Protein 6RYF (pdb70)

Radius of gyration: 27.87 Å; Cα contacts (8 Å, |Δi|>4): 1774; chains: 2; bounding box: 61×64×90 Å

Sequence (865 aa):
PFPWNKIRLPEYVIPVHYDLLIHANLTTLTFWGTTKVEITASQPTSTIILHSHHLQISRATLRKRLSEEPLQVLEHPRQEQIALLAPEPLLVGLPYTVVIHYAGNLSETFHGFYKSTYRTKEGELRILASTQFEPTAARMAFPCFDEPAFKASFSIKIRREPRHLAISNMPLVKSVTVAEGLIEDHFDVTVKMSTYLVAFIISDFESVSSKITKSGVKVSVYAVPDKINQADYALDAAVTLLEFYEDYFSIPYPLPKQDLAAIPDFQSGAMENWGLTTYRESALLFDAEKSSASSKLGITMTVAHELAHQWFGNLVTMEWWNDLWLNEGFAKFMEFVSVSSVTHPELKVGDYFFGKCFDAMEVDALNSSHPVSSTPVENPAQIREMFDDVSYDKGACCILNMLREYLSADAFKSGIVQYLQKHSYKNTKNEDLWDSMASSIVDVKTMMNTWTLQKGFPLITITVRGRNVHMKQEHYMKGDTGYLWHVPLTFITSKSDMVHRRFLLKTKTDVLILPEEVEWIKFNVGMMNGYYIVHYEDDGWDSSLTGLLKGTHTAVSSNDRASLINNAFQLVSIGKLSIEKALDLSLYLKHETEIMPVFFQGLNELIPMYKLMEKRDMNEVETQFKAFLIRLLRDLIDKQTWTDEGSVSSERMLRSQLLLLACVHNYQPCCVQRRAEGYFRKWKEESNGNLSLPVDVTLAVFAVGAQSTEGWDFLYSKYQFSLSSTEKSSQIEFALCRTQNKEKLQWLLDESFKGDKIKTQEFPQILTLIGRNPVGYPLAWQFLRKNWNKLVQKFELGSSSIAHMVMGTTNQFSTRTRLEEVKGFFSSLKENGSQLRCVQQTTIETIEENIGWMDKNFDKIRVWLQSEKLRRIQRAAFFVVTTII

Structure (mmCIF, N/CA/C/O backbone):
data_6RYF
#
_entry.id   6RYF
#
_cell.length_a   57.693
_cell.length_b   117.157
_cell.length_c   146.598
_cell.angle_alpha   90.00
_cell.angle_beta   90.00
_cell.angle_gamma   90.00
#
_symmetry.space_group_name_H-M   'P 2 21 21'
#
loop_
_entity.id
_entity.type
_entity.pdbx_description
1 polymer 'Endoplasmic reticulum aminopeptidase 1'
2 polymer PSE-ARG-ILE-GLN-ARG-ALA-PHE-VAL-THR-ILE
3 branched 2-acetamido-2-deoxy-beta-D-glucopyranose-(1-4)-2-acetamido-2-deoxy-beta-D-glucopyranose
4 non-polymer 'ZINC ION'
5 non-polymer 2-[3-(2-HYDROXY-1,1-DIHYDROXYMETHYL-ETHYLAMINO)-PROPYLAMINO]-2-HYDROXYMETHYL-PROPANE-1,3-DIOL
6 non-polymer 1,2-ETHANEDIOL
7 non-polymer 'SODIUM ION'
8 non-polymer 'PROPANOIC ACID'
9 non-polymer 2-acetamido-2-deoxy-beta-D-glucopyranose
10 water water
#
loop_
_atom_site.group_PDB
_atom_site.id
_atom_site.type_symbol
_atom_site.label_atom_id
_atom_site.label_alt_id
_atom_site.label_comp_id
_atom_site.label_asym_id
_atom_site.label_entity_id
_atom_site.label_seq_id
_atom_site.pdbx_PDB_ins_code
_atom_site.Cartn_x
_atom_site.Cartn_y
_atom_site.Cartn_z
_atom_site.occupancy
_atom_site.B_iso_or_equiv
_atom_site.auth_seq_id
_atom_site.auth_comp_id
_atom_site.auth_asym_id
_atom_site.auth_atom_id
_atom_site.pdbx_PDB_model_num
ATOM 1 N N . PRO A 1 1 ? -641.687 355.630 435.272 1.00 92.37 46 PRO A N 1
ATOM 2 C CA . PRO A 1 1 ? -640.729 354.613 435.720 1.00 90.30 46 PRO A CA 1
ATOM 3 C C . PRO A 1 1 ? -639.274 355.053 435.513 1.00 79.82 46 PRO A C 1
ATOM 4 O O . PRO A 1 1 ? -638.707 354.805 434.451 1.00 78.64 46 PRO A O 1
ATOM 8 N N . PHE A 1 2 ? -638.677 355.686 436.528 1.00 70.62 47 PHE A N 1
ATOM 9 C CA . PHE A 1 2 ? -637.380 356.346 436.352 1.00 61.83 47 PHE A CA 1
ATOM 10 C C . PHE A 1 2 ? -636.252 355.318 436.293 1.00 59.82 47 PHE A C 1
ATOM 11 O O . PHE A 1 2 ? -636.181 354.433 437.154 1.00 62.87 47 PHE A O 1
ATOM 19 N N . PRO A 1 3 ? -635.352 355.414 435.318 1.00 56.70 48 PRO A N 1
ATOM 20 C CA . PRO A 1 3 ? -634.345 354.361 435.091 1.00 59.50 48 PRO A CA 1
ATOM 21 C C . PRO A 1 3 ? -633.082 354.454 435.937 1.00 58.59 48 PRO A C 1
ATOM 22 O O . PRO A 1 3 ? -632.159 353.663 435.711 1.00 59.07 48 PRO A O 1
ATOM 26 N N . TRP A 1 4 ? -633.019 355.370 436.900 1.00 51.67 49 TRP A N 1
ATOM 27 C CA . TRP A 1 4 ? -631.871 355.514 437.786 1.00 51.86 49 TRP A CA 1
ATOM 28 C C . TRP A 1 4 ? -632.395 355.713 439.200 1.00 53.43 49 TRP A C 1
ATOM 29 O O . TRP A 1 4 ? -633.218 356.602 439.437 1.00 60.54 49 TRP A O 1
ATOM 40 N N . ASN A 1 5 ? -631.924 354.891 440.136 1.00 49.09 50 ASN A N 1
ATOM 41 C CA . ASN A 1 5 ? -632.436 354.906 441.501 1.00 46.95 50 ASN A CA 1
ATOM 42 C C . ASN A 1 5 ? -631.373 355.293 442.526 1.00 48.35 50 ASN A C 1
ATOM 43 O O . ASN A 1 5 ? -631.514 354.951 443.705 1.00 55.48 50 ASN A O 1
ATOM 48 N N . LYS A 1 6 ? -630.317 356.004 442.115 1.00 49.01 51 LYS A N 1
ATOM 49 C CA . LYS A 1 6 ? -629.269 356.457 443.020 1.00 40.32 51 LYS A CA 1
ATOM 50 C C . LYS A 1 6 ? -629.200 357.977 443.035 1.00 40.71 51 LYS A C 1
ATOM 51 O O . LYS A 1 6 ? -629.459 358.641 442.026 1.00 53.27 51 LYS A O 1
ATOM 57 N N . ILE A 1 7 ? -628.836 358.523 444.194 1.00 40.89 52 ILE A N 1
ATOM 58 C CA . ILE A 1 7 ? -628.659 359.965 444.311 1.00 40.61 52 ILE A CA 1
ATOM 59 C C . ILE A 1 7 ? -627.420 360.412 443.545 1.00 40.93 52 ILE A C 1
ATOM 60 O O . ILE A 1 7 ? -627.445 361.434 442.844 1.00 39.17 52 ILE A O 1
ATOM 65 N N . ARG A 1 8 ? -626.328 359.658 443.662 1.00 38.48 53 ARG A N 1
ATOM 66 C CA . ARG A 1 8 ? -625.129 359.930 442.885 1.00 38.12 53 ARG A CA 1
ATOM 67 C C . ARG A 1 8 ? -625.363 359.604 441.420 1.00 42.18 53 ARG A C 1
ATOM 68 O O . ARG A 1 8 ? -625.975 358.587 441.082 1.00 47.48 53 ARG A O 1
ATOM 76 N N . LEU A 1 9 ? -624.856 360.472 440.548 1.00 40.88 54 LEU A N 1
ATOM 77 C CA . LEU A 1 9 ? -625.000 360.285 439.120 1.00 37.24 54 LEU A CA 1
ATOM 78 C C . LEU A 1 9 ? -624.254 359.036 438.658 1.00 46.48 54 LEU A C 1
ATOM 79 O O . LEU A 1 9 ? -623.283 358.607 439.285 1.00 43.13 54 LEU A O 1
ATOM 84 N N . PRO A 1 10 ? -624.686 358.447 437.547 1.00 48.78 55 PRO A N 1
ATOM 85 C CA . PRO A 1 10 ? -623.843 357.464 436.866 1.00 47.49 55 PRO A CA 1
ATOM 86 C C . PRO A 1 10 ? -622.448 358.031 436.640 1.00 45.25 55 PRO A C 1
ATOM 87 O O . PRO A 1 10 ? -622.256 359.238 436.499 1.00 45.18 55 PRO A O 1
ATOM 91 N N . GLU A 1 11 ? -621.463 357.146 436.613 1.00 48.78 56 GLU A N 1
ATOM 92 C CA . GLU A 1 11 ? -620.089 357.586 436.441 1.00 48.72 56 GLU A CA 1
ATOM 93 C C . GLU A 1 11 ? -619.621 357.529 434.995 1.00 54.81 56 GLU A C 1
ATOM 94 O O . GLU A 1 11 ? -618.544 358.057 434.695 1.00 55.41 56 GLU A O 1
ATOM 100 N N . TYR A 1 12 ? -620.406 356.937 434.091 1.00 54.74 57 TYR A N 1
ATOM 101 C CA . TYR A 1 12 ? -619.929 356.607 432.755 1.00 56.86 57 TYR A CA 1
ATOM 102 C C . TYR A 1 12 ? -620.340 357.610 431.682 1.00 58.57 57 TYR A C 1
ATOM 103 O O . TYR A 1 12 ? -619.908 357.471 430.535 1.00 58.36 57 TYR A O 1
ATOM 112 N N . VAL A 1 13 ? -621.133 358.627 432.008 1.00 58.33 58 VAL A N 1
ATOM 113 C CA . VAL A 1 13 ? -621.388 359.733 431.089 1.00 58.75 58 VAL A CA 1
ATOM 114 C C . VAL A 1 13 ? -620.747 360.974 431.684 1.00 51.04 58 VAL A C 1
ATOM 115 O O . VAL A 1 13 ? -621.069 361.370 432.813 1.00 48.44 58 VAL A O 1
ATOM 119 N N . ILE A 1 14 ? -619.839 361.590 430.923 1.00 46.93 59 ILE A N 1
ATOM 120 C CA . ILE A 1 14 ? -618.931 362.601 431.440 1.00 51.53 59 ILE A CA 1
ATOM 121 C C . ILE A 1 14 ? -619.040 363.876 430.610 1.00 51.59 59 ILE A C 1
ATOM 122 O O . ILE A 1 14 ? -618.859 363.833 429.389 1.00 51.94 59 ILE A O 1
ATOM 127 N N . PRO A 1 15 ? -619.318 365.028 431.212 1.00 50.93 60 PRO A N 1
ATOM 128 C CA . PRO A 1 15 ? -619.300 366.278 430.451 1.00 46.97 60 PRO A CA 1
ATOM 129 C C . PRO A 1 15 ? -617.884 366.784 430.225 1.00 44.75 60 PRO A C 1
ATOM 130 O O . PRO A 1 15 ? -616.976 366.549 431.026 1.00 48.19 60 PRO A O 1
ATOM 134 N N . VAL A 1 16 ? -617.706 367.509 429.117 1.00 47.96 61 VAL A N 1
ATOM 135 C CA . VAL A 1 16 ? -616.436 368.138 428.790 1.00 41.50 61 VAL A CA 1
ATOM 136 C C . VAL A 1 16 ? -616.552 369.657 428.704 1.00 48.01 61 VAL A C 1
ATOM 137 O O . VAL A 1 16 ? -615.634 370.379 429.111 1.00 44.59 61 VAL A O 1
ATOM 141 N N . HIS A 1 17 ? -617.664 370.167 428.187 1.00 45.67 62 HIS A N 1
ATOM 142 C CA . HIS A 1 17 ? -617.804 371.602 427.984 1.00 45.38 62 HIS A CA 1
ATOM 143 C C . HIS A 1 17 ? -619.280 371.964 428.005 1.00 42.30 62 HIS A C 1
ATOM 144 O O . HIS A 1 17 ? -620.115 371.236 427.465 1.00 45.85 62 HIS A O 1
ATOM 151 N N . TYR A 1 18 ? -619.594 373.091 428.630 1.00 43.15 63 TYR A N 1
ATOM 152 C CA . TYR A 1 18 ? -620.946 373.617 428.644 1.00 43.07 63 TYR A CA 1
ATOM 153 C C . TYR A 1 18 ? -620.989 374.938 427.901 1.00 42.85 63 TYR A C 1
ATOM 154 O O . TYR A 1 18 ? -620.121 375.795 428.088 1.00 40.94 63 TYR A O 1
ATOM 163 N N . ASP A 1 19 ? -622.012 375.108 427.076 1.00 38.88 64 ASP A N 1
ATOM 164 C CA . ASP A 1 19 ? -622.374 376.425 426.571 1.00 39.40 64 ASP A CA 1
ATOM 165 C C . ASP A 1 19 ? -623.698 376.822 427.206 1.00 41.84 64 ASP A C 1
ATOM 166 O O . ASP A 1 19 ? -624.714 376.146 427.006 1.00 42.17 64 ASP A O 1
ATOM 171 N N . LEU A 1 20 ? -623.679 377.902 427.980 1.00 40.03 65 LEU A N 1
ATOM 172 C CA . LEU A 1 20 ? -624.838 378.328 428.748 1.00 38.17 65 LEU A CA 1
ATOM 173 C C . LEU A 1 20 ? -625.334 379.655 428.202 1.00 40.61 65 LEU A C 1
ATOM 174 O O . LEU A 1 20 ? -624.593 380.644 428.199 1.00 42.52 65 LEU A O 1
ATOM 179 N N . LEU A 1 21 ? -626.578 379.665 427.743 1.00 36.17 66 LEU A N 1
ATOM 180 C CA . LEU A 1 21 ? -627.293 380.880 427.389 1.00 41.07 66 LEU A CA 1
ATOM 181 C C . LEU A 1 21 ? -628.384 381.101 428.428 1.00 41.43 66 LEU A C 1
ATOM 182 O O . LEU A 1 21 ? -629.218 380.217 428.655 1.00 38.01 66 LEU A O 1
ATOM 187 N N . ILE A 1 22 ? -628.369 382.270 429.064 1.00 37.26 67 ILE A N 1
ATOM 188 C CA . ILE A 1 22 ? -629.343 382.629 430.086 1.00 34.95 67 ILE A CA 1
ATOM 189 C C . ILE A 1 22 ? -629.938 383.966 429.689 1.00 38.04 67 ILE A C 1
ATOM 190 O O . ILE A 1 22 ? -629.199 384.920 429.427 1.00 34.61 67 ILE A O 1
ATOM 195 N N . HIS A 1 23 ? -631.264 384.024 429.626 1.00 32.51 68 HIS A N 1
ATOM 196 C CA . HIS A 1 23 ? -632.019 385.254 429.384 1.00 34.54 68 HIS A CA 1
ATOM 197 C C . HIS A 1 23 ? -632.927 385.441 430.592 1.00 35.19 68 HIS A C 1
ATOM 198 O O . HIS A 1 23 ? -633.936 384.743 430.730 1.00 36.01 68 HIS A O 1
ATOM 205 N N . ALA A 1 24 ? -632.570 386.371 431.473 1.00 33.07 69 ALA A N 1
ATOM 206 C CA . ALA A 1 24 ? -633.359 386.631 432.665 1.00 32.35 69 ALA A CA 1
ATOM 207 C C . ALA A 1 24 ? -634.174 387.898 432.470 1.00 35.00 69 ALA A C 1
ATOM 208 O O . ALA A 1 24 ? -633.755 388.833 431.784 1.00 32.15 69 ALA A O 1
ATOM 210 N N . ASN A 1 25 ? -635.365 387.915 433.060 1.00 32.20 70 ASN A N 1
ATOM 211 C CA . ASN A 1 25 ? -636.215 389.103 433.031 1.00 32.14 70 ASN A CA 1
ATOM 212 C C . ASN A 1 25 ? -636.420 389.586 434.460 1.00 33.25 70 ASN A C 1
ATOM 213 O O . ASN A 1 25 ? -637.084 388.920 435.261 1.00 37.25 70 ASN A O 1
ATOM 218 N N . LEU A 1 26 ? -635.857 390.749 434.774 1.00 31.92 71 LEU A N 1
ATOM 219 C CA . LEU A 1 26 ? -635.897 391.230 436.143 1.00 32.85 71 LEU A CA 1
ATOM 220 C C . LEU A 1 26 ? -637.188 391.973 436.460 1.00 36.47 71 LEU A C 1
ATOM 221 O O . LEU A 1 26 ? -637.321 392.503 437.566 1.00 37.82 71 LEU A O 1
ATOM 226 N N . THR A 1 27 ? -638.133 392.020 435.522 1.00 36.16 72 THR A N 1
ATOM 227 C CA . THR A 1 27 ? -639.476 392.530 435.762 1.00 34.66 72 THR A CA 1
ATOM 228 C C . THR A 1 27 ? -640.470 391.409 436.038 1.00 40.75 72 THR A C 1
ATOM 229 O O . THR A 1 27 ? -641.185 391.446 437.043 1.00 43.39 72 THR A O 1
ATOM 233 N N . THR A 1 28 ? -640.529 390.406 435.162 1.00 36.18 73 THR A N 1
ATOM 234 C CA . THR A 1 28 ? -641.377 389.248 435.405 1.00 36.59 73 THR A CA 1
ATOM 235 C C . THR A 1 28 ? -640.749 388.247 436.364 1.00 33.96 73 THR A C 1
ATOM 236 O O . THR A 1 28 ? -641.455 387.352 436.844 1.00 36.92 73 THR A O 1
ATOM 240 N N . LEU A 1 29 ? -639.446 388.369 436.648 1.00 34.86 74 LEU A N 1
ATOM 241 C CA . LEU A 1 29 ? -638.741 387.483 437.581 1.00 36.07 74 LEU A CA 1
ATOM 242 C C . LEU A 1 29 ? -638.675 386.044 437.061 1.00 38.19 74 LEU A C 1
ATOM 243 O O . LEU A 1 29 ? -638.798 385.083 437.825 1.00 35.08 74 LEU A O 1
ATOM 248 N N . THR A 1 30 ? -638.461 385.899 435.758 1.00 38.52 75 THR A N 1
ATOM 249 C CA . THR A 1 30 ? -638.372 384.603 435.100 1.00 43.72 75 THR A CA 1
ATOM 250 C C . THR A 1 30 ? -637.075 384.545 434.305 1.00 42.15 75 THR A C 1
ATOM 251 O O . THR A 1 30 ? -636.445 385.572 434.038 1.00 35.48 75 THR A O 1
ATOM 255 N N . PHE A 1 31 ? -636.670 383.340 433.917 1.00 34.74 76 PHE A N 1
ATOM 256 C CA . PHE A 1 31 ? -635.532 383.241 433.017 1.00 35.01 76 PHE A CA 1
ATOM 257 C C . PHE A 1 31 ? -635.699 382.041 432.100 1.00 41.80 76 PHE A C 1
ATOM 258 O O . PHE A 1 31 ? -636.395 381.079 432.430 1.00 38.52 76 PHE A O 1
ATOM 266 N N . TRP A 1 32 ? -635.093 382.147 430.917 1.00 38.74 77 TRP A N 1
ATOM 267 C CA . TRP A 1 32 ? -635.026 381.087 429.925 1.00 41.58 77 TRP A CA 1
ATOM 268 C C . TRP A 1 32 ? -633.567 380.713 429.725 1.00 42.12 77 TRP A C 1
ATOM 269 O O . TRP A 1 32 ? -632.674 381.545 429.904 1.00 39.79 77 TRP A O 1
ATOM 280 N N . GLY A 1 33 ? -633.326 379.463 429.360 1.00 42.70 78 GLY A N 1
ATOM 281 C CA . GLY A 1 33 ? -631.976 379.004 429.115 1.00 38.53 78 GLY A CA 1
ATOM 282 C C . GLY A 1 33 ? -631.920 377.992 427.991 1.00 39.80 78 GLY A C 1
ATOM 283 O O . GLY A 1 33 ? -632.887 377.281 427.705 1.00 38.64 78 GLY A O 1
ATOM 284 N N . THR A 1 34 ? -630.764 377.959 427.330 1.00 39.27 79 THR A N 1
ATOM 285 C CA . THR A 1 34 ? -630.387 376.841 426.473 1.00 44.39 79 THR A CA 1
ATOM 286 C C . THR A 1 34 ? -629.042 376.329 426.962 1.00 46.38 79 THR A C 1
ATOM 287 O O . THR A 1 34 ? -628.074 377.095 427.039 1.00 40.14 79 THR A O 1
ATOM 291 N N . THR A 1 35 ? -628.985 375.048 427.311 1.00 38.90 80 THR A N 1
ATOM 292 C CA . THR A 1 35 ? -627.760 374.412 427.777 1.00 43.43 80 THR A CA 1
ATOM 293 C C . THR A 1 35 ? -627.334 373.376 426.750 1.00 48.64 80 THR A C 1
ATOM 294 O O . THR A 1 35 ? -628.109 372.474 426.417 1.00 47.68 80 THR A O 1
ATOM 298 N N . LYS A 1 36 ? -626.113 373.512 426.248 1.00 42.16 81 LYS A N 1
ATOM 299 C CA . LYS A 1 36 ? -625.494 372.509 425.394 1.00 41.60 81 LYS A CA 1
ATOM 300 C C . LYS A 1 36 ? -624.256 372.010 426.114 1.00 40.47 81 LYS A C 1
ATOM 301 O O . LYS A 1 36 ? -623.433 372.808 426.571 1.00 45.02 81 LYS A O 1
ATOM 307 N N . VAL A 1 37 ? -624.134 370.697 426.247 1.00 50.23 82 VAL A N 1
ATOM 308 C CA . VAL A 1 37 ? -623.050 370.122 427.019 1.00 45.33 82 VAL A CA 1
ATOM 309 C C . VAL A 1 37 ? -622.399 369.053 426.161 1.00 49.74 82 VAL A C 1
ATOM 310 O O . VAL A 1 37 ? -623.057 368.085 425.758 1.00 49.98 82 VAL A O 1
ATOM 314 N N . GLU A 1 38 ? -621.132 369.270 425.817 1.00 51.15 83 GLU A N 1
ATOM 315 C CA . GLU A 1 38 ? -620.362 368.266 425.097 1.00 51.84 83 GLU A CA 1
ATOM 316 C C . GLU A 1 38 ? -620.005 367.143 426.059 1.00 53.52 83 GLU A C 1
ATOM 317 O O . GLU A 1 38 ? -619.460 367.389 427.140 1.00 53.27 83 GLU A O 1
ATOM 323 N N . ILE A 1 39 ? -620.337 365.910 425.676 1.00 56.99 84 ILE A N 1
ATOM 324 C CA . ILE A 1 39 ? -620.151 364.742 426.522 1.00 55.38 84 ILE A CA 1
ATOM 325 C C . ILE A 1 39 ? -619.476 363.642 425.719 1.00 57.42 84 ILE A C 1
ATOM 326 O O . ILE A 1 39 ? -619.580 363.583 424.489 1.00 60.87 84 ILE A O 1
ATOM 331 N N . THR A 1 40 ? -618.765 362.770 426.429 1.00 56.23 85 THR A N 1
ATOM 332 C CA . THR A 1 40 ? -618.277 361.514 425.874 1.00 61.61 85 THR A CA 1
ATOM 333 C C . THR A 1 40 ? -618.544 360.426 426.899 1.00 59.61 85 THR A C 1
ATOM 334 O O . THR A 1 40 ? -618.440 360.667 428.104 1.00 60.97 85 THR A O 1
ATOM 338 N N . ALA A 1 41 ? -618.893 359.235 426.427 1.00 61.84 86 ALA A N 1
ATOM 339 C CA . ALA A 1 41 ? -619.309 358.152 427.311 1.00 58.88 86 ALA A CA 1
ATOM 340 C C . ALA A 1 41 ? -618.195 357.117 427.454 1.00 62.10 86 ALA A C 1
ATOM 341 O O . ALA A 1 41 ? -617.611 356.675 426.459 1.00 61.53 86 ALA A O 1
ATOM 343 N N . SER A 1 42 ? -617.903 356.751 428.704 1.00 66.62 87 SER A N 1
ATOM 344 C CA . SER A 1 42 ? -616.892 355.737 428.997 1.00 67.99 87 SER A CA 1
ATOM 345 C C . SER A 1 42 ? -617.330 354.360 428.536 1.00 73.09 87 SER A C 1
ATOM 346 O O . SER A 1 42 ? -616.486 353.501 428.236 1.00 76.64 87 SER A O 1
ATOM 349 N N . GLN A 1 43 ? -618.635 354.118 428.488 1.00 67.61 88 GLN A N 1
ATOM 350 C CA . GLN A 1 43 ? -619.187 352.820 428.144 1.00 76.90 88 GLN A CA 1
ATOM 351 C C . GLN A 1 43 ? -620.543 353.036 427.493 1.00 78.72 88 GLN A C 1
ATOM 352 O O . GLN A 1 43 ? -621.201 354.045 427.766 1.00 69.02 88 GLN A O 1
ATOM 358 N N . PRO A 1 44 ? -620.985 352.119 426.629 1.00 80.24 89 PRO A N 1
ATOM 359 C CA . PRO A 1 44 ? -622.231 352.363 425.895 1.00 79.00 89 PRO A CA 1
ATOM 360 C C . PRO A 1 44 ? -623.421 352.429 426.838 1.00 76.78 89 PRO A C 1
ATOM 361 O O . PRO A 1 44 ? -623.504 351.698 427.826 1.00 71.69 89 PRO A O 1
ATOM 365 N N . THR A 1 45 ? -624.330 353.350 426.533 1.00 78.33 90 THR A N 1
ATOM 366 C CA . THR A 1 45 ? -625.563 353.555 427.277 1.00 71.69 90 THR A CA 1
ATOM 367 C C . THR A 1 45 ? -626.528 354.275 426.353 1.00 66.54 90 THR A C 1
ATOM 368 O O . THR A 1 45 ? -626.118 354.943 425.400 1.00 67.15 90 THR A O 1
ATOM 372 N N . SER A 1 46 ? -627.819 354.131 426.640 1.00 65.30 91 SER A N 1
ATOM 373 C CA . SER A 1 46 ? -628.842 354.845 425.894 1.00 66.77 91 SER A CA 1
ATOM 374 C C . SER A 1 46 ? -629.516 355.932 426.716 1.00 63.84 91 SER A C 1
ATOM 375 O O . SER A 1 46 ? -630.308 356.704 426.166 1.00 63.81 91 SER A O 1
ATOM 378 N N . THR A 1 47 ? -629.207 356.016 428.005 1.00 63.08 92 THR A N 1
ATOM 379 C CA . THR A 1 47 ? -629.816 356.954 428.927 1.00 68.85 92 THR A CA 1
ATOM 380 C C . THR A 1 47 ? -628.751 357.913 429.437 1.00 61.67 92 THR A C 1
ATOM 381 O O . THR A 1 47 ? -627.618 357.504 429.709 1.00 60.94 92 THR A O 1
ATOM 385 N N . ILE A 1 48 ? -629.102 359.191 429.556 1.00 56.57 93 ILE A N 1
ATOM 386 C CA . ILE A 1 48 ? -628.236 360.176 430.194 1.00 53.53 93 ILE A CA 1
ATOM 387 C C . ILE A 1 48 ? -628.977 360.759 431.387 1.00 52.80 93 ILE A C 1
ATOM 388 O O . ILE A 1 48 ? -630.059 361.341 431.234 1.00 53.06 93 ILE A O 1
ATOM 393 N N . ILE A 1 49 ? -628.392 360.605 432.569 1.00 50.72 94 ILE A N 1
ATOM 394 C CA . ILE A 1 49 ? -628.930 361.150 433.807 1.00 50.75 94 ILE A CA 1
ATOM 395 C C . ILE A 1 49 ? -628.150 362.412 434.145 1.00 53.34 94 ILE A C 1
ATOM 396 O O . ILE A 1 49 ? -626.913 362.418 434.092 1.00 50.63 94 ILE A O 1
ATOM 401 N N . LEU A 1 50 ? -628.858 363.487 434.481 1.00 51.42 95 LEU A N 1
ATOM 402 C CA . LEU A 1 50 ? -628.188 364.656 435.039 1.00 43.72 95 LEU A CA 1
ATOM 403 C C . LEU A 1 50 ? -629.135 365.364 436.002 1.00 42.09 95 LEU A C 1
ATOM 404 O O . LEU A 1 50 ? -630.267 364.930 436.221 1.00 43.40 95 LEU A O 1
ATOM 409 N N . HIS A 1 51 ? -628.656 366.462 436.588 1.00 37.13 96 HIS A N 1
ATOM 410 C CA . HIS A 1 51 ? -629.393 367.167 437.625 1.00 39.05 96 HIS A CA 1
ATOM 411 C C . HIS A 1 51 ? -630.219 368.298 437.024 1.00 42.97 96 HIS A C 1
ATOM 412 O O . HIS A 1 51 ? -629.786 368.970 436.085 1.00 42.91 96 HIS A O 1
ATOM 419 N N . SER A 1 52 ? -631.420 368.489 437.566 1.00 40.28 97 SER A N 1
ATOM 420 C CA . SER A 1 52 ? -632.249 369.645 437.250 1.00 33.14 97 SER A CA 1
ATOM 421 C C . SER A 1 52 ? -633.256 369.756 438.381 1.00 38.47 97 SER A C 1
ATOM 422 O O . SER A 1 52 ? -633.801 368.741 438.829 1.00 39.00 97 SER A O 1
ATOM 425 N N . HIS A 1 53 ? -633.461 370.967 438.885 1.00 34.31 98 HIS A N 1
ATOM 426 C CA . HIS A 1 53 ? -634.294 371.190 440.057 1.00 35.24 98 HIS A CA 1
ATOM 427 C C . HIS A 1 53 ? -635.108 372.450 439.816 1.00 37.34 98 HIS A C 1
ATOM 428 O O . HIS A 1 53 ? -634.537 373.532 439.641 1.00 33.55 98 HIS A O 1
ATOM 435 N N . HIS A 1 54 ? -636.434 372.302 439.779 1.00 34.49 99 HIS A N 1
ATOM 436 C CA . HIS A 1 54 ? -637.361 373.423 439.573 1.00 38.04 99 HIS A CA 1
ATOM 437 C C . HIS A 1 54 ? -637.119 374.124 438.238 1.00 40.85 99 HIS A C 1
ATOM 438 O O . HIS A 1 54 ? -637.267 375.342 438.118 1.00 44.56 99 HIS A O 1
ATOM 445 N N . LEU A 1 55 ? -636.742 373.351 437.225 1.00 37.56 100 LEU A N 1
ATOM 446 C CA . LEU A 1 55 ? -636.582 373.853 435.870 1.00 34.04 100 LEU A CA 1
ATOM 447 C C . LEU A 1 55 ? -637.576 373.145 434.966 1.00 36.04 100 LEU A C 1
ATOM 448 O O . LEU A 1 55 ? -637.620 371.910 434.933 1.00 42.28 100 LEU A O 1
ATOM 453 N N . GLN A 1 56 ? -638.358 373.916 434.224 1.00 35.17 101 GLN A N 1
ATOM 454 C CA . GLN A 1 56 ? -639.323 373.349 433.288 1.00 44.07 101 GLN A CA 1
ATOM 455 C C . GLN A 1 56 ? -638.619 373.067 431.961 1.00 46.84 101 GLN A C 1
ATOM 456 O O . GLN A 1 56 ? -638.219 373.994 431.250 1.00 50.33 101 GLN A O 1
ATOM 459 N N . ILE A 1 57 ? -638.481 371.785 431.621 1.00 43.46 102 ILE A N 1
ATOM 460 C CA . ILE A 1 57 ? -637.735 371.362 430.440 1.00 40.98 102 ILE A CA 1
ATOM 461 C C . ILE A 1 57 ? -638.697 371.344 429.263 1.00 49.62 102 ILE A C 1
ATOM 462 O O . ILE A 1 57 ? -639.600 370.504 429.207 1.00 53.92 102 ILE A O 1
ATOM 467 N N . SER A 1 58 ? -638.497 372.261 428.313 1.00 49.31 103 SER A N 1
ATOM 468 C CA . SER A 1 58 ? -639.395 372.294 427.161 1.00 54.19 103 SER A CA 1
ATOM 469 C C . SER A 1 58 ? -638.963 371.310 426.079 1.00 54.73 103 SER A C 1
ATOM 470 O O . SER A 1 58 ? -639.809 370.687 425.436 1.00 56.66 103 SER A O 1
ATOM 473 N N . ARG A 1 59 ? -637.662 371.136 425.866 1.00 56.07 104 ARG A N 1
ATOM 474 C CA . ARG A 1 59 ? -637.220 370.220 424.821 1.00 62.09 104 ARG A CA 1
ATOM 475 C C . ARG A 1 59 ? -635.762 369.844 425.029 1.00 56.86 104 ARG A C 1
ATOM 476 O O . ARG A 1 59 ? -634.964 370.626 425.552 1.00 56.60 104 ARG A O 1
ATOM 484 N N . ALA A 1 60 ? -635.424 368.637 424.589 1.00 51.44 105 ALA A N 1
ATOM 485 C CA . ALA A 1 60 ? -634.082 368.098 424.722 1.00 50.41 105 ALA A CA 1
ATOM 486 C C . ALA A 1 60 ? -633.758 367.281 423.482 1.00 59.60 105 ALA A C 1
ATOM 487 O O . ALA A 1 60 ? -634.566 366.451 423.051 1.00 58.01 105 ALA A O 1
ATOM 489 N N . THR A 1 61 ? -632.580 367.519 422.912 1.00 58.65 106 THR A N 1
ATOM 490 C CA . THR A 1 61 ? -632.167 366.849 421.691 1.00 64.99 106 THR A CA 1
ATOM 491 C C . THR A 1 61 ? -630.720 366.409 421.840 1.00 62.86 106 THR A C 1
ATOM 492 O O . THR A 1 61 ? -629.977 366.921 422.679 1.00 61.81 106 THR A O 1
ATOM 496 N N . LEU A 1 62 ? -630.323 365.451 421.010 1.00 57.55 107 LEU A N 1
ATOM 497 C CA . LEU A 1 62 ? -628.977 364.901 421.030 1.00 57.86 107 LEU A CA 1
ATOM 498 C C . LEU A 1 62 ? -628.341 365.073 419.657 1.00 66.30 107 LEU A C 1
ATOM 499 O O . LEU A 1 62 ? -628.923 364.674 418.641 1.00 66.24 107 LEU A O 1
ATOM 504 N N . ARG A 1 63 ? -627.155 365.670 419.625 1.00 61.27 108 ARG A N 1
ATOM 505 C CA . ARG A 1 63 ? -626.466 365.991 418.386 1.00 61.54 108 ARG A CA 1
ATOM 506 C C . ARG A 1 63 ? -625.170 365.194 418.312 1.00 71.96 108 ARG A C 1
ATOM 507 O O . ARG A 1 63 ? -624.360 365.220 419.245 1.00 71.95 108 ARG A O 1
ATOM 515 N N . LYS A 1 64 ? -624.983 364.478 417.208 1.00 70.81 109 LYS A N 1
ATOM 516 C CA . LYS A 1 64 ? -623.789 363.661 417.015 1.00 75.55 109 LYS A CA 1
ATOM 517 C C . LYS A 1 64 ? -622.788 364.373 416.108 1.00 79.50 109 LYS A C 1
ATOM 518 O O . LYS A 1 64 ? -622.903 364.337 414.880 1.00 79.20 109 LYS A O 1
ATOM 520 N N . ARG A 1 69 ? -620.226 367.064 411.039 1.00 116.14 114 ARG A N 1
ATOM 521 C CA . ARG A 1 69 ? -620.858 367.768 409.922 1.00 106.79 114 ARG A CA 1
ATOM 522 C C . ARG A 1 69 ? -622.303 367.282 409.762 1.00 107.10 114 ARG A C 1
ATOM 523 O O . ARG A 1 69 ? -622.906 367.445 408.687 1.00 105.87 114 ARG A O 1
ATOM 525 N N . LEU A 1 70 ? -622.844 366.734 410.843 1.00 104.23 115 LEU A N 1
ATOM 526 C CA . LEU A 1 70 ? -623.968 365.814 410.709 1.00 101.35 115 LEU A CA 1
ATOM 527 C C . LEU A 1 70 ? -624.867 365.850 411.960 1.00 93.47 115 LEU A C 1
ATOM 528 O O . LEU A 1 70 ? -624.417 366.170 413.057 1.00 99.94 115 LEU A O 1
ATOM 533 N N . SER A 1 71 ? -626.157 365.574 411.702 1.00 90.09 116 SER A N 1
ATOM 534 C CA . SER A 1 71 ? -627.073 364.816 412.576 1.00 82.30 116 SER A CA 1
ATOM 535 C C . SER A 1 71 ? -627.465 365.377 413.949 1.00 84.00 116 SER A C 1
ATOM 536 O O . SER A 1 71 ? -626.615 365.821 414.739 1.00 83.12 116 SER A O 1
ATOM 539 N N . GLU A 1 72 ? -628.762 365.261 414.256 1.00 84.91 117 GLU A N 1
ATOM 540 C CA . GLU A 1 72 ? -629.404 365.729 415.481 1.00 82.26 117 GLU A CA 1
ATOM 541 C C . GLU A 1 72 ? -630.736 365.000 415.646 1.00 85.86 117 GLU A C 1
ATOM 542 O O . GLU A 1 72 ? -631.467 364.835 414.668 1.00 93.93 117 GLU A O 1
ATOM 548 N N . GLU A 1 73 ? -631.058 364.574 416.868 1.00 79.82 118 GLU A N 1
ATOM 549 C CA . GLU A 1 73 ? -632.268 363.788 417.076 1.00 83.78 118 GLU A CA 1
ATOM 550 C C . GLU A 1 73 ? -632.851 364.089 418.451 1.00 80.17 118 GLU A C 1
ATOM 551 O O . GLU A 1 73 ? -632.133 364.537 419.354 1.00 71.72 118 GLU A O 1
ATOM 557 N N . PRO A 1 74 ? -634.146 363.846 418.642 1.00 81.96 119 PRO A N 1
ATOM 558 C CA . PRO A 1 74 ? -634.804 364.224 419.896 1.00 70.84 119 PRO A CA 1
ATOM 559 C C . PRO A 1 74 ? -634.591 363.195 420.995 1.00 71.94 119 PRO A C 1
ATOM 560 O O . PRO A 1 74 ? -634.328 362.015 420.749 1.00 73.32 119 PRO A O 1
ATOM 564 N N . LEU A 1 75 ? -634.724 363.672 422.231 1.00 64.11 120 LEU A N 1
ATOM 565 C CA . LEU A 1 75 ? -634.564 362.848 423.421 1.00 60.57 120 LEU A CA 1
ATOM 566 C C . LEU A 1 75 ? -635.820 362.951 424.274 1.00 65.89 120 LEU A C 1
ATOM 567 O O . LEU A 1 75 ? -636.336 364.054 424.497 1.00 65.30 120 LEU A O 1
ATOM 572 N N . GLN A 1 76 ? -636.309 361.805 424.741 1.00 60.01 121 GLN A N 1
ATOM 573 C CA . GLN A 1 76 ? -637.422 361.789 425.679 1.00 62.64 121 GLN A CA 1
ATOM 574 C C . GLN A 1 76 ? -636.933 362.194 427.063 1.00 60.27 121 GLN A C 1
ATOM 575 O O . GLN A 1 76 ? -635.817 361.852 427.466 1.00 64.49 121 GLN A O 1
ATOM 581 N N . VAL A 1 77 ? -637.780 362.914 427.792 1.00 55.74 122 VAL A N 1
ATOM 582 C CA . VAL A 1 77 ? -637.412 363.535 429.059 1.00 54.57 122 VAL A CA 1
ATOM 583 C C . VAL A 1 77 ? -638.281 362.946 430.161 1.00 52.04 122 VAL A C 1
ATOM 584 O O . VAL A 1 77 ? -639.512 363.022 430.092 1.00 62.90 122 VAL A O 1
ATOM 588 N N . LEU A 1 78 ? -637.646 362.366 431.174 1.00 51.01 123 LEU A N 1
ATOM 589 C CA . LEU A 1 78 ? -638.337 362.029 432.406 1.00 54.22 123 LEU A CA 1
ATOM 590 C C . LEU A 1 78 ? -637.646 362.701 433.581 1.00 47.58 123 LEU A C 1
ATOM 591 O O . LEU A 1 78 ? -636.449 363.011 433.534 1.00 52.14 123 LEU A O 1
ATOM 596 N N . GLU A 1 79 ? -638.413 362.920 434.640 1.00 59.61 124 GLU A N 1
ATOM 597 C CA . GLU A 1 79 ? -637.934 363.631 435.809 1.00 52.82 124 GLU A CA 1
ATOM 598 C C . GLU A 1 79 ? -638.188 362.809 437.065 1.00 54.30 124 GLU A C 1
ATOM 599 O O . GLU A 1 79 ? -639.158 362.050 437.156 1.00 55.13 124 GLU A O 1
ATOM 605 N N . HIS A 1 80 ? -637.284 362.954 438.031 1.00 49.46 125 HIS A N 1
ATOM 606 C CA . HIS A 1 80 ? -637.462 362.406 439.371 1.00 43.86 125 HIS A CA 1
ATOM 607 C C . HIS A 1 80 ? -637.180 363.541 440.345 1.00 45.74 125 HIS A C 1
ATOM 608 O O . HIS A 1 80 ? -636.035 363.737 440.764 1.00 43.24 125 HIS A O 1
ATOM 615 N N . PRO A 1 81 ? -638.200 364.316 440.725 1.00 46.61 126 PRO A N 1
ATOM 616 C CA . PRO A 1 81 ? -637.924 365.545 441.497 1.00 42.27 126 PRO A CA 1
ATOM 617 C C . PRO A 1 81 ? -637.218 365.302 442.825 1.00 39.97 126 PRO A C 1
ATOM 618 O O . PRO A 1 81 ? -636.379 366.120 443.217 1.00 39.40 126 PRO A O 1
ATOM 622 N N . ARG A 1 82 ? -637.498 364.196 443.521 1.00 48.41 127 ARG A N 1
ATOM 623 C CA . ARG A 1 82 ? -636.836 363.987 444.807 1.00 48.79 127 ARG A CA 1
ATOM 624 C C . ARG A 1 82 ? -635.350 363.699 444.626 1.00 43.88 127 ARG A C 1
ATOM 625 O O . ARG A 1 82 ? -634.519 364.186 445.400 1.00 45.65 127 ARG A O 1
ATOM 633 N N . GLN A 1 83 ? -634.986 362.930 443.600 1.00 44.96 128 GLN A N 1
ATOM 634 C CA . GLN A 1 83 ? -633.570 362.759 443.289 1.00 40.60 128 GLN A CA 1
ATOM 635 C C . GLN A 1 83 ? -632.976 363.986 442.607 1.00 37.67 128 GLN A C 1
ATOM 636 O O . GLN A 1 83 ? -631.754 364.035 442.411 1.00 39.55 128 GLN A O 1
ATOM 642 N N . GLU A 1 84 ? -633.802 364.984 442.285 1.00 37.96 129 GLU A N 1
ATOM 643 C CA . GLU A 1 84 ? -633.358 366.205 441.618 1.00 38.86 129 GLU A CA 1
ATOM 644 C C . GLU A 1 84 ? -632.676 365.889 440.293 1.00 41.20 129 GLU A C 1
ATOM 645 O O . GLU A 1 84 ? -631.738 366.566 439.873 1.00 39.28 129 GLU A O 1
ATOM 651 N N . GLN A 1 85 ? -633.164 364.856 439.611 1.00 43.69 130 GLN A N 1
ATOM 652 C CA . GLN A 1 85 ? -632.576 364.391 438.369 1.00 39.60 130 GLN A CA 1
ATOM 653 C C . GLN A 1 85 ? -633.604 364.406 437.251 1.00 42.68 130 GLN A C 1
ATOM 654 O O . GLN A 1 85 ? -634.817 364.381 437.479 1.00 44.46 130 GLN A O 1
ATOM 660 N N . ILE A 1 86 ? -633.096 364.427 436.027 1.00 42.16 131 ILE A N 1
ATOM 661 C CA . ILE A 1 86 ? -633.906 364.135 434.856 1.00 44.69 131 ILE A CA 1
ATOM 662 C C . ILE A 1 86 ? -633.185 363.070 434.048 1.00 52.57 131 ILE A C 1
ATOM 663 O O . ILE A 1 86 ? -631.958 362.934 434.114 1.00 52.14 131 ILE A O 1
ATOM 668 N N . ALA A 1 87 ? -633.957 362.313 433.281 1.00 45.61 132 ALA A N 1
ATOM 669 C CA . ALA A 1 87 ? -633.423 361.268 432.423 1.00 53.77 132 ALA A CA 1
ATOM 670 C C . ALA A 1 87 ? -633.751 361.601 430.978 1.00 53.15 132 ALA A C 1
ATOM 671 O O . ALA A 1 87 ? -634.901 361.918 430.649 1.00 58.50 132 ALA A O 1
ATOM 673 N N . LEU A 1 88 ? -632.736 361.556 430.128 1.00 50.02 133 LEU A N 1
ATOM 674 C CA . LEU A 1 88 ? -632.894 361.772 428.701 1.00 53.95 133 LEU A CA 1
ATOM 675 C C . LEU A 1 88 ? -632.708 360.428 428.015 1.00 56.45 133 LEU A C 1
ATOM 676 O O . LEU A 1 88 ? -631.624 359.842 428.091 1.00 62.78 133 LEU A O 1
ATOM 681 N N . LEU A 1 89 ? -633.763 359.935 427.372 1.00 61.24 134 LEU A N 1
ATOM 682 C CA . LEU A 1 89 ? -633.750 358.629 426.722 1.00 60.25 134 LEU A CA 1
ATOM 683 C C . LEU A 1 89 ? -633.470 358.819 425.239 1.00 63.36 134 LEU A C 1
ATOM 684 O O . LEU A 1 89 ? -634.224 359.510 424.542 1.00 62.61 134 LEU A O 1
ATOM 689 N N . ALA A 1 90 ? -632.376 358.209 424.762 1.00 63.34 135 ALA A N 1
ATOM 690 C CA . ALA A 1 90 ? -631.987 358.309 423.366 1.00 68.89 135 ALA A CA 1
ATOM 691 C C . ALA A 1 90 ? -632.584 357.159 422.560 1.00 73.39 135 ALA A C 1
ATOM 692 O O . ALA A 1 90 ? -632.819 356.070 423.098 1.00 72.16 135 ALA A O 1
ATOM 694 N N . PRO A 1 91 ? -632.836 357.372 421.265 1.00 80.13 136 PRO A N 1
ATOM 695 C CA . PRO A 1 91 ? -633.430 356.289 420.469 1.00 85.90 136 PRO A CA 1
ATOM 696 C C . PRO A 1 91 ? -632.448 355.167 420.193 1.00 96.13 136 PRO A C 1
ATOM 697 O O . PRO A 1 91 ? -632.834 353.991 420.206 1.00 100.53 136 PRO A O 1
ATOM 701 N N . GLU A 1 92 ? -631.184 355.498 419.944 1.00 96.60 137 GLU A N 1
ATOM 702 C CA . GLU A 1 92 ? -630.128 354.520 419.769 1.00 95.20 137 GLU A CA 1
ATOM 703 C C . GLU A 1 92 ? -629.177 354.554 420.954 1.00 89.88 137 GLU A C 1
ATOM 704 O O . GLU A 1 92 ? -628.850 355.636 421.456 1.00 86.59 137 GLU A O 1
ATOM 710 N N . PRO A 1 93 ? -628.724 353.397 421.430 1.00 86.77 138 PRO A N 1
ATOM 711 C CA . PRO A 1 93 ? -627.680 353.389 422.457 1.00 79.95 138 PRO A CA 1
ATOM 712 C C . PRO A 1 93 ? -626.517 354.278 422.038 1.00 79.76 138 PRO A C 1
ATOM 713 O O . PRO A 1 93 ? -626.097 354.282 420.879 1.00 75.15 138 PRO A O 1
ATOM 717 N N . LEU A 1 94 ? -626.019 355.068 422.984 1.00 81.84 139 LEU A N 1
ATOM 718 C CA . LEU A 1 94 ? -624.875 355.912 422.684 1.00 78.49 139 LEU A CA 1
ATOM 719 C C . LEU A 1 94 ? -623.638 355.047 422.442 1.00 84.49 139 LEU A C 1
ATOM 720 O O . LEU A 1 94 ? -623.532 353.918 422.921 1.00 88.41 139 LEU A O 1
ATOM 725 N N . LEU A 1 95 ? -622.701 355.597 421.679 1.00 81.76 140 LEU A N 1
ATOM 726 C CA . LEU A 1 95 ? -621.513 354.886 421.232 1.00 80.52 140 LEU A CA 1
ATOM 727 C C . LEU A 1 95 ? -620.306 355.356 422.042 1.00 73.94 140 LEU A C 1
ATOM 728 O O . LEU A 1 95 ? -620.098 356.563 422.196 1.00 68.07 140 LEU A O 1
ATOM 733 N N . VAL A 1 96 ? -619.498 354.408 422.540 1.00 74.58 141 VAL A N 1
ATOM 734 C CA . VAL A 1 96 ? -618.432 354.724 423.480 1.00 71.44 141 VAL A CA 1
ATOM 735 C C . VAL A 1 96 ? -617.360 355.569 422.820 1.00 71.66 141 VAL A C 1
ATOM 736 O O . VAL A 1 96 ? -616.891 355.270 421.724 1.00 71.86 141 VAL A O 1
ATOM 740 N N . GLY A 1 97 ? -616.915 356.620 423.514 1.00 77.14 142 GLY A N 1
ATOM 741 C CA . GLY A 1 97 ? -615.813 357.427 423.063 1.00 77.95 142 GLY A CA 1
ATOM 742 C C . GLY A 1 97 ? -616.137 358.440 421.990 1.00 78.47 142 GLY A C 1
ATOM 743 O O . GLY A 1 97 ? -615.262 359.233 421.630 1.00 74.95 142 GLY A O 1
ATOM 744 N N . LEU A 1 98 ? -617.358 358.446 421.467 1.00 76.98 143 LEU A N 1
ATOM 745 C CA . LEU A 1 98 ? -617.644 359.443 420.443 1.00 73.80 143 LEU A CA 1
ATOM 746 C C . LEU A 1 98 ? -618.205 360.711 421.087 1.00 67.39 143 LEU A C 1
ATOM 747 O O . LEU A 1 98 ? -619.050 360.631 421.982 1.00 72.82 143 LEU A O 1
ATOM 749 N N . PRO A 1 99 ? -617.756 361.891 420.657 1.00 71.76 144 PRO A N 1
ATOM 750 C CA . PRO A 1 99 ? -618.275 363.133 421.246 1.00 64.76 144 PRO A CA 1
ATOM 751 C C . PRO A 1 99 ? -619.706 363.394 420.802 1.00 62.04 144 PRO A C 1
ATOM 752 O O . PRO A 1 99 ? -620.013 363.378 419.608 1.00 65.50 144 PRO A O 1
ATOM 756 N N . TYR A 1 100 ? -620.580 363.632 421.777 1.00 62.35 145 TYR A N 1
ATOM 757 C CA . TYR A 1 100 ? -621.954 364.047 421.545 1.00 57.37 145 TYR A CA 1
ATOM 758 C C . TYR A 1 100 ? -622.162 365.433 422.138 1.00 59.09 145 TYR A C 1
ATOM 759 O O . TYR A 1 100 ? -621.326 365.939 422.890 1.00 52.50 145 TYR A O 1
ATOM 768 N N . THR A 1 101 ? -623.296 366.043 421.792 1.00 56.61 146 THR A N 1
ATOM 769 C CA . THR A 1 101 ? -623.713 367.307 422.391 1.00 51.52 146 THR A CA 1
ATOM 770 C C . THR A 1 101 ? -625.188 367.218 422.745 1.00 53.16 146 THR A C 1
ATOM 771 O O . THR A 1 101 ? -626.022 366.954 421.875 1.00 58.75 146 THR A O 1
ATOM 775 N N . VAL A 1 102 ? -625.496 367.425 424.026 1.00 50.79 147 VAL A N 1
ATOM 776 C CA . VAL A 1 102 ? -626.865 367.434 424.534 1.00 50.09 147 VAL A CA 1
ATOM 777 C C . VAL A 1 102 ? -627.340 368.879 424.578 1.00 48.05 147 VAL A C 1
ATOM 778 O O . VAL A 1 102 ? -626.680 369.729 425.191 1.00 50.91 147 VAL A O 1
ATOM 782 N N . VAL A 1 103 ? -628.474 369.160 423.941 1.00 49.42 148 VAL A N 1
ATOM 783 C CA . VAL A 1 103 ? -629.042 370.511 423.911 1.00 50.38 148 VAL A CA 1
ATOM 784 C C . VAL A 1 103 ? -630.367 370.506 424.655 1.00 48.57 148 VAL A C 1
ATOM 785 O O . VAL A 1 103 ? -631.301 369.793 424.269 1.00 55.36 148 VAL A O 1
ATOM 789 N N . ILE A 1 104 ? -630.465 371.335 425.689 1.00 43.00 149 ILE A N 1
ATOM 790 C CA . ILE A 1 104 ? -631.647 371.401 426.536 1.00 45.21 149 ILE A CA 1
ATOM 791 C C . ILE A 1 104 ? -632.150 372.834 426.575 1.00 48.42 149 ILE A C 1
ATOM 792 O O . ILE A 1 104 ? -631.385 373.751 426.891 1.00 45.57 149 ILE A O 1
ATOM 797 N N . HIS A 1 105 ? -633.432 373.023 426.268 1.00 50.72 150 HIS A N 1
ATOM 798 C CA . HIS A 1 105 ? -634.109 374.303 426.429 1.00 47.07 150 HIS A CA 1
ATOM 799 C C . HIS A 1 105 ? -635.063 374.223 427.611 1.00 45.26 150 HIS A C 1
ATOM 800 O O . HIS A 1 105 ? -635.777 373.231 427.775 1.00 47.57 150 HIS A O 1
ATOM 807 N N . TYR A 1 106 ? -635.103 375.282 428.415 1.00 40.54 151 TYR A N 1
ATOM 808 C CA . TYR A 1 106 ? -635.819 375.200 429.680 1.00 41.37 151 TYR A CA 1
ATOM 809 C C . TYR A 1 106 ? -636.190 376.601 430.144 1.00 40.17 151 TYR A C 1
ATOM 810 O O . TYR A 1 106 ? -635.762 377.604 429.569 1.00 38.84 151 TYR A O 1
ATOM 819 N N . ALA A 1 107 ? -636.995 376.651 431.202 1.00 42.59 152 ALA A N 1
ATOM 820 C CA . ALA A 1 107 ? -637.462 377.901 431.785 1.00 39.08 152 ALA A CA 1
ATOM 821 C C . ALA A 1 107 ? -637.540 377.755 433.294 1.00 39.72 152 ALA A C 1
ATOM 822 O O . ALA A 1 107 ? -637.735 376.655 433.821 1.00 42.64 152 ALA A O 1
ATOM 824 N N . GLY A 1 108 ? -637.383 378.882 433.989 1.00 35.57 153 GLY A N 1
ATOM 825 C CA . GLY A 1 108 ? -637.450 378.875 435.436 1.00 33.51 153 GLY A CA 1
ATOM 826 C C . GLY A 1 108 ? -637.936 380.215 435.945 1.00 36.17 153 GLY A C 1
ATOM 827 O O . GLY A 1 108 ? -638.057 381.183 435.194 1.00 38.40 153 GLY A O 1
ATOM 828 N N . ASN A 1 109 ? -638.229 380.246 437.241 1.00 38.38 154 ASN A N 1
ATOM 829 C CA . ASN A 1 109 ? -638.543 381.465 437.971 1.00 38.50 154 ASN A CA 1
ATOM 830 C C . ASN A 1 109 ? -637.328 381.850 438.801 1.00 37.35 154 ASN A C 1
ATOM 831 O O . ASN A 1 109 ? -636.706 380.987 439.420 1.00 35.54 154 ASN A O 1
ATOM 836 N N . LEU A 1 110 ? -636.972 383.134 438.807 1.00 31.90 155 LEU A N 1
ATOM 837 C CA . LEU A 1 110 ? -635.913 383.553 439.714 1.00 30.81 155 LEU A CA 1
ATOM 838 C C . LEU A 1 110 ? -636.225 383.063 441.119 1.00 30.85 155 LEU A C 1
ATOM 839 O O . LEU A 1 110 ? -637.360 383.163 441.583 1.00 35.99 155 LEU A O 1
ATOM 844 N N . SER A 1 111 ? -635.217 382.534 441.805 1.00 25.59 156 SER A N 1
ATOM 845 C CA . SER A 1 111 ? -635.480 382.002 443.132 1.00 25.63 156 SER A CA 1
ATOM 846 C C . SER A 1 111 ? -635.768 383.143 444.098 1.00 31.15 156 SER A C 1
ATOM 847 O O . SER A 1 111 ? -635.216 384.239 443.984 1.00 30.60 156 SER A O 1
ATOM 850 N N . GLU A 1 112 ? -636.660 382.885 445.053 1.00 29.43 157 GLU A N 1
ATOM 851 C CA . GLU A 1 112 ? -636.922 383.840 446.127 1.00 31.59 157 GLU A CA 1
ATOM 852 C C . GLU A 1 112 ? -636.187 383.475 447.416 1.00 35.67 157 GLU A C 1
ATOM 853 O O . GLU A 1 112 ? -636.444 384.083 448.459 1.00 34.00 157 GLU A O 1
ATOM 859 N N . THR A 1 113 ? -635.295 382.495 447.370 1.00 29.65 158 THR A N 1
ATOM 860 C CA . THR A 1 113 ? -634.408 382.176 448.480 1.00 26.12 158 THR A CA 1
ATOM 861 C C . THR A 1 113 ? -633.083 382.900 448.256 1.00 26.39 158 THR A C 1
ATOM 862 O O . THR A 1 113 ? -633.010 383.862 447.482 1.00 30.04 158 THR A O 1
ATOM 866 N N . PHE A 1 114 ? -632.026 382.440 448.923 1.00 27.98 159 PHE A N 1
ATOM 867 C CA . PHE A 1 114 ? -630.680 382.977 448.740 1.00 29.81 159 PHE A CA 1
ATOM 868 C C . PHE A 1 114 ? -629.784 382.031 447.944 1.00 29.08 159 PHE A C 1
ATOM 869 O O . PHE A 1 114 ? -628.558 382.155 448.010 1.00 28.29 159 PHE A O 1
ATOM 877 N N . HIS A 1 115 ? -630.359 381.071 447.217 1.00 28.15 160 HIS A N 1
ATOM 878 C CA . HIS A 1 115 ? -629.541 380.135 446.460 1.00 28.73 160 HIS A CA 1
ATOM 879 C C . HIS A 1 115 ? -630.129 379.948 445.076 1.00 27.23 160 HIS A C 1
ATOM 880 O O . HIS A 1 115 ? -631.263 380.353 444.791 1.00 26.62 160 HIS A O 1
ATOM 887 N N . GLY A 1 116 ? -629.344 379.303 444.213 1.00 26.98 161 GLY A N 1
ATOM 888 C CA . GLY A 1 116 ? -629.751 379.217 442.830 1.00 24.44 161 GLY A CA 1
ATOM 889 C C . GLY A 1 116 ? -629.505 380.562 442.160 1.00 25.76 161 GLY A C 1
ATOM 890 O O . GLY A 1 116 ? -628.588 381.304 442.516 1.00 26.78 161 GLY A O 1
ATOM 891 N N . PHE A 1 117 ? -630.343 380.872 441.171 1.00 25.17 162 PHE A N 1
ATOM 892 C CA . PHE A 1 117 ? -630.320 382.140 440.438 1.00 26.32 162 PHE A CA 1
ATOM 893 C C . PHE A 1 117 ? -631.423 382.979 441.074 1.00 26.72 162 PHE A C 1
ATOM 894 O O . PHE A 1 117 ? -632.611 382.758 440.809 1.00 27.17 162 PHE A O 1
ATOM 902 N N . TYR A 1 118 ? -631.046 383.918 441.946 1.00 24.69 163 TYR A N 1
ATOM 903 C CA . TYR A 1 118 ? -632.024 384.483 442.875 1.00 25.04 163 TYR A CA 1
ATOM 904 C C . TYR A 1 118 ? -632.134 385.998 442.778 1.00 32.02 163 TYR A C 1
ATOM 905 O O . TYR A 1 118 ? -631.233 386.686 442.305 1.00 25.01 163 TYR A O 1
ATOM 914 N N . LYS A 1 119 ? -633.285 386.499 443.223 1.00 28.47 164 LYS A N 1
ATOM 915 C CA . LYS A 1 119 ? -633.579 387.924 443.196 1.00 28.86 164 LYS A CA 1
ATOM 916 C C . LYS A 1 119 ? -633.005 388.617 444.418 1.00 24.24 164 LYS A C 1
ATOM 917 O O . LYS A 1 119 ? -633.153 388.145 445.545 1.00 28.46 164 LYS A O 1
ATOM 923 N N . SER A 1 120 ? -632.374 389.774 444.200 1.00 25.84 165 SER A N 1
ATOM 924 C CA . SER A 1 120 ? -631.909 390.598 445.301 1.00 23.58 165 SER A CA 1
ATOM 925 C C . SER A 1 120 ? -632.432 392.009 445.049 1.00 29.94 165 SER A C 1
ATOM 926 O O . SER A 1 120 ? -632.676 392.396 443.900 1.00 33.10 165 SER A O 1
ATOM 929 N N . THR A 1 121 ? -632.674 392.766 446.117 1.00 30.09 166 THR A N 1
ATOM 930 C CA . THR A 1 121 ? -633.200 394.115 445.942 1.00 30.43 166 THR A CA 1
ATOM 931 C C . THR A 1 121 ? -632.533 395.073 446.915 1.00 27.81 166 THR A C 1
ATOM 932 O O . THR A 1 121 ? -631.935 394.675 447.914 1.00 31.21 166 THR A O 1
ATOM 936 N N . TYR A 1 122 ? -632.676 396.362 446.615 1.00 32.31 167 TYR A N 1
ATOM 937 C CA . TYR A 1 122 ? -632.194 397.403 447.508 1.00 34.65 167 TYR A CA 1
ATOM 938 C C . TYR A 1 122 ? -632.922 398.681 447.136 1.00 35.70 167 TYR A C 1
ATOM 939 O O . TYR A 1 122 ? -633.561 398.773 446.083 1.00 32.15 167 TYR A O 1
ATOM 948 N N . ARG A 1 123 ? -632.837 399.658 448.029 1.00 37.61 168 ARG A N 1
ATOM 949 C CA . ARG A 1 123 ? -633.462 400.957 447.831 1.00 40.35 168 ARG A CA 1
ATOM 950 C C . ARG A 1 123 ? -632.389 402.014 447.637 1.00 43.09 168 ARG A C 1
ATOM 951 O O . ARG A 1 123 ? -631.423 402.073 448.402 1.00 45.34 168 ARG A O 1
ATOM 959 N N . THR A 1 124 ? -632.545 402.819 446.594 1.00 41.64 169 THR A N 1
ATOM 960 C CA . THR A 1 124 ? -631.655 403.953 446.407 1.00 54.77 169 THR A CA 1
ATOM 961 C C . THR A 1 124 ? -631.854 404.959 447.531 1.00 55.59 169 THR A C 1
ATOM 962 O O . THR A 1 124 ? -632.925 405.029 448.150 1.00 51.39 169 THR A O 1
ATOM 966 N N . LYS A 1 125 ? -630.826 405.770 447.794 1.00 65.95 170 LYS A N 1
ATOM 967 C CA . LYS A 1 125 ? -630.967 406.741 448.874 1.00 74.27 170 LYS A CA 1
ATOM 968 C C . LYS A 1 125 ? -632.083 407.760 448.625 1.00 66.88 170 LYS A C 1
ATOM 969 O O . LYS A 1 125 ? -632.281 408.631 449.486 1.00 73.97 170 LYS A O 1
ATOM 975 N N . GLU A 1 126 ? -632.826 407.670 447.517 1.00 61.57 171 GLU A N 1
ATOM 976 C CA . GLU A 1 126 ? -634.030 408.467 447.333 1.00 63.22 171 GLU A CA 1
ATOM 977 C C . GLU A 1 126 ? -635.311 407.711 447.657 1.00 64.88 171 GLU A C 1
ATOM 978 O O . GLU A 1 126 ? -636.363 408.346 447.800 1.00 68.20 171 GLU A 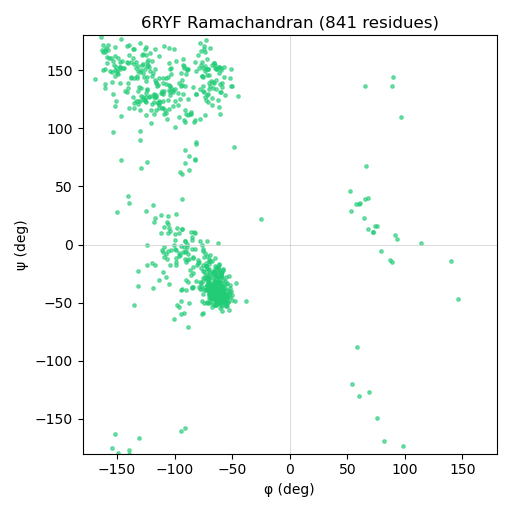O 1
ATOM 984 N N . GLY A 1 127 ? -635.254 406.386 447.764 1.00 51.33 172 GLY A N 1
ATOM 985 C CA . GLY A 1 127 ? -636.428 405.587 448.053 1.00 49.27 172 GLY A CA 1
ATOM 986 C C . GLY A 1 127 ? -636.863 404.673 446.930 1.00 51.30 172 GLY A C 1
ATOM 987 O O . GLY A 1 127 ? -637.867 403.970 447.080 1.00 49.30 172 GLY A O 1
ATOM 988 N N . GLU A 1 128 ? -636.141 404.653 445.816 1.00 53.44 173 GLU A N 1
ATOM 989 C CA . GLU A 1 128 ? -636.513 403.818 444.685 1.00 48.08 173 GLU A CA 1
ATOM 990 C C . GLU A 1 128 ? -636.043 402.381 444.908 1.00 45.21 173 GLU A C 1
ATOM 991 O O . GLU A 1 128 ? -634.873 402.146 445.229 1.00 38.74 173 GLU A O 1
ATOM 997 N N . LEU A 1 129 ? -636.960 401.426 444.733 1.00 41.35 174 LEU A N 1
ATOM 998 C CA . LEU A 1 129 ? -636.616 400.008 444.791 1.00 41.12 174 LEU A CA 1
ATOM 999 C C . LEU A 1 129 ? -635.955 399.573 443.488 1.00 40.87 174 LEU A C 1
ATOM 1000 O O . LEU A 1 129 ? -636.444 399.889 442.400 1.00 45.04 174 LEU A O 1
ATOM 1005 N N . ARG A 1 130 ? -634.850 398.834 443.594 1.00 36.86 175 ARG A N 1
ATOM 1006 C CA . ARG A 1 130 ? -634.121 398.339 442.435 1.00 29.91 175 ARG A CA 1
ATOM 1007 C C . ARG A 1 130 ? -633.940 396.840 442.568 1.00 33.24 175 ARG A C 1
ATOM 1008 O O . ARG A 1 130 ? -633.752 396.326 443.675 1.00 31.13 175 ARG A O 1
ATOM 1016 N N . ILE A 1 131 ? -633.995 396.131 441.444 1.00 33.91 176 ILE A N 1
ATOM 1017 C CA . ILE A 1 131 ? -633.943 394.674 441.426 1.00 30.93 176 ILE A CA 1
ATOM 1018 C C . ILE A 1 131 ? -632.682 394.233 440.699 1.00 29.62 176 ILE A C 1
ATOM 1019 O O . ILE A 1 131 ? -632.306 394.821 439.680 1.00 33.77 176 ILE A O 1
ATOM 1024 N N . LEU A 1 132 ? -632.017 393.207 441.233 1.00 28.94 177 LEU A N 1
ATOM 1025 C CA . LEU A 1 132 ? -630.894 392.583 440.546 1.00 29.70 177 LEU A CA 1
ATOM 1026 C C . LEU A 1 132 ? -631.059 391.074 440.648 1.00 30.43 177 LEU A C 1
ATOM 1027 O O . LEU A 1 132 ? -631.899 390.575 441.397 1.00 29.79 177 LEU A O 1
ATOM 1032 N N . ALA A 1 133 ? -630.257 390.336 439.880 1.00 25.62 178 ALA A N 1
ATOM 1033 C CA . ALA A 1 133 ? -630.277 388.878 439.913 1.00 25.04 178 ALA A CA 1
ATOM 1034 C C . ALA A 1 133 ? -628.850 388.393 440.087 1.00 33.34 178 ALA A C 1
ATOM 1035 O O . ALA A 1 133 ? -627.944 388.880 439.408 1.00 28.49 178 ALA A O 1
ATOM 1037 N N . SER A 1 134 ? -628.655 387.426 440.978 1.00 26.88 179 SER A N 1
ATOM 1038 C CA . SER A 1 134 ? -627.333 386.931 441.316 1.00 21.01 179 SER A CA 1
ATOM 1039 C C . SER A 1 134 ? -627.417 385.419 441.514 1.00 20.18 179 SER A C 1
ATOM 1040 O O . SER A 1 134 ? -628.505 384.845 441.574 1.00 24.82 179 SER A O 1
ATOM 1043 N N . THR A 1 135 ? -626.259 384.782 441.648 1.00 23.13 180 THR A N 1
ATOM 1044 C CA . THR A 1 135 ? -626.208 383.336 441.825 1.00 22.71 180 THR A CA 1
ATOM 1045 C C . THR A 1 135 ? -625.516 382.955 443.125 1.00 21.53 180 THR A C 1
ATOM 1046 O O . THR A 1 135 ? -624.601 383.644 443.604 1.00 25.20 180 THR A O 1
ATOM 1050 N N . GLN A 1 136 ? -625.948 381.824 443.676 1.00 24.69 181 GLN A N 1
ATOM 1051 C CA . GLN A 1 136 ? -625.195 381.137 444.720 1.00 22.45 181 GLN A CA 1
ATOM 1052 C C . GLN A 1 136 ? -625.455 379.659 444.500 1.00 24.44 181 GLN A C 1
ATOM 1053 O O . GLN A 1 136 ? -626.574 379.195 444.736 1.00 23.65 181 GLN A O 1
ATOM 1059 N N . PHE A 1 137 ? -624.439 378.933 444.066 1.00 24.06 182 PHE A N 1
ATOM 1060 C CA . PHE A 1 137 ? -624.625 377.536 443.680 1.00 22.55 182 PHE A CA 1
ATOM 1061 C C . PHE A 1 137 ? -624.037 376.529 444.652 1.00 25.25 182 PHE A C 1
ATOM 1062 O O . PHE A 1 137 ? -624.527 375.392 444.707 1.00 25.50 182 PHE A O 1
ATOM 1070 N N . GLU A 1 138 ? -623.000 376.867 445.398 1.00 23.51 183 GLU A N 1
ATOM 1071 C CA . GLU A 1 138 ? -622.414 375.852 446.275 1.00 26.90 183 GLU A CA 1
ATOM 1072 C C . GLU A 1 138 ? -623.370 375.540 447.424 1.00 26.94 183 GLU A C 1
ATOM 1073 O O . GLU A 1 138 ? -623.872 376.463 448.073 1.00 24.79 183 GLU A O 1
ATOM 1079 N N . PRO A 1 139 ? -623.609 374.256 447.745 1.00 26.80 184 PRO A N 1
ATOM 1080 C CA . PRO A 1 139 ? -623.034 373.085 447.063 1.00 26.71 184 PRO A CA 1
ATOM 1081 C C . PRO A 1 139 ? -623.825 372.527 445.882 1.00 28.08 184 PRO A C 1
ATOM 1082 O O . PRO A 1 139 ? -623.209 372.126 444.892 1.00 28.27 184 PRO A O 1
ATOM 1086 N N . THR A 1 140 ? -625.161 372.476 445.956 1.00 25.10 185 THR A N 1
ATOM 1087 C CA . THR A 1 140 ? -625.898 371.705 444.956 1.00 23.51 185 THR A CA 1
ATOM 1088 C C . THR A 1 140 ? -626.958 372.526 444.230 1.00 29.05 185 THR A C 1
ATOM 1089 O O . THR A 1 140 ? -627.937 371.962 443.752 1.00 29.60 185 THR A O 1
ATOM 1093 N N . ALA A 1 141 ? -626.766 373.843 444.082 1.00 27.48 186 ALA A N 1
ATOM 1094 C CA . ALA A 1 141 ? -627.813 374.673 443.492 1.00 26.11 186 ALA A CA 1
ATOM 1095 C C . ALA A 1 141 ? -627.575 375.077 442.035 1.00 31.94 186 ALA A C 1
ATOM 1096 O O . ALA A 1 141 ? -628.463 375.704 441.448 1.00 32.48 186 ALA A O 1
ATOM 1098 N N . ALA A 1 142 ? -626.424 374.748 441.430 1.00 28.18 187 ALA A N 1
ATOM 1099 C CA . ALA A 1 142 ? -626.256 375.037 440.006 1.00 36.21 187 ALA A CA 1
ATOM 1100 C C . ALA A 1 142 ? -627.377 374.408 439.185 1.00 37.53 187 ALA A C 1
ATOM 1101 O O . ALA A 1 142 ? -627.820 374.972 438.175 1.00 32.01 187 ALA A O 1
ATOM 1103 N N . ARG A 1 143 ? -627.863 373.245 439.620 1.00 33.20 188 ARG A N 1
ATOM 1104 C CA . ARG A 1 143 ? -628.930 372.527 438.929 1.00 34.98 188 ARG A CA 1
ATOM 1105 C C . ARG A 1 143 ? -630.250 373.282 438.937 1.00 34.94 188 ARG A C 1
ATOM 1106 O O . ARG A 1 143 ? -631.192 372.868 438.243 1.00 32.31 188 ARG A O 1
ATOM 1114 N N . MET A 1 144 ? -630.359 374.341 439.729 1.00 31.85 189 MET A N 1
ATOM 1115 C CA . MET A 1 144 ? -631.533 375.200 439.728 1.00 36.54 189 MET A CA 1
ATOM 1116 C C . MET A 1 144 ? -631.431 376.313 438.703 1.00 35.62 189 MET A C 1
ATOM 1117 O O . MET A 1 144 ? -632.403 377.050 438.509 1.00 33.13 189 MET A O 1
ATOM 1122 N N . ALA A 1 145 ? -630.266 376.477 438.078 1.00 37.38 190 ALA A N 1
ATOM 1123 C CA . ALA A 1 145 ? -630.053 377.510 437.076 1.00 29.96 190 ALA A CA 1
ATOM 1124 C C . ALA A 1 145 ? -629.819 376.947 435.686 1.00 32.41 190 ALA A C 1
ATOM 1125 O O . ALA A 1 145 ? -630.200 377.587 434.707 1.00 33.99 190 ALA A O 1
ATOM 1127 N N . PHE A 1 146 ? -629.233 375.753 435.577 1.00 31.04 191 PHE A N 1
ATOM 1128 C CA . PHE A 1 146 ? -629.097 375.067 434.310 1.00 29.13 191 PHE A CA 1
ATOM 1129 C C . PHE A 1 146 ? -628.997 373.577 434.598 1.00 30.36 191 PHE A C 1
ATOM 1130 O O . PHE A 1 146 ? -628.516 373.186 435.666 1.00 30.84 191 PHE A O 1
ATOM 1138 N N . PRO A 1 147 ? -629.484 372.731 433.707 1.00 38.20 192 PRO A N 1
ATOM 1139 C CA . PRO A 1 147 ? -629.274 371.290 433.904 1.00 37.19 192 PRO A CA 1
ATOM 1140 C C . PRO A 1 147 ? -627.805 370.942 433.714 1.00 38.33 192 PRO A C 1
ATOM 1141 O O . PRO A 1 147 ? -627.158 371.428 432.778 1.00 42.27 192 PRO A O 1
ATOM 1145 N N . CYS A 1 148 ? -627.289 370.106 434.621 1.00 39.55 193 CYS A N 1
ATOM 1146 C CA . CYS A 1 148 ? -625.848 369.882 434.709 1.00 42.52 193 CYS A CA 1
ATOM 1147 C C . CYS A 1 148 ? -625.585 368.535 435.379 1.00 41.08 193 CYS A C 1
ATOM 1148 O O . CYS A 1 148 ? -626.443 367.971 436.078 1.00 37.79 193 CYS A O 1
ATOM 1151 N N . PHE A 1 149 ? -624.369 368.047 435.152 1.00 36.62 194 PHE A N 1
ATOM 1152 C CA . PHE A 1 149 ? -623.832 366.964 435.986 1.00 41.19 194 PHE A CA 1
ATOM 1153 C C . PHE A 1 149 ? -623.299 367.634 437.245 1.00 35.20 194 PHE A C 1
ATOM 1154 O O . PHE A 1 149 ? -622.131 368.007 437.329 1.00 38.09 194 PHE A O 1
ATOM 1162 N N . ASP A 1 150 ? -624.183 367.799 438.230 1.00 31.71 195 ASP A N 1
ATOM 1163 C CA . ASP A 1 150 ? -623.954 368.734 439.336 1.00 35.28 195 ASP A CA 1
ATOM 1164 C C . ASP A 1 150 ? -623.303 368.036 440.531 1.00 38.06 195 ASP A C 1
ATOM 1165 O O . ASP A 1 150 ? -623.838 368.002 441.635 1.00 32.73 195 ASP A O 1
ATOM 1170 N N . GLU A 1 151 ? -622.118 367.489 440.284 1.00 37.84 196 GLU A N 1
ATOM 1171 C CA . GLU A 1 151 ? -621.234 366.956 441.308 1.00 37.94 196 GLU A CA 1
ATOM 1172 C C . GLU A 1 151 ? -619.832 367.490 441.046 1.00 35.58 196 GLU A C 1
ATOM 1173 O O . GLU A 1 151 ? -619.443 367.654 439.884 1.00 34.63 196 GLU A O 1
ATOM 1179 N N . PRO A 1 152 ? -619.061 367.801 442.095 1.00 35.09 197 PRO A N 1
ATOM 1180 C CA . PRO A 1 152 ? -617.840 368.599 441.894 1.00 36.60 197 PRO A CA 1
ATOM 1181 C C . PRO A 1 152 ? -616.726 367.873 441.148 1.00 35.15 197 PRO A C 1
ATOM 1182 O O . PRO A 1 152 ? -615.804 368.546 440.667 1.00 34.14 197 PRO A O 1
ATOM 1186 N N . ALA A 1 153 ? -616.797 366.547 440.983 1.00 35.52 198 ALA A N 1
ATOM 1187 C CA . ALA A 1 153 ? -615.786 365.834 440.207 1.00 38.27 198 ALA A CA 1
ATOM 1188 C C . ALA A 1 153 ? -616.053 365.849 438.702 1.00 44.38 198 ALA A C 1
ATOM 1189 O O . ALA A 1 153 ? -615.171 365.447 437.933 1.00 45.43 198 ALA A O 1
ATOM 1191 N N . PHE A 1 154 ? -617.240 366.270 438.265 1.00 35.41 199 PHE A N 1
ATOM 1192 C CA . PHE A 1 154 ? -617.563 366.368 436.837 1.00 40.83 199 PHE A CA 1
ATOM 1193 C C . PHE A 1 154 ? -617.134 367.728 436.282 1.00 47.29 199 PHE A C 1
ATOM 1194 O O . PHE A 1 154 ? -617.957 368.540 435.852 1.00 44.15 199 PHE A O 1
ATOM 1202 N N . LYS A 1 155 ? -615.826 367.975 436.290 1.00 40.25 200 LYS A N 1
ATOM 1203 C CA . LYS A 1 155 ? -615.328 369.288 435.891 1.00 40.96 200 LYS A CA 1
ATOM 1204 C C . LYS A 1 155 ? -615.458 369.483 434.386 1.00 45.02 200 LYS A C 1
ATOM 1205 O O . LYS A 1 155 ? -615.422 368.529 433.603 1.00 47.72 200 LYS A O 1
ATOM 1211 N N . ALA A 1 156 ? -615.619 370.741 433.985 1.00 36.90 201 ALA A N 1
ATOM 1212 C CA . ALA A 1 156 ? -615.767 371.091 432.577 1.00 39.75 201 ALA A CA 1
ATOM 1213 C C . ALA A 1 156 ? -615.434 372.566 432.408 1.00 37.80 201 ALA A C 1
ATOM 1214 O O . ALA A 1 156 ? -615.283 373.303 433.384 1.00 37.17 201 ALA A O 1
ATOM 1216 N N . SER A 1 157 ? -615.312 372.986 431.155 1.00 40.37 202 SER A N 1
ATOM 1217 C CA . SER A 1 157 ? -615.212 374.401 430.834 1.00 41.10 202 SER A CA 1
ATOM 1218 C C . SER A 1 157 ? -616.602 374.948 430.548 1.00 36.89 202 SER A C 1
ATOM 1219 O O . SER A 1 157 ? -617.503 374.209 430.139 1.00 41.33 202 SER A O 1
ATOM 1222 N N . PHE A 1 158 ? -616.771 376.254 430.760 1.00 38.64 203 PHE A N 1
ATOM 1223 C CA . PHE A 1 158 ? -618.078 376.896 430.656 1.00 40.20 203 PHE A CA 1
ATOM 1224 C C . PHE A 1 158 ? -617.969 378.152 429.807 1.00 41.50 203 PHE A C 1
ATOM 1225 O O . PHE A 1 158 ? -617.185 379.053 430.126 1.00 38.56 203 PHE A O 1
ATOM 1233 N N . SER A 1 159 ? -618.773 378.220 428.749 1.00 39.91 204 SER A N 1
ATOM 1234 C CA . SER A 1 159 ? -618.934 379.421 427.933 1.00 40.71 204 SER A CA 1
ATOM 1235 C C . SER A 1 159 ? -620.306 380.007 428.239 1.00 36.76 204 SER A C 1
ATOM 1236 O O . SER A 1 159 ? -621.332 379.400 427.915 1.00 39.78 204 SER A O 1
ATOM 1239 N N . ILE A 1 160 ? -620.329 381.181 428.857 1.00 35.56 205 ILE A N 1
ATOM 1240 C CA . ILE A 1 160 ? -621.556 381.760 429.385 1.00 35.19 205 ILE A CA 1
ATOM 1241 C C . ILE A 1 160 ? -621.943 382.952 428.521 1.00 38.60 205 ILE A C 1
ATOM 1242 O O . ILE A 1 160 ? -621.091 383.781 428.179 1.00 33.58 205 ILE A O 1
ATOM 1247 N N . LYS A 1 161 ? -623.218 383.004 428.131 1.00 33.74 206 LYS A N 1
ATOM 1248 C CA . LYS A 1 161 ? -623.815 384.138 427.430 1.00 30.85 206 LYS A CA 1
ATOM 1249 C C . LYS A 1 161 ? -625.021 384.609 428.228 1.00 36.81 206 LYS A C 1
ATOM 1250 O O . LYS A 1 161 ? -625.841 383.788 428.646 1.00 32.84 206 LYS A O 1
ATOM 1256 N N . ILE A 1 162 ? -625.136 385.925 428.440 1.00 41.60 207 ILE A N 1
ATOM 1257 C CA . ILE A 1 162 ? -626.229 386.510 429.212 1.00 34.96 207 ILE A CA 1
ATOM 1258 C C . ILE A 1 162 ? -626.966 387.504 428.323 1.00 37.97 207 ILE A C 1
ATOM 1259 O O . ILE A 1 162 ? -626.342 388.381 427.717 1.00 36.79 207 ILE A O 1
ATOM 1264 N N . ARG A 1 163 ? -628.283 387.362 428.230 1.00 32.81 208 ARG A N 1
ATOM 1265 C CA . ARG A 1 163 ? -629.111 388.326 427.513 1.00 33.69 208 ARG A CA 1
ATOM 1266 C C . ARG A 1 163 ? -629.747 389.262 428.531 1.00 32.88 208 ARG A C 1
ATOM 1267 O O . ARG A 1 163 ? -630.246 388.810 429.565 1.00 34.98 208 ARG A O 1
ATOM 1275 N N . ARG A 1 164 ? -629.704 390.562 428.259 1.00 31.63 209 ARG A N 1
ATOM 1276 C CA . ARG A 1 164 ? -630.158 391.514 429.261 1.00 30.97 209 ARG A CA 1
ATOM 1277 C C . ARG A 1 164 ? -630.524 392.823 428.583 1.00 36.03 209 ARG A C 1
ATOM 1278 O O . ARG A 1 164 ? -630.203 393.056 427.417 1.00 33.30 209 ARG A O 1
ATOM 1286 N N . GLU A 1 165 ? -631.203 393.677 429.342 1.00 39.77 210 GLU A N 1
ATOM 1287 C CA . GLU A 1 165 ? -631.571 395.009 428.889 1.00 35.06 210 GLU A CA 1
ATOM 1288 C C . GLU A 1 165 ? -630.361 395.946 428.900 1.00 37.68 210 GLU A C 1
ATOM 1289 O O . GLU A 1 165 ? -629.439 395.767 429.701 1.00 35.20 210 GLU A O 1
ATOM 1295 N N . PRO A 1 166 ? -630.355 396.957 428.021 1.00 34.92 211 PRO A N 1
ATOM 1296 C CA . PRO A 1 166 ? -629.207 397.882 427.966 1.00 32.20 211 PRO A CA 1
ATOM 1297 C C . PRO A 1 166 ? -628.906 398.555 429.294 1.00 38.74 211 PRO A C 1
ATOM 1298 O O . PRO A 1 166 ? -627.742 398.862 429.574 1.00 42.64 211 PRO A O 1
ATOM 1302 N N . ARG A 1 167 ? -629.925 398.799 430.119 1.00 37.15 212 ARG A N 1
ATOM 1303 C CA . ARG A 1 167 ? -629.732 399.475 431.396 1.00 42.95 212 ARG A CA 1
ATOM 1304 C C . ARG A 1 167 ? -628.990 398.627 432.417 1.00 43.29 212 ARG A C 1
ATOM 1305 O O . ARG A 1 167 ? -628.561 399.166 433.443 1.00 35.99 212 ARG A O 1
ATOM 1313 N N . HIS A 1 168 ? -628.849 397.325 432.185 1.00 35.59 213 HIS A N 1
ATOM 1314 C CA . HIS A 1 168 ? -628.211 396.447 433.149 1.00 31.35 213 HIS A CA 1
ATOM 1315 C C . HIS A 1 168 ? -626.792 396.103 432.727 1.00 33.39 213 HIS A C 1
ATOM 1316 O O . HIS A 1 168 ? -626.458 396.080 431.541 1.00 36.93 213 HIS A O 1
ATOM 1323 N N . LEU A 1 169 ? -625.967 395.826 433.728 1.00 30.38 214 LEU A N 1
ATOM 1324 C CA . LEU A 1 169 ? -624.629 395.286 433.545 1.00 28.78 214 LEU A CA 1
ATOM 1325 C C . LEU A 1 169 ? -624.652 393.811 433.918 1.00 29.92 214 LEU A C 1
ATOM 1326 O O . LEU A 1 169 ? -625.282 393.428 434.908 1.00 34.37 214 LEU A O 1
ATOM 1331 N N . ALA A 1 170 ? -623.982 392.988 433.115 1.00 29.91 215 ALA A N 1
ATOM 1332 C CA . ALA A 1 170 ? -623.763 391.579 433.438 1.00 26.68 215 ALA A CA 1
ATOM 1333 C C . ALA A 1 170 ? -622.281 391.317 433.647 1.00 31.33 215 ALA A C 1
ATOM 1334 O O . ALA A 1 170 ? -621.434 391.803 432.886 1.00 34.36 215 ALA A O 1
ATOM 1336 N N . ILE A 1 171 ? -621.975 390.542 434.686 1.00 28.11 216 ILE A N 1
ATOM 1337 C CA . ILE A 1 171 ? -620.630 390.037 434.911 1.00 30.13 216 ILE A CA 1
ATOM 1338 C C . ILE A 1 171 ? -620.721 388.549 435.244 1.00 26.84 216 ILE A C 1
ATOM 1339 O O . ILE A 1 171 ? -621.755 388.042 435.693 1.00 26.86 216 ILE A O 1
ATOM 1344 N N . SER A 1 172 ? -619.617 387.848 435.022 1.00 27.36 217 SER A N 1
ATOM 1345 C CA . SER A 1 172 ? -619.577 386.397 435.246 1.00 28.74 217 SER A CA 1
ATOM 1346 C C . SER A 1 172 ? -618.142 386.022 435.607 1.00 29.71 217 SER A C 1
ATOM 1347 O O . SER A 1 172 ? -617.335 386.884 435.971 1.00 29.03 217 SER A O 1
ATOM 1350 N N . ASN A 1 173 ? -617.815 384.731 435.502 1.00 30.97 218 ASN A N 1
ATOM 1351 C CA . ASN A 1 173 ? -616.496 384.281 435.936 1.00 30.68 218 ASN A CA 1
ATOM 1352 C C . ASN A 1 173 ? -615.389 384.951 435.130 1.00 31.31 218 ASN A C 1
ATOM 1353 O O . ASN A 1 173 ? -614.390 385.416 435.692 1.00 36.68 218 ASN A O 1
ATOM 1358 N N . MET A 1 174 ? -615.540 384.998 433.815 1.00 39.17 219 MET A N 1
ATOM 1359 C CA . MET A 1 174 ? -614.501 385.438 432.901 1.00 33.86 219 MET A CA 1
ATOM 1360 C C . MET A 1 174 ? -614.788 386.832 432.367 1.00 34.77 219 MET A C 1
ATOM 1361 O O . MET A 1 174 ? -615.885 387.369 432.545 1.00 33.60 219 MET A O 1
ATOM 1366 N N . PRO A 1 175 ? -613.818 387.447 431.690 1.00 36.68 220 PRO A N 1
ATOM 1367 C CA . PRO A 1 175 ? -614.050 388.776 431.115 1.00 36.34 220 PRO A CA 1
ATOM 1368 C C . PRO A 1 175 ? -615.109 388.755 430.023 1.00 38.41 220 PRO A C 1
ATOM 1369 O O . PRO A 1 175 ? -615.311 387.754 429.328 1.00 38.14 220 PRO A O 1
ATOM 1373 N N . LEU A 1 176 ? -615.784 389.889 429.875 1.00 36.24 221 LEU A N 1
ATOM 1374 C CA . LEU A 1 176 ? -616.683 390.101 428.750 1.00 35.53 221 LEU A CA 1
ATOM 1375 C C . LEU A 1 176 ? -615.871 390.269 427.468 1.00 39.87 221 LEU A C 1
ATOM 1376 O O . LEU A 1 176 ? -615.022 391.161 427.379 1.00 43.42 221 LEU A O 1
ATOM 1381 N N . VAL A 1 177 ? -616.130 389.419 426.475 1.00 35.98 222 VAL A N 1
ATOM 1382 C CA . VAL A 1 177 ? -615.398 389.498 425.214 1.00 43.40 222 VAL A CA 1
ATOM 1383 C C . VAL A 1 177 ? -616.209 390.121 424.080 1.00 46.16 222 VAL A C 1
ATOM 1384 O O . VAL A 1 177 ? -615.615 390.562 423.084 1.00 49.19 222 VAL A O 1
ATOM 1388 N N . LYS A 1 178 ? -617.534 390.197 424.207 1.00 43.67 223 LYS A N 1
ATOM 1389 C CA . LYS A 1 178 ? -618.339 390.758 423.132 1.00 42.71 223 LYS A CA 1
ATOM 1390 C C . LYS A 1 178 ? -619.766 390.987 423.619 1.00 41.86 223 LYS A C 1
ATOM 1391 O O . LYS A 1 178 ? -620.302 390.193 424.387 1.00 43.17 223 LYS A O 1
ATOM 1397 N N . SER A 1 179 ? -620.370 392.082 423.163 1.00 38.64 224 SER A N 1
ATOM 1398 C CA . SER A 1 179 ? -621.787 392.354 423.387 1.00 40.73 224 SER A CA 1
ATOM 1399 C C . SER A 1 179 ? -622.443 392.579 422.038 1.00 40.05 224 SER A C 1
ATOM 1400 O O . SER A 1 179 ? -621.953 393.378 421.234 1.00 47.68 224 SER A O 1
ATOM 1403 N N . VAL A 1 180 ? -623.552 391.891 421.796 1.00 36.32 225 VAL A N 1
ATOM 1404 C CA . VAL A 1 180 ? -624.256 391.987 420.524 1.00 38.72 225 VAL A CA 1
ATOM 1405 C C . VAL A 1 180 ? -625.719 392.302 420.799 1.00 37.30 225 VAL A C 1
ATOM 1406 O O . VAL A 1 180 ? -626.378 391.584 421.556 1.00 42.97 225 VAL A O 1
ATOM 1410 N N . THR A 1 181 ? -626.221 393.376 420.195 1.00 37.99 226 THR A N 1
ATOM 1411 C CA . THR A 1 181 ? -627.650 393.665 420.211 1.00 38.86 226 THR A CA 1
ATOM 1412 C C . THR A 1 181 ? -628.393 392.612 419.393 1.00 44.05 226 THR A C 1
ATOM 1413 O O . THR A 1 181 ? -628.142 392.465 418.194 1.00 46.75 226 THR A O 1
ATOM 1417 N N . VAL A 1 182 ? -629.310 391.885 420.032 1.00 41.77 227 VAL A N 1
ATOM 1418 C CA . VAL A 1 182 ? -629.971 390.760 419.366 1.00 45.00 227 VAL A CA 1
ATOM 1419 C C . VAL A 1 182 ? -631.393 391.135 418.977 1.00 51.70 227 VAL A C 1
ATOM 1420 O O . VAL A 1 182 ? -631.905 390.692 417.946 1.00 59.98 227 VAL A O 1
ATOM 1424 N N . ALA A 1 183 ? -632.037 391.961 419.796 1.00 54.35 228 ALA A N 1
ATOM 1425 C CA . ALA A 1 183 ? -633.368 392.465 419.483 1.00 60.66 228 ALA A CA 1
ATOM 1426 C C . ALA A 1 183 ? -633.484 393.877 420.036 1.00 59.15 228 ALA A C 1
ATOM 1427 O O . ALA A 1 183 ? -632.568 394.386 420.687 1.00 62.03 228 ALA A O 1
ATOM 1429 N N . GLU A 1 184 ? -634.621 394.515 419.776 1.00 58.92 229 GLU A N 1
ATOM 1430 C CA . GLU A 1 184 ? -634.851 395.841 420.330 1.00 57.98 229 GLU A CA 1
ATOM 1431 C C . GLU A 1 184 ? -634.844 395.761 421.850 1.00 52.50 229 GLU A C 1
ATOM 1432 O O . GLU A 1 184 ? -635.659 395.052 422.448 1.00 53.90 229 GLU A O 1
ATOM 1438 N N . GLY A 1 185 ? -633.906 396.469 422.470 1.00 48.93 230 GLY A N 1
ATOM 1439 C CA . GLY A 1 185 ? -633.819 396.441 423.915 1.00 39.97 230 GLY A CA 1
ATOM 1440 C C . GLY A 1 185 ? -633.259 395.175 424.515 1.00 38.34 230 GLY A C 1
ATOM 1441 O O . GLY A 1 185 ? -633.414 394.949 425.718 1.00 41.55 230 GLY A O 1
ATOM 1442 N N . LEU A 1 186 ? -632.598 394.331 423.721 1.00 39.09 231 LEU A N 1
ATOM 1443 C CA . LEU A 1 186 ? -631.990 393.109 424.243 1.00 39.29 231 LEU A CA 1
ATOM 1444 C C . LEU A 1 186 ? -630.571 392.984 423.707 1.00 36.71 231 LEU A C 1
ATOM 1445 O O . LEU A 1 186 ? -630.362 392.992 422.488 1.00 40.01 231 LEU A O 1
ATOM 1450 N N . ILE A 1 187 ? -629.610 392.873 424.620 1.00 34.35 232 ILE A N 1
ATOM 1451 C CA . ILE A 1 187 ? -628.197 392.726 424.299 1.00 35.34 232 ILE A CA 1
ATOM 1452 C C . ILE A 1 187 ? -627.727 391.373 424.814 1.00 39.30 232 ILE A C 1
ATOM 1453 O O . ILE A 1 187 ? -628.131 390.940 425.898 1.00 34.93 232 ILE A O 1
ATOM 1458 N N . GLU A 1 188 ? -626.866 390.708 424.044 1.00 38.05 233 GLU A N 1
ATOM 1459 C CA . GLU A 1 188 ? -626.300 389.419 424.434 1.00 37.53 233 GLU A CA 1
ATOM 1460 C C . GLU A 1 188 ? -624.820 389.592 424.741 1.00 33.12 233 GLU A C 1
ATOM 1461 O O . GLU A 1 188 ? -624.043 389.965 423.849 1.00 37.65 233 GLU A O 1
ATOM 1467 N N . ASP A 1 189 ? -624.445 389.325 425.993 1.00 31.28 234 ASP A N 1
ATOM 1468 C CA . ASP A 1 189 ? -623.062 389.383 426.451 1.00 33.09 234 ASP A CA 1
ATOM 1469 C C . ASP A 1 189 ? -622.433 388.004 426.316 1.00 39.33 234 ASP A C 1
ATOM 1470 O O . ASP A 1 189 ? -622.998 387.013 426.785 1.00 42.25 234 ASP A O 1
ATOM 1475 N N . HIS A 1 190 ? -621.259 387.952 425.693 1.00 38.70 235 HIS A N 1
ATOM 1476 C CA . HIS A 1 190 ? -620.456 386.739 425.609 1.00 35.15 235 HIS A CA 1
ATOM 1477 C C . HIS A 1 190 ? -619.275 386.892 426.554 1.00 37.26 235 HIS A C 1
ATOM 1478 O O . HIS A 1 190 ? -618.508 387.856 426.435 1.00 44.49 235 HIS A O 1
ATOM 1485 N N . PHE A 1 191 ? -619.122 385.948 427.472 1.00 34.55 236 PHE A N 1
ATOM 1486 C CA . PHE A 1 191 ? -617.956 385.892 428.333 1.00 35.03 236 PHE A CA 1
ATOM 1487 C C . PHE A 1 191 ? -617.014 384.784 427.874 1.00 43.06 236 PHE A C 1
ATOM 1488 O O . PHE A 1 191 ? -617.428 383.786 427.278 1.00 44.21 236 PHE A O 1
ATOM 1496 N N . ASP A 1 192 ? -615.731 384.989 428.131 1.00 41.22 237 ASP A N 1
ATOM 1497 C CA . ASP A 1 192 ? -614.732 384.043 427.666 1.00 42.57 237 ASP A CA 1
ATOM 1498 C C . ASP A 1 192 ? -614.895 382.701 428.372 1.00 41.51 237 ASP A C 1
ATOM 1499 O O . ASP A 1 192 ? -615.432 382.614 429.478 1.00 37.25 237 ASP A O 1
ATOM 1504 N N . VAL A 1 193 ? -614.409 381.643 427.715 1.00 41.27 238 VAL A N 1
ATOM 1505 C CA . VAL A 1 193 ? -614.550 380.291 428.248 1.00 43.15 238 VAL A CA 1
ATOM 1506 C C . VAL A 1 193 ? -613.736 380.158 429.532 1.00 42.65 238 VAL A C 1
ATOM 1507 O O . VAL A 1 193 ? -612.620 380.681 429.642 1.00 37.71 238 VAL A O 1
ATOM 1511 N N . THR A 1 194 ? -614.302 379.484 430.528 1.00 38.97 239 THR A N 1
ATOM 1512 C CA . THR A 1 194 ? -613.557 379.270 431.758 1.00 40.55 239 THR A CA 1
ATOM 1513 C C . THR A 1 194 ? -612.520 378.165 431.574 1.00 35.13 239 THR A C 1
ATOM 1514 O O . THR A 1 194 ? -612.531 377.408 430.599 1.00 35.55 239 THR A O 1
ATOM 1518 N N . VAL A 1 195 ? -611.607 378.088 432.536 1.00 42.25 240 VAL A N 1
ATOM 1519 C CA . VAL A 1 195 ? -610.767 376.910 432.700 1.00 39.36 240 VAL A CA 1
ATOM 1520 C C . VAL A 1 195 ? -611.673 375.787 433.181 1.00 40.54 240 VAL A C 1
ATOM 1521 O O . VAL A 1 195 ? -612.828 376.028 433.549 1.00 39.60 240 VAL A O 1
ATOM 1525 N N . LYS A 1 196 ? -611.158 374.555 433.184 1.00 37.07 241 LYS A N 1
ATOM 1526 C CA . LYS A 1 196 ? -611.909 373.435 433.733 1.00 35.70 241 LYS A CA 1
ATOM 1527 C C . LYS A 1 196 ? -612.204 373.674 435.204 1.00 36.33 241 LYS A C 1
ATOM 1528 O O . LYS A 1 196 ? -611.311 374.038 435.973 1.00 36.82 241 LYS A O 1
ATOM 1534 N N . MET A 1 197 ? -613.462 373.483 435.597 1.00 35.41 242 MET A N 1
ATOM 1535 C CA . MET A 1 197 ? -613.872 373.748 436.967 1.00 32.35 242 MET A CA 1
ATOM 1536 C C . MET A 1 197 ? -615.206 373.062 437.243 1.00 35.44 242 MET A C 1
ATOM 1537 O O . MET A 1 197 ? -615.892 372.596 436.332 1.00 38.24 242 MET A O 1
ATOM 1542 N N . SER A 1 198 ? -615.567 373.012 438.527 1.00 35.75 243 SER A N 1
ATOM 1543 C CA . SER A 1 198 ? -616.824 372.413 438.965 1.00 32.74 243 SER A CA 1
ATOM 1544 C C . SER A 1 198 ? -618.014 373.330 438.704 1.00 33.52 243 SER A C 1
ATOM 1545 O O . SER A 1 198 ? -617.886 374.558 438.657 1.00 30.48 243 SER A O 1
ATOM 1548 N N . THR A 1 199 ? -619.195 372.720 438.565 1.00 30.72 244 THR A N 1
ATOM 1549 C CA . THR A 1 199 ? -620.410 373.495 438.311 1.00 24.73 244 THR A CA 1
ATOM 1550 C C . THR A 1 199 ? -620.750 374.455 439.444 1.00 28.54 244 THR A C 1
ATOM 1551 O O . THR A 1 199 ? -621.404 375.474 439.191 1.00 30.33 244 THR A O 1
ATOM 1555 N N . TYR A 1 200 ? -620.357 374.164 440.697 1.00 28.80 245 TYR A N 1
ATOM 1556 C CA . TYR A 1 200 ? -620.772 375.048 441.788 1.00 29.29 245 TYR A CA 1
ATOM 1557 C C . TYR A 1 200 ? -620.052 376.386 441.768 1.00 32.78 245 TYR A C 1
ATOM 1558 O O . TYR A 1 200 ? -620.471 377.301 442.484 1.00 25.82 245 TYR A O 1
ATOM 1567 N N . LEU A 1 201 ? -619.026 376.535 440.945 1.00 28.66 246 LEU A N 1
ATOM 1568 C CA . LEU A 1 201 ? -618.276 377.780 440.833 1.00 25.99 246 LEU A CA 1
ATOM 1569 C C . LEU A 1 201 ? -618.812 378.722 439.757 1.00 29.32 246 LEU A C 1
ATOM 1570 O O . LEU A 1 201 ? -618.390 379.883 439.709 1.00 30.49 246 LEU A O 1
ATOM 1575 N N . VAL A 1 202 ? -619.703 378.252 438.885 1.00 32.54 247 VAL A N 1
ATOM 1576 C CA . VAL A 1 202 ? -620.314 379.133 437.893 1.00 30.78 247 VAL A CA 1
ATOM 1577 C C . VAL A 1 202 ? -621.038 380.282 438.598 1.00 26.13 247 VAL A C 1
ATOM 1578 O O . VAL A 1 202 ? -621.686 380.089 439.635 1.00 27.93 247 VAL A O 1
ATOM 1582 N N . ALA A 1 203 ? -620.909 381.489 438.048 1.00 29.21 248 ALA A N 1
ATOM 1583 C CA . ALA A 1 203 ? -621.526 382.664 438.654 1.00 25.54 248 ALA A CA 1
ATOM 1584 C C . ALA A 1 203 ? -621.881 383.695 437.588 1.00 30.79 248 ALA A C 1
ATOM 1585 O O . ALA A 1 203 ? -621.193 383.834 436.577 1.00 26.97 248 ALA A O 1
ATOM 1587 N N . PHE A 1 204 ? -622.967 384.424 437.826 1.00 28.55 249 PHE A N 1
ATOM 1588 C CA . PHE A 1 204 ? -623.273 385.563 436.973 1.00 27.87 249 PHE A CA 1
ATOM 1589 C C . PHE A 1 204 ? -624.226 386.477 437.722 1.00 25.71 249 PHE A C 1
ATOM 1590 O O . PHE A 1 204 ? -624.986 386.035 438.595 1.00 27.99 249 PHE A O 1
ATOM 1598 N N . ILE A 1 205 ? -624.146 387.765 437.404 1.00 26.32 250 ILE A N 1
ATOM 1599 C CA . ILE A 1 205 ? -624.878 388.785 438.135 1.00 29.97 250 ILE A CA 1
ATOM 1600 C C . ILE A 1 205 ? -625.373 389.811 437.132 1.00 30.57 250 ILE A C 1
ATOM 1601 O O . ILE A 1 205 ? -624.600 390.281 436.292 1.00 29.05 250 ILE A O 1
ATOM 1606 N N . ILE A 1 206 ? -626.654 390.154 437.216 1.00 27.67 251 ILE A N 1
ATOM 1607 C CA . ILE A 1 206 ? -627.264 391.195 436.395 1.00 30.46 251 ILE A CA 1
ATOM 1608 C C . ILE A 1 206 ? -627.718 392.296 437.349 1.00 29.69 251 ILE A C 1
ATOM 1609 O O . ILE A 1 206 ? -628.578 392.057 438.204 1.00 29.12 251 ILE A O 1
ATOM 1614 N N . SER A 1 207 ? -627.126 393.489 437.226 1.00 30.38 252 SER A N 1
ATOM 1615 C CA . SER A 1 207 ? -627.274 394.533 438.238 1.00 25.17 252 SER A CA 1
ATOM 1616 C C . SER A 1 207 ? -627.065 395.898 437.603 1.00 28.49 252 SER A C 1
ATOM 1617 O O . SER A 1 207 ? -626.886 396.027 436.392 1.00 32.23 252 SER A O 1
ATOM 1620 N N . ASP A 1 208 ? -627.074 396.930 438.447 1.00 27.62 253 ASP A N 1
ATOM 1621 C CA . ASP A 1 208 ? -626.549 398.230 438.048 1.00 27.22 253 ASP A CA 1
ATOM 1622 C C . ASP A 1 208 ? -625.371 398.631 438.932 1.00 30.29 253 ASP A C 1
ATOM 1623 O O . ASP A 1 208 ? -625.159 399.816 439.219 1.00 34.82 253 ASP A O 1
ATOM 1628 N N . PHE A 1 209 ? -624.592 397.636 439.344 1.00 28.65 254 PHE A N 1
ATOM 1629 C CA . PHE A 1 209 ? -623.421 397.869 440.171 1.00 31.38 254 PHE A CA 1
ATOM 1630 C C . PHE A 1 209 ? -622.453 398.831 439.494 1.00 30.66 254 PHE A C 1
ATOM 1631 O O . PHE A 1 209 ? -622.350 398.883 438.269 1.00 34.41 254 PHE A O 1
ATOM 1639 N N . GLU A 1 210 ? -621.688 399.541 440.316 1.00 34.07 255 GLU A N 1
ATOM 1640 C CA . GLU A 1 210 ? -620.513 400.283 439.888 1.00 33.19 255 GLU A CA 1
ATOM 1641 C C . GLU A 1 210 ? -619.262 399.576 440.407 1.00 33.40 255 GLU A C 1
ATOM 1642 O O . GLU A 1 210 ? -619.343 398.632 441.196 1.00 30.54 255 GLU A O 1
ATOM 1648 N N . SER A 1 211 ? -618.086 400.016 439.954 1.00 30.61 256 SER A N 1
ATOM 1649 C CA . SER A 1 211 ? -616.887 399.284 440.332 1.00 30.52 256 SER A CA 1
ATOM 1650 C C . SER A 1 211 ? -615.690 400.224 440.426 1.00 30.09 256 SER A C 1
ATOM 1651 O O . SER A 1 211 ? -615.693 401.334 439.889 1.00 36.74 256 SER A O 1
ATOM 1654 N N . VAL A 1 212 ? -614.668 399.753 441.135 1.00 29.73 257 VAL A N 1
ATOM 1655 C CA . VAL A 1 212 ? -613.333 400.343 441.154 1.00 30.12 257 VAL A CA 1
ATOM 1656 C C . VAL A 1 212 ? -612.344 399.207 440.940 1.00 29.70 257 VAL A C 1
ATOM 1657 O O . VAL A 1 212 ? -612.599 398.069 441.345 1.00 31.72 257 VAL A O 1
ATOM 1661 N N . SER A 1 213 ? -611.201 399.507 440.311 1.00 32.46 258 SER A N 1
ATOM 1662 C CA A SER A 1 213 ? -610.268 398.445 439.968 0.52 35.48 258 SER A CA 1
ATOM 1663 C CA B SER A 1 213 ? -610.264 398.467 439.903 0.48 35.83 258 SER A CA 1
ATOM 1664 C C . SER A 1 213 ? -608.827 398.889 440.173 1.00 35.02 258 SER A C 1
ATOM 1665 O O . SER A 1 213 ? -608.502 400.085 440.211 1.00 38.40 258 SER A O 1
ATOM 1670 N N . LYS A 1 214 ? -607.967 397.880 440.295 1.00 33.02 259 LYS A N 1
ATOM 1671 C CA . LYS A 1 214 ? -606.526 398.017 440.446 1.00 33.51 259 LYS A CA 1
ATOM 1672 C C . LYS A 1 214 ? -605.882 396.780 439.824 1.00 40.27 259 LYS A C 1
ATOM 1673 O O . LYS A 1 214 ? -606.479 395.699 439.820 1.00 39.39 259 LYS A O 1
ATOM 1679 N N . ILE A 1 215 ? -604.665 396.937 439.276 1.00 42.10 260 ILE A N 1
ATOM 1680 C CA . ILE A 1 215 ? -603.978 395.840 438.591 1.00 42.31 260 ILE A CA 1
ATOM 1681 C C . ILE A 1 215 ? -602.887 395.263 439.485 1.00 41.90 260 ILE A C 1
ATOM 1682 O O . ILE A 1 215 ? -602.113 396.004 440.101 1.00 43.64 260 ILE A O 1
ATOM 1687 N N . THR A 1 216 ? -602.820 393.933 439.555 1.00 40.44 261 THR A N 1
ATOM 1688 C CA . THR A 1 216 ? -601.754 393.293 440.304 1.00 38.86 261 THR A CA 1
ATOM 1689 C C . THR A 1 216 ? -600.444 393.417 439.542 1.00 40.78 261 THR A C 1
ATOM 1690 O O . THR A 1 216 ? -600.410 393.737 438.351 1.00 40.82 261 THR A O 1
ATOM 1694 N N . LYS A 1 217 ? -599.348 393.136 440.242 1.00 46.12 262 LYS A N 1
ATOM 1695 C CA . LYS A 1 217 ? -598.057 393.131 439.572 1.00 45.63 262 LYS A CA 1
ATOM 1696 C C . LYS A 1 217 ? -597.970 392.033 438.519 1.00 50.16 262 LYS A C 1
ATOM 1697 O O . LYS A 1 217 ? -597.123 392.115 437.625 1.00 45.67 262 LYS A O 1
ATOM 1700 N N . SER A 1 218 ? -598.834 391.022 438.587 1.00 49.06 263 SER A N 1
ATOM 1701 C CA . SER A 1 218 ? -598.864 389.959 437.591 1.00 49.47 263 SER A CA 1
ATOM 1702 C C . SER A 1 218 ? -599.820 390.248 436.445 1.00 42.32 263 SER A C 1
ATOM 1703 O O . SER A 1 218 ? -599.995 389.391 435.573 1.00 49.58 263 SER A O 1
ATOM 1706 N N . GLY A 1 219 ? -600.453 391.416 436.426 1.00 42.45 264 GLY A N 1
ATOM 1707 C CA . GLY A 1 219 ? -601.312 391.767 435.322 1.00 38.97 264 GLY A CA 1
ATOM 1708 C C . GLY A 1 219 ? -602.773 391.423 435.502 1.00 45.32 264 GLY A C 1
ATOM 1709 O O . GLY A 1 219 ? -603.549 391.602 434.558 1.00 45.87 264 GLY A O 1
ATOM 1710 N N . VAL A 1 220 ? -603.174 390.932 436.674 1.00 40.01 265 VAL A N 1
ATOM 1711 C CA . VAL A 1 220 ? -604.576 390.612 436.931 1.00 38.31 265 VAL A CA 1
ATOM 1712 C C . VAL A 1 220 ? -605.318 391.886 437.310 1.00 37.68 265 VAL A C 1
ATOM 1713 O O . VAL A 1 220 ? -604.893 392.617 438.212 1.00 40.34 265 VAL A O 1
ATOM 1717 N N . LYS A 1 221 ? -606.445 392.140 436.643 1.00 36.90 266 LYS A N 1
ATOM 1718 C CA . LYS A 1 221 ? -607.313 393.277 436.969 1.00 35.53 266 LYS A CA 1
ATOM 1719 C C . LYS A 1 221 ? -608.279 392.866 438.074 1.00 40.87 266 LYS A C 1
ATOM 1720 O O . LYS A 1 221 ? -609.150 392.011 437.868 1.00 38.79 266 LYS A O 1
ATOM 1726 N N . VAL A 1 222 ? -608.135 393.491 439.240 1.00 37.87 267 VAL A N 1
ATOM 1727 C CA . VAL A 1 222 ? -608.978 393.224 440.395 1.00 34.58 267 VAL A CA 1
ATOM 1728 C C . VAL A 1 222 ? -609.999 394.343 440.492 1.00 33.81 267 VAL A C 1
ATOM 1729 O O . VAL A 1 222 ? -609.640 395.524 440.412 1.00 37.01 267 VAL A O 1
ATOM 1733 N N . SER A 1 223 ? -611.269 393.979 440.659 1.00 35.89 268 SER A N 1
ATOM 1734 C CA . SER A 1 223 ? -612.340 394.963 440.762 1.00 31.18 268 SER A CA 1
ATOM 1735 C C . SER A 1 223 ? -613.246 394.627 441.935 1.00 29.33 268 SER A C 1
ATOM 1736 O O . SER A 1 223 ? -613.495 393.457 442.234 1.00 30.96 268 SER A O 1
ATOM 1739 N N . VAL A 1 224 ? -613.753 395.673 442.587 1.00 28.35 269 VAL A N 1
ATOM 1740 C CA . VAL A 1 224 ? -614.837 395.548 443.555 1.00 28.74 269 VAL A CA 1
ATOM 1741 C C . VAL A 1 224 ? -616.067 396.199 442.944 1.00 26.51 269 VAL A C 1
ATOM 1742 O O . VAL A 1 224 ? -615.991 397.324 442.436 1.00 28.66 269 VAL A O 1
ATOM 1746 N N . TYR A 1 225 ? -617.185 395.477 442.967 1.00 27.17 270 TYR A N 1
ATOM 1747 C CA . TYR A 1 225 ? -618.477 395.960 442.503 1.00 31.85 270 TYR A CA 1
ATOM 1748 C C . TYR A 1 225 ? -619.397 396.157 443.699 1.00 29.01 270 TYR A C 1
ATOM 1749 O O . TYR A 1 225 ? -619.353 395.378 444.659 1.00 26.26 270 TYR A O 1
ATOM 1758 N N . ALA A 1 226 ? -620.220 397.205 443.647 1.00 29.72 271 ALA A N 1
ATOM 1759 C CA . ALA A 1 226 ? -621.205 397.453 444.687 1.00 29.13 271 ALA A CA 1
ATOM 1760 C C . ALA A 1 226 ? -622.278 398.375 444.125 1.00 30.91 271 ALA A C 1
ATOM 1761 O O . ALA A 1 226 ? -622.112 398.977 443.061 1.00 28.95 271 ALA A O 1
ATOM 1763 N N . VAL A 1 227 ? -623.384 398.482 444.856 1.00 27.82 272 VAL A N 1
ATOM 1764 C CA . VAL A 1 227 ? -624.446 399.385 444.424 1.00 26.47 272 VAL A CA 1
ATOM 1765 C C . VAL A 1 227 ? -623.864 400.795 444.364 1.00 39.31 272 VAL A C 1
ATOM 1766 O O . VAL A 1 227 ? -622.925 401.115 445.110 1.00 32.54 272 VAL A O 1
ATOM 1770 N N . PRO A 1 228 ? -624.374 401.652 443.477 1.00 30.70 273 PRO A N 1
ATOM 1771 C CA . PRO A 1 228 ? -623.805 403.005 443.329 1.00 30.51 273 PRO A CA 1
ATOM 1772 C C . PRO A 1 228 ? -623.665 403.772 444.634 1.00 32.02 273 PRO A C 1
ATOM 1773 O O . PRO A 1 228 ? -622.663 404.473 444.828 1.00 36.84 273 PRO A O 1
ATOM 1777 N N . ASP A 1 229 ? -624.647 403.671 445.536 1.00 33.17 274 ASP A N 1
ATOM 1778 C CA . ASP A 1 229 ? -624.588 404.416 446.789 1.00 37.35 274 ASP A CA 1
ATOM 1779 C C . ASP A 1 229 ? -623.513 403.912 447.745 1.00 35.31 274 ASP A C 1
ATOM 1780 O O . ASP A 1 229 ? -623.276 404.553 448.772 1.00 32.79 274 ASP A O 1
ATOM 1785 N N . LYS A 1 230 ? -622.871 402.786 447.465 1.00 28.16 275 LYS A N 1
ATOM 1786 C CA . LYS A 1 230 ? -621.901 402.246 448.398 1.00 27.89 275 LYS A CA 1
ATOM 1787 C C . LYS A 1 230 ? -620.529 402.027 447.782 1.00 34.65 275 LYS A C 1
ATOM 1788 O O . LYS A 1 230 ? -619.626 401.561 448.485 1.00 30.93 275 LYS A O 1
ATOM 1794 N N . ILE A 1 231 ? -620.341 402.335 446.497 1.00 34.19 276 ILE A N 1
ATOM 1795 C CA . ILE A 1 231 ? -619.062 402.007 445.878 1.00 31.16 276 ILE A CA 1
ATOM 1796 C C . ILE A 1 231 ? -617.926 402.813 446.492 1.00 33.15 276 ILE A C 1
ATOM 1797 O O . ILE A 1 231 ? -616.769 402.377 446.421 1.00 35.21 276 ILE A O 1
ATOM 1802 N N . ASN A 1 232 ? -618.215 403.959 447.122 1.00 31.25 277 ASN A N 1
ATOM 1803 C CA . ASN A 1 232 ? -617.140 404.687 447.797 1.00 34.32 277 ASN A CA 1
ATOM 1804 C C . ASN A 1 232 ? -616.666 404.006 449.077 1.00 33.53 277 ASN A C 1
ATOM 1805 O O . ASN A 1 232 ? -615.803 404.556 449.766 1.00 40.76 277 ASN A O 1
ATOM 1810 N N . GLN A 1 233 ? -617.197 402.835 449.419 1.00 31.10 278 GLN A N 1
ATOM 1811 C CA . GLN A 1 233 ? -616.697 402.050 450.538 1.00 34.32 278 GLN A CA 1
ATOM 1812 C C . GLN A 1 233 ? -615.853 400.862 450.093 1.00 29.45 278 GLN A C 1
ATOM 1813 O O . GLN A 1 233 ? -615.548 399.995 450.913 1.00 30.63 278 GLN A O 1
ATOM 1819 N N . ALA A 1 234 ? -615.472 400.799 448.819 1.00 31.04 279 ALA A N 1
ATOM 1820 C CA . ALA A 1 234 ? -614.825 399.615 448.267 1.00 31.19 279 ALA A CA 1
ATOM 1821 C C . ALA A 1 234 ? -613.301 399.662 448.325 1.00 34.71 279 ALA A C 1
ATOM 1822 O O . ALA A 1 234 ? -612.657 398.655 448.006 1.00 32.91 279 ALA A O 1
ATOM 1824 N N . ASP A 1 235 ? -612.713 400.791 448.732 1.00 34.25 280 ASP A N 1
ATOM 1825 C CA . ASP A 1 235 ? -611.274 400.973 448.559 1.00 31.08 280 ASP A CA 1
ATOM 1826 C C . ASP A 1 235 ? -610.465 400.025 449.436 1.00 36.44 280 ASP A C 1
ATOM 1827 O O . ASP A 1 235 ? -609.416 399.528 449.009 1.00 35.02 280 ASP A O 1
ATOM 1832 N N . TYR A 1 236 ? -610.907 399.779 450.670 1.00 33.35 281 TYR A N 1
ATOM 1833 C CA . TYR A 1 236 ? -610.115 398.923 451.549 1.00 33.61 281 TYR A CA 1
ATOM 1834 C C . TYR A 1 236 ? -610.053 397.500 451.008 1.00 29.97 281 TYR A C 1
ATOM 1835 O O . TYR A 1 236 ? -608.975 396.893 450.945 1.00 29.27 281 TYR A O 1
ATOM 1844 N N . ALA A 1 237 ? -611.207 396.944 450.632 1.00 25.17 282 ALA A N 1
ATOM 1845 C CA . ALA A 1 237 ? -611.237 395.578 450.120 1.00 26.50 282 ALA A CA 1
ATOM 1846 C C . ALA A 1 237 ? -610.455 395.463 448.817 1.00 32.39 282 ALA A C 1
ATOM 1847 O O . ALA A 1 237 ? -609.749 394.472 448.600 1.00 30.84 282 ALA A O 1
ATOM 1849 N N . LEU A 1 238 ? -610.545 396.473 447.948 1.00 31.26 283 LEU A N 1
ATOM 1850 C CA . LEU A 1 238 ? -609.776 396.451 446.705 1.00 29.50 283 LEU A CA 1
ATOM 1851 C C . LEU A 1 238 ? -608.276 396.354 446.985 1.00 32.00 283 LEU A C 1
ATOM 1852 O O . LEU A 1 238 ? -607.569 395.527 446.391 1.00 33.83 283 LEU A O 1
ATOM 1857 N N . ASP A 1 239 ? -607.768 397.195 447.895 1.00 33.65 284 ASP A N 1
ATOM 1858 C CA . ASP A 1 239 ? -606.336 397.176 448.202 1.00 34.05 284 ASP A CA 1
ATOM 1859 C C . ASP A 1 239 ? -605.923 395.864 448.861 1.00 33.62 284 ASP A C 1
ATOM 1860 O O . ASP A 1 239 ? -604.833 395.341 448.592 1.00 33.55 284 ASP A O 1
ATOM 1865 N N . ALA A 1 240 ? -606.767 395.331 449.748 1.00 30.89 285 ALA A N 1
ATOM 1866 C CA . ALA A 1 240 ? -606.460 394.071 450.415 1.00 29.82 285 ALA A CA 1
ATOM 1867 C C . ALA A 1 240 ? -606.459 392.908 449.429 1.00 33.32 285 ALA A C 1
ATOM 1868 O O . ALA A 1 240 ? -605.601 392.019 449.510 1.00 32.80 285 ALA A O 1
ATOM 1870 N N . ALA A 1 241 ? -607.407 392.904 448.485 1.00 29.13 286 ALA A N 1
ATOM 1871 C CA . ALA A 1 241 ? -607.477 391.824 447.508 1.00 32.89 286 ALA A CA 1
ATOM 1872 C C . ALA A 1 241 ? -606.250 391.805 446.599 1.00 31.37 286 ALA A C 1
ATOM 1873 O O . ALA A 1 241 ? -605.714 390.731 446.305 1.00 32.73 286 ALA A O 1
ATOM 1875 N N . VAL A 1 242 ? -605.784 392.973 446.148 1.00 34.24 287 VAL A N 1
ATOM 1876 C CA . VAL A 1 242 ? -604.587 393.013 445.307 1.00 37.33 287 VAL A CA 1
ATOM 1877 C C . VAL A 1 242 ? -603.393 392.478 446.080 1.00 37.43 287 VAL A C 1
ATOM 1878 O O . VAL A 1 242 ? -602.609 391.674 445.569 1.00 38.98 287 VAL A O 1
ATOM 1882 N N . THR A 1 243 ? -603.230 392.934 447.321 1.00 39.30 288 THR A N 1
ATOM 1883 C CA . THR A 1 243 ? -602.108 392.490 448.135 1.00 42.19 288 THR A CA 1
ATOM 1884 C C . THR A 1 243 ? -602.182 390.994 448.406 1.00 40.63 288 THR A C 1
ATOM 1885 O O . THR A 1 243 ? -601.165 390.290 448.337 1.00 35.45 288 THR A O 1
ATOM 1889 N N . LEU A 1 244 ? -603.375 390.490 448.732 1.00 31.96 289 LEU A N 1
ATOM 1890 C CA . LEU A 1 244 ? -603.494 389.082 449.080 1.00 32.38 289 LEU A CA 1
ATOM 1891 C C . LEU A 1 244 ? -603.359 388.194 447.854 1.00 32.71 289 LEU A C 1
ATOM 1892 O O . LEU A 1 244 ? -602.749 387.118 447.930 1.00 34.91 289 LEU A O 1
ATOM 1897 N N . LEU A 1 245 ? -603.926 388.611 446.716 1.00 30.73 290 LEU A N 1
ATOM 1898 C CA . LEU A 1 245 ? -603.752 387.822 445.498 1.00 37.60 290 LEU A CA 1
ATOM 1899 C C . LEU A 1 245 ? -602.276 387.697 445.156 1.00 35.83 290 LEU A C 1
ATOM 1900 O O . LEU A 1 245 ? -601.782 386.601 444.856 1.00 38.45 290 LEU A O 1
ATOM 1905 N N . GLU A 1 246 ? -601.554 388.819 445.203 1.00 40.13 291 GLU A N 1
ATOM 1906 C CA . GLU A 1 246 ? -600.117 388.799 444.957 1.00 40.57 291 GLU A CA 1
ATOM 1907 C C . GLU A 1 246 ? -599.400 387.909 445.961 1.00 40.47 291 GLU A C 1
ATOM 1908 O O . GLU A 1 246 ? -598.446 387.204 445.605 1.00 43.44 291 GLU A O 1
ATOM 1914 N N . PHE A 1 247 ? -599.836 387.924 447.225 1.00 34.63 292 PHE A N 1
ATOM 1915 C CA . PHE A 1 247 ? -599.201 387.066 448.217 1.00 38.50 292 PHE A CA 1
ATOM 1916 C C . PHE A 1 247 ? -599.357 385.598 447.850 1.00 38.13 292 PHE A C 1
ATOM 1917 O O . PHE A 1 247 ? -598.401 384.818 447.928 1.00 36.56 292 PHE A O 1
ATOM 1925 N N . TYR A 1 248 ? -600.575 385.185 447.510 1.00 34.54 293 TYR A N 1
ATOM 1926 C CA . TYR A 1 248 ? -600.801 383.773 447.228 1.00 35.62 293 TYR A CA 1
ATOM 1927 C C . TYR A 1 248 ? -600.058 383.328 445.976 1.00 36.22 293 TYR A C 1
ATOM 1928 O O . TYR A 1 248 ? -599.515 382.218 445.936 1.00 37.31 293 TYR A O 1
ATOM 1937 N N . GLU A 1 249 ? -600.049 384.164 444.935 1.00 37.59 294 GLU A N 1
ATOM 1938 C CA . GLU A 1 249 ? -599.298 383.824 443.730 1.00 39.30 294 GLU A CA 1
ATOM 1939 C C . GLU A 1 249 ? -597.828 383.591 444.051 1.00 47.62 294 GLU A C 1
ATOM 1940 O O . GLU A 1 249 ? -597.207 382.656 443.522 1.00 44.25 294 GLU A O 1
ATOM 1946 N N . ASP A 1 250 ? -597.253 384.427 444.921 1.00 42.22 295 ASP A N 1
ATOM 1947 C CA . ASP A 1 250 ? -595.841 384.297 445.266 1.00 44.08 295 ASP A CA 1
ATOM 1948 C C . ASP A 1 250 ? -595.616 383.149 446.240 1.00 46.28 295 ASP A C 1
ATOM 1949 O O . ASP A 1 250 ? -594.594 382.457 446.166 1.00 47.80 295 ASP A O 1
ATOM 1954 N N . TYR A 1 251 ? -596.565 382.936 447.153 1.00 41.16 296 TYR A N 1
ATOM 1955 C CA . TYR A 1 251 ? -596.450 381.860 448.132 1.00 40.05 296 TYR A CA 1
ATOM 1956 C C . TYR A 1 251 ? -596.520 380.490 447.467 1.00 41.64 296 TYR A C 1
ATOM 1957 O O . TYR A 1 251 ? -595.669 379.626 447.713 1.00 42.58 296 TYR A O 1
ATOM 1966 N N . PHE A 1 252 ? -597.542 380.264 446.638 1.00 43.31 297 PHE A N 1
ATOM 1967 C CA . PHE A 1 252 ? -597.740 378.968 446.001 1.00 40.81 297 PHE A CA 1
ATOM 1968 C C . PHE A 1 252 ? -596.852 378.772 444.778 1.00 47.39 297 PHE A C 1
ATOM 1969 O O . PHE A 1 252 ? -596.687 377.635 444.329 1.00 41.76 297 PHE A O 1
ATOM 1977 N N . SER A 1 253 ? -596.295 379.856 444.228 1.00 42.00 298 SER A N 1
ATOM 1978 C CA . SER A 1 253 ? -595.579 379.813 442.948 1.00 47.77 298 SER A CA 1
ATOM 1979 C C . SER A 1 253 ? -596.435 379.191 441.848 1.00 45.00 298 SER A C 1
ATOM 1980 O O . SER A 1 253 ? -595.923 378.611 440.886 1.00 48.00 298 SER A O 1
ATOM 1983 N N . ILE A 1 254 ? -597.750 379.327 441.973 1.00 39.00 299 ILE A N 1
ATOM 1984 C CA . ILE A 1 254 ? -598.711 378.917 440.955 1.00 43.02 299 ILE A CA 1
ATOM 1985 C C . ILE A 1 254 ? -599.548 380.152 440.641 1.00 45.47 299 ILE A C 1
ATOM 1986 O O . ILE A 1 254 ? -600.300 380.625 441.504 1.00 42.51 299 ILE A O 1
ATOM 1991 N N . PRO A 1 255 ? -599.427 380.729 439.449 1.00 46.38 300 PRO A N 1
ATOM 1992 C CA . PRO A 1 255 ? -600.149 381.973 439.161 1.00 37.60 300 PRO A CA 1
ATOM 1993 C C . PRO A 1 255 ? -601.658 381.789 439.214 1.00 41.01 300 PRO A C 1
ATOM 1994 O O . PRO A 1 255 ? -602.194 380.707 438.960 1.00 36.30 300 PRO A O 1
ATOM 1998 N N . TYR A 1 256 ? -602.341 382.869 439.559 1.00 39.73 301 TYR A N 1
ATOM 1999 C CA . TYR A 1 256 ? -603.771 382.956 439.307 1.00 40.08 301 TYR A CA 1
ATOM 2000 C C . TYR A 1 256 ? -604.013 382.895 437.800 1.00 40.35 301 TYR A C 1
ATOM 2001 O O . TYR A 1 256 ? -603.437 383.697 437.051 1.00 40.84 301 TYR A O 1
ATOM 2010 N N . PRO A 1 257 ? -604.831 381.962 437.315 1.00 39.79 302 PRO A N 1
ATOM 2011 C CA . PRO A 1 257 ? -604.887 381.675 435.874 1.00 37.28 302 PRO A CA 1
ATOM 2012 C C . PRO A 1 257 ? -605.879 382.494 435.056 1.00 41.76 302 PRO A C 1
ATOM 2013 O O . PRO A 1 257 ? -605.899 382.334 433.829 1.00 44.84 302 PRO A O 1
ATOM 2017 N N . LEU A 1 258 ? -606.675 383.379 435.667 1.00 39.70 303 LEU A N 1
ATOM 2018 C CA . LEU A 1 258 ? -607.669 384.153 434.926 1.00 38.83 303 LEU A CA 1
ATOM 2019 C C . LEU A 1 258 ? -607.216 385.596 434.736 1.00 37.99 303 LEU A C 1
ATOM 2020 O O . LEU A 1 258 ? -606.414 386.118 435.514 1.00 41.08 303 LEU A O 1
ATOM 2025 N N . PRO A 1 259 ? -607.733 386.290 433.720 1.00 39.73 304 PRO A N 1
ATOM 2026 C CA . PRO A 1 259 ? -607.310 387.684 433.507 1.00 44.01 304 PRO A CA 1
ATOM 2027 C C . PRO A 1 259 ? -607.798 388.647 434.575 1.00 39.40 304 PRO A C 1
ATOM 2028 O O . PRO A 1 259 ? -607.183 389.705 434.758 1.00 42.87 304 PRO A O 1
ATOM 2032 N N . LYS A 1 260 ? -608.882 388.339 435.281 1.00 32.80 305 LYS A N 1
ATOM 2033 C CA . LYS A 1 260 ? -609.422 389.301 436.230 1.00 33.54 305 LYS A CA 1
ATOM 2034 C C . LYS A 1 260 ? -610.010 388.564 437.423 1.00 36.27 305 LYS A C 1
ATOM 2035 O O . LYS A 1 260 ? -610.339 387.379 437.345 1.00 37.29 305 LYS A O 1
ATOM 2041 N N . GLN A 1 261 ? -610.112 389.284 438.542 1.00 36.00 306 GLN A N 1
ATOM 2042 C CA . GLN A 1 261 ? -610.802 388.811 439.739 1.00 36.13 306 GLN A CA 1
ATOM 2043 C C . GLN A 1 261 ? -611.763 389.897 440.197 1.00 34.84 306 GLN A C 1
ATOM 2044 O O . GLN A 1 261 ? -611.345 391.034 440.446 1.00 32.25 306 GLN A O 1
ATOM 2050 N N . ASP A 1 262 ? -613.038 389.551 440.311 1.00 30.50 307 ASP A N 1
ATOM 2051 C CA . ASP A 1 262 ? -614.050 390.471 440.804 1.00 31.16 307 ASP A CA 1
ATOM 2052 C C . ASP A 1 262 ? -614.474 390.066 442.204 1.00 29.59 307 ASP A C 1
ATOM 2053 O O . ASP A 1 262 ? -614.534 388.873 442.525 1.00 31.51 307 ASP A O 1
ATOM 2058 N N . LEU A 1 263 ? -614.727 391.079 443.033 1.00 26.33 308 LEU A N 1
ATOM 2059 C CA . LEU A 1 263 ? -615.326 390.938 444.353 1.00 26.04 308 LEU A CA 1
ATOM 2060 C C . LEU A 1 263 ? -616.604 391.758 444.352 1.00 27.54 308 LEU A C 1
ATOM 2061 O O . LEU A 1 263 ? -616.557 392.984 444.207 1.00 29.27 308 LEU A O 1
ATOM 2066 N N . ALA A 1 264 ? -617.746 391.089 444.493 1.00 26.47 309 ALA A N 1
ATOM 2067 C CA . ALA A 1 264 ? -619.038 391.740 444.321 1.00 29.10 309 ALA A CA 1
ATOM 2068 C C . ALA A 1 264 ? -619.816 391.713 445.629 1.00 25.47 309 ALA A C 1
ATOM 2069 O O . ALA A 1 264 ? -619.972 390.655 446.241 1.00 25.25 309 ALA A O 1
ATOM 2071 N N . ALA A 1 265 ? -620.303 392.885 446.048 1.00 25.17 310 ALA A N 1
ATOM 2072 C CA . ALA A 1 265 ? -621.049 393.042 447.293 1.00 25.43 310 ALA A CA 1
ATOM 2073 C C . ALA A 1 265 ? -622.533 392.985 446.962 1.00 26.25 310 ALA A C 1
ATOM 2074 O O . ALA A 1 265 ? -623.074 393.918 446.357 1.00 28.36 310 ALA A O 1
ATOM 2076 N N . ILE A 1 266 ? -623.192 391.908 447.370 1.00 25.15 311 ILE A N 1
ATOM 2077 C CA . ILE A 1 266 ? -624.573 391.621 446.978 1.00 22.18 311 ILE A CA 1
ATOM 2078 C C . ILE A 1 266 ? -625.508 392.107 448.079 1.00 26.16 311 ILE A C 1
ATOM 2079 O O . ILE A 1 266 ? -625.284 391.772 449.248 1.00 28.21 311 ILE A O 1
ATOM 2084 N N . PRO A 1 267 ? -626.560 392.866 447.759 1.00 27.36 312 PRO A N 1
ATOM 2085 C CA . PRO A 1 267 ? -627.439 393.371 448.830 1.00 30.36 312 PRO A CA 1
ATOM 2086 C C . PRO A 1 267 ? -628.164 392.289 449.624 1.00 32.83 312 PRO A C 1
ATOM 2087 O O . PRO A 1 267 ? -628.518 392.545 450.783 1.00 29.09 312 PRO A O 1
ATOM 2091 N N . ASP A 1 268 ? -628.427 391.112 449.051 1.00 28.04 313 ASP A N 1
ATOM 2092 C CA . ASP A 1 268 ? -628.970 389.988 449.810 1.00 34.15 313 ASP A CA 1
ATOM 2093 C C . ASP A 1 268 ? -628.073 388.782 449.609 1.00 28.52 313 ASP A C 1
ATOM 2094 O O . ASP A 1 268 ? -627.871 388.342 448.474 1.00 30.64 313 ASP A O 1
ATOM 2099 N N . PHE A 1 269 ? -627.576 388.227 450.708 1.00 26.95 314 PHE A N 1
ATOM 2100 C CA . PHE A 1 269 ? -626.604 387.147 450.634 1.00 23.47 314 PHE A CA 1
ATOM 2101 C C . PHE A 1 269 ? -626.720 386.320 451.906 1.00 21.65 314 PHE A C 1
ATOM 2102 O O . PHE A 1 269 ? -626.731 386.875 453.009 1.00 27.44 314 PHE A O 1
ATOM 2110 N N . GLN A 1 270 ? -626.835 384.999 451.758 1.00 25.79 315 GLN A N 1
ATOM 2111 C CA . GLN A 1 270 ? -627.151 384.175 452.919 1.00 25.27 315 GLN A CA 1
ATOM 2112 C C . GLN A 1 270 ? -625.940 383.978 453.822 1.00 27.30 315 GLN A C 1
ATOM 2113 O O . GLN A 1 270 ? -626.039 384.116 455.046 1.00 32.39 315 GLN A O 1
ATOM 2119 N N . SER A 1 271 ? -624.815 383.605 453.244 1.00 30.63 316 SER A N 1
ATOM 2120 C CA . SER A 1 271 ? -623.605 383.374 454.014 1.00 28.78 316 SER A CA 1
ATOM 2121 C C . SER A 1 271 ? -622.825 384.685 454.082 1.00 26.41 316 SER A C 1
ATOM 2122 O O . SER A 1 271 ? -623.378 385.773 453.887 1.00 26.81 316 SER A O 1
ATOM 2125 N N . GLY A 1 272 ? -621.526 384.604 454.323 1.00 23.52 317 GLY A N 1
ATOM 2126 C CA . GLY A 1 272 ? -620.732 385.817 454.307 1.00 22.35 317 GLY A CA 1
ATOM 2127 C C . GLY A 1 272 ? -620.090 386.050 452.957 1.00 23.32 317 GLY A C 1
ATOM 2128 O O . GLY A 1 272 ? -620.019 387.196 452.507 1.00 25.55 317 GLY A O 1
ATOM 2129 N N . ALA A 1 273 ? -619.608 384.986 452.303 1.00 22.01 318 ALA A N 1
ATOM 2130 C CA . ALA A 1 273 ? -618.956 385.136 451.007 1.00 22.29 318 ALA A CA 1
ATOM 2131 C C . ALA A 1 273 ? -618.909 383.793 450.305 1.00 21.03 318 ALA A C 1
ATOM 2132 O O . ALA A 1 273 ? -619.202 382.745 450.894 1.00 26.29 318 ALA A O 1
ATOM 2134 N N . MET A 1 274 ? -618.496 383.836 449.040 1.00 23.86 319 MET A N 1
ATOM 2135 C CA . MET A 1 274 ? -618.426 382.648 448.200 1.00 29.89 319 MET A CA 1
ATOM 2136 C C . MET A 1 274 ? -617.337 382.849 447.154 1.00 27.05 319 MET A C 1
ATOM 2137 O O . MET A 1 274 ? -617.155 383.961 446.662 1.00 24.84 319 MET A O 1
ATOM 2142 N N . GLU A 1 275 ? -616.634 381.770 446.793 1.00 24.52 320 GLU A N 1
ATOM 2143 C CA . GLU A 1 275 ? -615.371 381.879 446.079 1.00 26.81 320 GLU A CA 1
ATOM 2144 C C . GLU A 1 275 ? -615.476 381.667 444.565 1.00 28.97 320 GLU A C 1
ATOM 2145 O O . GLU A 1 275 ? -614.478 381.300 443.946 1.00 25.86 320 GLU A O 1
ATOM 2151 N N . ASN A 1 276 ? -616.627 381.925 443.939 1.00 24.92 321 ASN A N 1
ATOM 2152 C CA . ASN A 1 276 ? -616.757 381.679 442.502 1.00 24.87 321 ASN A CA 1
ATOM 2153 C C . ASN A 1 276 ? -615.542 382.198 441.739 1.00 28.81 321 ASN A C 1
ATOM 2154 O O . ASN A 1 276 ? -615.154 383.361 441.879 1.00 27.46 321 ASN A O 1
ATOM 2159 N N . TRP A 1 277 ? -614.953 381.324 440.919 1.00 26.76 322 TRP A N 1
ATOM 2160 C CA . TRP A 1 277 ? -613.689 381.589 440.248 1.00 27.08 322 TRP A CA 1
ATOM 2161 C C . TRP A 1 277 ? -613.782 382.803 439.328 1.00 32.60 322 TRP A C 1
ATOM 2162 O O . TRP A 1 277 ? -614.494 382.761 438.325 1.00 29.96 322 TRP A O 1
ATOM 2173 N N . GLY A 1 278 ? -613.074 383.889 439.670 1.00 33.99 323 GLY A N 1
ATOM 2174 C CA . GLY A 1 278 ? -613.122 385.136 438.923 1.00 30.64 323 GLY A CA 1
ATOM 2175 C C . GLY A 1 278 ? -614.224 386.084 439.338 1.00 29.14 323 GLY A C 1
ATOM 2176 O O . GLY A 1 278 ? -614.209 387.263 438.932 1.00 29.98 323 GLY A O 1
ATOM 2177 N N . LEU A 1 279 ? -615.185 385.622 440.126 1.00 27.04 324 LEU A N 1
ATOM 2178 C CA . LEU A 1 279 ? -616.306 386.472 440.510 1.00 26.43 324 LEU A CA 1
ATOM 2179 C C . LEU A 1 279 ? -616.721 386.087 441.928 1.00 30.55 324 LEU A C 1
ATOM 2180 O O . LEU A 1 279 ? -617.759 385.464 442.158 1.00 27.67 324 LEU A O 1
ATOM 2185 N N . THR A 1 280 ? -615.893 386.471 442.895 1.00 28.33 325 THR A N 1
ATOM 2186 C CA . THR A 1 280 ? -616.198 386.185 444.288 1.00 30.07 325 THR A CA 1
ATOM 2187 C C . THR A 1 280 ? -617.271 387.153 444.785 1.00 27.22 325 THR A C 1
ATOM 2188 O O . THR A 1 280 ? -617.343 388.312 444.351 1.00 26.93 325 THR A O 1
ATOM 2192 N N . THR A 1 281 ? -618.150 386.658 445.657 1.00 26.08 326 THR A N 1
ATOM 2193 C CA . THR A 1 281 ? -619.321 387.389 446.121 1.00 26.79 326 THR A CA 1
ATOM 2194 C C . THR A 1 281 ? -619.314 387.484 447.641 1.00 28.19 326 THR A C 1
ATOM 2195 O O . THR A 1 281 ? -618.738 386.639 448.330 1.00 26.40 326 THR A O 1
ATOM 2199 N N . TYR A 1 282 ? -619.962 388.531 448.155 1.00 24.59 327 TYR A N 1
ATOM 2200 C CA . TYR A 1 282 ? -619.875 388.885 449.564 1.00 24.60 327 TYR A CA 1
ATOM 2201 C C . TYR A 1 282 ? -621.172 389.527 450.016 1.00 23.09 327 TYR A C 1
ATOM 2202 O O . TYR A 1 282 ? -621.806 390.273 449.264 1.00 25.01 327 TYR A O 1
ATOM 2211 N N . ARG A 1 283 ? -621.529 389.280 451.275 1.00 20.94 328 ARG A N 1
ATOM 2212 C CA . ARG A 1 283 ? -622.429 390.200 451.956 1.00 25.84 328 ARG A CA 1
ATOM 2213 C C . ARG A 1 283 ? -621.809 391.583 451.944 1.00 27.03 328 ARG A C 1
ATOM 2214 O O . ARG A 1 283 ? -620.591 391.725 452.067 1.00 22.65 328 ARG A O 1
ATOM 2222 N N . GLU A 1 284 ? -622.643 392.614 451.809 1.00 26.56 329 GLU A N 1
ATOM 2223 C CA . GLU A 1 284 ? -622.101 393.968 451.888 1.00 28.04 329 GLU A CA 1
ATOM 2224 C C . GLU A 1 284 ? -621.284 394.151 453.160 1.00 30.80 329 GLU A C 1
ATOM 2225 O O . GLU A 1 284 ? -620.208 394.764 453.138 1.00 28.65 329 GLU A O 1
ATOM 2231 N N . SER A 1 285 ? -621.762 393.602 454.281 1.00 30.46 330 SER A N 1
ATOM 2232 C CA . SER A 1 285 ? -621.059 393.816 455.542 1.00 34.11 330 SER A CA 1
ATOM 2233 C C . SER A 1 285 ? -619.733 393.080 455.598 1.00 27.74 330 SER A C 1
ATOM 2234 O O . SER A 1 285 ? -618.894 393.401 456.450 1.00 29.96 330 SER A O 1
ATOM 2237 N N . ALA A 1 286 ? -619.512 392.100 454.723 1.00 25.68 331 ALA A N 1
ATOM 2238 C CA . ALA A 1 286 ? -618.253 391.377 454.745 1.00 28.14 331 ALA A CA 1
ATOM 2239 C C . ALA A 1 286 ? -617.218 391.988 453.829 1.00 31.19 331 ALA A C 1
ATOM 2240 O O . ALA A 1 286 ? -616.089 391.492 453.780 1.00 31.05 331 ALA A O 1
ATOM 2242 N N . LEU A 1 287 ? -617.562 393.053 453.099 1.00 26.30 332 LEU A N 1
ATOM 2243 C CA . LEU A 1 287 ? -616.648 393.556 452.090 1.00 29.83 332 LEU A CA 1
ATOM 2244 C C . LEU A 1 287 ? -616.444 395.061 452.172 1.00 30.14 332 LEU A C 1
ATOM 2245 O O . LEU A 1 287 ? -615.333 395.544 451.938 1.00 31.07 332 LEU A O 1
ATOM 2250 N N . LEU A 1 288 ? -617.485 395.815 452.525 1.00 26.50 333 LEU A N 1
ATOM 2251 C CA . LEU A 1 288 ? -617.437 397.270 452.381 1.00 25.20 333 LEU A CA 1
ATOM 2252 C C . LEU A 1 288 ? -617.029 397.939 453.685 1.00 29.30 333 LEU A C 1
ATOM 2253 O O . LEU A 1 288 ? -617.506 397.570 454.761 1.00 32.76 333 LEU A O 1
ATOM 2258 N N . PHE A 1 289 ? -616.172 398.956 453.578 1.00 29.01 334 PHE A N 1
ATOM 2259 C CA . PHE A 1 289 ? -615.519 399.562 454.733 1.00 29.86 334 PHE A CA 1
ATOM 2260 C C . PHE A 1 289 ? -615.694 401.073 454.691 1.00 30.60 334 PHE A C 1
ATOM 2261 O O . PHE A 1 289 ? -615.383 401.711 453.682 1.00 31.68 334 PHE A O 1
ATOM 2269 N N . ASP A 1 290 ? -616.185 401.643 455.795 1.00 29.28 335 ASP A N 1
ATOM 2270 C CA . ASP A 1 290 ? -616.398 403.078 455.939 1.00 36.49 335 ASP A CA 1
ATOM 2271 C C . ASP A 1 290 ? -615.351 403.583 456.923 1.00 40.20 335 ASP A C 1
ATOM 2272 O O . ASP A 1 290 ? -615.385 403.236 458.109 1.00 34.53 335 ASP A O 1
ATOM 2277 N N . ALA A 1 291 ? -614.408 404.388 456.431 1.00 42.08 336 ALA A N 1
ATOM 2278 C CA . ALA A 1 291 ? -613.286 404.799 457.268 1.00 42.26 336 ALA A CA 1
ATOM 2279 C C . ALA A 1 291 ? -613.728 405.542 458.519 1.00 44.66 336 ALA A C 1
ATOM 2280 O O . ALA A 1 291 ? -612.974 405.586 459.497 1.00 47.21 336 ALA A O 1
ATOM 2282 N N . GLU A 1 292 ? -614.913 406.145 458.513 1.00 41.62 337 GLU A N 1
ATOM 2283 C CA . GLU A 1 292 ? -615.363 406.891 459.681 1.00 39.72 337 GLU A CA 1
ATOM 2284 C C . GLU A 1 292 ? -616.149 406.034 460.663 1.00 43.71 337 GLU A C 1
ATOM 2285 O O . GLU A 1 292 ? -616.119 406.303 461.871 1.00 49.91 337 GLU A O 1
ATOM 2288 N N . LYS A 1 293 ? -616.853 405.015 460.178 1.00 35.91 338 LYS A N 1
ATOM 2289 C CA . LYS A 1 293 ? -617.833 404.311 460.987 1.00 36.54 338 LYS A CA 1
ATOM 2290 C C . LYS A 1 293 ? -617.549 402.831 461.182 1.00 37.43 338 LYS A C 1
ATOM 2291 O O . LYS A 1 293 ? -618.158 402.229 462.073 1.00 36.99 338 LYS A O 1
ATOM 2297 N N . SER A 1 294 ? -616.667 402.223 460.389 1.00 34.70 339 SER A N 1
ATOM 2298 C CA . SER A 1 294 ? -616.436 400.789 460.512 1.00 28.93 339 SER A CA 1
ATOM 2299 C C . SER A 1 294 ? -615.587 400.470 461.738 1.00 32.54 339 SER A C 1
ATOM 2300 O O . SER A 1 294 ? -614.669 401.208 462.095 1.00 31.50 339 SER A O 1
ATOM 2303 N N . SER A 1 295 ? -615.892 399.341 462.358 1.00 32.27 340 SER A N 1
ATOM 2304 C CA . SER A 1 295 ? -615.224 398.902 463.567 1.00 35.40 340 SER A CA 1
ATOM 2305 C C . SER A 1 295 ? -613.872 398.265 463.253 1.00 33.60 340 SER A C 1
ATOM 2306 O O . SER A 1 295 ? -613.586 397.864 462.128 1.00 32.26 340 SER A O 1
ATOM 2309 N N . ALA A 1 296 ? -613.047 398.151 464.290 1.00 36.55 341 ALA A N 1
ATOM 2310 C CA . ALA A 1 296 ? -611.820 397.382 464.145 1.00 35.38 341 ALA A CA 1
ATOM 2311 C C . ALA A 1 296 ? -612.129 395.927 463.835 1.00 28.33 341 ALA A C 1
ATOM 2312 O O . ALA A 1 296 ? -611.464 395.308 462.998 1.00 30.04 341 ALA A O 1
ATOM 2314 N N . SER A 1 297 ? -613.152 395.369 464.480 1.00 28.13 342 SER A N 1
ATOM 2315 C CA . SER A 1 297 ? -613.576 394.010 464.148 1.00 31.95 342 SER A CA 1
ATOM 2316 C C . SER A 1 297 ? -613.961 393.890 462.676 1.00 31.06 342 SER A C 1
ATOM 2317 O O . SER A 1 297 ? -613.730 392.853 462.043 1.00 30.49 342 SER A O 1
ATOM 2320 N N . SER A 1 298 ? -614.554 394.945 462.115 1.00 33.62 343 SER A N 1
ATOM 2321 C CA . SER A 1 298 ? -614.969 394.924 460.714 1.00 31.83 343 SER A CA 1
ATOM 2322 C C . SER A 1 298 ? -613.770 394.902 459.770 1.00 33.03 343 SER A C 1
ATOM 2323 O O . SER A 1 298 ? -613.754 394.140 458.790 1.00 32.75 343 SER A O 1
ATOM 2326 N N . LYS A 1 299 ? -612.772 395.750 460.028 1.00 30.93 344 LYS A N 1
ATOM 2327 C CA . LYS A 1 299 ? -611.554 395.738 459.218 1.00 30.79 344 LYS A CA 1
ATOM 2328 C C . LYS A 1 299 ? -610.896 394.362 459.245 1.00 32.80 344 LYS A C 1
ATOM 2329 O O . LYS A 1 299 ? -610.523 393.813 458.198 1.00 33.34 344 LYS A O 1
ATOM 2335 N N . LEU A 1 300 ? -610.743 393.793 460.441 1.00 30.92 345 LEU A N 1
ATOM 2336 C CA . LEU A 1 300 ? -610.220 392.434 460.567 1.00 27.52 345 LEU A CA 1
ATOM 2337 C C . LEU A 1 300 ? -611.058 391.449 459.765 1.00 32.98 345 LEU A C 1
ATOM 2338 O O . LEU A 1 300 ? -610.528 390.645 458.984 1.00 34.81 345 LEU A O 1
ATOM 2343 N N . GLY A 1 301 ? -612.379 391.505 459.941 1.00 33.81 346 GLY A N 1
ATOM 2344 C CA . GLY A 1 301 ? -613.251 390.566 459.266 1.00 29.06 346 GLY A CA 1
ATOM 2345 C C . GLY A 1 301 ? -613.182 390.661 457.756 1.00 24.59 346 GLY A C 1
ATOM 2346 O O . GLY A 1 301 ? -613.197 389.642 457.065 1.00 29.05 346 GLY A O 1
ATOM 2347 N N . ILE A 1 302 ? -613.122 391.883 457.217 1.00 23.15 347 ILE A N 1
ATOM 2348 C CA . ILE A 1 302 ? -613.045 392.034 455.766 1.00 24.12 347 ILE A CA 1
ATOM 2349 C C . ILE A 1 302 ? -611.732 391.458 455.258 1.00 26.64 347 ILE A C 1
ATOM 2350 O O . ILE A 1 302 ? -611.691 390.721 454.261 1.00 26.13 347 ILE A O 1
ATOM 2355 N N . THR A 1 303 ? -610.642 391.775 455.954 1.00 24.77 348 THR A N 1
ATOM 2356 C CA . THR A 1 303 ? -609.334 391.297 455.530 1.00 26.91 348 THR A CA 1
ATOM 2357 C C . THR A 1 303 ? -609.305 389.776 455.490 1.00 23.67 348 THR A C 1
ATOM 2358 O O . THR A 1 303 ? -608.884 389.176 454.491 1.00 27.11 348 THR A O 1
ATOM 2362 N N . MET A 1 304 ? -609.784 389.132 456.560 1.00 23.34 349 MET A N 1
ATOM 2363 C CA . MET A 1 304 ? -609.754 387.670 456.638 1.00 29.59 349 MET A CA 1
ATOM 2364 C C . MET A 1 304 ? -610.726 387.024 455.655 1.00 19.97 349 MET A C 1
ATOM 2365 O O . MET A 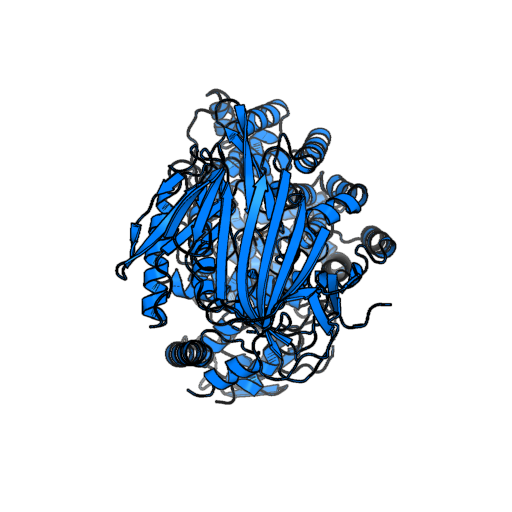1 304 ? -610.433 385.956 455.102 1.00 24.10 349 MET A O 1
ATOM 2370 N N . THR A 1 305 ? -611.905 387.628 455.454 1.00 23.92 350 THR A N 1
ATOM 2371 C CA . THR A 1 305 ? -612.847 387.095 454.473 1.00 25.70 350 THR A CA 1
ATOM 2372 C C . THR A 1 305 ? -612.253 387.121 453.069 1.00 23.20 350 THR A C 1
ATOM 2373 O O . THR A 1 305 ? -612.311 386.126 452.338 1.00 24.96 350 THR A O 1
ATOM 2377 N N . VAL A 1 306 ? -611.657 388.252 452.677 1.00 24.58 351 VAL A N 1
ATOM 2378 C CA . VAL A 1 306 ? -611.004 388.318 451.374 1.00 25.55 351 VAL A CA 1
ATOM 2379 C C . VAL A 1 306 ? -609.858 387.318 451.304 1.00 27.26 351 VAL A C 1
ATOM 2380 O O . VAL A 1 306 ? -609.659 386.649 450.283 1.00 26.06 351 VAL A O 1
ATOM 2384 N N . ALA A 1 307 ? -609.095 387.184 452.388 1.00 27.16 352 ALA A N 1
ATOM 2385 C CA . ALA A 1 307 ? -608.010 386.200 452.380 1.00 25.00 352 ALA A CA 1
ATOM 2386 C C . ALA A 1 307 ? -608.556 384.787 452.195 1.00 26.94 352 ALA A C 1
ATOM 2387 O O . ALA A 1 307 ? -607.963 383.968 451.485 1.00 28.95 352 ALA A O 1
ATOM 2389 N N . HIS A 1 308 ? -609.702 384.499 452.812 1.00 22.56 353 HIS A N 1
ATOM 2390 C CA . HIS A 1 308 ? -610.341 383.189 452.668 1.00 25.80 353 HIS A CA 1
ATOM 2391 C C . HIS A 1 308 ? -610.791 382.943 451.231 1.00 28.70 353 HIS A C 1
ATOM 2392 O O . HIS A 1 308 ? -610.501 381.893 450.644 1.00 24.85 353 HIS A O 1
ATOM 2399 N N . GLU A 1 309 ? -611.525 383.896 450.654 1.00 27.39 354 GLU A N 1
ATOM 2400 C CA . GLU A 1 309 ? -612.020 383.710 449.293 1.00 27.93 354 GLU A CA 1
ATOM 2401 C C . GLU A 1 309 ? -610.873 383.572 448.296 1.00 28.30 354 GLU A C 1
ATOM 2402 O O . GLU A 1 309 ? -610.946 382.768 447.363 1.00 27.90 354 GLU A O 1
ATOM 2408 N N . LEU A 1 310 ? -609.800 384.342 448.470 1.00 26.72 355 LEU A N 1
ATOM 2409 C CA . LEU A 1 310 ? -608.702 384.228 447.519 1.00 28.05 355 LEU A CA 1
ATOM 2410 C C . LEU A 1 310 ? -607.883 382.961 447.743 1.00 27.79 355 LEU A C 1
ATOM 2411 O O . LEU A 1 310 ? -607.368 382.388 446.779 1.00 31.02 355 LEU A O 1
ATOM 2416 N N . ALA A 1 311 ? -607.768 382.490 448.985 1.00 27.98 356 ALA A N 1
ATOM 2417 C CA . ALA A 1 311 ? -607.132 381.185 449.197 1.00 24.63 356 ALA A CA 1
ATOM 2418 C C . ALA A 1 311 ? -607.871 380.092 448.432 1.00 26.53 356 ALA A C 1
ATOM 2419 O O . ALA A 1 311 ? -607.248 379.184 447.868 1.00 29.19 356 ALA A O 1
ATOM 2421 N N . HIS A 1 312 ? -609.205 380.162 448.404 1.00 26.29 357 HIS A N 1
ATOM 2422 C CA . HIS A 1 312 ? -610.014 379.178 447.685 1.00 27.03 357 HIS A CA 1
ATOM 2423 C C . HIS A 1 312 ? -609.700 379.109 446.196 1.00 27.73 357 HIS A C 1
ATOM 2424 O O . HIS A 1 312 ? -610.001 378.083 445.572 1.00 29.21 357 HIS A O 1
ATOM 2431 N N . GLN A 1 313 ? -609.160 380.178 445.585 1.00 25.76 358 GLN A N 1
ATOM 2432 C CA . GLN A 1 313 ? -608.837 380.086 444.166 1.00 30.19 358 GLN A CA 1
ATOM 2433 C C . GLN A 1 313 ? -607.848 378.960 443.914 1.00 32.15 358 GLN A C 1
ATOM 2434 O O . GLN A 1 313 ? -607.829 378.376 442.823 1.00 31.63 358 GLN A O 1
ATOM 2440 N N . TRP A 1 314 ? -607.018 378.644 444.905 1.00 31.91 359 TRP A N 1
ATOM 2441 C CA . TRP A 1 314 ? -606.149 377.477 444.865 1.00 30.96 359 TRP A CA 1
ATOM 2442 C C . TRP A 1 314 ? -606.768 376.286 445.594 1.00 27.17 359 TRP A C 1
ATOM 2443 O O . TRP A 1 314 ? -606.907 375.209 445.004 1.00 32.37 359 TRP A O 1
ATOM 2454 N N . PHE A 1 315 ? -607.171 376.465 446.858 1.00 32.91 360 PHE A N 1
ATOM 2455 C CA . PHE A 1 315 ? -607.754 375.382 447.653 1.00 29.10 360 PHE A CA 1
ATOM 2456 C C . PHE A 1 315 ? -609.267 375.385 447.476 1.00 27.82 360 PHE A C 1
ATOM 2457 O O . PHE A 1 315 ? -610.031 375.890 448.298 1.00 28.34 360 PHE A O 1
ATOM 2465 N N . GLY A 1 316 ? -609.703 374.798 446.372 1.00 32.87 361 GLY A N 1
ATOM 2466 C CA . GLY A 1 316 ? -611.123 374.711 446.122 1.00 28.72 361 GLY A CA 1
ATOM 2467 C C . GLY A 1 316 ? -611.442 374.801 444.650 1.00 32.30 361 GLY A C 1
ATOM 2468 O O . GLY A 1 316 ? -612.236 374.011 444.141 1.00 33.58 361 GLY A O 1
ATOM 2469 N N . ASN A 1 317 ? -610.843 375.772 443.957 1.00 27.36 362 ASN A N 1
ATOM 2470 C CA . ASN A 1 317 ? -611.154 375.989 442.547 1.00 26.02 362 ASN A CA 1
ATOM 2471 C C . ASN A 1 317 ? -610.156 375.256 441.659 1.00 32.61 362 ASN A C 1
ATOM 2472 O O . ASN A 1 317 ? -610.538 374.382 440.878 1.00 35.39 362 ASN A O 1
ATOM 2477 N N . LEU A 1 318 ? -608.875 375.594 441.788 1.00 32.92 363 LEU A N 1
ATOM 2478 C CA . LEU A 1 318 ? -607.829 374.863 441.079 1.00 34.68 363 LEU A CA 1
ATOM 2479 C C . LEU A 1 318 ? -607.817 373.388 441.466 1.00 31.78 363 LEU A C 1
ATOM 2480 O O . LEU A 1 318 ? -607.762 372.507 440.601 1.00 34.71 363 LEU A O 1
ATOM 2485 N N . VAL A 1 319 ? -607.810 373.099 442.767 1.00 36.94 364 VAL A N 1
ATOM 2486 C CA . VAL A 1 319 ? -607.889 371.733 443.281 1.00 32.24 364 VAL A CA 1
ATOM 2487 C C . VAL A 1 319 ? -609.164 371.640 444.103 1.00 38.88 364 VAL A C 1
ATOM 2488 O O . VAL A 1 319 ? -609.392 372.469 444.991 1.00 36.27 364 VAL A O 1
ATOM 2492 N N . THR A 1 320 ? -609.998 370.656 443.792 1.00 29.87 365 THR A N 1
ATOM 2493 C CA . THR A 1 320 ? -611.318 370.519 444.391 1.00 32.11 365 THR A CA 1
ATOM 2494 C C . THR A 1 320 ? -611.445 369.149 445.040 1.00 29.60 365 THR A C 1
ATOM 2495 O O . THR A 1 320 ? -610.940 368.159 444.506 1.00 30.90 365 THR A O 1
ATOM 2499 N N . MET A 1 321 ? -612.142 369.072 446.172 1.00 32.25 366 MET A N 1
ATOM 2500 C CA . MET A 1 321 ? -612.390 367.746 446.724 1.00 30.14 366 MET A CA 1
ATOM 2501 C C . MET A 1 321 ? -613.201 366.920 445.726 1.00 31.10 366 MET A C 1
ATOM 2502 O O . MET A 1 321 ? -614.029 367.443 444.981 1.00 35.79 366 MET A O 1
ATOM 2507 N N . GLU A 1 322 ? -612.954 365.605 445.719 1.00 30.83 367 GLU A N 1
ATOM 2508 C CA . GLU A 1 322 ? -613.674 364.719 444.806 1.00 34.62 367 GLU A CA 1
ATOM 2509 C C . GLU A 1 322 ? -615.153 364.627 445.162 1.00 34.11 367 GLU A C 1
ATOM 2510 O O . GLU A 1 322 ? -616.003 364.505 444.275 1.00 34.16 367 GLU A O 1
ATOM 2516 N N . TRP A 1 323 ? -615.480 364.658 446.453 1.00 32.68 368 TRP A N 1
ATOM 2517 C CA . TRP A 1 323 ? -616.860 364.548 446.900 1.00 30.35 368 TRP A CA 1
ATOM 2518 C C . TRP A 1 323 ? -616.946 365.224 448.262 1.00 29.16 368 TRP A C 1
ATOM 2519 O O . TRP A 1 323 ? -615.930 365.462 448.921 1.00 31.07 368 TRP A O 1
ATOM 2530 N N . TRP A 1 324 ? -618.172 365.579 448.654 1.00 29.96 369 TRP A N 1
ATOM 2531 C CA . TRP A 1 324 ? -618.381 366.447 449.808 1.00 29.21 369 TRP A CA 1
ATOM 2532 C C . TRP A 1 324 ? -617.989 365.785 451.124 1.00 26.99 369 TRP A C 1
ATOM 2533 O O . TRP A 1 324 ? -617.862 366.484 452.135 1.00 25.14 369 TRP A O 1
ATOM 2544 N N . ASN A 1 325 ? -617.795 364.467 451.141 1.00 27.61 370 ASN A N 1
ATOM 2545 C CA . ASN A 1 325 ? -617.278 363.842 452.348 1.00 27.78 370 ASN A CA 1
ATOM 2546 C C . ASN A 1 325 ? -615.919 364.414 452.721 1.00 25.23 370 ASN A C 1
ATOM 2547 O O . ASN A 1 325 ? -615.555 364.400 453.903 1.00 30.28 370 ASN A O 1
ATOM 2552 N N . ASP A 1 326 ? -615.192 364.971 451.747 1.00 34.70 371 ASP A N 1
ATOM 2553 C CA . ASP A 1 326 ? -613.884 365.576 451.969 1.00 28.76 371 ASP A CA 1
ATOM 2554 C C . ASP A 1 326 ? -613.899 367.096 451.773 1.00 28.47 371 ASP A C 1
ATOM 2555 O O . ASP A 1 326 ? -612.870 367.702 451.465 1.00 27.83 371 ASP A O 1
ATOM 2560 N N . LEU A 1 327 ? -615.058 367.726 451.954 1.00 23.03 372 LEU A N 1
ATOM 2561 C CA . LEU A 1 327 ? -615.148 369.183 451.895 1.00 25.23 372 LEU A CA 1
ATOM 2562 C C . LEU A 1 327 ? -614.050 369.884 452.698 1.00 27.08 372 LEU A C 1
ATOM 2563 O O . LEU A 1 327 ? -613.586 370.959 452.306 1.00 25.26 372 LEU A O 1
ATOM 2568 N N . TRP A 1 328 ? -613.617 369.299 453.811 1.00 26.70 373 TRP A N 1
ATOM 2569 C CA . TRP A 1 328 ? -612.587 369.938 454.633 1.00 25.88 373 TRP A CA 1
ATOM 2570 C C . TRP A 1 328 ? -611.313 370.259 453.846 1.00 26.99 373 TRP A C 1
ATOM 2571 O O . TRP A 1 328 ? -610.583 371.184 454.223 1.00 26.88 373 TRP A O 1
ATOM 2582 N N . LEU A 1 329 ? -611.005 369.496 452.784 1.00 27.15 374 LEU A N 1
ATOM 2583 C CA . LEU A 1 329 ? -609.845 369.834 451.958 1.00 26.40 374 LEU A CA 1
ATOM 2584 C C . LEU A 1 329 ? -609.993 371.212 451.321 1.00 29.63 374 LEU A C 1
ATOM 2585 O O . LEU A 1 329 ? -608.991 371.895 451.084 1.00 28.05 374 LEU A O 1
ATOM 2590 N N . ASN A 1 330 ? -611.224 371.621 451.017 1.00 24.95 375 ASN A N 1
ATOM 2591 C CA . ASN A 1 330 ? -611.495 373.001 450.625 1.00 30.12 375 ASN A CA 1
ATOM 2592 C C . ASN A 1 330 ? -611.466 373.935 451.831 1.00 27.11 375 ASN A C 1
ATOM 2593 O O . ASN A 1 330 ? -610.724 374.924 451.856 1.00 24.68 375 ASN A O 1
ATOM 2598 N N . GLU A 1 331 ? -612.319 373.669 452.822 1.00 24.58 376 GLU A N 1
ATOM 2599 C CA . GLU A 1 331 ? -612.649 374.675 453.820 1.00 26.82 376 GLU A CA 1
ATOM 2600 C C . GLU A 1 331 ? -611.634 374.751 454.961 1.00 23.93 376 GLU A C 1
ATOM 2601 O O . GLU A 1 331 ? -611.351 375.844 455.466 1.00 24.01 376 GLU A O 1
ATOM 2607 N N . GLY A 1 332 ? -611.077 373.623 455.389 1.00 24.25 377 GLY A N 1
ATOM 2608 C CA . GLY A 1 332 ? -610.021 373.688 456.383 1.00 26.05 377 GLY A CA 1
ATOM 2609 C C . GLY A 1 332 ? -608.789 374.399 455.856 1.00 28.78 377 GLY A C 1
ATOM 2610 O O . GLY A 1 332 ? -608.188 375.212 456.560 1.00 24.31 377 GLY A O 1
ATOM 2611 N N . PHE A 1 333 ? -608.418 374.135 454.593 1.00 21.88 378 PHE A N 1
ATOM 2612 C CA . PHE A 1 333 ? -607.247 374.803 454.026 1.00 25.01 378 PHE A CA 1
ATOM 2613 C C . PHE A 1 333 ? -607.491 376.294 453.808 1.00 29.38 378 PHE A C 1
ATOM 2614 O O . PHE A 1 333 ? -606.606 377.112 454.072 1.00 28.05 378 PHE A O 1
ATOM 2622 N N . ALA A 1 334 ? -608.672 376.675 453.306 1.00 24.40 379 ALA A N 1
ATOM 2623 C CA . ALA A 1 334 ? -608.928 378.096 453.106 1.00 26.41 379 ALA A CA 1
ATOM 2624 C C . ALA A 1 334 ? -608.923 378.833 454.434 1.00 30.32 379 ALA A C 1
ATOM 2625 O O . ALA A 1 334 ? -608.433 379.968 454.524 1.00 28.09 379 ALA A O 1
ATOM 2627 N N . LYS A 1 335 ? -609.453 378.194 455.482 1.00 22.75 380 LYS A N 1
ATOM 2628 C CA . LYS A 1 335 ? -609.472 378.817 456.798 1.00 23.36 380 LYS A CA 1
ATOM 2629 C C . LYS A 1 335 ? -608.061 378.963 457.335 1.00 30.26 380 LYS A C 1
ATOM 2630 O O . LYS A 1 335 ? -607.692 380.024 457.848 1.00 27.29 380 LYS A O 1
ATOM 2636 N N . PHE A 1 336 ? -607.252 377.917 457.191 1.00 26.17 381 PHE A N 1
ATOM 2637 C CA . PHE A 1 336 ? -605.863 377.977 457.640 1.00 22.51 381 PHE A CA 1
ATOM 2638 C C . PHE A 1 336 ? -605.072 379.039 456.878 1.00 26.81 381 PHE A C 1
ATOM 2639 O O . PHE A 1 336 ? -604.275 379.778 457.467 1.00 28.96 381 PHE A O 1
ATOM 2647 N N . MET A 1 337 ? -605.260 379.115 455.565 1.00 27.47 382 MET A N 1
ATOM 2648 C CA . MET A 1 337 ? -604.510 380.071 454.762 1.00 30.36 382 MET A CA 1
ATOM 2649 C C . MET A 1 337 ? -604.851 381.521 455.086 1.00 24.96 382 MET A C 1
ATOM 2650 O O . MET A 1 337 ? -604.022 382.402 454.819 1.00 28.21 382 MET A O 1
ATOM 2655 N N . GLU A 1 338 ? -606.041 381.793 455.643 1.00 24.22 383 GLU A N 1
ATOM 2656 C CA . GLU A 1 338 ? -606.331 383.139 456.146 1.00 31.51 383 GLU A CA 1
ATOM 2657 C C . GLU A 1 338 ? -605.213 383.631 457.053 1.00 30.10 383 GLU A C 1
ATOM 2658 O O . GLU A 1 338 ? -604.748 384.771 456.936 1.00 31.99 383 GLU A O 1
ATOM 2664 N N . PHE A 1 339 ? -604.801 382.779 457.999 1.00 29.92 384 PHE A N 1
ATOM 2665 C CA . PHE A 1 339 ? -603.801 383.153 458.994 1.00 27.70 384 PHE A CA 1
ATOM 2666 C C . PHE A 1 339 ? -602.397 383.157 458.408 1.00 28.72 384 PHE A C 1
ATOM 2667 O O . PHE A 1 339 ? -601.596 384.045 458.722 1.00 35.91 384 PHE A O 1
ATOM 2675 N N . VAL A 1 340 ? -602.090 382.203 457.528 1.00 32.44 385 VAL A N 1
ATOM 2676 C CA . VAL A 1 340 ? -600.784 382.206 456.865 1.00 29.72 385 VAL A CA 1
ATOM 2677 C C . VAL A 1 340 ? -600.602 383.490 456.059 1.00 33.89 385 VAL A C 1
ATOM 2678 O O . VAL A 1 340 ? -599.563 384.154 456.145 1.00 33.83 385 VAL A O 1
ATOM 2682 N N . SER A 1 341 ? -601.609 383.862 455.265 1.00 30.99 386 SER A N 1
ATOM 2683 C CA . SER A 1 341 ? -601.461 385.010 454.373 1.00 31.75 386 SER A CA 1
ATOM 2684 C C . SER A 1 341 ? -601.516 386.329 455.138 1.00 30.24 386 SER A C 1
ATOM 2685 O O . SER A 1 341 ? -600.652 387.199 454.965 1.00 34.57 386 SER A O 1
ATOM 2688 N N . VAL A 1 342 ? -602.531 386.506 455.983 1.00 28.73 387 VAL A N 1
ATOM 2689 C CA . VAL A 1 342 ? -602.721 387.815 456.597 1.00 33.03 387 VAL A CA 1
ATOM 2690 C C . VAL A 1 342 ? -601.624 388.103 457.617 1.00 31.07 387 VAL A C 1
ATOM 2691 O O . VAL A 1 342 ? -601.271 389.266 457.830 1.00 34.62 387 VAL A O 1
ATOM 2695 N N . SER A 1 343 ? -601.046 387.073 458.250 1.00 31.39 388 SER A N 1
ATOM 2696 C CA A SER A 1 343 ? -599.934 387.345 459.153 0.51 34.36 388 SER A CA 1
ATOM 2697 C CA B SER A 1 343 ? -599.909 387.292 459.142 0.49 34.31 388 SER A CA 1
ATOM 2698 C C . SER A 1 343 ? -598.759 387.979 458.422 1.00 37.38 388 SER A C 1
ATOM 2699 O O . SER A 1 343 ? -597.930 388.638 459.061 1.00 39.56 388 SER A O 1
ATOM 2704 N N . VAL A 1 344 ? -598.683 387.822 457.104 1.00 35.04 389 VAL A N 1
ATOM 2705 C CA . VAL A 1 344 ? -597.619 388.432 456.314 1.00 42.13 389 VAL A CA 1
ATOM 2706 C C . VAL A 1 344 ? -598.056 389.770 455.742 1.00 43.24 389 VAL A C 1
ATOM 2707 O O . VAL A 1 344 ? -597.345 390.770 455.859 1.00 40.12 389 VAL A O 1
ATOM 2711 N N . THR A 1 345 ? -599.241 389.814 455.133 1.00 37.91 390 THR A N 1
ATOM 2712 C CA . THR A 1 345 ? -599.684 391.006 454.420 1.00 44.42 390 THR A CA 1
ATOM 2713 C C . THR A 1 345 ? -600.163 392.110 455.354 1.00 45.20 390 THR A C 1
ATOM 2714 O O . THR A 1 345 ? -600.006 393.288 455.030 1.00 41.71 390 THR A O 1
ATOM 2718 N N . HIS A 1 346 ? -600.760 391.766 456.491 1.00 41.88 391 HIS A N 1
ATOM 2719 C CA . HIS A 1 346 ? -601.270 392.755 457.444 1.00 37.75 391 HIS A CA 1
ATOM 2720 C C . HIS A 1 346 ? -600.753 392.437 458.840 1.00 35.86 391 HIS A C 1
ATOM 2721 O O . HIS A 1 346 ? -601.522 392.105 459.747 1.00 39.33 391 HIS A O 1
ATOM 2728 N N . PRO A 1 347 ? -599.443 392.534 459.053 1.00 34.80 392 PRO A N 1
ATOM 2729 C CA . PRO A 1 347 ? -598.899 392.114 460.351 1.00 42.68 392 PRO A CA 1
ATOM 2730 C C . PRO A 1 347 ? -599.476 392.889 461.514 1.00 42.52 392 PRO A C 1
ATOM 2731 O O . PRO A 1 347 ? -599.540 392.359 462.629 1.00 45.09 392 PRO A O 1
ATOM 2735 N N . GLU A 1 348 ? -599.910 394.129 461.292 1.00 45.00 393 GLU A N 1
ATOM 2736 C CA . GLU A 1 348 ? -600.458 394.915 462.387 1.00 50.18 393 GLU A CA 1
ATOM 2737 C C . GLU A 1 348 ? -601.732 394.289 462.947 1.00 47.82 393 GLU A C 1
ATOM 2738 O O . GLU A 1 348 ? -602.101 394.570 464.093 1.00 43.83 393 GLU A O 1
ATOM 2744 N N . LEU A 1 349 ? -602.395 393.424 462.178 1.00 43.93 394 LEU A N 1
ATOM 2745 C CA . LEU A 1 349 ? -603.585 392.745 462.674 1.00 39.15 394 LEU A CA 1
ATOM 2746 C C . LEU A 1 349 ? -603.256 391.641 463.677 1.00 44.23 394 LEU A C 1
ATOM 2747 O O . LEU A 1 349 ? -604.121 391.280 464.480 1.00 45.22 394 LEU A O 1
ATOM 2752 N N . LYS A 1 350 ? -602.036 391.103 463.657 1.00 43.31 395 LYS A N 1
ATOM 2753 C CA . LYS A 1 350 ? -601.615 390.067 464.604 1.00 47.88 395 LYS A CA 1
ATOM 2754 C C . LYS A 1 350 ? -602.601 388.897 464.626 1.00 42.31 395 LYS A C 1
ATOM 2755 O O . LYS A 1 350 ? -603.004 388.415 465.686 1.00 41.36 395 LYS A O 1
ATOM 2758 N N . VAL A 1 351 ? -602.997 388.435 463.434 1.00 31.07 396 VAL A N 1
ATOM 2759 C CA . VAL A 1 351 ? -604.076 387.443 463.379 1.00 36.42 396 VAL A CA 1
ATOM 2760 C C . VAL A 1 351 ? -603.640 386.138 464.020 1.00 40.09 396 VAL A C 1
ATOM 2761 O O . VAL A 1 351 ? -604.478 385.352 464.481 1.00 37.42 396 VAL A O 1
ATOM 2765 N N . GLY A 1 352 ? -602.336 385.872 464.052 1.00 45.01 397 GLY A N 1
ATOM 2766 C CA . GLY A 1 352 ? -601.851 384.647 464.653 1.00 45.39 397 GLY A CA 1
ATOM 2767 C C . GLY A 1 352 ? -602.377 384.407 466.052 1.00 56.05 397 GLY A C 1
ATOM 2768 O O . GLY A 1 352 ? -602.618 383.256 466.436 1.00 58.67 397 GLY A O 1
ATOM 2769 N N . ASP A 1 353 ? -602.566 385.464 466.838 1.00 57.05 398 ASP A N 1
ATOM 2770 C CA . ASP A 1 353 ? -602.992 385.260 468.218 1.00 65.08 398 ASP A CA 1
ATOM 2771 C C . ASP A 1 353 ? -604.472 384.888 468.334 1.00 60.08 398 ASP A C 1
ATOM 2772 O O . ASP A 1 353 ? -604.867 384.364 469.373 1.00 73.54 398 ASP A O 1
ATOM 2777 N N . TYR A 1 354 ? -605.260 385.131 467.284 1.00 46.63 399 TYR A N 1
ATOM 2778 C CA . TYR A 1 354 ? -606.673 384.763 467.308 1.00 38.16 399 TYR A CA 1
ATOM 2779 C C . TYR A 1 354 ? -606.926 383.314 466.918 1.00 39.47 399 TYR A C 1
ATOM 2780 O O . TYR A 1 354 ? -608.053 382.840 467.074 1.00 43.51 399 TYR A O 1
ATOM 2789 N N . PHE A 1 355 ? -605.923 382.613 466.399 1.00 41.86 400 PHE A N 1
ATOM 2790 C CA . PHE A 1 355 ? -606.185 381.324 465.769 1.00 40.11 400 PHE A CA 1
ATOM 2791 C C . PHE A 1 355 ? -606.698 380.298 466.771 1.00 40.97 400 PHE A C 1
ATOM 2792 O O . PHE A 1 355 ? -607.726 379.646 466.539 1.00 37.25 400 PHE A O 1
ATOM 2800 N N . PHE A 1 356 ? -605.981 380.122 467.881 1.00 40.62 401 PHE A N 1
ATOM 2801 C CA . PHE A 1 356 ? -606.330 379.061 468.820 1.00 38.67 401 PHE A CA 1
ATOM 2802 C C . PHE A 1 356 ? -607.792 379.123 469.242 1.00 38.13 401 PHE A C 1
ATOM 2803 O O . PHE A 1 356 ? -608.376 378.097 469.609 1.00 35.20 401 PHE A O 1
ATOM 2811 N N . GLY A 1 357 ? -608.399 380.309 469.207 1.00 39.30 402 GLY A N 1
ATOM 2812 C CA . GLY A 1 357 ? -609.788 380.425 469.614 1.00 33.79 402 GLY A CA 1
ATOM 2813 C C . GLY A 1 357 ? -610.733 379.646 468.724 1.00 39.33 402 GLY A C 1
ATOM 2814 O O . GLY A 1 357 ? -611.763 379.148 469.189 1.00 38.14 402 GLY A O 1
ATOM 2815 N N . LYS A 1 358 ? -610.410 379.545 467.434 1.00 36.99 403 LYS A N 1
ATOM 2816 C CA . LYS A 1 358 ? -611.200 378.718 466.535 1.00 40.49 403 LYS A CA 1
ATOM 2817 C C . LYS A 1 358 ? -611.152 377.261 466.964 1.00 35.67 403 LYS A C 1
ATOM 2818 O O . LYS A 1 358 ? -612.169 376.558 466.926 1.00 38.20 403 LYS A O 1
ATOM 2824 N N . CYS A 1 359 ? -609.969 376.797 467.370 1.00 29.18 404 CYS A N 1
ATOM 2825 C CA . CYS A 1 359 ? -609.788 375.420 467.835 1.00 32.00 404 CYS A CA 1
ATOM 2826 C C . CYS A 1 359 ? -610.665 375.131 469.051 1.00 30.46 404 CYS A C 1
ATOM 2827 O O . CYS A 1 359 ? -611.222 374.034 469.187 1.00 27.03 404 CYS A O 1
ATOM 2830 N N . PHE A 1 360 ? -610.782 376.100 469.965 1.00 25.52 405 PHE A N 1
ATOM 2831 C CA . PHE A 1 360 ? -611.647 375.880 471.114 1.00 21.67 405 PHE A CA 1
ATOM 2832 C C . PHE A 1 360 ? -613.111 375.884 470.712 1.00 26.86 405 PHE A C 1
ATOM 2833 O O . PHE A 1 360 ? -613.910 375.185 471.332 1.00 27.85 405 PHE A O 1
ATOM 2841 N N . ASP A 1 361 ? -613.490 376.673 469.698 1.00 27.01 406 ASP A N 1
ATOM 2842 C CA . ASP A 1 361 ? -614.865 376.570 469.199 1.00 28.62 406 ASP A CA 1
ATOM 2843 C C . ASP A 1 361 ? -615.128 375.188 468.601 1.00 26.53 406 ASP A C 1
ATOM 2844 O O . ASP A 1 361 ? -616.185 374.589 468.844 1.00 25.68 406 ASP A O 1
ATOM 2849 N N . ALA A 1 362 ? -614.171 374.652 467.825 1.00 23.40 407 ALA A N 1
ATOM 2850 C CA . ALA A 1 362 ? -614.343 373.299 467.298 1.00 24.87 407 ALA A CA 1
ATOM 2851 C C . ALA A 1 362 ? -614.482 372.284 468.425 1.00 25.13 407 ALA A C 1
ATOM 2852 O O . ALA A 1 362 ? -615.303 371.365 468.339 1.00 23.50 407 ALA A O 1
ATOM 2854 N N . MET A 1 363 ? -613.680 372.423 469.487 1.00 23.87 408 MET A N 1
ATOM 2855 C CA . MET A 1 363 ? -613.727 371.458 470.583 1.00 23.31 408 MET A CA 1
ATOM 2856 C C . MET A 1 363 ? -615.072 371.469 471.293 1.00 24.08 408 MET A C 1
ATOM 2857 O O . MET A 1 363 ? -615.452 370.472 471.922 1.00 22.77 408 MET A O 1
ATOM 2862 N N . GLU A 1 364 ? -615.780 372.599 471.247 1.00 26.76 409 GLU A N 1
ATOM 2863 C CA . GLU A 1 364 ? -617.097 372.676 471.878 1.00 28.45 409 GLU A CA 1
ATOM 2864 C C . GLU A 1 364 ? -618.059 371.657 471.265 1.00 24.95 409 GLU A C 1
ATOM 2865 O O . GLU A 1 364 ? -618.724 370.908 471.987 1.00 32.75 409 GLU A O 1
ATOM 2871 N N . VAL A 1 365 ? -618.137 371.606 469.933 1.00 25.23 410 VAL A N 1
ATOM 2872 C CA . VAL A 1 365 ? -618.998 370.608 469.302 1.00 26.07 410 VAL A CA 1
ATOM 2873 C C . VAL A 1 365 ? -618.301 369.238 469.226 1.00 24.27 410 VAL A C 1
ATOM 2874 O O . VAL A 1 365 ? -618.950 368.194 469.310 1.00 25.66 410 VAL A O 1
ATOM 2878 N N . ASP A 1 366 ? -616.976 369.213 469.094 1.00 21.53 411 ASP A N 1
ATOM 2879 C CA . ASP A 1 366 ? -616.290 367.950 468.879 1.00 21.70 411 ASP A CA 1
ATOM 2880 C C . ASP A 1 366 ? -616.216 367.108 470.138 1.00 24.63 411 ASP A C 1
ATOM 2881 O O . ASP A 1 366 ? -615.840 365.933 470.060 1.00 29.96 411 ASP A O 1
ATOM 2886 N N . ALA A 1 367 ? -616.554 367.668 471.294 1.00 23.08 412 ALA A N 1
ATOM 2887 C CA . ALA A 1 367 ? -616.615 366.869 472.512 1.00 24.39 412 ALA A CA 1
ATOM 2888 C C . ALA A 1 367 ? -617.922 366.110 472.639 1.00 28.42 412 ALA A C 1
ATOM 2889 O O . ALA A 1 367 ? -618.078 365.331 473.582 1.00 28.14 412 ALA A O 1
ATOM 2891 N N . LEU A 1 368 ? -618.844 366.309 471.713 1.00 28.76 413 LEU A N 1
ATOM 2892 C CA . LEU A 1 368 ? -620.152 365.690 471.789 1.00 25.74 413 LEU A CA 1
ATOM 2893 C C . LEU A 1 368 ? -620.172 364.391 470.996 1.00 29.00 413 LEU A C 1
ATOM 2894 O O . LEU A 1 368 ? -619.510 364.262 469.962 1.00 24.79 413 LEU A O 1
ATOM 2899 N N . ASN A 1 369 ? -620.966 363.443 471.484 1.00 28.55 414 ASN A N 1
ATOM 2900 C CA . ASN A 1 369 ? -621.213 362.206 470.752 1.00 29.58 414 ASN A CA 1
ATOM 2901 C C . ASN A 1 369 ? -621.714 362.492 469.344 1.00 32.38 414 ASN A C 1
ATOM 2902 O O . ASN A 1 369 ? -621.401 361.753 468.408 1.00 33.13 414 ASN A O 1
ATOM 2907 N N . SER A 1 370 ? -622.470 363.572 469.164 1.00 28.63 415 SER A N 1
ATOM 2908 C CA . SER A 1 370 ? -623.071 363.889 467.883 1.00 27.09 415 SER A CA 1
ATOM 2909 C C . SER A 1 370 ? -622.140 364.661 466.962 1.00 29.01 415 SER A C 1
ATOM 2910 O O . SER A 1 370 ? -622.591 365.166 465.930 1.00 29.99 415 SER A O 1
ATOM 2913 N N . SER A 1 371 ? -620.853 364.775 467.299 1.00 26.57 416 SER A N 1
ATOM 2914 C CA . SER A 1 371 ? -619.892 365.284 466.335 1.00 26.60 416 SER A CA 1
ATOM 2915 C C . SER A 1 371 ? -619.657 364.212 465.272 1.00 29.19 416 SER A C 1
ATOM 2916 O O . SER A 1 371 ? -620.185 363.104 465.345 1.00 28.26 416 SER A O 1
ATOM 2919 N N . HIS A 1 372 ? -618.861 364.524 464.263 1.00 28.83 417 HIS A N 1
ATOM 2920 C CA . HIS A 1 372 ? -618.579 363.575 463.198 1.00 30.07 417 HIS A CA 1
ATOM 2921 C C . HIS A 1 372 ? -617.111 363.700 462.834 1.00 25.58 417 HIS A C 1
ATOM 2922 O O . HIS A 1 372 ? -616.510 364.765 463.023 1.00 21.81 417 HIS A O 1
ATOM 2929 N N . PRO A 1 373 ? -616.517 362.650 462.263 1.00 24.14 418 PRO A N 1
ATOM 2930 C CA . PRO A 1 373 ? -615.139 362.778 461.767 1.00 24.51 418 PRO A CA 1
ATOM 2931 C C . PRO A 1 373 ? -615.023 363.870 460.706 1.00 28.05 418 PRO A C 1
ATOM 2932 O O . PRO A 1 373 ? -615.968 364.170 459.973 1.00 25.92 418 PRO A O 1
ATOM 2936 N N . VAL A 1 374 ? -613.829 364.462 460.626 1.00 23.67 419 VAL A N 1
ATOM 2937 C CA . VAL A 1 374 ? -613.557 365.506 459.643 1.00 27.80 419 VAL A CA 1
ATOM 2938 C C . VAL A 1 374 ? -613.915 365.020 458.247 1.00 30.41 419 VAL A C 1
ATOM 2939 O O . VAL A 1 374 ? -614.444 365.773 457.418 1.00 27.70 419 VAL A O 1
ATOM 2943 N N . SER A 1 375 ? -613.617 363.761 457.965 1.00 24.83 420 SER A N 1
ATOM 2944 C CA A SER A 1 375 ? -613.973 363.108 456.710 0.59 28.92 420 SER A CA 1
ATOM 2945 C CA B SER A 1 375 ? -613.983 363.114 456.709 0.41 28.83 420 SER A CA 1
ATOM 2946 C C . SER A 1 375 ? -615.071 362.094 457.000 1.00 29.23 420 SER A C 1
ATOM 2947 O O . SER A 1 375 ? -614.841 361.124 457.731 1.00 31.19 420 SER A O 1
ATOM 2952 N N . THR A 1 376 ? -616.251 362.297 456.417 1.00 29.39 421 THR A N 1
ATOM 2953 C CA . THR A 1 376 ? -617.356 361.430 456.803 1.00 30.08 421 THR A CA 1
ATOM 2954 C C . THR A 1 376 ? -618.373 361.393 455.678 1.00 29.80 421 THR A C 1
ATOM 2955 O O . THR A 1 376 ? -618.520 362.383 454.950 1.00 30.14 421 THR A O 1
ATOM 2959 N N . PRO A 1 377 ? -619.090 360.286 455.515 1.00 29.69 422 PRO A N 1
ATOM 2960 C CA . PRO A 1 377 ? -619.958 360.125 454.339 1.00 30.83 422 PRO A CA 1
ATOM 2961 C C . PRO A 1 377 ? -621.156 361.070 454.345 1.00 31.91 422 PRO A C 1
ATOM 2962 O O . PRO A 1 377 ? -621.774 361.313 455.381 1.00 33.55 422 PRO A O 1
ATOM 2966 N N . VAL A 1 378 ? -621.485 361.598 453.165 1.00 31.92 423 VAL A N 1
ATOM 2967 C CA . VAL A 1 378 ? -622.717 362.353 452.960 1.00 27.54 423 VAL A CA 1
ATOM 2968 C C . VAL A 1 378 ? -623.286 362.004 451.593 1.00 32.04 423 VAL A C 1
ATOM 2969 O O . VAL A 1 378 ? -622.574 361.572 450.684 1.00 35.36 423 VAL A O 1
ATOM 2973 N N . GLU A 1 379 ? -624.594 362.211 451.448 1.00 32.55 424 GLU A N 1
ATOM 2974 C CA . GLU A 1 379 ? -625.262 361.802 450.223 1.00 34.27 424 GLU A CA 1
ATOM 2975 C C . GLU A 1 379 ? -626.225 362.857 449.678 1.00 38.34 424 GLU A C 1
ATOM 2976 O O . GLU A 1 379 ? -626.140 363.216 448.502 1.00 38.33 424 GLU A O 1
ATOM 2982 N N . ASN A 1 380 ? -627.134 363.360 450.494 1.00 31.65 425 ASN A N 1
ATOM 2983 C CA . ASN A 1 380 ? -628.161 364.248 449.969 1.00 33.05 425 ASN A CA 1
ATOM 2984 C C . ASN A 1 380 ? -627.825 365.711 450.254 1.00 30.93 425 ASN A C 1
ATOM 2985 O O . ASN A 1 380 ? -626.895 366.023 450.998 1.00 30.64 425 ASN A O 1
ATOM 2990 N N . PRO A 1 381 ? -628.541 366.649 449.625 1.00 30.81 426 PRO A N 1
ATOM 2991 C CA . PRO A 1 381 ? -628.163 368.070 449.760 1.00 28.70 426 PRO A CA 1
ATOM 2992 C C . PRO A 1 381 ? -628.151 368.585 451.192 1.00 25.09 426 PRO A C 1
ATOM 2993 O O . PRO A 1 381 ? -627.266 369.373 451.552 1.00 28.53 426 PRO A O 1
ATOM 2997 N N . ALA A 1 382 ? -629.120 368.188 452.022 1.00 27.36 427 ALA A N 1
ATOM 2998 C CA . ALA A 1 382 ? -629.114 368.620 453.423 1.00 23.65 427 ALA A CA 1
ATOM 2999 C C . ALA A 1 382 ? -627.847 368.155 454.141 1.00 28.57 427 ALA A C 1
ATOM 3000 O O . ALA A 1 382 ? -627.176 368.944 454.818 1.00 26.51 427 ALA A O 1
ATOM 3002 N N . GLN A 1 383 ? -627.510 366.870 454.011 1.00 28.39 428 GLN A N 1
ATOM 3003 C CA . GLN A 1 383 ? -626.289 366.363 454.635 1.00 24.26 428 GLN A CA 1
ATOM 3004 C C . GLN A 1 383 ? -625.061 367.098 454.118 1.00 21.90 428 GLN A C 1
ATOM 3005 O O . GLN A 1 383 ? -624.119 367.358 454.875 1.00 27.34 428 GLN A O 1
ATOM 3011 N N . ILE A 1 384 ? -625.028 367.383 452.814 1.00 25.83 429 ILE A N 1
ATOM 3012 C CA . ILE A 1 384 ? -623.878 368.078 452.246 1.00 26.56 429 ILE A CA 1
ATOM 3013 C C . ILE A 1 384 ? -623.753 369.474 452.846 1.00 28.41 429 ILE A C 1
ATOM 3014 O O . ILE A 1 384 ? -622.652 369.925 453.170 1.00 25.09 429 ILE A O 1
ATOM 3019 N N . ARG A 1 385 ? -624.876 370.179 453.014 1.00 25.32 430 ARG A N 1
ATOM 3020 C CA . ARG A 1 385 ? -624.808 371.518 453.595 1.00 23.84 430 ARG A CA 1
ATOM 3021 C C . ARG A 1 385 ? -624.337 371.462 455.042 1.00 22.69 430 ARG A C 1
ATOM 3022 O O . ARG A 1 385 ? -623.660 372.382 455.516 1.00 24.29 430 ARG A O 1
ATOM 3030 N N . GLU A 1 386 ? -624.689 370.392 455.752 1.00 24.34 431 GLU A N 1
ATOM 3031 C CA . GLU A 1 386 ? -624.250 370.217 457.133 1.00 22.45 431 GLU A CA 1
ATOM 3032 C C . GLU A 1 386 ? -622.739 370.098 457.262 1.00 25.12 431 GLU A C 1
ATOM 3033 O O . GLU A 1 386 ? -622.213 370.286 458.365 1.00 25.62 431 GLU A O 1
ATOM 3039 N N . MET A 1 387 ? -622.030 369.776 456.178 1.00 24.32 432 MET A N 1
ATOM 3040 C CA . MET A 1 387 ? -620.569 369.690 456.262 1.00 25.60 432 MET A CA 1
ATOM 3041 C C . MET A 1 387 ? -619.907 371.057 456.366 1.00 26.08 432 MET A C 1
ATOM 3042 O O . MET A 1 387 ? -618.718 371.136 456.710 1.00 24.68 432 MET A O 1
ATOM 3047 N N . PHE A 1 388 ? -620.626 372.138 456.056 1.00 24.75 433 PHE A N 1
ATOM 3048 C CA . PHE A 1 388 ? -620.066 373.492 456.198 1.00 23.44 433 PHE A CA 1
ATOM 3049 C C . PHE A 1 388 ? -620.211 373.933 457.657 1.00 28.36 433 PHE A C 1
ATOM 3050 O O . PHE A 1 388 ? -621.032 374.776 458.015 1.00 31.36 433 PHE A O 1
ATOM 3058 N N . ASP A 1 389 ? -619.385 373.335 458.517 1.00 23.54 434 ASP A N 1
ATOM 3059 C CA . ASP A 1 389 ? -619.578 373.467 459.955 1.00 20.28 434 ASP A CA 1
ATOM 3060 C C . ASP A 1 389 ? -618.217 373.645 460.642 1.00 25.62 434 ASP A C 1
ATOM 3061 O O . ASP A 1 389 ? -617.173 373.732 459.987 1.00 23.00 434 ASP A O 1
ATOM 3066 N N . ASP A 1 390 ? -618.237 373.716 461.975 1.00 22.13 435 ASP A N 1
ATOM 3067 C CA . ASP A 1 390 ? -617.012 373.982 462.729 1.00 24.28 435 ASP A CA 1
ATOM 3068 C C . ASP A 1 390 ? -615.999 372.843 462.596 1.00 22.04 435 ASP A C 1
ATOM 3069 O O . ASP A 1 390 ? -614.788 373.061 462.754 1.00 23.73 435 ASP A O 1
ATOM 3074 N N . VAL A 1 391 ? -616.457 371.625 462.319 1.00 21.94 436 VAL A N 1
ATOM 3075 C CA . VAL A 1 391 ? -615.504 370.531 462.116 1.00 23.72 436 VAL A CA 1
ATOM 3076 C C . VAL A 1 391 ? -614.720 370.739 460.817 1.00 26.19 436 VAL A C 1
ATOM 3077 O O . VAL A 1 391 ? -613.481 370.683 460.801 1.00 24.22 436 VAL A O 1
ATOM 3081 N N . SER A 1 392 ? -615.424 371.007 459.714 1.00 24.74 437 SER A N 1
ATOM 3082 C CA . SER A 1 392 ? -614.750 371.198 458.429 1.00 25.70 437 SER A CA 1
ATOM 3083 C C . SER A 1 392 ? -613.848 372.427 458.436 1.00 25.98 437 SER A C 1
ATOM 3084 O O . SER A 1 392 ? -612.695 372.362 457.988 1.00 23.51 437 SER A O 1
ATOM 3087 N N . TYR A 1 393 ? -614.366 373.559 458.913 1.00 28.67 438 TYR A N 1
ATOM 3088 C CA . TYR A 1 393 ? -613.618 374.814 458.892 1.00 24.05 438 TYR A CA 1
ATOM 3089 C C . TYR A 1 393 ? -612.553 374.865 459.982 1.00 25.97 438 TYR A C 1
ATOM 3090 O O . TYR A 1 393 ? -611.362 375.061 459.704 1.00 27.04 438 TYR A O 1
ATOM 3099 N N . ASP A 1 394 ? -612.980 374.756 461.234 1.00 25.10 439 ASP A N 1
ATOM 3100 C CA . ASP A 1 394 ? -612.100 375.103 462.343 1.00 26.29 439 ASP A CA 1
ATOM 3101 C C . ASP A 1 394 ? -611.240 373.923 462.793 1.00 24.35 439 ASP A C 1
ATOM 3102 O O . ASP A 1 394 ? -610.015 374.062 462.906 1.00 24.15 439 ASP A O 1
ATOM 3107 N N . LYS A 1 395 ? -611.843 372.759 463.047 1.00 22.54 440 LYS A N 1
ATOM 3108 C CA . LYS A 1 395 ? -610.996 371.594 463.308 1.00 20.94 440 LYS A CA 1
ATOM 3109 C C . LYS A 1 395 ? -610.076 371.319 462.120 1.00 22.83 440 LYS A C 1
ATOM 3110 O O . LYS A 1 395 ? -608.896 370.977 462.299 1.00 24.61 440 LYS A O 1
ATOM 3116 N N . GLY A 1 396 ? -610.591 371.472 460.898 1.00 21.25 441 GLY A N 1
ATOM 3117 C CA . GLY A 1 396 ? -609.745 371.269 459.727 1.00 23.87 441 GLY A CA 1
ATOM 3118 C C . GLY A 1 396 ? -608.518 372.156 459.749 1.00 21.59 441 GLY A C 1
ATOM 3119 O O . GLY A 1 396 ? -607.390 371.695 459.568 1.00 24.06 441 GLY A O 1
ATOM 3120 N N . ALA A 1 397 ? -608.714 373.456 459.978 1.00 18.99 442 ALA A N 1
ATOM 3121 C CA . ALA A 1 397 ? -607.553 374.339 460.035 1.00 22.75 442 ALA A CA 1
ATOM 3122 C C . ALA A 1 397 ? -606.661 374.018 461.230 1.00 23.99 442 ALA A C 1
ATOM 3123 O O . ALA A 1 397 ? -605.424 374.124 461.144 1.00 26.23 442 ALA A O 1
ATOM 3125 N N . CYS A 1 398 ? -607.262 373.617 462.351 1.00 22.88 443 CYS A N 1
ATOM 3126 C CA A CYS A 1 398 ? -606.479 373.361 463.554 0.67 23.64 443 CYS A CA 1
ATOM 3127 C CA B CYS A 1 398 ? -606.477 373.358 463.553 0.33 25.15 443 CYS A CA 1
ATOM 3128 C C . CYS A 1 398 ? -605.593 372.128 463.400 1.00 26.76 443 CYS A C 1
ATOM 3129 O O . CYS A 1 398 ? -604.441 372.132 463.849 1.00 25.93 443 CYS A O 1
ATOM 3134 N N . ILE A 1 399 ? -606.103 371.053 462.786 1.00 25.15 444 ILE A N 1
ATOM 3135 C CA . ILE A 1 399 ? -605.223 369.892 462.617 1.00 25.95 444 ILE A CA 1
ATOM 3136 C C . ILE A 1 399 ? -604.159 370.172 461.560 1.00 27.33 444 ILE A C 1
ATOM 3137 O O . ILE A 1 399 ? -603.047 369.623 461.620 1.00 28.10 444 ILE A O 1
ATOM 3142 N N . LEU A 1 400 ? -604.458 371.024 460.582 1.00 24.43 445 LEU A N 1
ATOM 3143 C CA . LEU A 1 400 ? -603.419 371.412 459.631 1.00 29.65 445 LEU A CA 1
ATOM 3144 C C . LEU A 1 400 ? -602.331 372.225 460.317 1.00 31.74 445 LEU A C 1
ATOM 3145 O O . LEU A 1 400 ? -601.142 372.031 460.044 1.00 33.83 445 LEU A O 1
ATOM 3150 N N . ASN A 1 401 ? -602.715 373.145 461.205 1.00 29.95 446 ASN A N 1
ATOM 3151 C CA . ASN A 1 401 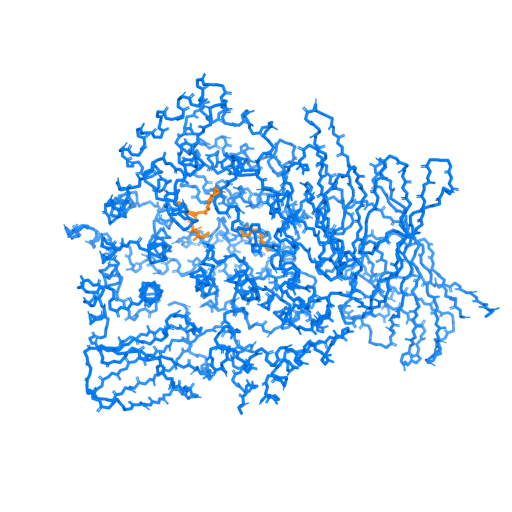? -601.718 373.887 461.980 1.00 24.84 446 ASN A CA 1
ATOM 3152 C C . ASN A 1 401 ? -600.886 372.947 462.840 1.00 27.41 446 ASN A C 1
ATOM 3153 O O . ASN A 1 401 ? -599.650 373.067 462.896 1.00 26.99 446 ASN A O 1
ATOM 3158 N N . MET A 1 402 ? -601.542 371.985 463.504 1.00 24.10 447 MET A N 1
ATOM 3159 C CA . MET A 1 402 ? -600.801 370.993 464.278 1.00 24.68 447 MET A CA 1
ATOM 3160 C C . MET A 1 402 ? -599.831 370.223 463.393 1.00 28.62 447 MET A C 1
ATOM 3161 O O . MET A 1 402 ? -598.685 369.974 463.786 1.00 28.39 447 MET A O 1
ATOM 3166 N N . LEU A 1 403 ? -600.268 369.835 462.192 1.00 26.23 448 LEU A N 1
ATOM 3167 C CA . LEU A 1 403 ? -599.373 369.097 461.301 1.00 34.75 448 LEU A CA 1
ATOM 3168 C C . LEU A 1 403 ? -598.217 369.971 460.820 1.00 34.30 448 LEU A C 1
ATOM 3169 O O . LEU A 1 403 ? -597.071 369.514 460.745 1.00 32.52 448 LEU A O 1
ATOM 3174 N N . ARG A 1 404 ? -598.494 371.230 460.485 1.00 30.82 449 ARG A N 1
ATOM 3175 C CA . ARG A 1 404 ? -597.424 372.134 460.080 1.00 34.61 449 ARG A CA 1
ATOM 3176 C C . ARG A 1 404 ? -596.369 372.270 461.171 1.00 34.06 449 ARG A C 1
ATOM 3177 O O . ARG A 1 404 ? -595.166 372.270 460.884 1.00 34.51 449 ARG A O 1
ATOM 3185 N N . GLU A 1 405 ? -596.797 372.411 462.429 1.00 30.35 450 GLU A N 1
ATOM 3186 C CA . GLU A 1 405 ? -595.835 372.478 463.527 1.00 31.28 450 GLU A CA 1
ATOM 3187 C C . GLU A 1 405 ? -595.023 371.192 463.623 1.00 38.28 450 GLU A C 1
ATOM 3188 O O . GLU A 1 405 ? -593.819 371.225 463.908 1.00 36.85 450 GLU A O 1
ATOM 3194 N N . TYR A 1 406 ? -595.667 370.047 463.393 1.00 32.87 451 TYR A N 1
ATOM 3195 C CA . TYR A 1 406 ? -594.985 368.767 463.547 1.00 34.76 451 TYR A CA 1
ATOM 3196 C C . TYR A 1 406 ? -593.953 368.555 462.445 1.00 31.59 451 TYR A C 1
ATOM 3197 O O . TYR A 1 406 ? -592.850 368.046 462.702 1.00 36.41 451 TYR A O 1
ATOM 3206 N N . LEU A 1 407 ? -594.285 368.943 461.212 1.00 34.42 452 LEU A N 1
ATOM 3207 C CA . LEU A 1 407 ? -593.408 368.736 460.067 1.00 35.48 452 LEU A CA 1
ATOM 3208 C C . LEU A 1 407 ? -592.387 369.847 459.870 1.00 38.21 452 LEU A C 1
ATOM 3209 O O . LEU A 1 407 ? -591.356 369.615 459.225 1.00 42.33 452 LEU A O 1
ATOM 3214 N N . SER A 1 408 ? -592.659 371.036 460.413 1.00 33.65 453 SER A N 1
ATOM 3215 C CA . SER A 1 408 ? -591.963 372.282 460.113 1.00 34.21 453 SER A CA 1
ATOM 3216 C C . SER A 1 408 ? -592.642 372.987 458.947 1.00 30.78 453 SER A C 1
ATOM 3217 O O . SER A 1 408 ? -593.128 372.341 458.011 1.00 35.75 453 SER A O 1
ATOM 3220 N N . ALA A 1 409 ? -592.668 374.315 458.999 1.00 35.00 454 ALA A N 1
ATOM 3221 C CA . ALA A 1 409 ? -593.317 375.097 457.952 1.00 39.11 454 ALA A CA 1
ATOM 3222 C C . ALA A 1 409 ? -592.762 374.785 456.565 1.00 39.98 454 ALA A C 1
ATOM 3223 O O . ALA A 1 409 ? -593.515 374.743 455.588 1.00 38.92 454 ALA A O 1
ATOM 3225 N N . ASP A 1 410 ? -591.446 374.581 456.446 1.00 35.95 455 ASP A N 1
ATOM 3226 C CA . ASP A 1 410 ? -590.857 374.399 455.120 1.00 35.67 455 ASP A CA 1
ATOM 3227 C C . ASP A 1 410 ? -591.294 373.085 454.485 1.00 37.31 455 ASP A C 1
ATOM 3228 O O . ASP A 1 410 ? -591.569 373.034 453.278 1.00 37.88 455 ASP A O 1
ATOM 3233 N N . ALA A 1 411 ? -591.332 372.008 455.270 1.00 34.43 456 ALA A N 1
ATOM 3234 C CA . ALA A 1 411 ? -591.750 370.719 454.737 1.00 36.82 456 ALA A CA 1
ATOM 3235 C C . ALA A 1 411 ? -593.234 370.732 454.433 1.00 39.48 456 ALA A C 1
ATOM 3236 O O . ALA A 1 411 ? -593.682 370.146 453.442 1.00 34.52 456 ALA A O 1
ATOM 3238 N N . PHE A 1 412 ? -594.003 371.414 455.275 1.00 36.57 457 PHE A N 1
ATOM 3239 C CA . PHE A 1 412 ? -595.433 371.554 455.044 1.00 34.21 457 PHE A CA 1
ATOM 3240 C C . PHE A 1 412 ? -595.701 372.340 453.766 1.00 32.53 457 PHE A C 1
ATOM 3241 O O . PHE A 1 412 ? -596.507 371.925 452.927 1.00 38.19 457 PHE A O 1
ATOM 3249 N N . LYS A 1 413 ? -595.019 373.477 453.588 1.00 32.59 458 LYS A N 1
ATOM 3250 C CA . LYS A 1 413 ? -595.205 374.258 452.371 1.00 36.97 458 LYS A CA 1
ATOM 3251 C C . LYS A 1 413 ? -594.825 373.455 451.134 1.00 40.91 458 LYS A C 1
ATOM 3252 O O . LYS A 1 413 ? -595.530 373.503 450.117 1.00 41.10 458 LYS A O 1
ATOM 3258 N N . SER A 1 414 ? -593.714 372.711 451.189 1.00 40.21 459 SER A N 1
ATOM 3259 C CA . SER A 1 414 ? -593.357 371.907 450.025 1.00 40.54 459 SER A CA 1
ATOM 3260 C C . SER A 1 414 ? -594.443 370.883 449.730 1.00 36.95 459 SER A C 1
ATOM 3261 O O . SER A 1 414 ? -594.764 370.623 448.564 1.00 42.48 459 SER A O 1
ATOM 3264 N N . GLY A 1 415 ? -595.029 370.304 450.776 1.00 33.08 460 GLY A N 1
ATOM 3265 C CA . GLY A 1 415 ? -596.105 369.351 450.573 1.00 39.31 460 GLY A CA 1
ATOM 3266 C C . GLY A 1 415 ? -597.295 369.964 449.858 1.00 38.03 460 GLY A C 1
ATOM 3267 O O . GLY A 1 415 ? -597.786 369.422 448.864 1.00 40.63 460 GLY A O 1
ATOM 3268 N N . ILE A 1 416 ? -597.764 371.119 450.334 1.00 36.11 461 ILE A N 1
ATOM 3269 C CA . ILE A 1 416 ? -598.980 371.663 449.732 1.00 36.93 461 ILE A CA 1
ATOM 3270 C C . ILE A 1 416 ? -598.721 372.183 448.323 1.00 42.41 461 ILE A C 1
ATOM 3271 O O . ILE A 1 416 ? -599.627 372.175 447.483 1.00 39.96 461 ILE A O 1
ATOM 3276 N N . VAL A 1 417 ? -597.498 372.624 448.021 1.00 39.54 462 VAL A N 1
ATOM 3277 C CA . VAL A 1 417 ? -597.196 373.050 446.656 1.00 41.57 462 VAL A CA 1
ATOM 3278 C C . VAL A 1 417 ? -597.208 371.853 445.712 1.00 41.31 462 VAL A C 1
ATOM 3279 O O . VAL A 1 417 ? -597.777 371.910 444.616 1.00 39.63 462 VAL A O 1
ATOM 3283 N N . GLN A 1 418 ? -596.571 370.753 446.117 1.00 41.64 463 GLN A N 1
ATOM 3284 C CA . GLN A 1 418 ? -596.591 369.549 445.294 1.00 46.30 463 GLN A CA 1
ATOM 3285 C C . GLN A 1 418 ? -598.016 369.037 445.113 1.00 45.21 463 GLN A C 1
ATOM 3286 O O . GLN A 1 418 ? -598.392 368.573 444.028 1.00 43.73 463 GLN A O 1
ATOM 3292 N N . TYR A 1 419 ? -598.818 369.118 446.173 1.00 44.08 464 TYR A N 1
ATOM 3293 C CA . TYR A 1 419 ? -600.220 368.725 446.108 1.00 39.45 464 TYR A CA 1
ATOM 3294 C C . TYR A 1 419 ? -600.987 369.585 445.106 1.00 39.68 464 TYR A C 1
ATOM 3295 O O . TYR A 1 419 ? -601.695 369.060 444.240 1.00 40.72 464 TYR A O 1
ATOM 3304 N N . LEU A 1 420 ? -600.849 370.915 445.202 1.00 33.78 465 LEU A N 1
ATOM 3305 C CA . LEU A 1 420 ? -601.543 371.803 444.267 1.00 43.23 465 LEU A CA 1
ATOM 3306 C C . LEU A 1 420 ? -601.046 371.612 442.839 1.00 43.95 465 LEU A C 1
ATOM 3307 O O . LEU A 1 420 ? -601.843 371.605 441.896 1.00 46.28 465 LEU A O 1
ATOM 3312 N N . GLN A 1 421 ? -599.732 371.465 442.651 1.00 37.86 466 GLN A N 1
ATOM 3313 C CA . GLN A 1 421 ? -599.220 371.314 441.293 1.00 44.48 466 GLN A CA 1
ATOM 3314 C C . GLN A 1 421 ? -599.690 370.002 440.679 1.00 42.79 466 GLN A C 1
ATOM 3315 O O . GLN A 1 421 ? -600.162 369.970 439.536 1.00 46.77 466 GLN A O 1
ATOM 3321 N N . LYS A 1 422 ? -599.596 368.911 441.437 1.00 43.80 467 LYS A N 1
ATOM 3322 C CA . LYS A 1 422 ? -599.928 367.603 440.892 1.00 43.77 467 LYS A CA 1
ATOM 3323 C C . LYS A 1 422 ? -601.415 367.463 440.593 1.00 45.86 467 LYS A C 1
ATOM 3324 O O . LYS A 1 422 ? -601.781 366.781 439.634 1.00 42.76 467 LYS A O 1
ATOM 3330 N N . HIS A 1 423 ? -602.285 368.091 441.384 1.00 49.52 468 HIS A N 1
ATOM 3331 C CA . HIS A 1 423 ? -603.721 367.896 441.221 1.00 42.76 468 HIS A CA 1
ATOM 3332 C C . HIS A 1 423 ? -604.427 369.100 440.591 1.00 33.83 468 HIS A C 1
ATOM 3333 O O . HIS A 1 423 ? -605.653 369.207 440.675 1.00 38.83 468 HIS A O 1
ATOM 3340 N N . SER A 1 424 ? -603.687 369.974 439.914 1.00 41.00 469 SER A N 1
ATOM 3341 C CA . SER A 1 424 ? -604.287 371.156 439.307 1.00 39.45 469 SER A CA 1
ATOM 3342 C C . SER A 1 424 ? -605.358 370.773 438.288 1.00 46.63 469 SER A C 1
ATOM 3343 O O . SER A 1 424 ? -605.132 369.931 437.407 1.00 41.86 469 SER A O 1
ATOM 3346 N N . TYR A 1 425 ? -606.521 371.415 438.408 1.00 41.90 470 TYR A N 1
ATOM 3347 C CA . TYR A 1 425 ? -607.694 371.197 437.562 1.00 46.23 470 TYR A CA 1
ATOM 3348 C C . TYR A 1 425 ? -608.273 369.798 437.722 1.00 43.89 470 TYR A C 1
ATOM 3349 O O . TYR A 1 425 ? -608.983 369.309 436.839 1.00 50.38 470 TYR A O 1
ATOM 3358 N N . LYS A 1 426 ? -607.994 369.153 438.851 1.00 44.49 471 LYS A N 1
ATOM 3359 C CA . LYS A 1 426 ? -608.542 367.837 439.136 1.00 43.29 471 LYS A CA 1
ATOM 3360 C C . LYS A 1 426 ? -609.153 367.812 440.534 1.00 44.20 471 LYS A C 1
ATOM 3361 O O . LYS A 1 426 ? -609.376 368.869 441.135 1.00 38.12 471 LYS A O 1
ATOM 3367 N N . ASN A 1 427 ? -609.440 366.617 441.052 1.00 41.40 472 ASN A N 1
ATOM 3368 C CA . ASN A 1 427 ? -610.069 366.454 442.354 1.00 35.31 472 ASN A CA 1
ATOM 3369 C C . ASN A 1 427 ? -609.225 365.532 443.218 1.00 41.33 472 ASN A C 1
ATOM 3370 O O . ASN A 1 427 ? -608.520 364.650 442.718 1.00 37.86 472 ASN A O 1
ATOM 3375 N N . THR A 1 428 ? -609.310 365.750 444.524 1.00 37.69 473 THR A N 1
ATOM 3376 C CA . THR A 1 428 ? -608.483 365.053 445.493 1.00 35.36 473 THR A CA 1
ATOM 3377 C C . THR A 1 428 ? -609.355 364.425 446.564 1.00 34.80 473 THR A C 1
ATOM 3378 O O . THR A 1 428 ? -610.475 364.862 446.828 1.00 36.03 473 THR A O 1
ATOM 3382 N N . LYS A 1 429 ? -608.806 363.384 447.179 1.00 32.17 474 LYS A N 1
ATOM 3383 C CA . LYS A 1 429 ? -609.348 362.733 448.361 1.00 34.21 474 LYS A CA 1
ATOM 3384 C C . LYS A 1 429 ? -608.411 362.962 449.534 1.00 31.08 474 LYS A C 1
ATOM 3385 O O . LYS A 1 429 ? -607.239 363.305 449.362 1.00 36.91 474 LYS A O 1
ATOM 3391 N N . ASN A 1 430 ? -608.956 362.741 450.735 1.00 34.03 475 ASN A N 1
ATOM 3392 C CA . ASN A 1 430 ? -608.183 362.727 451.970 1.00 36.27 475 ASN A CA 1
ATOM 3393 C C . ASN A 1 430 ? -606.821 362.070 451.776 1.00 39.70 475 ASN A C 1
ATOM 3394 O O . ASN A 1 430 ? -605.783 362.619 452.164 1.00 37.40 475 ASN A O 1
ATOM 3399 N N . GLU A 1 431 ? -606.808 360.894 451.148 1.00 39.61 476 GLU A N 1
ATOM 3400 C CA . GLU A 1 431 ? -605.568 360.145 451.004 1.00 42.30 476 GLU A CA 1
ATOM 3401 C C . GLU A 1 431 ? -604.551 360.876 450.138 1.00 45.99 476 GLU A C 1
ATOM 3402 O O . GLU A 1 431 ? -603.343 360.741 450.365 1.00 44.49 476 GLU A O 1
ATOM 3408 N N . ASP A 1 432 ? -605.009 361.625 449.133 1.00 40.95 477 ASP A N 1
ATOM 3409 C CA . ASP A 1 432 ? -604.083 362.317 448.242 1.00 38.23 477 ASP A CA 1
ATOM 3410 C C . ASP A 1 432 ? -603.266 363.362 448.991 1.00 43.40 477 ASP A C 1
ATOM 3411 O O . ASP A 1 432 ? -602.079 363.550 448.709 1.00 43.98 477 ASP A O 1
ATOM 3416 N N . LEU A 1 433 ? -603.890 364.075 449.933 1.00 37.07 478 LEU A N 1
ATOM 3417 C CA . LEU A 1 433 ? -603.153 365.058 450.727 1.00 36.11 478 LEU A CA 1
ATOM 3418 C C . LEU A 1 433 ? -602.023 364.403 451.518 1.00 35.75 478 LEU A C 1
ATOM 3419 O O . LEU A 1 433 ? -600.880 364.880 451.511 1.00 36.30 478 LEU A O 1
ATOM 3424 N N . TRP A 1 434 ? -602.322 363.312 452.227 1.00 37.10 479 TRP A N 1
ATOM 3425 C CA . TRP A 1 434 ? -601.275 362.658 453.014 1.00 38.89 479 TRP A CA 1
ATOM 3426 C C . TRP A 1 434 ? -600.149 362.144 452.125 1.00 37.58 479 TRP A C 1
ATOM 3427 O O . TRP A 1 434 ? -598.967 362.247 452.486 1.00 39.78 479 TRP A O 1
ATOM 3438 N N . ASP A 1 435 ? -600.488 361.576 450.961 1.00 36.83 480 ASP A N 1
ATOM 3439 C CA . ASP A 1 435 ? -599.448 361.101 450.052 1.00 41.06 480 ASP A CA 1
ATOM 3440 C C . ASP A 1 435 ? -598.523 362.234 449.627 1.00 38.19 480 ASP A C 1
ATOM 3441 O O . ASP A 1 435 ? -597.297 362.067 449.601 1.00 44.32 480 ASP A O 1
ATOM 3446 N N . SER A 1 436 ? -599.091 363.398 449.286 1.00 42.97 481 SER A N 1
ATOM 3447 C CA . SER A 1 436 ? -598.267 364.548 448.928 1.00 37.73 481 SER A CA 1
ATOM 3448 C C . SER A 1 436 ? -597.414 365.000 450.110 1.00 42.96 481 SER A C 1
ATOM 3449 O O . SER A 1 436 ? -596.239 365.344 449.943 1.00 47.52 481 SER A O 1
ATOM 3452 N N . MET A 1 437 ? -597.983 364.983 451.319 1.00 39.71 482 MET A N 1
ATOM 3453 C CA . MET A 1 437 ? -597.233 365.450 452.478 1.00 38.82 482 MET A CA 1
ATOM 3454 C C . MET A 1 437 ? -596.106 364.488 452.821 1.00 45.14 482 MET A C 1
ATOM 3455 O O . MET A 1 437 ? -595.021 364.911 453.232 1.00 50.28 482 MET A O 1
ATOM 3460 N N . ALA A 1 438 ? -596.344 363.188 452.641 1.00 45.44 483 ALA A N 1
ATOM 3461 C CA . ALA A 1 438 ? -595.317 362.189 452.906 1.00 48.03 483 ALA A CA 1
ATOM 3462 C C . ALA A 1 438 ? -594.202 362.203 451.867 1.00 50.87 483 ALA A C 1
ATOM 3463 O O . ALA A 1 438 ? -593.085 361.782 452.179 1.00 57.85 483 ALA A O 1
ATOM 3465 N N . SER A 1 439 ? -594.474 362.674 450.647 1.00 56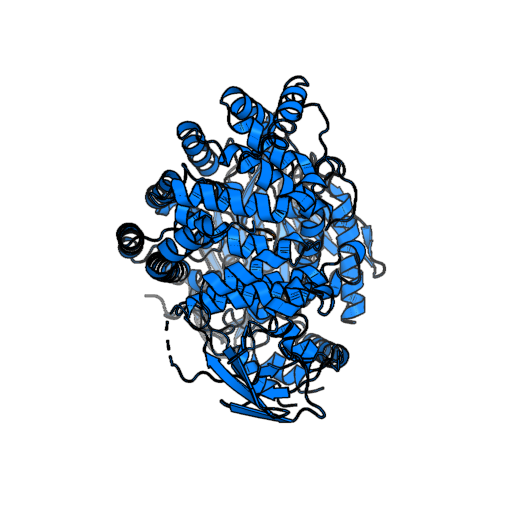.40 484 SER A N 1
ATOM 3466 C CA A SER A 1 439 ? -593.462 362.679 449.596 0.46 56.06 484 SER A CA 1
ATOM 3467 C CA B SER A 1 439 ? -593.458 362.669 449.601 0.54 56.04 484 SER A CA 1
ATOM 3468 C C . SER A 1 439 ? -592.273 363.566 449.933 1.00 63.17 484 SER A C 1
ATOM 3469 O O . SER A 1 439 ? -591.216 363.433 449.306 1.00 70.58 484 SER A O 1
ATOM 3474 N N . ILE A 1 440 ? -592.418 364.467 450.896 1.00 62.54 485 ILE A N 1
ATOM 3475 C CA . ILE A 1 440 ? -591.342 365.375 451.264 1.00 60.13 485 ILE A CA 1
ATOM 3476 C C . ILE A 1 440 ? -590.317 364.666 452.146 1.00 62.93 485 ILE A C 1
ATOM 3477 O O . ILE A 1 440 ? -589.129 364.978 452.092 1.00 66.09 485 ILE A O 1
ATOM 3482 N N . VAL A 1 470 ? -591.494 359.651 457.317 1.00 75.85 515 VAL A N 1
ATOM 3483 C CA . VAL A 1 470 ? -592.549 360.231 458.141 1.00 73.90 515 VAL A CA 1
ATOM 3484 C C . VAL A 1 470 ? -593.907 359.681 457.699 1.00 73.66 515 VAL A C 1
ATOM 3485 O O . VAL A 1 470 ? -594.395 360.010 456.610 1.00 63.83 515 VAL A O 1
ATOM 3489 N N . ASP A 1 471 ? -594.520 358.844 458.544 1.00 67.65 516 ASP A N 1
ATOM 3490 C CA . ASP A 1 471 ? -595.825 358.253 458.239 1.00 60.40 516 ASP A CA 1
ATOM 3491 C C . ASP A 1 471 ? -596.934 359.245 458.599 1.00 53.03 516 ASP A C 1
ATOM 3492 O O . ASP A 1 471 ? -597.664 359.109 459.588 1.00 45.65 516 ASP A O 1
ATOM 3497 N N . VAL A 1 472 ? -597.047 360.266 457.749 1.00 45.52 517 VAL A N 1
ATOM 3498 C CA . VAL A 1 472 ? -598.095 361.265 457.914 1.00 40.76 517 VAL A CA 1
ATOM 3499 C C . VAL A 1 472 ? -599.462 360.618 457.776 1.00 37.15 517 VAL A C 1
ATOM 3500 O O . VAL A 1 472 ? -600.413 360.989 458.474 1.00 30.67 517 VAL A O 1
ATOM 3504 N N . LYS A 1 473 ? -599.584 359.632 456.884 1.00 40.67 518 LYS A N 1
ATOM 3505 C CA . LYS A 1 473 ? -600.897 359.071 456.586 1.00 44.50 518 LYS A CA 1
ATOM 3506 C C . LYS A 1 473 ? -601.504 358.400 457.814 1.00 40.27 518 LYS A C 1
ATOM 3507 O O . LYS A 1 473 ? -602.658 358.668 458.176 1.00 33.66 518 LYS A O 1
ATOM 3513 N N . THR A 1 474 ? -600.738 357.527 458.477 1.00 37.04 519 THR A N 1
ATOM 3514 C CA . THR A 1 474 ? -601.254 356.853 459.666 1.00 34.44 519 THR A CA 1
ATOM 3515 C C . THR A 1 474 ? -601.628 357.868 460.741 1.00 29.82 519 THR A C 1
ATOM 3516 O O . THR A 1 474 ? -602.712 357.796 461.336 1.00 31.41 519 THR A O 1
ATOM 3520 N N . MET A 1 475 ? -600.759 358.851 460.978 1.00 28.26 520 MET A N 1
ATOM 3521 C CA . MET A 1 475 ? -601.067 359.882 461.966 1.00 28.50 520 MET A CA 1
ATOM 3522 C C . MET A 1 475 ? -602.321 360.649 461.590 1.00 30.60 520 MET A C 1
ATOM 3523 O O . MET A 1 475 ? -603.252 360.767 462.394 1.00 32.18 520 MET A O 1
ATOM 3528 N N . MET A 1 476 ? -602.352 361.214 460.381 1.00 31.73 521 MET A N 1
ATOM 3529 C CA . MET A 1 476 ? -603.457 362.109 460.050 1.00 27.63 521 MET A CA 1
ATOM 3530 C C . MET A 1 476 ? -604.756 361.351 459.843 1.00 29.47 521 MET A C 1
ATOM 3531 O O . MET A 1 476 ? -605.833 361.939 459.987 1.00 27.12 521 MET A O 1
ATOM 3536 N N . ASN A 1 477 ? -604.688 360.050 459.565 1.00 30.28 522 ASN A N 1
ATOM 3537 C CA . ASN A 1 477 ? -605.911 359.268 459.559 1.00 28.02 522 ASN A CA 1
ATOM 3538 C C . ASN A 1 477 ? -606.561 359.249 460.936 1.00 27.75 522 ASN A C 1
ATOM 3539 O O . ASN A 1 477 ? -607.793 359.272 461.036 1.00 25.74 522 ASN A O 1
ATOM 3544 N N . THR A 1 478 ? -605.765 359.232 462.015 1.00 25.05 523 THR A N 1
ATOM 3545 C CA . THR A 1 478 ? -606.391 359.281 463.339 1.00 30.19 523 THR A CA 1
ATOM 3546 C C . THR A 1 478 ? -607.108 360.614 463.567 1.00 24.49 523 THR A C 1
ATOM 3547 O O . THR A 1 478 ? -608.122 360.654 464.277 1.00 25.17 523 THR A O 1
ATOM 3551 N N . TRP A 1 479 ? -606.646 361.698 462.939 1.00 24.24 524 TRP A N 1
ATOM 3552 C CA . TRP A 1 479 ? -607.256 363.007 463.146 1.00 21.22 524 TRP A CA 1
ATOM 3553 C C . TRP A 1 479 ? -608.401 363.304 462.186 1.00 22.06 524 TRP A C 1
ATOM 3554 O O . TRP A 1 479 ? -609.161 364.245 462.443 1.00 25.20 524 TRP A O 1
ATOM 3565 N N . THR A 1 480 ? -608.566 362.533 461.113 1.00 21.34 525 THR A N 1
ATOM 3566 C CA . THR A 1 480 ? -609.606 362.820 460.136 1.00 22.28 525 THR A CA 1
ATOM 3567 C C . THR A 1 480 ? -610.666 361.731 460.014 1.00 26.68 525 THR A C 1
ATOM 3568 O O . THR A 1 480 ? -611.733 362.006 459.472 1.00 27.48 525 THR A O 1
ATOM 3572 N N . LEU A 1 481 ? -610.412 360.509 460.494 1.00 25.95 526 LEU A N 1
ATOM 3573 C CA . LEU A 1 481 ? -611.370 359.430 460.297 1.00 26.15 526 LEU A CA 1
ATOM 3574 C C . LEU A 1 481 ? -612.093 359.019 461.575 1.00 28.03 526 LEU A C 1
ATOM 3575 O O . LEU A 1 481 ? -612.966 358.145 461.520 1.00 32.92 526 LEU A O 1
ATOM 3580 N N . GLN A 1 482 ? -611.771 359.620 462.711 1.00 27.32 527 GLN A N 1
ATOM 3581 C CA . GLN A 1 482 ? -612.570 359.451 463.915 1.00 34.10 527 GLN A CA 1
ATOM 3582 C C . GLN A 1 482 ? -612.874 360.822 464.499 1.00 28.35 527 GLN A C 1
ATOM 3583 O O . GLN A 1 482 ? -612.085 361.766 464.355 1.00 24.84 527 GLN A O 1
ATOM 3589 N N . LYS A 1 483 ? -614.040 360.934 465.140 1.00 28.16 528 LYS A N 1
ATOM 3590 C CA . LYS A 1 483 ? -614.472 362.204 465.719 1.00 24.67 528 LYS A CA 1
ATOM 3591 C C . LYS A 1 483 ? -613.681 362.508 467.002 1.00 26.36 528 LYS A C 1
ATOM 3592 O O . LYS A 1 483 ? -612.968 361.663 467.541 1.00 27.78 528 LYS A O 1
ATOM 3598 N N . GLY A 1 484 ? -613.802 363.736 467.492 1.00 24.16 529 GLY A N 1
ATOM 3599 C CA . GLY A 1 484 ? -613.329 364.034 468.834 1.00 21.74 529 GLY A CA 1
ATOM 3600 C C . GLY A 1 484 ? -611.836 364.293 468.929 1.00 22.39 529 GLY A C 1
ATOM 3601 O O . GLY A 1 484 ? -611.119 364.461 467.934 1.00 22.74 529 GLY A O 1
ATOM 3602 N N . PHE A 1 485 ? -611.371 364.345 470.172 1.00 20.65 530 PHE A N 1
ATOM 3603 C CA . PHE A 1 485 ? -609.974 364.642 470.458 1.00 22.23 530 PHE A CA 1
ATOM 3604 C C . PHE A 1 485 ? -609.605 363.977 471.772 1.00 21.89 530 PHE A C 1
ATOM 3605 O O . PHE A 1 485 ? -610.486 363.612 472.561 1.00 21.86 530 PHE A O 1
ATOM 3613 N N . PRO A 1 486 ? -608.320 363.813 472.049 1.00 20.75 531 PRO A N 1
ATOM 3614 C CA . PRO A 1 486 ? -607.921 363.192 473.308 1.00 22.58 531 PRO A CA 1
ATOM 3615 C C . PRO A 1 486 ? -607.749 364.174 474.451 1.00 18.47 531 PRO A C 1
ATOM 3616 O O . PRO A 1 486 ? -607.384 365.345 474.286 1.00 22.12 531 PRO A O 1
ATOM 3620 N N . LEU A 1 487 ? -608.008 363.642 475.642 1.00 23.59 532 LEU A N 1
ATOM 3621 C CA . LEU A 1 487 ? -607.468 364.183 476.874 1.00 23.18 532 LEU A CA 1
ATOM 3622 C C . LEU A 1 487 ? -606.114 363.528 477.123 1.00 17.54 532 LEU A C 1
ATOM 3623 O O . LEU A 1 487 ? -606.031 362.301 477.209 1.00 20.86 532 LEU A O 1
ATOM 3628 N N . ILE A 1 488 ? -605.077 364.340 477.295 1.00 20.02 533 ILE A N 1
ATOM 3629 C CA . ILE A 1 488 ? -603.744 363.854 477.640 1.00 23.53 533 ILE A CA 1
ATOM 3630 C C . ILE A 1 488 ? -603.548 364.075 479.129 1.00 24.57 533 ILE A C 1
ATOM 3631 O O . ILE A 1 488 ? -603.594 365.217 479.599 1.00 26.07 533 ILE A O 1
ATOM 3636 N N . THR A 1 489 ? -603.325 362.999 479.874 1.00 19.37 534 THR A N 1
ATOM 3637 C CA . THR A 1 489 ? -603.109 363.099 481.311 1.00 21.69 534 THR A CA 1
ATOM 3638 C C . THR A 1 489 ? -601.626 362.924 481.618 1.00 20.13 534 THR A C 1
ATOM 3639 O O . THR A 1 489 ? -601.016 361.937 481.191 1.00 23.73 534 THR A O 1
ATOM 3643 N N . ILE A 1 490 ? -601.076 363.871 482.380 1.00 20.99 535 ILE A N 1
ATOM 3644 C CA . ILE A 1 490 ? -599.652 363.943 482.724 1.00 20.83 535 ILE A CA 1
ATOM 3645 C C . ILE A 1 490 ? -599.480 363.630 484.207 1.00 25.66 535 ILE A C 1
ATOM 3646 O O . ILE A 1 490 ? -600.117 364.263 485.060 1.00 25.08 535 ILE A O 1
ATOM 3651 N N . THR A 1 491 ? -598.564 362.711 484.524 1.00 22.82 536 THR A N 1
ATOM 3652 C CA . THR A 1 491 ? -598.270 362.306 485.898 1.00 21.72 536 THR A CA 1
ATOM 3653 C C . THR A 1 491 ? -596.758 362.331 486.038 1.00 26.29 536 THR A C 1
ATOM 3654 O O . THR A 1 491 ? -596.070 361.612 485.313 1.00 25.12 536 THR A O 1
ATOM 3658 N N . VAL A 1 492 ? -596.242 363.127 486.968 1.00 23.33 537 VAL A N 1
ATOM 3659 C CA . VAL A 1 492 ? -594.795 363.323 487.123 1.00 21.84 537 VAL A CA 1
ATOM 3660 C C . VAL A 1 492 ? -594.352 362.679 488.428 1.00 25.38 537 VAL A C 1
ATOM 3661 O O . VAL A 1 492 ? -594.963 362.902 489.480 1.00 29.54 537 VAL A O 1
ATOM 3665 N N . ARG A 1 493 ? -593.277 361.903 488.364 1.00 25.62 538 ARG A N 1
ATOM 3666 C CA . ARG A 1 493 ? -592.655 361.310 489.544 1.00 23.41 538 ARG A CA 1
ATOM 3667 C C . ARG A 1 493 ? -591.186 361.669 489.379 1.00 25.23 538 ARG A C 1
ATOM 3668 O O . ARG A 1 493 ? -590.489 361.018 488.603 1.00 25.13 538 ARG A O 1
ATOM 3676 N N . GLY A 1 494 ? -590.731 362.731 490.031 1.00 28.38 539 GLY A N 1
ATOM 3677 C CA . GLY A 1 494 ? -589.316 363.081 489.890 1.00 27.32 539 GLY A CA 1
ATOM 3678 C C . GLY A 1 494 ? -589.065 363.569 488.481 1.00 27.40 539 GLY A C 1
ATOM 3679 O O . GLY A 1 494 ? -589.745 364.466 487.985 1.00 28.26 539 GLY A O 1
ATOM 3680 N N . ARG A 1 495 ? -588.077 362.955 487.806 1.00 24.90 540 ARG A N 1
ATOM 3681 C CA . ARG A 1 495 ? -587.827 363.271 486.405 1.00 25.19 540 ARG A CA 1
ATOM 3682 C C . ARG A 1 495 ? -588.703 362.481 485.440 1.00 24.01 540 ARG A C 1
ATOM 3683 O O . ARG A 1 495 ? -588.620 362.716 484.230 1.00 23.24 540 ARG A O 1
ATOM 3691 N N . ASN A 1 496 ? -589.531 361.555 485.926 1.00 19.74 541 ASN A N 1
ATOM 3692 C CA . ASN A 1 496 ? -590.277 360.650 485.056 1.00 22.86 541 ASN A CA 1
ATOM 3693 C C . ASN A 1 496 ? -591.638 361.251 484.723 1.00 27.14 541 ASN A C 1
ATOM 3694 O O . ASN A 1 496 ? -592.466 361.447 485.619 1.00 24.33 541 ASN A O 1
ATOM 3699 N N . VAL A 1 497 ? -591.866 361.551 483.443 1.00 25.05 542 VAL A N 1
ATOM 3700 C CA . VAL A 1 497 ? -593.099 362.186 482.983 1.00 25.91 542 VAL A CA 1
ATOM 3701 C C . VAL A 1 497 ? -593.924 361.129 482.260 1.00 24.67 542 VAL A C 1
ATOM 3702 O O . VAL A 1 497 ? -593.577 360.711 481.150 1.00 25.17 542 VAL A O 1
ATOM 3706 N N . HIS A 1 498 ? -595.016 360.692 482.887 1.00 23.08 543 HIS A N 1
ATOM 3707 C CA . HIS A 1 498 ? -595.922 359.704 482.319 1.00 21.84 543 HIS A CA 1
ATOM 3708 C C . HIS A 1 498 ? -597.071 360.394 481.592 1.00 23.56 543 HIS A C 1
ATOM 3709 O O . HIS A 1 498 ? -597.624 361.395 482.073 1.00 24.25 543 HIS A O 1
ATOM 3716 N N . MET A 1 499 ? -597.406 359.857 480.420 1.00 22.07 544 MET A N 1
ATOM 3717 C CA . MET A 1 499 ? -598.428 360.406 479.538 1.00 19.27 544 MET A CA 1
ATOM 3718 C C . MET A 1 499 ? -599.451 359.319 479.252 1.00 22.36 544 MET A C 1
ATOM 3719 O O . MET A 1 499 ? -599.099 358.151 479.052 1.00 27.16 544 MET A O 1
ATOM 3724 N N . LYS A 1 500 ? -600.718 359.715 479.223 1.00 21.92 545 LYS A N 1
ATOM 3725 C CA . LYS A 1 500 ? -601.799 358.809 478.897 1.00 22.64 545 LYS A CA 1
ATOM 3726 C C . LYS A 1 500 ? -602.737 359.582 477.985 1.00 20.51 545 LYS A C 1
ATOM 3727 O O . LYS A 1 500 ? -602.867 360.803 478.132 1.00 25.67 545 LYS A O 1
ATOM 3733 N N . GLN A 1 501 ? -603.328 358.898 477.002 1.00 20.77 546 GLN A N 1
ATOM 3734 C CA . GLN A 1 501 ? -604.366 359.499 476.174 1.00 20.93 546 GLN A CA 1
ATOM 3735 C C . GLN A 1 501 ? -605.661 358.717 476.294 1.00 25.35 546 GLN A C 1
ATOM 3736 O O . GLN A 1 501 ? -605.671 357.487 476.437 1.00 25.70 546 GLN A O 1
ATOM 3742 N N . GLU A 1 502 ? -606.758 359.457 476.238 1.00 22.05 547 GLU A N 1
ATOM 3743 C CA . GLU A 1 502 ? -608.087 358.857 476.216 1.00 24.26 547 GLU A CA 1
ATOM 3744 C C . GLU A 1 502 ? -609.009 359.824 475.495 1.00 27.68 547 GLU A C 1
ATOM 3745 O O . GLU A 1 502 ? -608.760 361.032 475.470 1.00 25.32 547 GLU A O 1
ATOM 3751 N N . HIS A 1 503 ? -610.075 359.285 474.916 1.00 28.58 548 HIS A N 1
ATOM 3752 C CA . HIS A 1 503 ? -611.043 360.098 474.188 1.00 28.84 548 HIS A CA 1
ATOM 3753 C C . HIS A 1 503 ? -611.786 361.017 475.149 1.00 31.35 548 HIS A C 1
ATOM 3754 O O . HIS A 1 503 ? -612.383 360.549 476.127 1.00 28.76 548 HIS A O 1
ATOM 3761 N N . TYR A 1 504 ? -611.782 362.320 474.855 1.00 27.66 549 TYR A N 1
ATOM 3762 C CA . TYR A 1 504 ? -612.481 363.300 475.677 1.00 23.37 549 TYR A CA 1
ATOM 3763 C C . TYR A 1 504 ? -613.933 363.390 475.216 1.00 24.22 549 TYR A C 1
ATOM 3764 O O . TYR A 1 504 ? -614.216 363.866 474.113 1.00 31.34 549 TYR A O 1
ATOM 3773 N N . MET A 1 505 ? -614.856 362.954 476.059 1.00 29.17 550 MET A N 1
ATOM 3774 C CA . MET A 1 505 ? -616.267 363.056 475.704 1.00 33.67 550 MET A CA 1
ATOM 3775 C C . MET A 1 505 ? -617.085 363.452 476.923 1.00 40.37 550 MET A C 1
ATOM 3776 O O . MET A 1 505 ? -616.883 362.921 478.018 1.00 43.26 550 MET A O 1
ATOM 3781 N N . LYS A 1 506 ? -617.991 364.408 476.727 1.00 46.00 551 LYS A N 1
ATOM 3782 C CA . LYS A 1 506 ? -618.849 364.874 477.799 1.00 48.75 551 LYS A CA 1
ATOM 3783 C C . LYS A 1 506 ? -620.015 363.913 477.975 1.00 55.48 551 LYS A C 1
ATOM 3784 O O . LYS A 1 506 ? -620.469 363.276 477.019 1.00 48.71 551 LYS A O 1
ATOM 3790 N N . GLY A 1 507 ? -620.495 363.812 479.212 1.00 67.11 552 GLY A N 1
ATOM 3791 C CA . GLY A 1 507 ? -619.968 364.621 480.300 1.00 68.70 552 GLY A CA 1
ATOM 3792 C C . GLY A 1 507 ? -619.833 363.895 481.626 1.00 71.43 552 GLY A C 1
ATOM 3793 O O . GLY A 1 507 ? -620.803 363.359 482.161 1.00 72.38 552 GLY A O 1
ATOM 3794 N N . ASP A 1 513 ? -616.111 355.459 476.862 1.00 89.32 558 ASP A N 1
ATOM 3795 C CA . ASP A 1 513 ? -614.912 354.676 476.570 1.00 83.56 558 ASP A CA 1
ATOM 3796 C C . ASP A 1 513 ? -615.071 353.888 475.270 1.00 84.48 558 ASP A C 1
ATOM 3797 O O . ASP A 1 513 ? -615.645 352.795 475.235 1.00 84.02 558 ASP A O 1
ATOM 3799 N N . THR A 1 514 ? -614.541 354.483 474.194 1.00 85.37 559 THR A N 1
ATOM 3800 C CA . THR A 1 514 ? -614.639 353.928 472.844 1.00 81.35 559 THR A CA 1
ATOM 3801 C C . THR A 1 514 ? -613.338 353.318 472.345 1.00 73.02 559 THR A C 1
ATOM 3802 O O . THR A 1 514 ? -613.323 352.754 471.247 1.00 69.74 559 THR A O 1
ATOM 3806 N N . GLY A 1 515 ? -612.252 353.438 473.101 1.00 71.06 560 GLY A N 1
ATOM 3807 C CA . GLY A 1 515 ? -610.959 352.951 472.651 1.00 69.10 560 GLY A CA 1
ATOM 3808 C C . GLY A 1 515 ? -610.303 353.755 471.547 1.00 59.07 560 GLY A C 1
ATOM 3809 O O . GLY A 1 515 ? -609.324 353.281 470.960 1.00 62.97 560 GLY A O 1
ATOM 3810 N N . TYR A 1 516 ? -610.813 354.940 471.226 1.00 41.66 561 TYR A N 1
ATOM 3811 C CA . TYR A 1 516 ? -610.147 355.795 470.247 1.00 32.04 561 TYR A CA 1
ATOM 3812 C C . TYR A 1 516 ? -608.676 355.992 470.606 1.00 31.51 561 TYR A C 1
ATOM 3813 O O . TYR A 1 516 ? -608.321 356.115 471.779 1.00 39.32 561 TYR A O 1
ATOM 3822 N N . LEU A 1 517 ? -607.823 356.046 469.580 1.00 28.32 562 LEU A N 1
ATOM 3823 C CA . LEU A 1 517 ? -606.398 356.308 469.765 1.00 25.50 562 LEU A CA 1
ATOM 3824 C C . LEU A 1 517 ? -605.887 357.213 468.656 1.00 23.04 562 LEU A C 1
ATOM 3825 O O . LEU A 1 517 ? -606.237 357.028 467.485 1.00 28.63 562 LEU A O 1
ATOM 3830 N N . TRP A 1 518 ? -605.040 358.171 469.021 1.00 23.98 563 TRP A N 1
ATOM 3831 C CA . TRP A 1 518 ? -604.460 359.116 468.080 1.00 22.26 563 TRP A CA 1
ATOM 3832 C C . TRP A 1 518 ? -602.945 358.978 468.095 1.00 24.45 563 TRP A C 1
ATOM 3833 O O . TRP A 1 518 ? -602.364 358.507 469.070 1.00 24.94 563 TRP A O 1
ATOM 3844 N N . HIS A 1 519 ? -602.301 359.412 467.012 1.00 26.43 564 HIS A N 1
ATOM 3845 C CA . HIS A 1 519 ? -600.879 359.752 467.053 1.00 21.33 564 HIS A CA 1
ATOM 3846 C C . HIS A 1 519 ? -600.779 361.235 467.395 1.00 23.73 564 HIS A C 1
ATOM 3847 O O . HIS A 1 519 ? -601.068 362.089 466.555 1.00 25.51 564 HIS A O 1
ATOM 3854 N N . VAL A 1 520 ? -600.397 361.548 468.627 1.00 24.43 565 VAL A N 1
ATOM 3855 C CA . VAL A 1 520 ? -600.509 362.907 469.155 1.00 19.37 565 VAL A CA 1
ATOM 3856 C C . VAL A 1 520 ? -599.121 363.522 469.178 1.00 22.97 565 VAL A C 1
ATOM 3857 O O . VAL A 1 520 ? -598.267 363.049 469.942 1.00 21.48 565 VAL A O 1
ATOM 3861 N N . PRO A 1 521 ? -598.866 364.584 468.413 1.00 24.49 566 PRO A N 1
ATOM 3862 C CA . PRO A 1 521 ? -597.566 365.257 468.495 1.00 26.14 566 PRO A CA 1
ATOM 3863 C C . PRO A 1 521 ? -597.535 366.208 469.683 1.00 28.38 566 PRO A C 1
ATOM 3864 O O . PRO A 1 521 ? -597.861 367.393 469.555 1.00 28.89 566 PRO A O 1
ATOM 3868 N N . LEU A 1 522 ? -597.178 365.680 470.852 1.00 22.20 567 LEU A N 1
ATOM 3869 C CA . LEU A 1 522 ? -597.137 366.486 472.059 1.00 23.03 567 LEU A CA 1
ATOM 3870 C C . LEU A 1 522 ? -595.973 367.462 472.023 1.00 23.32 567 LEU A C 1
ATOM 3871 O O . LEU A 1 522 ? -594.931 367.199 471.426 1.00 23.06 567 LEU A O 1
ATOM 3876 N N . THR A 1 523 ? -596.154 368.593 472.699 1.00 25.00 568 THR A N 1
ATOM 3877 C CA . THR A 1 523 ? -595.092 369.554 472.940 1.00 21.20 568 THR A CA 1
ATOM 3878 C C . THR A 1 523 ? -595.133 369.959 474.406 1.00 23.08 568 THR A C 1
ATOM 3879 O O . THR A 1 523 ? -596.199 369.948 475.018 1.00 22.01 568 THR A O 1
ATOM 3883 N N . PHE A 1 524 ? -593.979 370.334 474.969 1.00 21.40 569 PHE A N 1
ATOM 3884 C CA . PHE A 1 524 ? -594.006 370.859 476.333 1.00 22.63 569 PHE A CA 1
ATOM 3885 C C . PHE A 1 524 ? -592.842 371.808 476.587 1.00 26.85 569 PHE A C 1
ATOM 3886 O O . PHE A 1 524 ? -591.812 371.775 475.901 1.00 24.31 569 PHE A O 1
ATOM 3894 N N . ILE A 1 525 ? -593.028 372.667 477.594 1.00 21.36 570 ILE A N 1
ATOM 3895 C CA . ILE A 1 525 ? -591.954 373.470 478.182 1.00 20.67 570 ILE A CA 1
ATOM 3896 C C . ILE A 1 525 ? -591.944 373.200 479.681 1.00 24.03 570 ILE A C 1
ATOM 3897 O O . ILE A 1 525 ? -592.858 372.577 480.222 1.00 22.65 570 ILE A O 1
ATOM 3902 N N . THR A 1 526 ? -590.882 373.653 480.352 1.00 25.11 571 THR A N 1
ATOM 3903 C CA . THR A 1 526 ? -590.738 373.441 481.790 1.00 24.83 571 THR A CA 1
ATOM 3904 C C . THR A 1 526 ? -590.180 374.695 482.440 1.00 23.10 571 THR A C 1
ATOM 3905 O O . THR A 1 526 ? -589.719 375.627 481.769 1.00 24.51 571 THR A O 1
ATOM 3909 N N . SER A 1 527 ? -590.159 374.681 483.775 1.00 21.27 572 SER A N 1
ATOM 3910 C CA . SER A 1 527 ? -589.540 375.781 484.511 1.00 26.27 572 SER A CA 1
ATOM 3911 C C . SER A 1 527 ? -588.056 375.924 484.208 1.00 26.64 572 SER A C 1
ATOM 3912 O O . SER A 1 527 ? -587.467 376.978 484.490 1.00 28.30 572 SER A O 1
ATOM 3915 N N . LYS A 1 528 ? -587.438 374.891 483.653 1.00 23.93 573 LYS A N 1
ATOM 3916 C CA . LYS A 1 528 ? -586.014 374.907 483.360 1.00 26.82 573 LYS A CA 1
ATOM 3917 C C . LYS A 1 528 ? -585.675 375.013 481.875 1.00 32.32 573 LYS A C 1
ATOM 3918 O O . LYS A 1 528 ? -584.495 375.199 481.548 1.00 29.11 573 LYS A O 1
ATOM 3924 N N . SER A 1 529 ? -586.653 374.916 480.969 1.00 27.38 574 SER A N 1
ATOM 3925 C CA . SER A 1 529 ? -586.371 375.005 479.538 1.00 27.18 574 SER A CA 1
ATOM 3926 C C . SER A 1 529 ? -587.589 375.546 478.809 1.00 27.56 574 SER A C 1
ATOM 3927 O O . SER A 1 529 ? -588.650 374.912 478.839 1.00 27.87 574 SER A O 1
ATOM 3930 N N . ASP A 1 530 ? -587.464 376.698 478.143 1.00 34.09 575 ASP A N 1
ATOM 3931 C CA . ASP A 1 530 ? -588.564 377.176 477.310 1.00 31.75 575 ASP A CA 1
ATOM 3932 C C . ASP A 1 530 ? -588.357 376.824 475.839 1.00 30.16 575 ASP A C 1
ATOM 3933 O O . ASP A 1 530 ? -589.068 377.339 474.972 1.00 30.89 575 ASP A O 1
ATOM 3938 N N . MET A 1 531 ? -587.420 375.929 475.541 1.00 31.87 576 MET A N 1
ATOM 3939 C CA . MET A 1 531 ? -587.412 375.296 474.235 1.00 22.09 576 MET A CA 1
ATOM 3940 C C . MET A 1 531 ? -588.633 374.405 474.096 1.00 24.49 576 MET A C 1
ATOM 3941 O O . MET A 1 531 ? -589.031 373.718 475.044 1.00 26.28 576 MET A O 1
ATOM 3946 N N . VAL A 1 532 ? -589.243 374.410 472.911 1.00 24.46 577 VAL A N 1
ATOM 3947 C CA . VAL A 1 532 ? -590.425 373.572 472.682 1.00 24.38 577 VAL A CA 1
ATOM 3948 C C . VAL A 1 532 ? -589.953 372.140 472.466 1.00 26.62 577 VAL A C 1
ATOM 3949 O O . VAL A 1 532 ? -589.374 371.821 471.425 1.00 25.57 577 VAL A O 1
ATOM 3953 N N . HIS A 1 533 ? -590.199 371.281 473.451 1.00 20.36 578 HIS A N 1
ATOM 3954 C CA . HIS A 1 533 ? -589.832 369.872 473.385 1.00 19.16 578 HIS A CA 1
ATOM 3955 C C . HIS A 1 533 ? -590.971 369.071 472.773 1.00 25.93 578 HIS A C 1
ATOM 3956 O O . HIS A 1 533 ? -592.135 369.402 472.946 1.00 25.04 578 HIS A O 1
ATOM 3963 N N . ARG A 1 534 ? -590.627 368.020 472.039 1.00 26.20 579 ARG A N 1
ATOM 3964 C CA A ARG A 1 534 ? -591.591 367.277 471.247 0.60 27.67 579 ARG A CA 1
ATOM 3965 C CA B ARG A 1 534 ? -591.595 367.279 471.251 0.40 27.97 579 ARG A CA 1
ATOM 3966 C C . ARG A 1 534 ? -591.582 365.814 471.656 1.00 25.41 579 ARG A C 1
ATOM 3967 O O . ARG A 1 534 ? -590.540 365.262 472.001 1.00 24.28 579 ARG A O 1
ATOM 3982 N N . PHE A 1 535 ? -592.756 365.192 471.631 1.00 22.61 580 PHE A N 1
ATOM 3983 C CA . PHE A 1 535 ? -592.863 363.772 471.945 1.00 22.48 580 PHE A CA 1
ATOM 3984 C C . PHE A 1 535 ? -594.056 363.244 471.171 1.00 24.98 580 PHE A C 1
ATOM 3985 O O . PHE A 1 535 ? -595.155 363.776 471.344 1.00 24.77 580 PHE A O 1
ATOM 3993 N N . LEU A 1 536 ? -593.857 362.216 470.338 1.00 29.89 581 LEU A N 1
ATOM 3994 C CA . LEU A 1 536 ? -594.965 361.651 469.567 1.00 25.79 581 LEU A CA 1
ATOM 3995 C C . LEU A 1 536 ? -595.589 360.509 470.365 1.00 26.88 581 LEU A C 1
ATOM 3996 O O . LEU A 1 536 ? -595.003 359.432 470.501 1.00 24.81 581 LEU A O 1
ATOM 4001 N N . LEU A 1 537 ? -596.781 360.747 470.903 1.00 24.61 582 LEU A N 1
ATOM 4002 C CA . LEU A 1 537 ? -597.497 359.730 471.657 1.00 23.59 582 LEU A CA 1
ATOM 4003 C C . LEU A 1 537 ? -598.378 358.956 470.684 1.00 23.55 582 LEU A C 1
ATOM 4004 O O . LEU A 1 537 ? -599.351 359.502 470.157 1.00 24.62 582 LEU A O 1
ATOM 4009 N N . LYS A 1 538 ? -598.040 357.682 470.466 1.00 28.15 583 LYS A N 1
ATOM 4010 C CA . LYS A 1 538 ? -598.701 356.824 469.492 1.00 33.13 583 LYS A CA 1
ATOM 4011 C C . LYS A 1 538 ? -599.508 355.713 470.150 1.00 30.17 583 LYS A C 1
ATOM 4012 O O . LYS A 1 538 ? -600.194 354.964 469.448 1.00 33.24 583 LYS A O 1
ATOM 4018 N N . THR A 1 539 ? -599.435 355.595 471.470 1.00 28.13 584 THR A N 1
ATOM 4019 C CA . THR A 1 539 ? -600.002 354.496 472.237 1.00 27.29 584 THR A CA 1
ATOM 4020 C C . THR A 1 539 ? -600.826 355.059 473.384 1.00 29.31 584 THR A C 1
ATOM 4021 O O . THR A 1 539 ? -600.843 356.273 473.641 1.00 26.53 584 THR A O 1
ATOM 4025 N N . LYS A 1 540 ? -601.517 354.164 474.085 1.00 26.82 585 LYS A N 1
ATOM 4026 C CA . LYS A 1 540 ? -602.369 354.627 475.177 1.00 30.53 585 LYS A CA 1
ATOM 4027 C C . LYS A 1 540 ? -601.536 355.300 476.260 1.00 29.03 585 LYS A C 1
ATOM 4028 O O . LYS A 1 540 ? -601.943 356.321 476.824 1.00 25.26 585 LYS A O 1
ATOM 4034 N N . THR A 1 541 ? -600.349 354.764 476.540 1.00 25.34 586 THR A N 1
ATOM 4035 C CA . THR A 1 541 ? -599.489 355.335 477.560 1.00 24.73 586 THR A CA 1
ATOM 4036 C C . THR A 1 541 ? -598.059 355.337 477.046 1.00 25.03 586 THR A C 1
ATOM 4037 O O . THR A 1 541 ? -597.699 354.568 476.152 1.00 26.26 586 THR A O 1
ATOM 4041 N N . ASP A 1 542 ? -597.252 356.223 477.619 1.00 24.26 587 ASP A N 1
ATOM 4042 C CA . ASP A 1 542 ? -595.820 356.268 477.342 1.00 20.69 587 ASP A CA 1
ATOM 4043 C C . ASP A 1 542 ? -595.169 357.103 478.445 1.00 25.17 587 ASP A C 1
ATOM 4044 O O . ASP A 1 542 ? -595.839 357.586 479.362 1.00 25.66 587 ASP A O 1
ATOM 4049 N N . VAL A 1 543 ? -593.850 357.240 478.381 1.00 24.84 588 VAL A N 1
ATOM 4050 C CA . VAL A 1 543 ? -593.126 357.984 479.407 1.00 24.45 588 VAL A CA 1
ATOM 4051 C C . VAL A 1 543 ? -591.931 358.661 478.762 1.00 22.78 588 VAL A C 1
ATOM 4052 O O . VAL A 1 543 ? -591.421 358.204 477.739 1.00 26.77 588 VAL A O 1
ATOM 4056 N N . LEU A 1 544 ? -591.523 359.801 479.334 1.00 23.56 589 LEU A N 1
ATOM 4057 C CA . LEU A 1 544 ? -590.263 360.439 478.973 1.00 24.73 589 LEU A CA 1
ATOM 4058 C C . LEU A 1 544 ? -589.539 360.866 480.248 1.00 20.07 589 LEU A C 1
ATOM 4059 O O . LEU A 1 544 ? -590.149 361.080 481.299 1.00 23.70 589 LEU A O 1
ATOM 4064 N N . ILE A 1 545 ? -588.221 360.985 480.144 1.00 19.50 590 ILE A N 1
ATOM 4065 C CA . ILE A 1 545 ? -587.377 361.266 481.293 1.00 19.32 590 ILE A CA 1
ATOM 4066 C C . ILE A 1 545 ? -586.777 362.649 481.110 1.00 25.74 590 ILE A C 1
ATOM 4067 O O . ILE A 1 545 ? -585.973 362.874 480.194 1.00 24.06 590 ILE A O 1
ATOM 4072 N N . LEU A 1 546 ? -587.107 363.554 482.025 1.00 21.64 591 LEU A N 1
ATOM 4073 C CA . LEU A 1 546 ? -586.490 364.873 482.011 1.00 23.01 591 LEU A CA 1
ATOM 4074 C C . LEU A 1 546 ? -585.028 364.795 482.431 1.00 20.32 591 LEU A C 1
ATOM 4075 O O . LEU A 1 546 ? -584.654 363.962 483.255 1.00 21.25 591 LEU A O 1
ATOM 4080 N N . PRO A 1 547 ? -584.185 365.714 481.933 1.00 23.89 592 PRO A N 1
ATOM 4081 C CA . PRO A 1 547 ? -582.765 365.668 482.301 1.00 27.09 592 PRO A CA 1
ATOM 4082 C C . PRO A 1 547 ? -582.519 366.056 483.748 1.00 26.50 592 PRO A C 1
ATOM 4083 O O . PRO A 1 547 ? -581.567 365.550 484.356 1.00 25.74 592 PRO A O 1
ATOM 4087 N N . GLU A 1 548 ? -583.358 366.928 484.304 1.00 26.48 593 GLU A N 1
ATOM 4088 C CA . GLU A 1 548 ? -583.273 367.400 485.680 1.00 25.95 593 GLU A CA 1
ATOM 4089 C C . GLU A 1 548 ? -584.694 367.654 486.168 1.00 23.70 593 GLU A C 1
ATOM 4090 O O . GLU A 1 548 ? -585.586 367.951 485.372 1.00 26.57 593 GLU A O 1
ATOM 4096 N N . GLU A 1 549 ? -584.904 367.541 487.480 1.00 25.56 594 GLU A N 1
ATOM 4097 C CA . GLU A 1 549 ? -586.233 367.832 488.023 1.00 25.04 594 GLU A CA 1
ATOM 4098 C C . GLU A 1 549 ? -586.605 369.306 487.820 1.00 20.89 594 GLU A C 1
ATOM 4099 O O . GLU A 1 549 ? -585.745 370.192 487.773 1.00 29.09 594 GLU A O 1
ATOM 4105 N N . VAL A 1 550 ? -587.910 369.559 487.695 1.00 21.56 595 VAL A N 1
ATOM 4106 C CA . VAL A 1 550 ? -588.429 370.887 487.382 1.00 23.21 595 VAL A CA 1
ATOM 4107 C C . VAL A 1 550 ? -589.510 371.266 488.391 1.00 26.21 595 VAL A C 1
ATOM 4108 O O . VAL A 1 550 ? -590.027 370.428 489.133 1.00 27.98 595 VAL A O 1
ATOM 4112 N N . GLU A 1 551 ? -589.823 372.566 488.441 1.00 31.06 596 GLU A N 1
ATOM 4113 C CA . GLU A 1 551 ? -590.883 373.044 489.323 1.00 31.37 596 GLU A CA 1
ATOM 4114 C C . GLU A 1 551 ? -592.254 372.948 488.684 1.00 33.04 596 GLU A C 1
ATOM 4115 O O . GLU A 1 551 ? -593.261 372.850 489.397 1.00 31.12 596 GLU A O 1
ATOM 4121 N N . TRP A 1 552 ? -592.324 372.983 487.359 1.00 28.49 597 TRP A N 1
ATOM 4122 C CA . TRP A 1 552 ? -593.585 372.794 486.659 1.00 27.72 597 TRP A CA 1
ATOM 4123 C C . TRP A 1 552 ? -593.261 372.365 485.240 1.00 25.22 597 TRP A C 1
ATOM 4124 O O . TRP A 1 552 ? -592.140 372.554 484.756 1.00 24.23 597 TRP A O 1
ATOM 4135 N N . ILE A 1 553 ? -594.259 371.790 484.584 1.00 24.08 598 ILE A N 1
ATOM 4136 C CA . ILE A 1 553 ? -594.177 371.396 483.180 1.00 20.78 598 ILE A CA 1
ATOM 4137 C C . ILE A 1 553 ? -595.506 371.797 482.551 1.00 24.55 598 ILE A C 1
ATOM 4138 O O . ILE A 1 553 ? -596.544 371.734 483.213 1.00 27.98 598 ILE A O 1
ATOM 4143 N N . LYS A 1 554 ? -595.479 372.254 481.297 1.00 21.00 599 LYS A N 1
ATOM 4144 C CA . LYS A 1 554 ? -596.697 372.714 480.628 1.00 22.02 599 LYS A CA 1
ATOM 4145 C C . LYS A 1 554 ? -596.721 372.142 479.222 1.00 23.32 599 LYS A C 1
ATOM 4146 O O . LYS A 1 554 ? -595.827 372.439 478.421 1.00 22.55 599 LYS A O 1
ATOM 4152 N N . PHE A 1 555 ? -597.736 371.311 478.929 1.00 20.11 600 PHE A N 1
ATOM 4153 C CA . PHE A 1 555 ? -597.891 370.674 477.631 1.00 20.76 600 PHE A CA 1
ATOM 4154 C C . PHE A 1 555 ? -598.786 371.507 476.703 1.00 21.89 600 PHE A C 1
ATOM 4155 O O . PHE A 1 555 ? -599.539 372.378 477.138 1.00 22.26 600 PHE A O 1
ATOM 4163 N N . ASN A 1 556 ? -598.660 371.245 475.398 1.00 19.78 601 ASN A N 1
ATOM 4164 C CA . ASN A 1 556 ? -599.392 371.924 474.326 1.00 19.42 601 ASN A CA 1
ATOM 4165 C C . ASN A 1 556 ? -598.990 373.386 474.226 1.00 23.12 601 ASN A C 1
ATOM 4166 O O . ASN A 1 556 ? -599.783 374.300 474.478 1.00 23.27 601 ASN A O 1
ATOM 4171 N N . VAL A 1 557 ? -597.744 373.598 473.823 1.00 20.40 602 VAL A N 1
ATOM 4172 C CA . VAL A 1 557 ? -597.128 374.919 473.895 1.00 19.24 602 VAL A CA 1
ATOM 4173 C C . VAL A 1 557 ? -597.723 375.819 472.830 1.00 27.47 602 VAL A C 1
ATOM 4174 O O . VAL A 1 557 ? -597.669 375.507 471.636 1.00 27.70 602 VAL A O 1
ATOM 4178 N N . GLY A 1 558 ? -598.251 376.970 473.258 1.00 24.79 603 GLY A N 1
ATOM 4179 C CA . GLY A 1 558 ? -598.953 377.871 472.370 1.00 28.70 603 GLY A CA 1
ATOM 4180 C C . GLY A 1 558 ? -600.266 377.342 471.857 1.00 31.76 603 GLY A C 1
ATOM 4181 O O . GLY A 1 558 ? -600.821 377.920 470.920 1.00 34.61 603 GLY A O 1
ATOM 4182 N N . MET A 1 559 ? -600.783 376.265 472.460 1.00 25.65 604 MET A N 1
ATOM 4183 C CA A MET A 1 559 ? -602.031 375.640 472.026 0.70 25.58 604 MET A CA 1
ATOM 4184 C CA B MET A 1 559 ? -602.002 375.571 472.034 0.30 28.51 604 MET A CA 1
ATOM 4185 C C . MET A 1 559 ? -602.051 375.399 470.519 1.00 30.85 604 MET A C 1
ATOM 4186 O O . MET A 1 559 ? -603.010 375.755 469.838 1.00 37.15 604 MET A O 1
ATOM 4195 N N . ASN A 1 560 ? -600.993 374.782 470.000 1.00 28.45 605 ASN A N 1
ATOM 4196 C CA . ASN A 1 560 ? -600.976 374.403 468.595 1.00 26.46 605 ASN A CA 1
ATOM 4197 C C . ASN A 1 560 ? -601.431 372.960 468.371 1.00 25.73 605 ASN A C 1
ATOM 4198 O O . ASN A 1 560 ? -601.529 372.527 467.218 1.00 33.01 605 ASN A O 1
ATOM 4203 N N . GLY A 1 561 ? -601.748 372.220 469.427 1.00 25.86 606 GLY A N 1
ATOM 4204 C CA . GLY A 1 561 ? -602.164 370.834 469.307 1.00 21.56 606 GLY A CA 1
ATOM 4205 C C . GLY A 1 561 ? -603.661 370.731 469.541 1.00 25.61 606 GLY A C 1
ATOM 4206 O O . GLY A 1 561 ? -604.219 371.455 470.368 1.00 24.29 606 GLY A O 1
ATOM 4207 N N . TYR A 1 562 ? -604.316 369.822 468.818 1.00 23.17 607 TYR A N 1
ATOM 4208 C CA . TYR A 1 562 ? -605.764 369.650 468.952 1.00 24.81 607 TYR A CA 1
ATOM 4209 C C . TYR A 1 562 ? -606.061 368.587 470.018 1.00 20.98 607 TYR A C 1
ATOM 4210 O O . TYR A 1 562 ? -606.510 367.475 469.745 1.00 22.00 607 TYR A O 1
ATOM 4219 N N . TYR A 1 563 ? -605.785 368.962 471.271 1.00 23.00 608 TYR A N 1
ATOM 4220 C CA . TYR A 1 563 ? -605.982 368.089 472.428 1.00 23.03 608 TYR A CA 1
ATOM 4221 C C . TYR A 1 563 ? -605.993 368.963 473.670 1.00 20.87 608 TYR A C 1
ATOM 4222 O O . TYR A 1 563 ? -605.622 370.140 473.614 1.00 22.95 608 TYR A O 1
ATOM 4231 N N . ILE A 1 564 ? -606.449 368.393 474.789 1.00 21.01 609 ILE A N 1
ATOM 4232 C CA . ILE A 1 564 ? -606.445 369.087 476.070 1.00 22.19 609 ILE A CA 1
ATOM 4233 C C . ILE A 1 564 ? -605.623 368.266 477.059 1.00 21.56 609 ILE A C 1
ATOM 4234 O O . ILE A 1 564 ? -605.323 367.095 476.830 1.00 22.21 609 ILE A O 1
ATOM 4239 N N . VAL A 1 565 ? -605.249 368.902 478.167 1.00 25.78 610 VAL A N 1
ATOM 4240 C CA . VAL A 1 565 ? -604.266 368.330 479.083 1.00 25.58 610 VAL A CA 1
ATOM 4241 C C . VAL A 1 565 ? -604.775 368.408 480.510 1.00 28.26 610 VAL A C 1
ATOM 4242 O O . VAL A 1 565 ? -605.205 369.473 480.965 1.00 28.06 610 VAL A O 1
ATOM 4246 N N . HIS A 1 566 ? -604.679 367.290 481.226 1.00 19.10 611 HIS A N 1
ATOM 4247 C CA . HIS A 1 566 ? -604.917 367.238 482.660 1.00 21.61 611 HIS A CA 1
ATOM 4248 C C . HIS A 1 566 ? -603.612 366.907 483.361 1.00 26.27 611 HIS A C 1
ATOM 4249 O O . HIS A 1 566 ? -602.829 366.098 482.861 1.00 25.81 611 HIS A O 1
ATOM 4256 N N . TYR A 1 567 ? -603.394 367.512 484.524 1.00 20.72 612 TYR A N 1
ATOM 4257 C CA . TYR A 1 567 ? -602.208 367.260 485.339 1.00 22.77 612 TYR A CA 1
ATOM 4258 C C . TYR A 1 567 ? -602.630 366.591 486.637 1.00 26.31 612 TYR A C 1
ATOM 4259 O O . TYR A 1 567 ? -603.451 367.138 487.378 1.00 31.07 612 TYR A O 1
ATOM 4268 N N . GLU A 1 568 ? -602.098 365.397 486.907 1.00 25.84 613 GLU A N 1
ATOM 4269 C CA . GLU A 1 568 ? -602.470 364.749 488.155 1.00 25.34 613 GLU A CA 1
ATOM 4270 C C . GLU A 1 568 ? -601.706 365.351 489.335 1.00 29.27 613 GLU A C 1
ATOM 4271 O O . GLU A 1 568 ? -600.800 366.172 489.173 1.00 36.72 613 GLU A O 1
ATOM 4277 N N . ASP A 1 569 ? -602.085 364.923 490.543 1.00 32.04 614 ASP A N 1
ATOM 4278 C CA . ASP A 1 569 ? -601.373 365.264 491.789 1.00 32.41 614 ASP A CA 1
ATOM 4279 C C . ASP A 1 569 ? -601.383 366.782 491.957 1.00 35.00 614 ASP A C 1
ATOM 4280 O O . ASP A 1 569 ? -602.449 367.406 491.847 1.00 37.28 614 ASP A O 1
ATOM 4285 N N . ASP A 1 570 ? -600.246 367.413 492.222 1.00 35.66 615 ASP A N 1
ATOM 4286 C CA . ASP A 1 570 ? -600.181 368.849 492.460 1.00 48.82 615 ASP A CA 1
ATOM 4287 C C . ASP A 1 570 ? -600.141 369.667 491.177 1.00 48.35 615 ASP A C 1
ATOM 4288 O O . ASP A 1 570 ? -599.872 370.870 491.244 1.00 47.41 615 ASP A O 1
ATOM 4293 N N . GLY A 1 571 ? -600.374 369.051 490.020 1.00 39.44 616 GLY A N 1
ATOM 4294 C CA . GLY A 1 571 ? -600.247 369.746 488.754 1.00 35.27 616 GLY A CA 1
ATOM 4295 C C . GLY A 1 571 ? -601.025 371.045 488.659 1.00 31.91 616 GLY A C 1
ATOM 4296 O O . GLY A 1 571 ? -600.450 372.100 488.375 1.00 39.08 616 GLY A O 1
ATOM 4297 N N . TRP A 1 572 ? -602.335 370.997 488.887 1.00 33.06 617 TRP A N 1
ATOM 4298 C CA . TRP A 1 572 ? -603.126 372.207 488.684 1.00 31.95 617 TRP A CA 1
ATOM 4299 C C . TRP A 1 572 ? -602.851 373.245 489.768 1.00 43.05 617 TRP A C 1
ATOM 4300 O O . TRP A 1 572 ? -602.944 374.454 489.510 1.00 35.25 617 TRP A O 1
ATOM 4311 N N . ASP A 1 573 ? -602.489 372.807 490.976 1.00 40.84 618 ASP A N 1
ATOM 4312 C CA . ASP A 1 573 ? -602.066 373.759 491.999 1.00 39.01 618 ASP A CA 1
ATOM 4313 C C . ASP A 1 573 ? -600.778 374.460 491.584 1.00 35.10 618 ASP A C 1
ATOM 4314 O O . ASP A 1 573 ? -600.659 375.688 491.698 1.00 44.24 618 ASP A O 1
ATOM 4319 N N . SER A 1 574 ? -599.807 373.695 491.078 1.00 38.85 619 SER A N 1
ATOM 4320 C CA A SER A 1 574 ? -598.549 374.283 490.633 0.58 41.36 619 SER A CA 1
ATOM 4321 C CA B SER A 1 574 ? -598.548 374.281 490.628 0.42 41.47 619 SER A CA 1
ATOM 4322 C C . SER A 1 574 ? -598.779 375.292 489.512 1.00 43.83 619 SER A C 1
ATOM 4323 O O . SER A 1 574 ? -598.215 376.391 489.524 1.00 37.94 619 SER A O 1
ATOM 4328 N N . LEU A 1 575 ? -599.596 374.932 488.522 1.00 38.53 620 LEU A N 1
ATOM 4329 C CA . LEU A 1 575 ? -599.834 375.856 487.420 1.00 34.17 620 LEU A CA 1
ATOM 4330 C C . LEU A 1 575 ? -600.696 377.037 487.859 1.00 37.83 620 LEU A C 1
ATOM 4331 O O . LEU A 1 575 ? -600.505 378.160 487.375 1.00 31.47 620 LEU A O 1
ATOM 4336 N N . THR A 1 576 ? -601.642 376.814 488.772 1.00 33.80 621 THR A N 1
ATOM 4337 C CA . THR A 1 576 ? -602.393 377.940 489.313 1.00 36.86 621 THR A CA 1
ATOM 4338 C C . THR A 1 576 ? -601.463 378.912 490.032 1.00 40.45 621 THR A C 1
ATOM 4339 O O . THR A 1 576 ? -601.649 380.132 489.962 1.00 34.36 6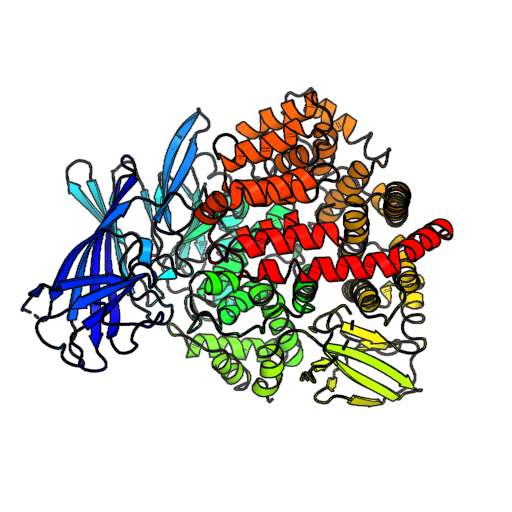21 THR A O 1
ATOM 4343 N N . GLY A 1 577 ? -600.457 378.387 490.733 1.00 34.29 622 GLY A N 1
ATOM 4344 C CA . GLY A 1 577 ? -599.540 379.260 491.439 1.00 34.61 622 GLY A CA 1
ATOM 4345 C C . GLY A 1 577 ? -598.666 380.054 490.491 1.00 33.78 622 GLY A C 1
ATOM 4346 O O . GLY A 1 577 ? -598.390 381.234 490.724 1.00 39.25 622 GLY A O 1
ATOM 4347 N N . LEU A 1 578 ? -598.218 379.416 489.410 1.00 31.16 623 LEU A N 1
ATOM 4348 C CA . LEU A 1 578 ? -597.477 380.126 488.375 1.00 30.33 623 LEU A CA 1
ATOM 4349 C C . LEU A 1 578 ? -598.280 381.309 487.850 1.00 36.52 623 LEU A C 1
ATOM 4350 O O . LEU A 1 578 ? -597.790 382.442 487.812 1.00 35.79 623 LEU A O 1
ATOM 4355 N N . LEU A 1 579 ? -599.534 381.061 487.455 1.00 32.36 624 LEU A N 1
ATOM 4356 C CA . LEU A 1 579 ? -600.330 382.153 486.897 1.00 33.28 624 LEU A CA 1
ATOM 4357 C C . LEU A 1 579 ? -600.548 383.268 487.906 1.00 32.06 624 LEU A C 1
ATOM 4358 O O . LEU A 1 579 ? -600.662 384.436 487.523 1.00 34.18 624 LEU A O 1
ATOM 4363 N N . LYS A 1 580 ? -600.650 382.933 489.191 1.00 34.34 625 LYS A N 1
ATOM 4364 C CA . LYS A 1 580 ? -600.921 383.964 490.181 1.00 37.06 625 LYS A CA 1
ATOM 4365 C C . LYS A 1 580 ? -599.658 384.673 490.634 1.00 41.85 625 LYS A C 1
ATOM 4366 O O . LYS A 1 580 ? -599.740 385.822 491.077 1.00 47.24 625 LYS A O 1
ATOM 4372 N N . GLY A 1 581 ? -598.506 384.026 490.530 1.00 47.15 626 GLY A N 1
ATOM 4373 C CA . GLY A 1 581 ? -597.256 384.670 490.876 1.00 49.17 626 GLY A CA 1
ATOM 4374 C C . GLY A 1 581 ? -596.656 385.397 489.694 1.00 56.36 626 GLY A C 1
ATOM 4375 O O . GLY A 1 581 ? -596.666 386.629 489.635 1.00 66.39 626 GLY A O 1
ATOM 4376 N N . THR A 1 582 ? -596.162 384.638 488.731 1.00 59.69 627 THR A N 1
ATOM 4377 C CA . THR A 1 582 ? -595.430 385.173 487.585 1.00 63.01 627 THR A CA 1
ATOM 4378 C C . THR A 1 582 ? -596.123 384.708 486.305 1.00 59.15 627 THR A C 1
ATOM 4379 O O . THR A 1 582 ? -595.596 383.869 485.573 1.00 54.57 627 THR A O 1
ATOM 4383 N N . HIS A 1 583 ? -597.313 385.256 486.035 1.00 49.04 628 HIS A N 1
ATOM 4384 C CA . HIS A 1 583 ? -598.065 384.716 484.910 1.00 42.10 628 HIS A CA 1
ATOM 4385 C C . HIS A 1 583 ? -597.315 384.869 483.597 1.00 41.89 628 HIS A C 1
ATOM 4386 O O . HIS A 1 583 ? -597.550 384.094 482.664 1.00 45.49 628 HIS A O 1
ATOM 4393 N N . THR A 1 584 ? -596.392 385.823 483.503 1.00 46.05 629 THR A N 1
ATOM 4394 C CA . THR A 1 584 ? -595.651 385.948 482.259 1.00 48.28 629 THR A CA 1
ATOM 4395 C C . THR A 1 584 ? -594.578 384.873 482.095 1.00 49.29 629 THR A C 1
ATOM 4396 O O . THR A 1 584 ? -593.895 384.867 481.061 1.00 51.41 629 THR A O 1
ATOM 4400 N N . ALA A 1 585 ? -594.421 383.967 483.065 1.00 46.20 630 ALA A N 1
ATOM 4401 C CA . ALA A 1 585 ? -593.529 382.826 482.872 1.00 50.66 630 ALA A CA 1
ATOM 4402 C C . ALA A 1 585 ? -593.960 381.957 481.699 1.00 53.22 630 ALA A C 1
ATOM 4403 O O . ALA A 1 585 ? -593.138 381.205 481.160 1.00 44.74 630 ALA A O 1
ATOM 4405 N N . VAL A 1 586 ? -595.233 382.024 481.299 1.00 42.84 631 VAL A N 1
ATOM 4406 C CA . VAL A 1 586 ? -595.681 381.378 480.076 1.00 34.51 631 VAL A CA 1
ATOM 4407 C C . VAL A 1 586 ? -596.360 382.425 479.200 1.00 33.26 631 VAL A C 1
ATOM 4408 O O . VAL A 1 586 ? -596.700 383.525 479.645 1.00 32.22 631 VAL A O 1
ATOM 4412 N N . SER A 1 587 ? -596.517 382.085 477.925 1.00 32.95 632 SER A N 1
ATOM 4413 C CA . SER A 1 587 ? -597.040 383.030 476.955 1.00 29.57 632 SER A CA 1
ATOM 4414 C C . SER A 1 587 ? -598.535 383.274 477.157 1.00 33.76 632 SER A C 1
ATOM 4415 O O . SER A 1 587 ? -599.254 382.463 477.755 1.00 30.27 632 SER A O 1
ATOM 4418 N N . SER A 1 588 ? -598.992 384.407 476.616 1.00 32.96 633 SER A N 1
ATOM 4419 C CA . SER A 1 588 ? -600.414 384.751 476.627 1.00 32.50 633 SER A CA 1
ATOM 4420 C C . SER A 1 588 ? -601.285 383.589 476.185 1.00 31.84 633 SER A C 1
ATOM 4421 O O . SER A 1 588 ? -602.320 383.295 476.796 1.00 28.80 633 SER A O 1
ATOM 4424 N N . ASN A 1 589 ? -600.931 382.969 475.064 1.00 33.46 634 ASN A N 1
ATOM 4425 C CA . ASN A 1 589 ? -601.762 381.895 474.549 1.00 38.01 634 ASN A CA 1
ATOM 4426 C C . ASN A 1 589 ? -601.683 380.658 475.436 1.00 33.92 634 ASN A C 1
ATOM 4427 O O . ASN A 1 589 ? -602.676 379.945 475.583 1.00 26.82 634 ASN A O 1
ATOM 4432 N N . ASP A 1 590 ? -600.536 380.410 476.071 1.00 30.45 635 ASP A N 1
ATOM 4433 C CA . ASP A 1 590 ? -600.466 379.326 477.049 1.00 24.96 635 ASP A CA 1
ATOM 4434 C C . ASP A 1 590 ? -601.354 379.608 478.259 1.00 30.98 635 ASP A C 1
ATOM 4435 O O . ASP A 1 590 ? -601.939 378.689 478.838 1.00 26.63 635 ASP A O 1
ATOM 4440 N N . ARG A 1 591 ? -601.452 380.871 478.674 1.00 25.78 636 ARG A N 1
ATOM 4441 C CA . ARG A 1 591 ? -602.378 381.193 479.757 1.00 25.47 636 ARG A CA 1
ATOM 4442 C C . ARG A 1 591 ? -603.827 380.958 479.322 1.00 22.22 636 ARG A C 1
ATOM 4443 O O . ARG A 1 591 ? -604.618 380.383 480.076 1.00 30.26 636 ARG A O 1
ATOM 4451 N N . ALA A 1 592 ? -604.186 381.377 478.109 1.00 22.49 637 ALA A N 1
ATOM 4452 C CA . ALA A 1 592 ? -605.536 381.107 477.618 1.00 29.73 637 ALA A CA 1
ATOM 4453 C C . ALA A 1 592 ? -605.810 379.609 477.558 1.00 30.35 637 ALA A C 1
ATOM 4454 O O . ALA A 1 592 ? -606.917 379.159 477.868 1.00 25.54 637 ALA A O 1
ATOM 4456 N N . SER A 1 593 ? -604.824 378.814 477.143 1.00 25.40 638 SER A N 1
ATOM 4457 C CA . SER A 1 593 ? -605.056 377.373 477.079 1.00 24.23 638 SER A CA 1
ATOM 4458 C C . SER A 1 593 ? -605.317 376.799 478.465 1.00 26.29 638 SER A C 1
ATOM 4459 O O . SER A 1 593 ? -606.134 375.883 478.625 1.00 26.39 638 SER A O 1
ATOM 4462 N N . LEU A 1 594 ? -604.622 377.313 479.482 1.00 25.74 639 LEU A N 1
ATOM 4463 C CA . LEU A 1 594 ? -604.824 376.781 480.825 1.00 19.81 639 LEU A CA 1
ATOM 4464 C C . LEU A 1 594 ? -606.228 377.108 481.325 1.00 24.07 639 LEU A C 1
ATOM 4465 O O . LEU A 1 594 ? -606.884 376.255 481.941 1.00 24.30 639 LEU A O 1
ATOM 4470 N N . ILE A 1 595 ? -606.703 378.332 481.051 1.00 22.03 640 ILE A N 1
ATOM 4471 C CA . ILE A 1 595 ? -608.063 378.729 481.423 1.00 25.23 640 ILE A CA 1
ATOM 4472 C C . ILE A 1 595 ? -609.074 377.814 480.756 1.00 26.70 640 ILE A C 1
ATOM 4473 O O . ILE A 1 595 ? -609.963 377.249 481.409 1.00 25.36 640 ILE A O 1
ATOM 4478 N N . ASN A 1 596 ? -608.963 377.665 479.438 1.00 28.57 641 ASN A N 1
ATOM 4479 C CA . ASN A 1 596 ? -609.920 376.836 478.709 1.00 26.28 641 ASN A CA 1
ATOM 4480 C C . ASN A 1 596 ? -609.913 375.403 479.220 1.00 26.69 641 ASN A C 1
ATOM 4481 O O . ASN A 1 596 ? -610.975 374.821 479.478 1.00 23.17 641 ASN A O 1
ATOM 4486 N N . ASN A 1 597 ? -608.719 374.809 479.363 1.00 25.51 642 ASN A N 1
ATOM 4487 C CA . ASN A 1 597 ? -608.660 373.396 479.704 1.00 19.20 642 ASN A CA 1
ATOM 4488 C C . ASN A 1 597 ? -609.183 373.147 481.107 1.00 25.87 642 ASN A C 1
ATOM 4489 O O . ASN A 1 597 ? -609.793 372.104 481.371 1.00 27.02 642 ASN A O 1
ATOM 4494 N N . ALA A 1 598 ? -608.925 374.072 482.030 1.00 20.11 643 ALA A N 1
ATOM 4495 C CA . ALA A 1 598 ? -609.381 373.881 483.396 1.00 23.94 643 ALA A CA 1
ATOM 4496 C C . ALA A 1 598 ? -610.895 373.730 483.438 1.00 22.31 643 ALA A C 1
ATOM 4497 O O . ALA A 1 598 ? -611.423 372.835 484.107 1.00 23.24 643 ALA A O 1
ATOM 4499 N N . PHE A 1 599 ? -611.614 374.580 482.705 1.00 23.64 644 PHE A N 1
ATOM 4500 C CA . PHE A 1 599 ? -613.074 374.461 482.724 1.00 24.43 644 PHE A CA 1
ATOM 4501 C C . PHE A 1 599 ? -613.581 373.254 481.928 1.00 24.82 644 PHE A C 1
ATOM 4502 O O . PHE A 1 599 ? -614.652 372.717 482.252 1.00 25.96 644 PHE A O 1
ATOM 4510 N N . GLN A 1 600 ? -612.863 372.822 480.885 1.00 23.32 645 GLN A N 1
ATOM 4511 C CA . GLN A 1 600 ? -613.249 371.587 480.204 1.00 28.34 645 GLN A CA 1
ATOM 4512 C C . GLN A 1 600 ? -613.095 370.394 481.127 1.00 26.79 645 GLN A C 1
ATOM 4513 O O . GLN A 1 600 ? -613.846 369.416 481.020 1.00 29.28 645 GLN A O 1
ATOM 4519 N N . LEU A 1 601 ? -612.124 370.446 482.038 1.00 21.93 646 LEU A N 1
ATOM 4520 C CA . LEU A 1 601 ? -611.928 369.313 482.929 1.00 23.98 646 LEU A CA 1
ATOM 4521 C C . LEU A 1 601 ? -612.990 369.266 484.017 1.00 31.00 646 LEU A C 1
ATOM 4522 O O . LEU A 1 601 ? -613.275 368.188 484.538 1.00 27.57 646 LEU A O 1
ATOM 4527 N N . VAL A 1 602 ? -613.623 370.398 484.336 1.00 27.45 647 VAL A N 1
ATOM 4528 C CA . VAL A 1 602 ? -614.748 370.358 485.266 1.00 28.13 647 VAL A CA 1
ATOM 4529 C C . VAL A 1 602 ? -615.860 369.477 484.721 1.00 27.92 647 VAL A C 1
ATOM 4530 O O . VAL A 1 602 ? -616.507 368.728 485.466 1.00 30.29 647 VAL A O 1
ATOM 4534 N N . SER A 1 603 ? -616.118 369.573 483.418 1.00 28.88 648 SER A N 1
ATOM 4535 C CA . SER A 1 603 ? -617.264 368.882 482.847 1.00 33.68 648 SER A CA 1
ATOM 4536 C C . SER A 1 603 ? -617.125 367.366 482.901 1.00 36.54 648 SER A C 1
ATOM 4537 O O . SER A 1 603 ? -618.145 366.672 482.888 1.00 42.12 648 SER A O 1
ATOM 4540 N N . ILE A 1 604 ? -615.903 366.838 482.978 1.00 32.75 649 ILE A N 1
ATOM 4541 C CA . ILE A 1 604 ? -615.707 365.396 483.072 1.00 31.09 649 ILE A CA 1
ATOM 4542 C C . ILE A 1 604 ? -615.223 364.982 484.462 1.00 33.85 649 ILE A C 1
ATOM 4543 O O . ILE A 1 604 ? -614.749 363.867 484.645 1.00 37.65 649 ILE A O 1
ATOM 4548 N N . GLY A 1 605 ? -615.341 365.868 485.450 1.00 30.62 650 GLY A N 1
ATOM 4549 C CA . GLY A 1 605 ? -615.048 365.477 486.811 1.00 28.04 650 GLY A CA 1
ATOM 4550 C C . GLY A 1 605 ? -613.585 365.338 487.166 1.00 38.27 650 GLY A C 1
ATOM 4551 O O . GLY A 1 605 ? -613.272 364.752 488.197 1.00 38.73 650 GLY A O 1
ATOM 4552 N N . LYS A 1 606 ? -612.671 365.870 486.348 1.00 31.48 651 LYS A N 1
ATOM 4553 C CA . LYS A 1 606 ? -611.244 365.778 486.649 1.00 26.51 651 LYS A CA 1
ATOM 4554 C C . LYS A 1 606 ? -610.734 366.954 487.476 1.00 30.15 651 LYS A C 1
ATOM 4555 O O . LYS A 1 606 ? -609.639 366.874 488.038 1.00 32.07 651 LYS A O 1
ATOM 4561 N N . LEU A 1 607 ? -611.499 368.034 487.560 1.00 31.62 652 LEU A N 1
ATOM 4562 C CA . LEU A 1 607 ? -611.136 369.214 488.327 1.00 32.98 652 LEU A CA 1
ATOM 4563 C C . LEU A 1 607 ? -612.423 369.830 488.861 1.00 31.83 652 LEU A C 1
ATOM 4564 O O . LEU A 1 607 ? -613.423 369.879 488.144 1.00 33.03 652 LEU A O 1
ATOM 4569 N N . SER A 1 608 ? -612.400 370.292 490.112 1.00 28.44 653 SER A N 1
ATOM 4570 C CA . SER A 1 608 ? -613.582 370.906 490.700 1.00 30.82 653 SER A CA 1
ATOM 4571 C C . SER A 1 608 ? -613.825 372.294 490.114 1.00 28.50 653 SER A C 1
ATOM 4572 O O . SER A 1 608 ? -612.897 372.996 489.708 1.00 29.86 653 SER A O 1
ATOM 4575 N N . ILE A 1 609 ? -615.102 372.678 490.051 1.00 26.58 654 ILE A N 1
ATOM 4576 C CA . ILE A 1 609 ? -615.449 374.024 489.603 1.00 30.23 654 ILE A CA 1
ATOM 4577 C C . ILE A 1 609 ? -614.779 375.068 490.491 1.00 31.88 654 ILE A C 1
ATOM 4578 O O . ILE A 1 609 ? -614.335 376.119 490.012 1.00 31.59 654 ILE A O 1
ATOM 4583 N N . GLU A 1 610 ? -614.671 374.786 491.792 1.00 29.02 655 GLU A N 1
ATOM 4584 C CA . GLU A 1 610 ? -614.010 375.715 492.699 1.00 34.23 655 GLU A CA 1
ATOM 4585 C C . GLU A 1 610 ? -612.546 375.908 492.320 1.00 32.18 655 GLU A C 1
ATOM 4586 O O . GLU A 1 610 ? -612.023 377.027 492.388 1.00 34.89 655 GLU A O 1
ATOM 4592 N N . LYS A 1 611 ? -611.865 374.835 491.908 1.00 27.35 656 LYS A N 1
ATOM 4593 C CA . LYS A 1 611 ? -610.452 374.979 491.559 1.00 28.58 656 LYS A CA 1
ATOM 4594 C C . LYS A 1 611 ? -610.278 375.696 490.222 1.00 30.98 656 LYS A C 1
ATOM 4595 O O . LYS A 1 611 ? -609.339 376.481 490.047 1.00 31.02 656 LYS A O 1
ATOM 4601 N N . ALA A 1 612 ? -611.165 375.438 489.258 1.00 31.39 657 ALA A N 1
ATOM 4602 C CA . ALA A 1 612 ? -611.081 376.175 488.000 1.00 31.10 657 ALA A CA 1
ATOM 4603 C C . ALA A 1 612 ? -611.437 377.645 488.203 1.00 32.09 657 ALA A C 1
ATOM 4604 O O . ALA A 1 612 ? -610.794 378.529 487.628 1.00 31.16 657 ALA A O 1
ATOM 4606 N N . LEU A 1 613 ? -612.474 377.927 488.997 1.00 27.10 658 LEU A N 1
ATOM 4607 C CA . LEU A 1 613 ? -612.777 379.320 489.325 1.00 27.06 658 LEU A CA 1
ATOM 4608 C C . LEU A 1 613 ? -611.615 379.965 490.088 1.00 32.65 658 LEU A C 1
ATOM 4609 O O . LEU A 1 613 ? -611.290 381.135 489.862 1.00 36.27 658 LEU A O 1
ATOM 4614 N N . ASP A 1 614 ? -610.965 379.212 490.982 1.00 33.44 659 ASP A N 1
ATOM 4615 C CA . ASP A 1 614 ? -609.801 379.758 491.683 1.00 37.54 659 ASP A CA 1
ATOM 4616 C C . ASP A 1 614 ? -608.710 380.148 490.698 1.00 36.50 659 ASP A C 1
ATOM 4617 O O . ASP A 1 614 ? -608.079 381.204 490.839 1.00 36.83 659 ASP A O 1
ATOM 4622 N N . LEU A 1 615 ? -608.478 379.312 489.687 1.00 34.75 660 LEU A N 1
ATOM 4623 C CA . LEU A 1 615 ? -607.490 379.648 488.672 1.00 31.47 660 LEU A CA 1
ATOM 4624 C C . LEU A 1 615 ? -607.872 380.928 487.942 1.00 34.29 660 LEU A C 1
ATOM 4625 O O . LEU A 1 615 ? -607.010 381.781 487.684 1.00 35.93 660 LEU A O 1
ATOM 4630 N N . SER A 1 616 ? -609.167 381.106 487.634 1.00 28.47 661 SER A N 1
ATOM 4631 C CA . SER A 1 616 ? -609.586 382.268 486.859 1.00 25.41 661 SER A CA 1
ATOM 4632 C C . SER A 1 616 ? -609.291 383.575 487.582 1.00 35.31 661 SER A C 1
ATOM 4633 O O . SER A 1 616 ? -609.207 384.623 486.930 1.00 30.83 661 SER A O 1
ATOM 4636 N N . LEU A 1 617 ? -609.103 383.529 488.905 1.00 33.46 662 LEU A N 1
ATOM 4637 C CA . LEU A 1 617 ? -608.859 384.742 489.677 1.00 37.29 662 LEU A CA 1
ATOM 4638 C C . LEU A 1 617 ? -607.560 385.438 489.292 1.00 35.30 662 LEU A C 1
ATOM 4639 O O . LEU A 1 617 ? -607.440 386.650 489.523 1.00 33.18 662 LEU A O 1
ATOM 4644 N N . TYR A 1 618 ? -606.587 384.710 488.729 1.00 31.49 663 TYR A N 1
ATOM 4645 C CA . TYR A 1 618 ? -605.358 385.360 488.281 1.00 39.40 663 TYR A CA 1
ATOM 4646 C C . TYR A 1 618 ? -605.648 386.459 487.263 1.00 39.93 663 TYR A C 1
ATOM 4647 O O . TYR A 1 618 ? -604.821 387.361 487.090 1.00 33.95 663 TYR A O 1
ATOM 4656 N N . LEU A 1 619 ? -606.807 386.410 486.589 1.00 31.60 664 LEU A N 1
ATOM 4657 C CA . LEU A 1 619 ? -607.117 387.392 485.561 1.00 32.01 664 LEU A CA 1
ATOM 4658 C C . LEU A 1 619 ? -607.181 388.815 486.099 1.00 34.58 664 LEU A C 1
ATOM 4659 O O . LEU A 1 619 ? -607.136 389.759 485.306 1.00 37.24 664 LEU A O 1
ATOM 4664 N N . LYS A 1 620 ? -607.292 389.006 487.411 1.00 40.64 665 LYS A N 1
ATOM 4665 C CA . LYS A 1 620 ? -607.295 390.358 487.955 1.00 45.94 665 LYS A CA 1
ATOM 4666 C C . LYS A 1 620 ? -606.006 391.110 487.614 1.00 41.28 665 LYS A C 1
ATOM 4667 O O . LYS A 1 620 ? -606.011 392.348 487.561 1.00 44.70 665 LYS A O 1
ATOM 4673 N N . HIS A 1 621 ? -604.922 390.373 487.364 1.00 47.77 666 HIS A N 1
ATOM 4674 C CA . HIS A 1 621 ? -603.643 390.951 486.973 1.00 55.68 666 HIS A CA 1
ATOM 4675 C C . HIS A 1 621 ? -603.324 390.750 485.493 1.00 50.95 666 HIS A C 1
ATOM 4676 O O . HIS A 1 621 ? -602.189 390.997 485.081 1.00 51.18 666 HIS A O 1
ATOM 4683 N N . GLU A 1 622 ? -604.278 390.287 484.690 1.00 45.39 667 GLU A N 1
ATOM 4684 C CA . GLU A 1 622 ? -604.007 390.026 483.283 1.00 49.20 667 GLU A CA 1
ATOM 4685 C C . GLU A 1 622 ? -604.270 391.269 482.436 1.00 53.09 667 GLU A C 1
ATOM 4686 O O . GLU A 1 622 ? -605.121 392.101 482.760 1.00 47.64 667 GLU A O 1
ATOM 4692 N N . THR A 1 623 ? -603.543 391.371 481.323 1.00 55.96 668 THR A N 1
ATOM 4693 C CA . THR A 1 623 ? -603.665 392.510 480.427 1.00 55.50 668 THR A CA 1
ATOM 4694 C C . THR A 1 623 ? -604.010 392.145 478.993 1.00 50.91 668 THR A C 1
ATOM 4695 O O . THR A 1 623 ? -604.485 393.018 478.256 1.00 48.36 668 THR A O 1
ATOM 4699 N N . GLU A 1 624 ? -603.816 390.892 478.585 1.00 37.91 669 GLU A N 1
ATOM 4700 C CA . GLU A 1 624 ? -603.727 390.553 477.176 1.00 32.53 669 GLU A CA 1
ATOM 4701 C C . GLU A 1 624 ? -605.073 390.124 476.626 1.00 46.56 669 GLU A C 1
ATOM 4702 O O . GLU A 1 624 ? -605.793 389.335 477.246 1.00 48.00 669 GLU A O 1
ATOM 4708 N N . ILE A 1 625 ? -605.387 390.625 475.433 1.00 39.57 670 ILE A N 1
ATOM 4709 C CA . ILE A 1 625 ? -606.697 390.371 474.848 1.00 52.24 670 ILE A CA 1
ATOM 4710 C C . ILE A 1 625 ? -607.022 388.885 474.883 1.00 51.39 670 ILE A C 1
ATOM 4711 O O . ILE A 1 625 ? -608.147 388.488 475.219 1.00 55.44 670 ILE A O 1
ATOM 4716 N N . MET A 1 626 ? -606.051 388.031 474.538 1.00 43.76 671 MET A N 1
ATOM 4717 C CA . MET A 1 626 ? -606.409 386.625 474.372 1.00 40.92 671 MET A CA 1
ATOM 4718 C C . MET A 1 626 ? -606.732 385.974 475.703 1.00 33.23 671 MET A C 1
ATOM 4719 O O . MET A 1 626 ? -607.796 385.346 475.808 1.00 40.16 671 MET A O 1
ATOM 4724 N N . PRO A 1 627 ? -605.904 386.075 476.742 1.00 31.57 672 PRO A N 1
ATOM 4725 C CA . PRO A 1 627 ? -606.325 385.466 478.012 1.00 34.45 672 PRO A CA 1
ATOM 4726 C C . PRO A 1 627 ? -607.578 386.115 478.583 1.00 30.76 672 PRO A C 1
ATOM 4727 O O . PRO A 1 627 ? -608.442 385.411 479.106 1.00 28.85 672 PRO A O 1
ATOM 4731 N N . VAL A 1 628 ? -607.717 387.438 478.468 1.00 29.87 673 VAL A N 1
ATOM 4732 C CA . VAL A 1 628 ? -608.930 388.086 478.967 1.00 27.76 673 VAL A CA 1
ATOM 4733 C C . VAL A 1 628 ? -610.149 387.620 478.177 1.00 29.61 673 VAL A C 1
ATOM 4734 O O . VAL A 1 628 ? -611.182 387.261 478.754 1.00 30.98 673 VAL A O 1
ATOM 4738 N N . PHE A 1 629 ? -610.050 387.618 476.844 1.00 30.34 674 PHE A N 1
ATOM 4739 C CA A PHE A 1 629 ? -611.133 387.105 476.011 0.50 33.53 674 PHE A CA 1
ATOM 4740 C CA B PHE A 1 629 ? -611.164 387.122 476.049 0.50 33.60 674 PHE A CA 1
ATOM 4741 C C . PHE A 1 629 ? -611.463 385.666 476.369 1.00 33.50 674 PHE A C 1
ATOM 4742 O O . PHE A 1 629 ? -612.629 385.273 476.425 1.00 29.61 674 PHE A O 1
ATOM 4757 N N . GLN A 1 630 ? -610.433 384.848 476.589 1.00 30.50 675 GLN A N 1
ATOM 4758 C CA . GLN A 1 630 ? -610.705 383.462 476.959 1.00 25.44 675 GLN A CA 1
ATOM 4759 C C . GLN A 1 630 ? -611.411 383.385 478.305 1.00 27.51 675 GLN A C 1
ATOM 4760 O O . GLN A 1 630 ? -612.306 382.553 478.497 1.00 30.50 675 GLN A O 1
ATOM 4766 N N . GLY A 1 631 ? -611.010 384.233 479.261 1.00 26.56 676 GLY A N 1
ATOM 4767 C CA . GLY A 1 631 ? -611.713 384.260 480.533 1.00 28.48 676 GLY A CA 1
ATOM 4768 C C . GLY A 1 631 ? -613.184 384.598 480.358 1.00 30.53 676 GLY A C 1
ATOM 4769 O O . GLY A 1 631 ? -614.063 383.936 480.922 1.00 28.58 676 GLY A O 1
ATOM 4770 N N . LEU A 1 632 ? -613.469 385.638 479.573 1.00 31.02 677 LEU A N 1
ATOM 4771 C CA . LEU A 1 632 ? -614.862 385.991 479.306 1.00 32.64 677 LEU A CA 1
ATOM 4772 C C . LEU A 1 632 ? -615.599 384.846 478.635 1.00 32.74 677 LEU A C 1
ATOM 4773 O O . LEU A 1 632 ? -616.762 384.568 478.957 1.00 39.26 677 LEU A O 1
ATOM 4778 N N . ASN A 1 633 ? -614.938 384.157 477.706 1.00 32.26 678 ASN A N 1
ATOM 4779 C CA . ASN A 1 633 ? -615.603 383.091 476.975 1.00 26.75 678 ASN A CA 1
ATOM 4780 C C . ASN A 1 633 ? -615.831 381.851 477.835 1.00 32.39 678 ASN A C 1
ATOM 4781 O O . ASN A 1 633 ? -616.709 381.042 477.516 1.00 31.00 678 ASN A O 1
ATOM 4786 N N . GLU A 1 634 ? -615.114 381.701 478.944 1.00 29.33 679 GLU A N 1
ATOM 4787 C CA . GLU A 1 634 ? -615.449 380.622 479.863 1.00 28.50 679 GLU A CA 1
ATOM 4788 C C . GLU A 1 634 ? -616.494 381.029 480.888 1.00 24.92 679 GLU A C 1
ATOM 4789 O O . GLU A 1 634 ? -617.285 380.186 481.316 1.00 27.85 679 GLU A O 1
ATOM 4795 N N . LEU A 1 635 ? -616.507 382.296 481.294 1.00 26.87 680 LEU A N 1
ATOM 4796 C CA . LEU A 1 635 ? -617.335 382.676 482.432 1.00 29.99 680 LEU A CA 1
ATOM 4797 C C . LEU A 1 635 ? -618.701 383.183 482.005 1.00 27.28 680 LEU A C 1
ATOM 4798 O O . LEU A 1 635 ? -619.696 382.871 482.656 1.00 25.57 680 LEU A O 1
ATOM 4803 N N . ILE A 1 636 ? -618.777 383.941 480.917 1.00 22.34 681 ILE A N 1
ATOM 4804 C CA . ILE A 1 636 ? -620.092 384.401 480.451 1.00 23.43 681 ILE A CA 1
ATOM 4805 C C . ILE A 1 636 ? -621.065 383.251 480.251 1.00 26.99 681 ILE A C 1
ATOM 4806 O O . ILE A 1 636 ? -622.221 383.359 480.694 1.00 24.30 681 ILE A O 1
ATOM 4811 N N . PRO A 1 637 ? -620.703 382.147 479.598 1.00 23.96 682 PRO A N 1
ATOM 4812 C CA . PRO A 1 637 ? -621.695 381.098 479.380 1.00 25.96 682 PRO A CA 1
ATOM 4813 C C . PRO A 1 637 ? -622.282 380.574 480.668 1.00 26.03 682 PRO A C 1
ATOM 4814 O O . PRO A 1 637 ? -623.386 380.014 480.637 1.00 26.83 682 PRO A O 1
ATOM 4818 N N . MET A 1 638 ? -621.603 380.746 481.809 1.00 25.03 683 MET A N 1
ATOM 4819 C CA . MET A 1 638 ? -622.174 380.286 483.070 1.00 27.29 683 MET A CA 1
ATOM 4820 C C . MET A 1 638 ? -623.372 381.142 483.468 1.00 26.06 683 MET A C 1
ATOM 4821 O O . MET A 1 638 ? -624.426 380.613 483.846 1.00 25.95 683 MET A O 1
ATOM 4826 N N . TYR A 1 639 ? -623.253 382.468 483.377 1.00 23.51 684 TYR A N 1
ATOM 4827 C CA . TYR A 1 639 ? -624.447 383.233 483.714 1.00 22.72 684 TYR A CA 1
ATOM 4828 C C . TYR A 1 639 ? -625.481 383.206 482.597 1.00 21.41 684 TYR A C 1
ATOM 4829 O O . TYR A 1 639 ? -626.664 383.431 482.878 1.00 24.83 684 TYR A O 1
ATOM 4838 N N . LYS A 1 640 ? -625.098 382.890 481.354 1.00 22.68 685 LYS A N 1
ATOM 4839 C CA . LYS A 1 640 ? -626.136 382.722 480.328 1.00 23.38 685 LYS A CA 1
ATOM 4840 C C . LYS A 1 640 ? -627.046 381.540 480.653 1.00 24.27 685 LYS A C 1
ATOM 4841 O O . LYS A 1 640 ? -628.249 381.579 480.357 1.00 23.05 685 LYS A O 1
ATOM 4847 N N . LEU A 1 641 ? -626.506 380.484 481.276 1.00 26.64 686 LEU A N 1
ATOM 4848 C CA . LEU A 1 641 ? -627.369 379.400 481.746 1.00 22.96 686 LEU A CA 1
ATOM 4849 C C . LEU A 1 641 ? -628.259 379.877 482.877 1.00 25.22 686 LEU A C 1
ATOM 4850 O O . LEU A 1 641 ? -629.476 379.627 482.873 1.00 27.18 686 LEU A O 1
ATOM 4855 N N . MET A 1 642 ? -627.683 380.600 483.846 1.00 26.37 687 MET A N 1
ATOM 4856 C CA . MET A 1 642 ? -628.473 381.072 484.980 1.00 27.44 687 MET A CA 1
ATOM 4857 C C . MET A 1 642 ? -629.599 381.993 484.530 1.00 27.16 687 MET A C 1
ATOM 4858 O O . MET A 1 642 ? -630.670 382.009 485.148 1.00 28.88 687 MET A O 1
ATOM 4863 N N . GLU A 1 643 ? -629.379 382.762 483.458 1.00 24.51 688 GLU A N 1
ATOM 4864 C CA . GLU A 1 643 ? -630.391 383.730 483.032 1.00 28.29 688 GLU A CA 1
ATOM 4865 C C . GLU A 1 643 ? -631.699 383.050 482.655 1.00 29.07 688 GLU A C 1
ATOM 4866 O O . GLU A 1 643 ? -632.768 383.664 482.755 1.00 29.80 688 GLU A O 1
ATOM 4872 N N . LYS A 1 644 ? -631.639 381.804 482.194 1.00 28.15 689 LYS A N 1
ATOM 4873 C CA . LYS A 1 644 ? -632.827 381.079 481.764 1.00 26.23 689 LYS A CA 1
ATOM 4874 C C . LYS A 1 644 ? -633.412 380.228 482.877 1.00 32.72 689 LYS A C 1
ATOM 4875 O O . LYS A 1 644 ? -634.239 379.351 482.604 1.00 37.21 689 LYS A O 1
ATOM 4881 N N . ARG A 1 645 ? -632.966 380.449 484.115 1.00 30.44 690 ARG A N 1
ATOM 4882 C CA . ARG A 1 645 ? -633.412 379.728 485.294 1.00 28.56 690 ARG A CA 1
ATOM 4883 C C . ARG A 1 645 ? -633.896 380.747 486.312 1.00 32.18 690 ARG A C 1
ATOM 4884 O O . ARG A 1 645 ? -633.718 381.960 486.150 1.00 32.77 690 ARG A O 1
ATOM 4892 N N . ASP A 1 646 ? -634.527 380.249 487.371 1.00 35.59 691 ASP A N 1
ATOM 4893 C CA . ASP A 1 646 ? -634.961 381.104 488.472 1.00 34.22 691 ASP A CA 1
ATOM 4894 C C . ASP A 1 646 ? -633.785 381.203 489.439 1.00 33.86 691 ASP A C 1
ATOM 4895 O O . ASP A 1 646 ? -633.741 380.565 490.492 1.00 35.29 691 ASP A O 1
ATOM 4900 N N . MET A 1 647 ? -632.801 382.012 489.048 1.00 36.67 692 MET A N 1
ATOM 4901 C CA . MET A 1 647 ? -631.502 382.062 489.721 1.00 30.68 692 MET A CA 1
ATOM 4902 C C . MET A 1 647 ? -631.000 383.494 489.844 1.00 34.58 692 MET A C 1
ATOM 4903 O O . MET A 1 647 ? -629.797 383.758 489.757 1.00 31.51 692 MET A O 1
ATOM 4908 N N . ASN A 1 648 ? -631.909 384.446 490.067 1.00 35.42 693 ASN A N 1
ATOM 4909 C CA . ASN A 1 648 ? -631.529 385.846 489.926 1.00 36.44 693 ASN A CA 1
ATOM 4910 C C . ASN A 1 648 ? -630.455 386.237 490.932 1.00 36.13 693 ASN A C 1
ATOM 4911 O O . ASN A 1 648 ? -629.549 387.010 490.599 1.00 39.34 693 ASN A O 1
ATOM 4916 N N . GLU A 1 649 ? -630.525 385.676 492.141 1.00 35.76 694 GLU A N 1
ATOM 4917 C CA . GLU A 1 649 ? -629.563 385.969 493.199 1.00 36.05 694 GLU A CA 1
ATOM 4918 C C . GLU A 1 649 ? -628.136 385.618 492.780 1.00 34.90 694 GLU A C 1
ATOM 4919 O O . GLU A 1 649 ? -627.233 386.463 492.823 1.00 37.76 694 GLU A O 1
ATOM 4921 N N . VAL A 1 650 ? -627.907 384.359 492.400 1.00 35.26 695 VAL A N 1
ATOM 4922 C CA . VAL A 1 650 ? -626.558 383.920 492.038 1.00 34.10 695 VAL A CA 1
ATOM 4923 C C . VAL A 1 650 ? -626.125 384.536 490.710 1.00 30.08 695 VAL A C 1
ATOM 4924 O O . VAL A 1 650 ? -624.946 384.868 490.514 1.00 28.11 695 VAL A O 1
ATOM 4928 N N . GLU A 1 651 ? -627.064 384.683 489.771 1.00 30.97 696 GLU A N 1
ATOM 4929 C CA . GLU A 1 651 ? -626.763 385.345 488.504 1.00 32.43 696 GLU A CA 1
ATOM 4930 C C . GLU A 1 651 ? -626.239 386.751 488.746 1.00 35.24 696 GLU A C 1
ATOM 4931 O O . GLU A 1 651 ? -625.243 387.173 488.147 1.00 31.60 696 GLU A O 1
ATOM 4937 N N . THR A 1 652 ? -626.909 387.495 489.620 1.00 34.00 697 THR A N 1
ATOM 4938 C CA . THR A 1 652 ? -626.465 388.848 489.927 1.00 32.07 697 THR A CA 1
ATOM 4939 C C . THR A 1 652 ? -625.109 388.840 490.621 1.00 31.46 697 THR A C 1
ATOM 4940 O O . THR A 1 652 ? -624.229 389.642 490.284 1.00 32.45 697 THR A O 1
ATOM 4944 N N . GLN A 1 653 ? -624.911 387.937 491.583 1.00 29.71 698 GLN A N 1
ATOM 4945 C CA . GLN A 1 653 ? -623.617 387.869 492.254 1.00 30.94 698 GLN A CA 1
ATOM 4946 C C . GLN A 1 653 ? -622.517 387.442 491.297 1.00 31.75 698 GLN A C 1
ATOM 4947 O O . GLN A 1 653 ? -621.381 387.923 491.397 1.00 35.57 698 GLN A O 1
ATOM 4953 N N . PHE A 1 654 ? -622.829 386.525 490.371 1.00 31.14 699 PHE A N 1
ATOM 4954 C CA . PHE A 1 654 ? -621.825 386.080 489.410 1.00 32.02 699 PHE A CA 1
ATOM 4955 C C . PHE A 1 654 ? -621.408 387.212 488.478 1.00 34.73 699 PHE A C 1
ATOM 4956 O O . PHE A 1 654 ? -620.210 387.415 488.233 1.00 34.37 699 PHE A O 1
ATOM 4964 N N . LYS A 1 655 ? -622.379 387.957 487.945 1.00 28.12 700 LYS A N 1
ATOM 4965 C CA . LYS A 1 655 ? -622.052 389.109 487.115 1.00 30.85 700 LYS A CA 1
ATOM 4966 C C . LYS A 1 655 ? -621.257 390.154 487.895 1.00 25.99 700 LYS A C 1
ATOM 4967 O O . LYS A 1 655 ? -620.351 390.790 487.340 1.00 30.18 700 LYS A O 1
ATOM 4973 N N . ALA A 1 656 ? -621.566 390.342 489.180 1.00 30.64 701 ALA A N 1
ATOM 4974 C CA . ALA A 1 656 ? -620.803 391.301 489.977 1.00 31.68 701 ALA A CA 1
ATOM 4975 C C . ALA A 1 656 ? -619.379 390.811 490.214 1.00 34.16 701 ALA A C 1
ATOM 4976 O O . ALA A 1 656 ? -618.437 391.616 490.250 1.00 30.55 701 ALA A O 1
ATOM 4978 N N . PHE A 1 657 ? -619.205 389.495 490.372 1.00 32.74 702 PHE A N 1
ATOM 4979 C CA . PHE A 1 657 ? -617.866 388.922 490.446 1.00 33.06 702 PHE A CA 1
ATOM 4980 C C . PHE A 1 657 ? -617.095 389.184 489.159 1.00 29.22 702 PHE A C 1
ATOM 4981 O O . PHE A 1 657 ? -615.942 389.637 489.195 1.00 32.71 702 PHE A O 1
ATOM 4989 N N . LEU A 1 658 ? -617.725 388.927 488.008 1.00 28.51 703 LEU A N 1
ATOM 4990 C CA . LEU A 1 658 ? -617.052 389.118 486.727 1.00 33.19 703 LEU A CA 1
ATOM 4991 C C . LEU A 1 658 ? -616.595 390.562 486.563 1.00 35.24 703 LEU A C 1
ATOM 4992 O O . LEU A 1 658 ? -615.444 390.826 486.192 1.00 33.40 703 LEU A O 1
ATOM 4997 N N . ILE A 1 659 ? -617.486 391.515 486.844 1.00 32.20 704 ILE A N 1
ATOM 4998 C CA . ILE A 1 659 ? -617.121 392.924 486.742 1.00 28.37 704 ILE A CA 1
ATOM 4999 C C . ILE A 1 659 ? -615.996 393.248 487.713 1.00 31.30 704 ILE A C 1
ATOM 5000 O O . ILE A 1 659 ? -615.062 393.983 487.381 1.00 37.22 704 ILE A O 1
ATOM 5005 N N . ARG A 1 660 ? -616.058 392.701 488.927 1.00 33.28 705 ARG A N 1
ATOM 5006 C CA . ARG A 1 660 ? -615.019 393.009 489.906 1.00 32.68 705 ARG A CA 1
ATOM 5007 C C . ARG A 1 660 ? -613.684 392.403 489.488 1.00 34.53 705 ARG A C 1
ATOM 5008 O O . ARG A 1 660 ? -612.627 393.022 489.668 1.00 34.61 705 ARG A O 1
ATOM 5016 N N . LEU A 1 661 ? -613.721 391.199 488.923 1.00 31.22 706 LEU A N 1
ATOM 5017 C CA . LEU A 1 661 ? -612.512 390.548 488.420 1.00 34.99 706 LEU A CA 1
ATOM 5018 C C . LEU A 1 661 ? -611.775 391.432 487.420 1.00 36.11 706 LEU A C 1
ATOM 5019 O O . LEU A 1 661 ? -610.539 391.528 487.445 1.00 36.46 706 LEU A O 1
ATOM 5024 N N . LEU A 1 662 ? -612.513 392.072 486.522 1.00 30.48 707 LEU A N 1
ATOM 5025 C CA . LEU A 1 662 ? -611.939 392.835 485.429 1.00 33.95 707 LEU A CA 1
ATOM 5026 C C . LEU A 1 662 ? -612.023 394.341 485.653 1.00 32.53 707 LEU A C 1
ATOM 5027 O O . LEU A 1 662 ? -611.774 395.104 484.717 1.00 33.76 707 LEU A O 1
ATOM 5032 N N . ARG A 1 663 ? -612.324 394.790 486.876 1.00 33.27 708 ARG A N 1
ATOM 5033 C CA . ARG A 1 663 ? -612.668 396.197 487.071 1.00 31.31 708 ARG A CA 1
ATOM 5034 C C . ARG A 1 663 ? -611.482 397.116 486.788 1.00 35.09 708 ARG A C 1
ATOM 5035 O O . ARG A 1 663 ? -611.657 398.205 486.228 1.00 38.71 708 ARG A O 1
ATOM 5043 N N . ASP A 1 664 ? -610.275 396.717 487.194 1.00 38.08 709 ASP A N 1
ATOM 5044 C CA . ASP A 1 664 ? -609.123 397.573 486.927 1.00 43.42 709 ASP A CA 1
ATOM 5045 C C . ASP A 1 664 ? -608.917 397.756 485.427 1.00 44.31 709 ASP A C 1
ATOM 5046 O O . ASP A 1 664 ? -608.708 398.877 484.951 1.00 35.61 709 ASP A O 1
ATOM 5051 N N . LEU A 1 665 ? -609.011 396.667 484.659 1.00 34.67 710 LEU A N 1
ATOM 5052 C CA . LEU A 1 665 ? -608.911 396.778 483.208 1.00 37.13 710 LEU A CA 1
ATOM 5053 C C . LEU A 1 665 ? -610.040 397.632 482.643 1.00 33.77 710 LEU A C 1
ATOM 5054 O O . LEU A 1 665 ? -609.823 398.442 481.732 1.00 34.76 710 LEU A O 1
ATOM 5059 N N . ILE A 1 666 ? -611.256 397.457 483.163 1.00 33.93 711 ILE A N 1
ATOM 5060 C CA . ILE A 1 666 ? -612.380 398.251 482.678 1.00 32.80 711 ILE A CA 1
ATOM 5061 C C . ILE A 1 666 ? -612.119 399.731 482.904 1.00 36.24 711 ILE A C 1
ATOM 5062 O O . ILE A 1 666 ? -612.357 400.565 482.019 1.00 35.07 711 ILE A O 1
ATOM 5067 N N . ASP A 1 667 ? -611.638 400.078 484.098 1.00 38.15 712 ASP A N 1
ATOM 5068 C CA . ASP A 1 667 ? -611.443 401.475 484.464 1.00 39.04 712 ASP A CA 1
ATOM 5069 C C . ASP A 1 667 ? -610.313 402.131 483.672 1.00 37.28 712 ASP A C 1
ATOM 5070 O O . ASP A 1 667 ? -610.307 403.354 483.507 1.00 39.05 712 ASP A O 1
ATOM 5075 N N . LYS A 1 668 ? -609.348 401.357 483.189 1.00 37.33 713 LYS A N 1
ATOM 5076 C CA . LYS A 1 668 ? -608.276 401.937 482.388 1.00 42.33 713 LYS A CA 1
ATOM 5077 C C . LYS A 1 668 ? -608.688 402.205 480.943 1.00 41.14 713 LYS A C 1
ATOM 5078 O O . LYS A 1 668 ? -607.986 402.935 480.242 1.00 37.77 713 LYS A O 1
ATOM 5084 N N . GLN A 1 669 ? -609.800 401.634 480.484 1.00 36.99 714 GLN A N 1
ATOM 5085 C CA . GLN A 1 669 ? -610.212 401.833 479.100 1.00 32.29 714 GLN A CA 1
ATOM 5086 C C . GLN A 1 669 ? -610.535 403.303 478.857 1.00 29.16 714 GLN A C 1
ATOM 5087 O O . GLN A 1 669 ? -611.236 403.936 479.650 1.00 35.39 714 GLN A O 1
ATOM 5093 N N . THR A 1 670 ? -610.024 403.842 477.757 1.00 34.36 715 THR A N 1
ATOM 5094 C CA . THR A 1 670 ? -610.398 405.180 477.324 1.00 32.31 715 THR A CA 1
ATOM 5095 C C . THR A 1 670 ? -611.585 405.092 476.369 1.00 34.40 715 THR A C 1
ATOM 5096 O O . THR A 1 670 ? -611.805 404.075 475.704 1.00 29.57 715 THR A O 1
ATOM 5100 N N . TRP A 1 671 ? -612.357 406.165 476.316 1.00 30.35 716 TRP A N 1
ATOM 5101 C CA . TRP A 1 671 ? -613.543 406.230 475.469 1.00 32.33 716 TRP A CA 1
ATOM 5102 C C . TRP A 1 671 ? -613.186 406.889 474.141 1.00 32.57 716 TRP A C 1
ATOM 5103 O O . TRP A 1 671 ? -613.670 407.967 473.782 1.00 29.69 716 TRP A O 1
ATOM 5114 N N . THR A 1 672 ? -612.282 406.203 473.432 1.00 26.25 717 THR A N 1
ATOM 5115 C CA . THR A 1 672 ? -611.700 406.666 472.178 1.00 27.65 717 THR A CA 1
ATOM 5116 C C . THR A 1 672 ? -611.581 405.485 471.219 1.00 29.70 717 THR A C 1
ATOM 5117 O O . THR A 1 672 ? -611.931 404.350 471.550 1.00 27.99 717 THR A O 1
ATOM 5121 N N . ASP A 1 673 ? -611.059 405.765 470.022 1.00 28.07 718 ASP A N 1
ATOM 5122 C CA . ASP A 1 673 ? -610.725 404.756 469.028 1.00 29.48 718 ASP A CA 1
ATOM 5123 C C . ASP A 1 673 ? -609.216 404.534 468.927 1.00 28.16 718 ASP A C 1
ATOM 5124 O O . ASP A 1 673 ? -608.725 404.043 467.902 1.00 34.57 718 ASP A O 1
ATOM 5129 N N . GLU A 1 674 ? -608.472 404.839 469.987 1.00 29.19 719 GLU A N 1
ATOM 5130 C CA . GLU A 1 674 ? -607.014 404.731 469.954 1.00 31.34 719 GLU A CA 1
ATOM 5131 C C . GLU A 1 674 ? -606.543 403.281 470.049 1.00 32.38 719 GLU A C 1
ATOM 5132 O O . GLU A 1 674 ? -607.233 402.399 470.555 1.00 31.33 719 GLU A O 1
ATOM 5138 N N . GLY A 1 675 ? -605.328 403.053 469.561 1.00 33.28 720 GLY A N 1
ATOM 5139 C CA . GLY A 1 675 ? -604.626 401.809 469.792 1.00 34.97 720 GLY A CA 1
ATOM 5140 C C . GLY A 1 675 ? -604.736 400.840 468.633 1.00 31.21 720 GLY A C 1
ATOM 5141 O O . GLY A 1 675 ? -605.265 401.139 467.558 1.00 34.77 720 GLY A O 1
ATOM 5142 N N . SER A 1 676 ? -604.220 399.637 468.887 1.00 36.44 721 SER A N 1
ATOM 5143 C CA . SER A 1 676 ? -604.210 398.574 467.900 1.00 32.54 721 SER A CA 1
ATOM 5144 C C . SER A 1 676 ? -605.607 397.980 467.746 1.00 30.39 721 SER A C 1
ATOM 5145 O O . SER A 1 676 ? -606.523 398.260 468.521 1.00 32.69 721 SER A O 1
ATOM 5148 N N . VAL A 1 677 ? -605.751 397.132 466.723 1.00 31.55 722 VAL A N 1
ATOM 5149 C CA . VAL A 1 677 ? -607.010 396.429 466.511 1.00 37.75 722 VAL A CA 1
ATOM 5150 C C . VAL A 1 677 ? -607.354 395.598 467.734 1.00 33.35 722 VAL A C 1
ATOM 5151 O O . VAL A 1 677 ? -608.520 395.513 468.140 1.00 32.47 722 VAL A O 1
ATOM 5155 N N . SER A 1 678 ? -606.345 394.980 468.353 1.00 36.37 723 SER A N 1
ATOM 5156 C CA A SER A 1 678 ? -606.589 394.189 469.553 0.30 36.28 723 SER A CA 1
ATOM 5157 C CA B SER A 1 678 ? -606.608 394.187 469.549 0.70 36.62 723 SER A CA 1
ATOM 5158 C C . SER A 1 678 ? -607.052 395.076 470.701 1.00 34.02 723 SER A C 1
ATOM 5159 O O . SER A 1 678 ? -608.017 394.752 471.402 1.00 31.35 723 SER A O 1
ATOM 5164 N N . GLU A 1 679 ? -606.367 396.202 470.903 1.00 33.55 724 GLU A N 1
ATOM 5165 C CA . GLU A 1 679 ? -606.751 397.130 471.962 1.00 36.21 724 GLU A CA 1
ATOM 5166 C C . GLU A 1 679 ? -608.148 397.693 471.728 1.00 28.29 724 GLU A C 1
ATOM 5167 O O . GLU A 1 679 ? -608.905 397.901 472.684 1.00 30.93 724 GLU A O 1
ATOM 5173 N N . ARG A 1 680 ? -608.507 397.952 470.467 1.00 30.69 725 ARG A N 1
ATOM 5174 C CA . ARG A 1 680 ? -609.839 398.487 470.182 1.00 28.47 725 ARG A CA 1
ATOM 5175 C C . ARG A 1 680 ? -610.932 397.444 470.413 1.00 29.43 725 ARG A C 1
ATOM 5176 O O . ARG A 1 680 ? -611.999 397.757 470.955 1.00 27.92 725 ARG A O 1
ATOM 5184 N N . MET A 1 681 ? -610.702 396.198 470.005 1.00 30.23 726 MET A N 1
ATOM 5185 C CA . MET A 1 681 ? -611.706 395.175 470.275 1.00 31.43 726 MET A CA 1
ATOM 5186 C C . MET A 1 681 ? -611.862 394.946 471.775 1.00 22.61 726 MET A C 1
ATOM 5187 O O . MET A 1 681 ? -612.982 394.798 472.276 1.00 28.20 726 MET A O 1
ATOM 5192 N N . LEU A 1 682 ? -610.755 394.934 472.514 1.00 26.30 727 LEU A N 1
ATOM 5193 C CA . LEU A 1 682 ? -610.842 394.781 473.963 1.00 29.47 727 LEU A CA 1
ATOM 5194 C C . LEU A 1 682 ? -611.635 395.924 474.600 1.00 31.84 727 LEU A C 1
ATOM 5195 O O . LEU A 1 682 ? -612.501 395.694 475.452 1.00 27.32 727 LEU A O 1
ATOM 5200 N N . ARG A 1 683 ? -611.330 397.171 474.214 1.00 29.35 728 ARG A N 1
ATOM 5201 C CA . ARG A 1 683 ? -612.076 398.317 474.730 1.00 25.78 728 ARG A CA 1
ATOM 5202 C C . ARG A 1 683 ? -613.568 398.156 474.489 1.00 26.07 728 ARG A C 1
ATOM 5203 O O . ARG A 1 683 ? -614.376 398.283 475.413 1.00 24.52 728 ARG A O 1
ATOM 5211 N N . SER A 1 684 ? -613.948 397.894 473.235 1.00 25.48 729 SER A N 1
ATOM 5212 C CA . SER A 1 684 ? -615.363 397.820 472.889 1.00 24.89 729 SER A CA 1
ATOM 5213 C C . SER A 1 684 ? -616.083 396.732 473.680 1.00 24.86 729 SER A C 1
ATOM 5214 O O . SER A 1 684 ? -617.168 396.969 474.225 1.00 24.58 729 SER A O 1
ATOM 5217 N N . GLN A 1 685 ? -615.483 395.551 473.789 1.00 23.32 730 GLN A N 1
ATOM 5218 C CA . GLN A 1 685 ? -616.137 394.455 474.505 1.00 26.41 730 GLN A CA 1
ATOM 5219 C C . GLN A 1 685 ? -616.234 394.732 476.007 1.00 27.44 730 GLN A C 1
ATOM 5220 O O . GLN A 1 685 ? -617.254 394.428 476.632 1.00 26.66 730 GLN A O 1
ATOM 5226 N N . LEU A 1 686 ? -615.187 395.313 476.609 1.00 23.79 731 LEU A N 1
ATOM 5227 C CA . LEU A 1 686 ? -615.231 395.603 478.041 1.00 23.29 731 LEU A CA 1
ATOM 5228 C C . LEU A 1 686 ? -616.265 396.674 478.371 1.00 26.42 731 LEU A C 1
ATOM 5229 O O . LEU A 1 686 ? -616.977 396.575 479.382 1.00 27.00 731 LEU A O 1
ATOM 5234 N N . LEU A 1 687 ? -616.338 397.736 477.567 1.00 26.20 732 LEU A N 1
ATOM 5235 C CA . LEU A 1 687 ? -617.328 398.769 477.853 1.00 23.77 732 LEU A CA 1
ATOM 5236 C C . LEU A 1 687 ? -618.742 398.230 477.645 1.00 24.70 732 LEU A C 1
ATOM 5237 O O . LEU A 1 687 ? -619.650 398.535 478.428 1.00 27.00 732 LEU A O 1
ATOM 5242 N N . LEU A 1 688 ? -618.947 397.404 476.619 1.00 25.97 733 LEU A N 1
ATOM 5243 C CA . LEU A 1 688 ? -620.264 396.788 476.456 1.00 25.03 733 LEU A CA 1
ATOM 5244 C C . LEU A 1 688 ? -620.611 395.921 477.667 1.00 29.22 733 LEU A C 1
ATOM 5245 O O . LEU A 1 688 ? -621.699 396.044 478.254 1.00 24.77 733 LEU A O 1
ATOM 5250 N N . LEU A 1 689 ? -619.690 395.037 478.054 1.00 26.83 734 LEU A N 1
ATOM 5251 C CA . LEU A 1 689 ? -619.915 394.169 479.204 1.00 23.30 734 LEU A CA 1
ATOM 5252 C C . LEU A 1 689 ? -620.296 394.976 480.433 1.00 32.27 734 LEU A C 1
ATOM 5253 O O . LEU A 1 689 ? -621.263 394.649 481.128 1.00 27.66 734 LEU A O 1
ATOM 5258 N N . ALA A 1 690 ? -619.520 396.023 480.732 1.00 27.44 735 ALA A N 1
ATOM 5259 C CA . ALA A 1 690 ? -619.730 396.774 481.959 1.00 28.65 735 ALA A CA 1
ATOM 5260 C C . ALA A 1 690 ? -621.080 397.478 481.953 1.00 28.78 735 ALA A C 1
ATOM 5261 O O . ALA A 1 690 ? -621.796 397.484 482.963 1.00 30.50 735 ALA A O 1
ATOM 5263 N N . CYS A 1 691 ? -621.452 398.064 480.817 1.00 27.59 736 CYS A N 1
ATOM 5264 C CA . CYS A 1 691 ? -622.721 398.784 480.719 1.00 26.72 736 CYS A CA 1
ATOM 5265 C C . CYS A 1 691 ? -623.898 397.824 480.823 1.00 32.62 736 CYS A C 1
ATOM 5266 O O . CYS A 1 691 ? -624.902 398.120 481.486 1.00 32.91 736 CYS A O 1
ATOM 5269 N N . VAL A 1 692 ? -623.830 396.720 480.071 1.00 31.17 737 VAL A N 1
ATOM 5270 C CA . VAL A 1 692 ? -624.979 395.824 480.064 1.00 30.48 737 VAL A CA 1
ATOM 5271 C C . VAL A 1 692 ? -625.187 395.242 481.444 1.00 28.60 737 VAL A C 1
ATOM 5272 O O . VAL A 1 692 ? -626.318 394.947 481.826 1.00 34.00 737 VAL A O 1
ATOM 5276 N N . HIS A 1 693 ? -624.119 395.077 482.233 1.00 29.22 738 HIS A N 1
ATOM 5277 C CA . HIS A 1 693 ? -624.280 394.584 483.596 1.00 30.05 738 HIS A CA 1
ATOM 5278 C C . HIS A 1 693 ? -624.393 395.709 484.616 1.00 29.24 738 HIS A C 1
ATOM 5279 O O . HIS A 1 693 ? -624.283 395.460 485.820 1.00 30.73 738 HIS A O 1
ATOM 5286 N N . ASN A 1 694 ? -624.611 396.938 484.150 1.00 32.66 739 ASN A N 1
ATOM 5287 C CA . ASN A 1 694 ? -624.979 398.066 485.005 1.00 35.47 739 ASN A CA 1
ATOM 5288 C C . ASN A 1 694 ? -623.837 398.481 485.931 1.00 34.35 739 ASN A C 1
ATOM 5289 O O . ASN A 1 694 ? -624.054 398.833 487.095 1.00 35.49 739 ASN A O 1
ATOM 5294 N N . TYR A 1 695 ? -622.614 398.467 485.422 1.00 34.97 740 TYR A N 1
ATOM 5295 C CA . TYR A 1 695 ? -621.520 399.113 486.136 1.00 30.27 740 TYR A CA 1
ATOM 5296 C C . TYR A 1 695 ? -621.705 400.619 485.996 1.00 32.30 740 TYR A C 1
ATOM 5297 O O . TYR A 1 695 ? -621.570 401.161 484.896 1.00 35.29 740 TYR A O 1
ATOM 5306 N N . GLN A 1 696 ? -622.025 401.298 487.097 1.00 35.06 741 GLN A N 1
ATOM 5307 C CA . GLN A 1 696 ? -622.580 402.645 486.985 1.00 35.63 741 GLN A CA 1
ATOM 5308 C C . GLN A 1 696 ? -621.632 403.658 486.351 1.00 36.31 741 GLN A C 1
ATOM 5309 O O . GLN A 1 696 ? -622.115 404.522 485.597 1.00 34.21 741 GLN A O 1
ATOM 5315 N N . PRO A 1 697 ? -620.324 403.637 486.601 1.00 35.97 742 PRO A N 1
ATOM 5316 C CA . PRO A 1 697 ? -619.448 404.574 485.874 1.00 42.85 742 PRO A CA 1
ATOM 5317 C C . PRO A 1 697 ? -619.602 404.463 484.370 1.00 41.74 742 PRO A C 1
ATOM 5318 O O . PRO A 1 697 ? -619.677 405.489 483.683 1.00 38.03 742 PRO A O 1
ATOM 5322 N N . CYS A 1 698 ? -619.675 403.236 483.843 1.00 32.44 743 CYS A N 1
ATOM 5323 C CA A CYS A 1 698 ? -619.880 403.022 482.406 0.25 31.43 743 CYS A CA 1
ATOM 5324 C CA B CYS A 1 698 ? -619.844 403.085 482.406 0.75 28.95 743 CYS A CA 1
ATOM 5325 C C . CYS A 1 698 ? -621.253 403.483 481.974 1.00 31.37 743 CYS A C 1
ATOM 5326 O O . CYS A 1 698 ? -621.409 404.227 480.999 1.00 35.40 743 CYS A O 1
ATOM 5331 N N . VAL A 1 699 ? -622.285 402.987 482.667 1.00 28.26 744 VAL A N 1
ATOM 5332 C CA . VAL A 1 699 ? -623.648 403.348 482.295 1.00 32.37 744 VAL A CA 1
ATOM 5333 C C . VAL A 1 699 ? -623.801 404.864 482.240 1.00 34.32 744 VAL A C 1
ATOM 5334 O O . VAL A 1 699 ? -624.411 405.408 481.313 1.00 30.99 744 VAL A O 1
ATOM 5338 N N . GLN A 1 700 ? -623.285 405.569 483.251 1.00 29.74 745 GLN A N 1
ATOM 5339 C CA . GLN A 1 700 ? -623.499 407.011 483.299 1.00 32.73 745 GLN A CA 1
ATOM 5340 C C . GLN A 1 700 ? -622.830 407.705 482.118 1.00 29.18 745 GLN A C 1
ATOM 5341 O O . GLN A 1 700 ? -623.405 408.621 481.514 1.00 32.65 745 GLN A O 1
ATOM 5347 N N . ARG A 1 701 ? -621.627 407.276 481.761 1.00 29.81 746 ARG A N 1
ATOM 5348 C CA A ARG A 1 701 ? -620.967 407.874 480.610 0.56 34.58 746 ARG A CA 1
ATOM 5349 C CA B ARG A 1 701 ? -620.961 407.864 480.611 0.44 34.65 746 ARG A CA 1
ATOM 5350 C C . ARG A 1 701 ? -621.682 407.499 479.316 1.00 35.83 746 ARG A C 1
ATOM 5351 O O . ARG A 1 701 ? -621.848 408.346 478.427 1.00 27.09 746 ARG A O 1
ATOM 5366 N N . ALA A 1 702 ? -622.131 406.239 479.193 1.00 26.47 747 ALA A N 1
ATOM 5367 C CA . ALA A 1 702 ? -622.861 405.822 478.001 1.00 29.39 747 ALA A CA 1
ATOM 5368 C C . ALA A 1 702 ? -624.177 406.573 477.873 1.00 28.49 747 ALA A C 1
ATOM 5369 O O . ALA A 1 702 ? -624.571 406.966 476.767 1.00 28.96 747 ALA A O 1
ATOM 5371 N N . GLU A 1 703 ? -624.872 406.787 478.992 1.00 26.57 748 GLU A N 1
ATOM 5372 C CA . GLU A 1 703 ? -626.119 407.548 478.943 1.00 28.41 748 GLU A CA 1
ATOM 5373 C C . GLU A 1 703 ? -625.877 408.961 478.440 1.00 32.83 748 GLU A C 1
ATOM 5374 O O . GLU A 1 703 ? -626.664 409.487 477.645 1.00 31.64 748 GLU A O 1
ATOM 5380 N N . GLY A 1 704 ? -624.797 409.598 478.902 1.00 33.10 749 GLY A N 1
ATOM 5381 C CA . GLY A 1 704 ? -624.502 410.952 478.451 1.00 32.87 749 GLY A CA 1
ATOM 5382 C C . GLY A 1 704 ? -624.236 411.018 476.957 1.00 26.66 749 GLY A C 1
ATOM 5383 O O . GLY A 1 704 ? -624.738 411.906 476.263 1.00 31.89 749 GLY A O 1
ATOM 5384 N N . TYR A 1 705 ? -623.428 410.083 476.445 1.00 25.85 750 TYR A N 1
ATOM 5385 C CA . TYR A 1 705 ? -623.149 410.043 475.014 1.00 25.31 750 TYR A CA 1
ATOM 5386 C C . TYR A 1 705 ? -624.415 409.776 474.217 1.00 30.18 750 TYR A C 1
ATOM 5387 O O . TYR A 1 705 ? -624.626 410.381 473.160 1.00 24.99 750 TYR A O 1
ATOM 5396 N N . PHE A 1 706 ? -625.271 408.870 474.695 1.00 27.45 751 PHE A N 1
ATOM 5397 C CA . PHE A 1 706 ? -626.500 408.611 473.941 1.00 24.34 751 PHE A CA 1
ATOM 5398 C C . PHE A 1 706 ? -627.398 409.840 473.913 1.00 25.15 751 PHE A C 1
ATOM 5399 O O . PHE A 1 706 ? -627.963 410.177 472.865 1.00 28.43 751 PHE A O 1
ATOM 5407 N N . ARG A 1 707 ? -627.549 410.528 475.049 1.00 25.94 752 ARG A N 1
ATOM 5408 C CA . ARG A 1 707 ? -628.406 411.709 475.056 1.00 28.32 752 ARG A CA 1
ATOM 5409 C C . ARG A 1 707 ? -627.867 412.768 474.106 1.00 29.08 752 ARG A C 1
ATOM 5410 O O . ARG A 1 707 ? -628.634 413.419 473.383 1.00 27.42 752 ARG A O 1
ATOM 5418 N N . LYS A 1 708 ? -626.541 412.952 474.083 1.00 28.26 753 LYS A N 1
ATOM 5419 C CA . LYS A 1 708 ? -625.970 413.920 473.153 1.00 30.77 753 LYS A CA 1
ATOM 5420 C C . LYS A 1 708 ? -626.152 413.459 471.712 1.00 26.66 753 LYS A C 1
ATOM 5421 O O . LYS A 1 708 ? -626.502 414.264 470.839 1.00 27.37 753 LYS A O 1
ATOM 5427 N N . TRP A 1 709 ? -625.968 412.158 471.454 1.00 27.85 754 TRP A N 1
ATOM 5428 C CA . TRP A 1 709 ? -626.188 411.647 470.109 1.00 25.22 754 TRP A CA 1
ATOM 5429 C C . TRP A 1 709 ? -627.623 411.905 469.664 1.00 29.12 754 TRP A C 1
ATOM 5430 O O . TRP A 1 709 ? -627.862 412.361 468.540 1.00 25.66 754 TRP A O 1
ATOM 5441 N N . LYS A 1 710 ? -628.590 411.644 470.542 1.00 25.63 755 LYS A N 1
ATOM 5442 C CA . LYS A 1 710 ? -629.988 411.923 470.202 1.00 29.84 755 LYS A CA 1
ATOM 5443 C C . LYS A 1 710 ? -630.245 413.418 470.039 1.00 28.42 755 LYS A C 1
ATOM 5444 O O . LYS A 1 710 ? -630.952 413.825 469.109 1.00 32.27 755 LYS A O 1
ATOM 5450 N N . GLU A 1 711 ? -629.679 414.256 470.925 1.00 27.56 756 GLU A N 1
ATOM 5451 C CA A GLU A 1 711 ? -629.826 415.713 470.814 0.44 28.55 756 GLU A CA 1
ATOM 5452 C CA B GLU A 1 711 ? -629.884 415.699 470.785 0.56 28.54 756 GLU A CA 1
ATOM 5453 C C . GLU A 1 711 ? -629.288 416.228 469.486 1.00 31.95 756 GLU A C 1
ATOM 5454 O O . GLU A 1 711 ? -629.772 417.231 468.945 1.00 31.49 756 GLU A O 1
ATOM 5465 N N . SER A 1 712 ? -628.255 415.584 468.973 1.00 32.11 757 SER A N 1
ATOM 5466 C CA . SER A 1 712 ? -627.661 415.977 467.707 1.00 33.03 757 SER A CA 1
ATOM 5467 C C . SER A 1 712 ? -628.474 415.511 466.500 1.00 29.74 757 SER A C 1
ATOM 5468 O O . SER A 1 712 ? -628.055 415.737 465.357 1.00 31.18 757 SER A O 1
ATOM 5471 N N . ASN A 1 713 ? -629.625 414.885 466.725 1.00 28.54 758 ASN A N 1
ATOM 5472 C CA . ASN A 1 713 ? -630.395 414.226 465.672 1.00 31.37 758 ASN A CA 1
ATOM 5473 C C . ASN A 1 713 ? -629.612 413.093 465.008 1.00 31.81 758 ASN A C 1
ATOM 5474 O O . ASN A 1 713 ? -629.725 412.860 463.805 1.00 31.03 758 ASN A O 1
ATOM 5479 N N . GLY A 1 714 ? -628.806 412.377 465.794 1.00 28.35 759 GLY A N 1
ATOM 5480 C CA . GLY A 1 714 ? -628.018 411.281 465.260 1.00 26.99 759 GLY A CA 1
ATOM 5481 C C . GLY A 1 714 ? -626.849 411.690 464.387 1.00 35.28 759 GLY A C 1
ATOM 5482 O O . GLY A 1 714 ? -626.261 410.831 463.728 1.00 45.70 759 GLY A O 1
ATOM 5483 N N . ASN A 1 715 ? -626.503 412.978 464.350 1.00 32.43 760 ASN A N 1
ATOM 5484 C CA . ASN A 1 715 ? -625.411 413.477 463.530 1.00 35.16 760 ASN A CA 1
ATOM 5485 C C . ASN A 1 715 ? -624.067 413.498 464.265 1.00 41.69 760 ASN A C 1
ATOM 5486 O O . ASN A 1 715 ? -623.035 413.779 463.644 1.00 39.11 760 ASN A O 1
ATOM 5491 N N . LEU A 1 716 ? -624.049 413.195 465.555 1.00 37.96 761 LEU A N 1
ATOM 5492 C CA . LEU A 1 716 ? -622.822 413.247 466.338 1.00 35.92 761 LEU A CA 1
ATOM 5493 C C . LEU A 1 716 ? -621.925 412.065 465.994 1.00 31.81 761 LEU A C 1
ATOM 5494 O O . LEU A 1 716 ? -622.364 410.913 465.989 1.00 29.53 761 LEU A O 1
ATOM 5499 N N . SER A 1 717 ? -620.663 412.353 465.727 1.00 30.13 762 SER A N 1
ATOM 5500 C CA . SER A 1 717 ? -619.682 411.306 465.499 1.00 31.64 762 SER A CA 1
ATOM 5501 C C . SER A 1 717 ? -619.201 410.801 466.854 1.00 31.72 762 SER A C 1
ATOM 5502 O O . SER A 1 717 ? -618.490 411.511 467.569 1.00 28.25 762 SER A O 1
ATOM 5505 N N . LEU A 1 718 ? -619.616 409.598 467.234 1.00 26.33 763 LEU A N 1
ATOM 5506 C CA . LEU A 1 718 ? -619.148 408.884 468.416 1.00 29.31 763 LEU A CA 1
ATOM 5507 C C . LEU A 1 718 ? -617.908 408.059 468.082 1.00 29.20 763 LEU A C 1
ATOM 5508 O O . LEU A 1 718 ? -617.737 407.616 466.944 1.00 29.73 763 LEU A O 1
ATOM 5513 N N . PRO A 1 719 ? -617.017 407.834 469.044 1.00 28.56 764 PRO A N 1
ATOM 5514 C CA . PRO A 1 719 ? -615.978 406.818 468.837 1.00 27.13 764 PRO A CA 1
ATOM 5515 C C . PRO A 1 719 ? -616.649 405.495 468.509 1.00 25.23 764 PRO A C 1
ATOM 5516 O O . PRO A 1 719 ? -617.577 405.056 469.196 1.00 26.60 764 PRO A O 1
ATOM 5520 N N . VAL A 1 720 ? -616.201 404.882 467.417 1.00 29.88 765 VAL A N 1
ATOM 5521 C CA . VAL A 1 720 ? -616.771 403.610 467.003 1.00 24.51 765 VAL A CA 1
ATOM 5522 C C . VAL A 1 720 ? -616.664 402.592 468.132 1.00 24.36 765 VAL A C 1
ATOM 5523 O O . VAL A 1 720 ? -617.585 401.807 468.371 1.00 22.99 765 VAL A O 1
ATOM 5527 N N . ASP A 1 721 ? -615.558 402.621 468.877 1.00 26.05 766 ASP A N 1
ATOM 5528 C CA . ASP A 1 721 ? -615.325 401.593 469.881 1.00 25.78 766 ASP A CA 1
ATOM 5529 C C . ASP A 1 721 ? -616.259 401.694 471.070 1.00 25.69 766 ASP A C 1
ATOM 5530 O O . ASP A 1 721 ? -616.401 400.707 471.795 1.00 26.05 766 ASP A O 1
ATOM 5535 N N . VAL A 1 722 ? -616.872 402.862 471.323 1.00 27.32 767 VAL A N 1
ATOM 5536 C CA . VAL A 1 722 ? -617.824 402.967 472.428 1.00 23.76 767 VAL A CA 1
ATOM 5537 C C . VAL A 1 722 ? -619.270 402.858 471.960 1.00 21.70 767 VAL A C 1
ATOM 5538 O O . VAL A 1 722 ? -620.179 402.829 472.806 1.00 25.94 767 VAL A O 1
ATOM 5542 N N . THR A 1 723 ? -619.512 402.784 470.649 1.00 23.93 768 THR A N 1
ATOM 5543 C CA . THR A 1 723 ? -620.872 402.935 470.150 1.00 29.05 768 THR A CA 1
ATOM 5544 C C . THR A 1 723 ? -621.755 401.749 470.528 1.00 25.91 768 THR A C 1
ATOM 5545 O O . THR A 1 723 ? -622.935 401.937 470.855 1.00 25.10 768 THR A O 1
ATOM 5549 N N . LEU A 1 724 ? -621.211 400.526 470.524 1.00 23.93 769 LEU A N 1
ATOM 5550 C CA . LEU A 1 724 ? -622.026 399.386 470.951 1.00 23.95 769 LEU A CA 1
ATOM 5551 C C . LEU A 1 724 ? -622.593 399.614 472.343 1.00 26.45 769 LEU A C 1
ATOM 5552 O O . LEU A 1 724 ? -623.794 399.416 472.587 1.00 23.17 769 LEU A O 1
ATOM 5557 N N . ALA A 1 725 ? -621.729 400.008 473.280 1.00 24.93 770 ALA A N 1
ATOM 5558 C CA . ALA A 1 725 ? -622.151 400.243 474.655 1.00 27.29 770 ALA A CA 1
ATOM 5559 C C . ALA A 1 725 ? -623.137 401.394 474.730 1.00 29.40 770 ALA A C 1
ATOM 5560 O O . ALA A 1 725 ? -624.141 401.305 475.441 1.00 23.73 770 ALA A O 1
ATOM 5562 N N . VAL A 1 726 ? -622.872 402.485 473.999 1.00 26.00 771 VAL A N 1
ATOM 5563 C CA . VAL A 1 726 ? -623.759 403.645 474.063 1.00 24.44 771 VAL A CA 1
ATOM 5564 C C . VAL A 1 726 ? -625.147 403.286 473.533 1.00 26.41 771 VAL A C 1
ATOM 5565 O O . VAL A 1 726 ? -626.174 403.615 474.139 1.00 27.93 771 VAL A O 1
ATOM 5569 N N . PHE A 1 727 ? -625.202 402.623 472.384 1.00 21.49 772 PHE A N 1
ATOM 5570 C CA . PHE A 1 727 ? -626.502 402.270 471.808 1.00 25.18 772 PHE A CA 1
ATOM 5571 C C . PHE A 1 727 ? -627.226 401.237 472.664 1.00 21.25 772 PHE A C 1
ATOM 5572 O O . PHE A 1 727 ? -628.450 401.302 472.822 1.00 25.09 772 PHE A O 1
ATOM 5580 N N . ALA A 1 728 ? -626.493 400.252 473.199 1.00 24.62 773 ALA A N 1
ATOM 5581 C CA . ALA A 1 728 ? -627.135 399.222 474.009 1.00 24.61 773 ALA A CA 1
ATOM 5582 C C . ALA A 1 728 ? -627.799 399.829 475.239 1.00 29.51 773 ALA A C 1
ATOM 5583 O O . ALA A 1 728 ? -628.883 399.396 475.646 1.00 25.07 773 ALA A O 1
ATOM 5585 N N . VAL A 1 729 ? -627.168 400.841 475.843 1.00 24.85 774 VAL A N 1
ATOM 5586 C CA . VAL A 1 729 ? -627.797 401.535 476.962 1.00 21.94 774 VAL A CA 1
ATOM 5587 C C . VAL A 1 729 ? -628.971 402.368 476.473 1.00 26.70 774 VAL A C 1
ATOM 5588 O O . VAL A 1 729 ? -630.047 402.383 477.092 1.00 30.31 774 VAL A O 1
ATOM 5592 N N . GLY A 1 730 ? -628.784 403.077 475.356 1.00 28.66 775 GLY A N 1
ATOM 5593 C CA . GLY A 1 730 ? -629.828 403.957 474.859 1.00 22.77 775 GLY A CA 1
ATOM 5594 C C . GLY A 1 730 ? -631.098 403.224 474.487 1.00 23.68 775 GLY A C 1
ATOM 5595 O O . GLY A 1 730 ? -632.199 403.765 474.646 1.00 25.42 775 GLY A O 1
ATOM 5596 N N . ALA A 1 731 ? -630.970 401.994 473.977 1.00 26.35 776 ALA A N 1
ATOM 5597 C CA . ALA A 1 731 ? -632.13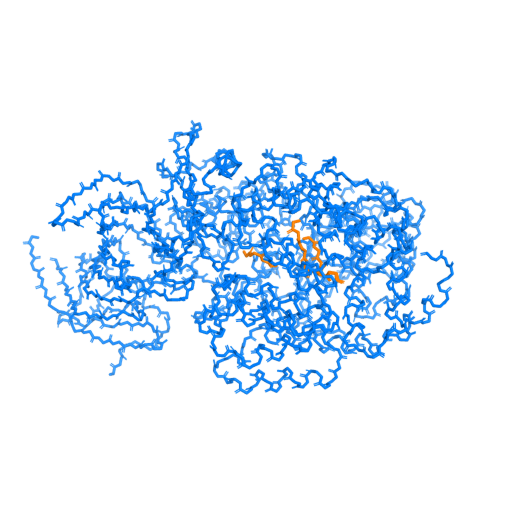0 401.259 473.486 1.00 26.99 776 ALA A CA 1
ATOM 5598 C C . ALA A 1 731 ? -632.996 400.709 474.603 1.00 26.99 776 ALA A C 1
ATOM 5599 O O . ALA A 1 731 ? -634.049 400.137 474.309 1.00 28.24 776 ALA A O 1
ATOM 5601 N N . GLN A 1 732 ? -632.584 400.877 475.861 1.00 27.43 777 GLN A N 1
ATOM 5602 C CA . GLN A 1 732 ? -633.353 400.367 476.986 1.00 31.33 777 GLN A CA 1
ATOM 5603 C C . GLN A 1 732 ? -634.641 401.137 477.231 1.00 35.16 777 GLN A C 1
ATOM 5604 O O . GLN A 1 732 ? -635.550 400.585 477.854 1.00 34.84 777 GLN A O 1
ATOM 5610 N N . SER A 1 733 ? -634.745 402.383 476.772 1.00 32.94 778 SER A N 1
ATOM 5611 C CA . SER A 1 733 ? -635.992 403.127 476.858 1.00 31.21 778 SER A CA 1
ATOM 5612 C C . SER A 1 733 ? -636.745 403.071 475.535 1.00 26.92 778 SER A C 1
ATOM 5613 O O . SER A 1 733 ? -636.171 402.858 474.467 1.00 32.84 778 SER A O 1
ATOM 5616 N N . THR A 1 734 ? -638.058 403.296 475.619 1.00 29.93 779 THR A N 1
ATOM 5617 C CA . THR A 1 734 ? -638.861 403.345 474.405 1.00 30.63 779 THR A CA 1
ATOM 5618 C C . THR A 1 734 ? -638.413 404.474 473.483 1.00 30.49 779 THR A C 1
ATOM 5619 O O . THR A 1 734 ? -638.268 404.281 472.270 1.00 35.50 779 THR A O 1
ATOM 5623 N N . GLU A 1 735 ? -638.201 405.668 474.036 1.00 31.59 780 GLU A N 1
ATOM 5624 C CA . GLU A 1 735 ? -637.789 406.786 473.195 1.00 30.27 780 GLU A CA 1
ATOM 5625 C C . GLU A 1 735 ? -636.461 406.508 472.502 1.00 29.11 780 GLU A C 1
ATOM 5626 O O . GLU A 1 735 ? -636.307 406.791 471.308 1.00 32.86 780 GLU A O 1
ATOM 5632 N N . GLY A 1 736 ? -635.487 405.960 473.234 1.00 27.52 781 GLY A N 1
ATOM 5633 C CA . GLY A 1 736 ? -634.188 405.688 472.639 1.00 24.87 781 GLY A CA 1
ATOM 5634 C C . GLY A 1 736 ? -634.231 404.568 471.610 1.00 27.70 781 GLY A C 1
ATOM 5635 O O . GLY A 1 736 ? -633.643 404.685 470.530 1.00 26.46 781 GLY A O 1
ATOM 5636 N N . TRP A 1 737 ? -634.951 403.486 471.916 1.00 30.28 782 TRP A N 1
ATOM 5637 C CA . TRP A 1 737 ? -635.152 402.417 470.939 1.00 28.85 782 TRP A CA 1
ATOM 5638 C C . TRP A 1 737 ? -635.762 402.970 469.655 1.00 23.34 782 TRP A C 1
ATOM 5639 O O . TRP A 1 737 ? -635.250 402.736 468.555 1.00 24.59 782 TRP A O 1
ATOM 5650 N N . ASP A 1 738 ? -636.870 403.701 469.778 1.00 28.15 783 ASP A N 1
ATOM 5651 C CA . ASP A 1 738 ? -637.523 404.260 468.602 1.00 26.34 783 ASP A CA 1
ATOM 5652 C C . ASP A 1 738 ? -636.588 405.169 467.819 1.00 31.47 783 ASP A C 1
ATOM 5653 O O . ASP A 1 738 ? -636.597 405.162 466.582 1.00 31.14 783 ASP A O 1
ATOM 5658 N N . PHE A 1 739 ? -635.777 405.967 468.516 1.00 31.77 784 PHE A N 1
ATOM 5659 C CA . PHE A 1 739 ? -634.868 406.850 467.796 1.00 36.04 784 PHE A CA 1
ATOM 5660 C C . PHE A 1 739 ? -633.790 406.053 467.077 1.00 35.73 784 PHE A C 1
ATOM 5661 O O . PHE A 1 739 ? -633.498 406.316 465.908 1.00 29.74 784 PHE A O 1
ATOM 5669 N N . LEU A 1 740 ? -633.200 405.063 467.749 1.00 24.28 785 LEU A N 1
ATOM 5670 C CA . LEU A 1 740 ? -632.227 404.199 467.088 1.00 24.85 785 LEU A CA 1
ATOM 5671 C C . LEU A 1 740 ? -632.825 403.545 465.852 1.00 32.73 785 LEU A C 1
ATOM 5672 O O . LEU A 1 740 ? -632.196 403.494 464.788 1.00 29.39 785 LEU A O 1
ATOM 5677 N N . TYR A 1 741 ? -634.024 402.984 465.983 1.00 28.31 786 TYR A N 1
ATOM 5678 C CA . TYR A 1 741 ? -634.598 402.332 464.818 1.00 26.92 786 TYR A CA 1
ATOM 5679 C C . TYR A 1 741 ? -634.782 403.319 463.675 1.00 25.76 786 TYR A C 1
ATOM 5680 O O . TYR A 1 741 ? -634.532 402.980 462.515 1.00 33.96 786 TYR A O 1
ATOM 5689 N N . SER A 1 742 ? -635.179 404.564 463.983 1.00 30.90 787 SER A N 1
ATOM 5690 C CA . SER A 1 742 ? -635.429 405.538 462.926 1.00 35.56 787 SER A CA 1
ATOM 5691 C C . SER A 1 742 ? -634.165 405.872 462.138 1.00 37.53 787 SER A C 1
ATOM 5692 O O . SER A 1 742 ? -634.256 406.242 460.963 1.00 48.24 787 SER A O 1
ATOM 5695 N N . LYS A 1 743 ? -632.981 405.741 462.744 1.00 29.48 788 LYS A N 1
ATOM 5696 C CA . LYS A 1 743 ? -631.746 405.993 462.017 1.00 28.31 788 LYS A CA 1
ATOM 5697 C C . LYS A 1 743 ? -631.270 404.789 461.218 1.00 36.31 788 LYS A C 1
ATOM 5698 O O . LYS A 1 743 ? -630.484 404.949 460.275 1.00 32.93 788 LYS A O 1
ATOM 5704 N N . TYR A 1 744 ? -631.753 403.595 461.554 1.00 31.49 789 TYR A N 1
ATOM 5705 C CA . TYR A 1 744 ? -631.352 402.396 460.833 1.00 31.97 789 TYR A CA 1
ATOM 5706 C C . TYR A 1 744 ? -631.741 402.473 459.363 1.00 35.15 789 TYR A C 1
ATOM 5707 O O . TYR A 1 744 ? -630.982 402.035 458.492 1.00 43.25 789 TYR A O 1
ATOM 5716 N N . GLN A 1 745 ? -632.918 403.035 459.071 1.00 34.57 790 GLN A N 1
ATOM 5717 C CA . GLN A 1 745 ? -633.422 403.097 457.698 1.00 49.06 790 GLN A CA 1
ATOM 5718 C C . GLN A 1 745 ? -632.404 403.694 456.743 1.00 48.93 790 GLN A C 1
ATOM 5719 O O . GLN A 1 745 ? -632.208 403.193 455.631 1.00 68.51 790 GLN A O 1
ATOM 5725 N N . PHE A 1 746 ? -631.767 404.786 457.144 1.00 44.63 791 PHE A N 1
ATOM 5726 C CA . PHE A 1 746 ? -630.994 405.601 456.222 1.00 54.00 791 PHE A CA 1
ATOM 5727 C C . PHE A 1 746 ? -629.501 405.339 456.298 1.00 51.39 791 PHE A C 1
ATOM 5728 O O . PHE A 1 746 ? -628.739 405.958 455.552 1.00 48.83 791 PHE A O 1
ATOM 5736 N N . SER A 1 747 ? -629.055 404.438 457.164 1.00 45.16 792 SER A N 1
ATOM 5737 C CA . SER A 1 747 ? -627.625 404.231 457.309 1.00 45.39 792 SER A CA 1
ATOM 5738 C C . SER A 1 747 ? -627.091 403.432 456.126 1.00 40.54 792 SER A C 1
ATOM 5739 O O . SER A 1 747 ? -627.706 402.457 455.677 1.00 38.51 792 SER A O 1
ATOM 5742 N N . LEU A 1 748 ? -625.946 403.870 455.602 1.00 35.89 793 LEU A N 1
ATOM 5743 C CA . LEU A 1 748 ? -625.198 403.138 454.592 1.00 37.14 793 LEU A CA 1
ATOM 5744 C C . LEU A 1 748 ? -624.021 402.369 455.188 1.00 38.44 793 LEU A C 1
ATOM 5745 O O . LEU A 1 748 ? -623.257 401.744 454.439 1.00 37.33 793 LEU A O 1
ATOM 5750 N N . SER A 1 749 ? -623.871 402.381 456.511 1.00 33.27 794 SER A N 1
ATOM 5751 C CA . SER A 1 749 ? -622.734 401.772 457.186 1.00 36.21 794 SER A CA 1
ATOM 5752 C C . SER A 1 749 ? -623.125 400.404 457.727 1.00 31.25 794 SER A C 1
ATOM 5753 O O . SER A 1 749 ? -624.065 400.286 458.520 1.00 29.67 794 SER A O 1
ATOM 5756 N N . SER A 1 750 ? -622.384 399.376 457.323 1.00 34.33 795 SER A N 1
ATOM 5757 C CA . SER A 1 750 ? -622.674 398.041 457.834 1.00 30.09 795 SER A CA 1
ATOM 5758 C C . SER A 1 750 ? -622.409 397.951 459.332 1.00 24.19 795 SER A C 1
ATOM 5759 O O . SER A 1 750 ? -623.183 397.325 460.077 1.00 28.67 795 SER A O 1
ATOM 5762 N N . THR A 1 751 ? -621.327 398.568 459.805 1.00 27.50 796 THR A N 1
ATOM 5763 C CA . THR A 1 751 ? -621.043 398.519 461.236 1.00 28.49 796 THR A CA 1
ATOM 5764 C C . THR A 1 751 ? -622.145 399.204 462.035 1.00 24.50 796 THR A C 1
ATOM 5765 O O . THR A 1 751 ? -622.596 398.690 463.065 1.00 24.44 796 THR A O 1
ATOM 5769 N N . GLU A 1 752 ? -622.572 400.387 461.589 1.00 25.19 797 GLU A N 1
ATOM 5770 C CA . GLU A 1 752 ? -623.571 401.121 462.352 1.00 24.75 797 GLU A CA 1
ATOM 5771 C C . GLU A 1 752 ? -624.892 400.365 462.384 1.00 26.77 797 GLU A C 1
ATOM 5772 O O . GLU A 1 752 ? -625.550 400.285 463.427 1.00 29.14 797 GLU A O 1
ATOM 5778 N N . LYS A 1 753 ? -625.295 399.799 461.251 1.00 26.31 798 LYS A N 1
ATOM 5779 C CA . LYS A 1 753 ? -626.505 398.985 461.242 1.00 27.52 798 LYS A CA 1
ATOM 5780 C C . LYS A 1 753 ? -626.357 397.764 462.142 1.00 26.86 798 LYS A C 1
ATOM 5781 O O . LYS A 1 753 ? -627.286 397.408 462.872 1.00 27.13 798 LYS A O 1
ATOM 5787 N N . SER A 1 754 ? -625.186 397.125 462.126 1.00 25.80 799 SER A N 1
ATOM 5788 C CA A SER A 1 754 ? -624.952 395.991 463.010 0.54 23.26 799 SER A CA 1
ATOM 5789 C CA B SER A 1 754 ? -624.960 395.989 463.007 0.46 23.64 799 SER A CA 1
ATOM 5790 C C . SER A 1 754 ? -625.005 396.408 464.472 1.00 26.12 799 SER A C 1
ATOM 5791 O O . SER A 1 754 ? -625.544 395.678 465.320 1.00 24.53 799 SER A O 1
ATOM 5796 N N . GLN A 1 755 ? -624.431 397.570 464.793 1.00 23.21 800 GLN A N 1
ATOM 5797 C CA . GLN A 1 755 ? -624.462 398.058 466.165 1.00 23.56 800 GLN A CA 1
ATOM 5798 C C . GLN A 1 755 ? -625.880 398.414 466.575 1.00 25.10 800 GLN A C 1
ATOM 5799 O O . GLN A 1 755 ? -626.289 398.144 467.711 1.00 24.83 800 GLN A O 1
ATOM 5805 N N . ILE A 1 756 ? -626.656 399.004 465.664 1.00 23.36 801 ILE A N 1
ATOM 5806 C CA . ILE A 1 756 ? -628.042 399.318 466.012 1.00 21.04 801 ILE A CA 1
ATOM 5807 C C . ILE A 1 756 ? -628.836 398.038 466.224 1.00 22.93 801 ILE A C 1
ATOM 5808 O O . ILE A 1 756 ? -629.594 397.920 467.192 1.00 22.93 801 ILE A O 1
ATOM 5813 N N . GLU A 1 757 ? -628.683 397.067 465.317 1.00 25.96 802 GLU A N 1
ATOM 5814 C CA . GLU A 1 757 ? -629.394 395.797 465.462 1.00 27.68 802 GLU A CA 1
ATOM 5815 C C . GLU A 1 757 ? -629.089 395.156 466.805 1.00 24.26 802 GLU A C 1
ATOM 5816 O O . GLU A 1 757 ? -629.991 394.671 467.498 1.00 24.71 802 GLU A O 1
ATOM 5822 N N . PHE A 1 758 ? -627.815 395.122 467.187 1.00 22.70 803 PHE A N 1
ATOM 5823 C CA . PHE A 1 758 ? -627.481 394.519 468.465 1.00 22.30 803 PHE A CA 1
ATOM 5824 C C . PHE A 1 758 ? -628.214 395.229 469.591 1.00 22.53 803 PHE A C 1
ATOM 5825 O O . PHE A 1 758 ? -628.818 394.593 470.465 1.00 24.10 803 PHE A O 1
ATOM 5833 N N . ALA A 1 759 ? -628.156 396.561 469.594 1.00 24.12 804 ALA A N 1
ATOM 5834 C CA . ALA A 1 759 ? -628.770 397.325 470.670 1.00 21.85 804 ALA A CA 1
ATOM 5835 C C . ALA A 1 759 ? -630.276 397.099 470.723 1.00 21.59 804 ALA A C 1
ATOM 5836 O O . ALA A 1 759 ? -630.844 396.916 471.802 1.00 23.16 804 ALA A O 1
ATOM 5838 N N . LEU A 1 760 ? -630.944 397.136 469.566 1.00 20.59 805 LEU A N 1
ATOM 5839 C CA . LEU A 1 760 ? -632.399 396.959 469.545 1.00 20.44 805 LEU A CA 1
ATOM 5840 C C . LEU A 1 760 ? -632.792 395.594 470.109 1.00 21.61 805 LEU A C 1
ATOM 5841 O O . LEU A 1 760 ? -633.834 395.463 470.779 1.00 23.40 805 LEU A O 1
ATOM 5846 N N . CYS A 1 761 ? -631.965 394.566 469.857 1.00 25.05 806 CYS A N 1
ATOM 5847 C CA . CYS A 1 761 ? -632.203 393.211 470.345 1.00 28.53 806 CYS A CA 1
ATOM 5848 C C . CYS A 1 761 ? -631.948 393.055 471.838 1.00 28.41 806 CYS A C 1
ATOM 5849 O O . CYS A 1 761 ? -632.228 391.972 472.366 1.00 29.49 806 CYS A O 1
ATOM 5852 N N . ARG A 1 762 ? -631.413 394.079 472.512 1.00 25.91 807 ARG A N 1
ATOM 5853 C CA . ARG A 1 762 ? -631.112 393.991 473.932 1.00 24.80 807 ARG A CA 1
ATOM 5854 C C . ARG A 1 762 ? -632.203 394.568 474.807 1.00 28.98 807 ARG A C 1
ATOM 5855 O O . ARG A 1 762 ? -632.107 394.457 476.033 1.00 30.45 807 ARG A O 1
ATOM 5863 N N . THR A 1 763 ? -633.216 395.202 474.220 1.00 27.24 808 THR A N 1
ATOM 5864 C CA . THR A 1 763 ? -634.262 395.798 475.036 1.00 33.11 808 THR A CA 1
ATOM 5865 C C . THR A 1 763 ? -634.975 394.724 475.848 1.00 34.36 808 THR A C 1
ATOM 5866 O O . THR A 1 763 ? -635.022 393.555 475.470 1.00 29.86 808 THR A O 1
ATOM 5870 N N . GLN A 1 764 ? -635.513 395.127 476.988 1.00 27.40 809 GLN A N 1
ATOM 5871 C CA . GLN A 1 764 ? -636.361 394.248 477.780 1.00 34.23 809 GLN A CA 1
ATOM 5872 C C . GLN A 1 764 ? -637.830 394.383 477.417 1.00 39.74 809 GLN A C 1
ATOM 5873 O O . GLN A 1 764 ? -638.678 393.739 478.042 1.00 39.49 809 GLN A O 1
ATOM 5879 N N . ASN A 1 765 ? -638.145 395.200 476.419 1.00 32.25 810 ASN A N 1
ATOM 5880 C CA . ASN A 1 765 ? -639.512 395.422 475.978 1.00 35.88 810 ASN A CA 1
ATOM 5881 C C . ASN A 1 765 ? -639.895 394.298 475.022 1.00 32.18 810 ASN A C 1
ATOM 5882 O O . ASN A 1 765 ? -639.438 394.265 473.873 1.00 34.58 810 ASN A O 1
ATOM 5887 N N . LYS A 1 766 ? -640.725 393.364 475.499 1.00 31.84 811 LYS A N 1
ATOM 5888 C CA . LYS A 1 766 ? -641.062 392.198 474.699 1.00 34.67 811 LYS A CA 1
ATOM 5889 C C . LYS A 1 766 ? -641.797 392.570 473.417 1.00 38.65 811 LYS A C 1
ATOM 5890 O O . LYS A 1 766 ? -641.644 391.885 472.399 1.00 35.74 811 LYS A O 1
ATOM 5896 N N . GLU A 1 767 ? -642.608 393.634 473.432 1.00 36.06 812 GLU A N 1
ATOM 5897 C CA . GLU A 1 767 ? -643.333 393.979 472.212 1.00 31.15 812 GLU A CA 1
ATOM 5898 C C . GLU A 1 767 ? -642.376 394.432 471.116 1.00 35.86 812 GLU A C 1
ATOM 5899 O O . GLU A 1 767 ? -642.588 394.128 469.936 1.00 34.11 812 GLU A O 1
ATOM 5905 N N . LYS A 1 768 ? -641.317 395.155 471.494 1.00 29.56 813 LYS A N 1
ATOM 5906 C CA . LYS A 1 768 ? -640.277 395.522 470.537 1.00 26.79 813 LYS A CA 1
ATOM 5907 C C . LYS A 1 768 ? -639.516 394.297 470.034 1.00 25.28 813 LYS A C 1
ATOM 5908 O O . LYS A 1 768 ? -639.246 394.180 468.834 1.00 33.79 813 LYS A O 1
ATOM 5914 N N . LEU A 1 769 ? -639.167 393.367 470.928 1.00 28.32 814 LEU A N 1
ATOM 5915 C CA . LEU A 1 769 ? -638.496 392.148 470.478 1.00 28.92 814 LEU A CA 1
ATOM 5916 C C . LEU A 1 769 ? -639.366 391.383 469.482 1.00 28.14 814 LEU A C 1
ATOM 5917 O O . LEU A 1 769 ? -638.883 390.905 468.448 1.00 26.98 814 LEU A O 1
ATOM 5922 N N . GLN A 1 770 ? -640.658 391.253 469.772 1.00 28.00 815 GLN A N 1
ATOM 5923 C CA . GLN A 1 770 ? -641.524 390.529 468.846 1.00 32.37 815 GLN A CA 1
ATOM 5924 C C . GLN A 1 770 ? -641.578 391.224 467.490 1.00 27.09 815 GLN A C 1
ATOM 5925 O O . GLN A 1 770 ? -641.607 390.569 466.442 1.00 32.25 815 GLN A O 1
ATOM 5931 N N . TRP A 1 771 ? -641.559 392.558 467.499 1.00 31.15 816 TRP A N 1
ATOM 5932 C CA . TRP A 1 771 ? -641.599 393.347 466.269 1.00 26.57 816 TRP A CA 1
ATOM 5933 C C . TRP A 1 771 ? -640.362 393.106 465.412 1.00 31.01 816 TRP A C 1
ATOM 5934 O O . TRP A 1 771 ? -640.461 392.953 464.188 1.00 30.56 816 TRP A O 1
ATOM 5945 N N . LEU A 1 772 ? -639.184 393.066 466.035 1.00 28.11 817 LEU A N 1
ATOM 5946 C CA . LEU A 1 772 ? -637.969 392.791 465.281 1.00 27.18 817 LEU A CA 1
ATOM 5947 C C . LEU A 1 772 ? -638.040 391.438 464.601 1.00 31.61 817 LEU A C 1
ATOM 5948 O O . LEU A 1 772 ? -637.608 391.284 463.453 1.00 33.72 817 LEU A O 1
ATOM 5953 N N . LEU A 1 773 ? -638.520 390.425 465.324 1.00 26.58 818 LEU A N 1
ATOM 5954 C CA . LEU A 1 773 ? -638.662 389.106 464.724 1.00 31.01 818 LEU A CA 1
ATOM 5955 C C . LEU A 1 773 ? -639.602 389.169 463.530 1.00 22.40 818 LEU A C 1
ATOM 5956 O O . LEU A 1 773 ? -639.302 388.637 462.456 1.00 33.87 818 LEU A O 1
ATOM 5961 N N . ASP A 1 774 ? -640.748 389.825 463.701 1.00 28.48 819 ASP A N 1
ATOM 5962 C CA . ASP A 1 774 ? -641.754 389.846 462.646 1.00 32.62 819 ASP A CA 1
ATOM 5963 C C . ASP A 1 774 ? -641.263 390.603 461.419 1.00 30.71 819 ASP A C 1
ATOM 5964 O O . ASP A 1 774 ? -641.527 390.191 460.281 1.00 32.39 819 ASP A O 1
ATOM 5969 N N . GLU A 1 775 ? -640.566 391.719 461.629 1.00 30.22 820 GLU A N 1
ATOM 5970 C CA . GLU A 1 775 ? -640.173 392.585 460.522 1.00 31.42 820 GLU A CA 1
ATOM 5971 C C . GLU A 1 775 ? -638.976 392.028 459.757 1.00 30.30 820 GLU A C 1
ATOM 5972 O O . GLU A 1 775 ? -638.934 392.123 458.527 1.00 37.54 820 GLU A O 1
ATOM 5978 N N . SER A 1 776 ? -637.999 391.434 460.452 1.00 29.90 821 SER A N 1
ATOM 5979 C CA . SER A 1 776 ? -636.895 390.831 459.714 1.00 28.25 821 SER A CA 1
ATOM 5980 C C . SER A 1 776 ? -637.315 389.515 459.075 1.00 33.66 821 SER A C 1
ATOM 5981 O O . SER A 1 776 ? -636.791 389.144 458.019 1.00 30.99 821 SER A O 1
ATOM 5984 N N . PHE A 1 777 ? -638.276 388.809 459.675 1.00 31.23 822 PHE A N 1
ATOM 5985 C CA . PHE A 1 777 ? -638.874 387.672 458.993 1.00 38.76 822 PHE A CA 1
ATOM 5986 C C . PHE A 1 777 ? -639.512 388.111 457.675 1.00 39.26 822 PHE A C 1
ATOM 5987 O O . PHE A 1 777 ? -639.341 387.450 456.640 1.00 40.96 822 PHE A O 1
ATOM 5995 N N . LYS A 1 778 ? -640.225 389.241 457.692 1.00 37.00 823 LYS A N 1
ATOM 5996 C CA . LYS A 1 778 ? -640.915 389.736 456.504 1.00 40.74 823 LYS A CA 1
ATOM 5997 C C . LYS A 1 778 ? -639.933 390.280 455.473 1.00 37.34 823 LYS A C 1
ATOM 5998 O O . LYS A 1 778 ? -640.140 390.117 454.265 1.00 36.85 823 LYS A O 1
ATOM 6001 N N . GLY A 1 779 ? -638.880 390.946 455.928 1.00 32.56 824 GLY A N 1
ATOM 6002 C CA . GLY A 1 779 ? -637.792 391.352 455.064 1.00 35.31 824 GLY A CA 1
ATOM 6003 C C . GLY A 1 779 ? -637.917 392.728 454.447 1.00 45.59 824 GLY A C 1
ATOM 6004 O O . GLY A 1 779 ? -637.095 393.076 453.593 1.00 50.86 824 GLY A O 1
ATOM 6005 N N . ASP A 1 780 ? -638.899 393.528 454.855 1.00 42.53 825 ASP A N 1
ATOM 6006 C CA . ASP A 1 780 ? -639.080 394.856 454.265 1.00 48.41 825 ASP A CA 1
ATOM 6007 C C . ASP A 1 780 ? -638.324 395.939 455.034 1.00 48.89 825 ASP A C 1
ATOM 6008 O O . ASP A 1 780 ? -637.476 396.634 454.469 1.00 46.50 825 ASP A O 1
ATOM 6010 N N . LYS A 1 781 ? -638.625 396.096 456.323 1.00 47.57 826 LYS A N 1
ATOM 6011 C CA . LYS A 1 781 ? -637.952 397.112 457.124 1.00 42.07 826 LYS A CA 1
ATOM 6012 C C . LYS A 1 781 ? -636.555 396.680 457.543 1.00 40.41 826 LYS A C 1
ATOM 6013 O O . LYS A 1 781 ? -635.661 397.522 457.684 1.00 40.44 826 LYS A O 1
ATOM 6019 N N . ILE A 1 782 ? -636.354 395.384 457.762 1.00 30.85 827 ILE A N 1
ATOM 6020 C CA . ILE A 1 782 ? -635.047 394.804 458.045 1.00 30.61 827 ILE A CA 1
ATOM 6021 C C . ILE A 1 782 ? -634.899 393.609 457.118 1.00 33.95 827 ILE A C 1
ATOM 6022 O O . ILE A 1 782 ? -635.852 392.847 456.939 1.00 29.89 827 ILE A O 1
ATOM 6027 N N . LYS A 1 783 ? -633.733 393.461 456.500 1.00 26.59 828 LYS A N 1
ATOM 6028 C CA . LYS A 1 783 ? -633.604 392.446 455.466 1.00 31.70 828 LYS A CA 1
ATOM 6029 C C . LYS A 1 783 ? -633.606 391.056 456.098 1.00 28.50 828 LYS A C 1
ATOM 6030 O O . LYS A 1 783 ? -633.129 390.855 457.216 1.00 25.83 828 LYS A O 1
ATOM 6036 N N . THR A 1 784 ? -634.182 390.094 455.375 1.00 23.19 829 THR A N 1
ATOM 6037 C CA . THR A 1 784 ? -634.251 388.739 455.915 1.00 28.10 829 THR A CA 1
ATOM 6038 C C . THR A 1 784 ? -632.871 388.115 456.129 1.00 28.03 829 THR A C 1
ATOM 6039 O O . THR A 1 784 ? -632.739 387.195 456.945 1.00 24.12 829 THR A O 1
ATOM 6043 N N . GLN A 1 785 ? -631.832 388.593 455.437 1.00 26.23 830 GLN A N 1
ATOM 6044 C CA . GLN A 1 785 ? -630.488 388.081 455.691 1.00 25.09 830 GLN A CA 1
ATOM 6045 C C . GLN A 1 785 ? -630.023 388.358 457.111 1.00 25.76 830 GLN A C 1
ATOM 6046 O O . GLN A 1 785 ? -629.090 387.693 457.586 1.00 25.77 830 GLN A O 1
ATOM 6052 N N . GLU A 1 786 ? -630.642 389.314 457.805 1.00 24.12 831 GLU A N 1
ATOM 6053 C CA . GLU A 1 786 ? -630.314 389.588 459.196 1.00 25.05 831 GLU A CA 1
ATOM 6054 C C . GLU A 1 786 ? -631.098 388.725 460.176 1.00 22.43 831 GLU A C 1
ATOM 6055 O O . GLU A 1 786 ? -630.758 388.707 461.365 1.00 24.20 831 GLU A O 1
ATOM 6061 N N . PHE A 1 787 ? -632.133 388.027 459.712 1.00 24.59 832 PHE A N 1
ATOM 6062 C CA . PHE A 1 787 ? -633.023 387.334 460.640 1.00 25.02 832 PHE A CA 1
ATOM 6063 C C . PHE A 1 787 ? -632.300 386.306 461.487 1.00 24.46 832 PHE A C 1
ATOM 6064 O O . PHE A 1 787 ? -632.541 386.266 462.707 1.00 23.84 832 PHE A O 1
ATOM 6072 N N . PRO A 1 788 ? -631.417 385.455 460.942 1.00 23.65 833 PRO A N 1
ATOM 6073 C CA . PRO A 1 788 ? -630.786 384.460 461.811 1.00 25.06 833 PRO A CA 1
ATOM 6074 C C . PRO A 1 788 ? -630.012 385.098 462.942 1.00 28.65 833 PRO A C 1
ATOM 6075 O O . PRO A 1 788 ? -630.038 384.585 464.066 1.00 22.13 833 PRO A O 1
ATOM 6079 N N . GLN A 1 789 ? -629.357 386.242 462.695 1.00 24.71 834 GLN A N 1
ATOM 6080 C CA . GLN A 1 789 ? -628.621 386.889 463.777 1.00 25.85 834 GLN A CA 1
ATOM 6081 C C . GLN A 1 789 ? -629.568 387.543 464.771 1.00 25.23 834 GLN A C 1
ATOM 6082 O O . GLN A 1 789 ? -629.342 387.482 465.982 1.00 23.47 834 GLN A O 1
ATOM 6088 N N . ILE A 1 790 ? -630.647 388.158 464.280 1.00 22.39 835 ILE A N 1
ATOM 6089 C CA . ILE A 1 790 ? -631.615 388.762 465.183 1.00 24.19 835 ILE A CA 1
ATOM 6090 C C . ILE A 1 790 ? -632.294 387.692 466.037 1.00 24.34 835 ILE A C 1
ATOM 6091 O O . ILE A 1 790 ? -632.447 387.854 467.256 1.00 21.40 835 ILE A O 1
ATOM 6096 N N . LEU A 1 791 ? -632.681 386.568 465.432 1.00 21.04 836 LEU A N 1
ATOM 6097 C CA . LEU A 1 791 ? -633.272 385.492 466.231 1.00 24.50 836 LEU A CA 1
ATOM 6098 C C . LEU A 1 791 ? -632.325 385.035 467.340 1.00 23.76 836 LEU A C 1
ATOM 6099 O O . LEU A 1 791 ? -632.738 384.873 468.497 1.00 21.71 836 LEU A O 1
ATOM 6104 N N . THR A 1 792 ? -631.044 384.857 467.018 1.00 21.26 837 THR A N 1
ATOM 6105 C CA . THR A 1 792 ? -630.099 384.379 468.013 1.00 21.86 837 THR A CA 1
ATOM 6106 C C . THR A 1 792 ? -629.862 385.418 469.096 1.00 21.00 837 THR A C 1
ATOM 6107 O O . THR A 1 792 ? -629.757 385.072 470.278 1.00 21.42 837 THR A O 1
ATOM 6111 N N . LEU A 1 793 ? -629.722 386.694 468.710 1.00 20.94 838 LEU A N 1
ATOM 6112 C CA . LEU A 1 793 ? -629.507 387.731 469.719 1.00 18.37 838 LEU A CA 1
ATOM 6113 C C . LEU A 1 793 ? -630.681 387.801 470.684 1.00 21.08 838 LEU A C 1
ATOM 6114 O O . LEU A 1 793 ? -630.503 387.976 471.898 1.00 21.35 838 LEU A O 1
ATOM 6119 N N . ILE A 1 794 ? -631.897 387.653 470.164 1.00 20.18 839 ILE A N 1
ATOM 6120 C CA . ILE A 1 794 ? -633.050 387.680 471.054 1.00 19.52 839 ILE A CA 1
ATOM 6121 C C . ILE A 1 794 ? -633.097 386.400 471.873 1.00 24.85 839 ILE A C 1
ATOM 6122 O O . ILE A 1 794 ? -633.422 386.436 473.063 1.00 20.91 839 ILE A O 1
ATOM 6127 N N . GLY A 1 795 ? -632.684 385.279 471.285 1.00 24.04 840 GLY A N 1
ATOM 6128 C CA . GLY A 1 795 ? -632.513 384.050 472.052 1.00 22.18 840 GLY A CA 1
ATOM 6129 C C . GLY A 1 795 ? -631.545 384.183 473.213 1.00 25.38 840 GLY A C 1
ATOM 6130 O O . GLY A 1 795 ? -631.681 383.487 474.224 1.00 23.34 840 GLY A O 1
ATOM 6131 N N . ARG A 1 796 ? -630.544 385.053 473.087 1.00 24.37 841 ARG A N 1
ATOM 6132 C CA . ARG A 1 796 ? -629.618 385.291 474.185 1.00 18.28 841 ARG A CA 1
ATOM 6133 C C . ARG A 1 796 ? -630.077 386.421 475.105 1.00 26.37 841 ARG A C 1
ATOM 6134 O O . ARG A 1 796 ? -629.437 386.677 476.124 1.00 28.57 841 ARG A O 1
ATOM 6142 N N . ASN A 1 797 ? -631.145 387.100 474.761 1.00 24.62 842 ASN A N 1
ATOM 6143 C CA . ASN A 1 797 ? -631.641 388.199 475.584 1.00 24.28 842 ASN A CA 1
ATOM 6144 C C . ASN A 1 797 ? -632.241 387.636 476.869 1.00 28.13 842 ASN A C 1
ATOM 6145 O O . ASN A 1 797 ? -633.085 386.727 476.808 1.00 28.15 842 ASN A O 1
ATOM 6150 N N . PRO A 1 798 ? -631.853 388.149 478.039 1.00 25.53 843 PRO A N 1
ATOM 6151 C CA . PRO A 1 798 ? -632.301 387.532 479.300 1.00 34.98 843 PRO A CA 1
ATOM 6152 C C . PRO A 1 798 ? -633.812 387.501 479.478 1.00 39.09 843 PRO A C 1
ATOM 6153 O O . PRO A 1 798 ? -634.314 386.657 480.227 1.00 38.10 843 PRO A O 1
ATOM 6157 N N . VAL A 1 799 ? -634.561 388.403 478.845 1.00 28.48 844 VAL A N 1
ATOM 6158 C CA . VAL A 1 799 ? -636.023 388.336 478.880 1.00 30.34 844 VAL A CA 1
ATOM 6159 C C . VAL A 1 799 ? -636.635 387.940 477.547 1.00 33.32 844 VAL A C 1
ATOM 6160 O O . VAL A 1 799 ? -637.839 387.638 477.501 1.00 40.27 844 VAL A O 1
ATOM 6164 N N . GLY A 1 800 ? -635.866 387.908 476.472 1.00 33.62 845 GLY A N 1
ATOM 6165 C CA . GLY A 1 800 ? -636.457 387.615 475.183 1.00 31.65 845 GLY A CA 1
ATOM 6166 C C . GLY A 1 800 ? -636.358 386.174 474.741 1.00 33.09 845 GLY A C 1
ATOM 6167 O O . GLY A 1 800 ? -636.983 385.797 473.744 1.00 26.93 845 GLY A O 1
ATOM 6168 N N . TYR A 1 801 ? -635.583 385.356 475.457 1.00 27.10 846 TYR A N 1
ATOM 6169 C CA . TYR A 1 801 ? -635.277 384.025 474.952 1.00 33.18 846 TYR A CA 1
ATOM 6170 C C . TYR A 1 801 ? -636.515 383.153 474.768 1.00 29.30 846 TYR A C 1
ATOM 6171 O O . TYR A 1 801 ? -636.544 382.392 473.785 1.00 30.49 846 TYR A O 1
ATOM 6180 N N . PRO A 1 802 ? -637.566 383.234 475.596 1.00 26.15 847 PRO A N 1
ATOM 6181 C CA . PRO A 1 802 ? -638.761 382.443 475.278 1.00 30.71 847 PRO A CA 1
ATOM 6182 C C . PRO A 1 802 ? -639.385 382.837 473.958 1.00 35.80 847 PRO A C 1
ATOM 6183 O O . PRO A 1 802 ? -639.914 381.968 473.258 1.00 26.97 847 PRO A O 1
ATOM 6187 N N . LEU A 1 803 ? -639.313 384.123 473.582 1.00 29.12 848 LEU A N 1
ATOM 6188 C CA . LEU A 1 803 ? -639.960 384.590 472.358 1.00 32.02 848 LEU A CA 1
ATOM 6189 C C . LEU A 1 803 ? -639.280 384.028 471.123 1.00 24.43 848 LEU A C 1
ATOM 6190 O O . LEU A 1 803 ? -639.937 383.766 470.105 1.00 25.50 848 LEU A O 1
ATOM 6195 N N . ALA A 1 804 ? -637.955 383.894 471.181 1.00 23.04 849 ALA A N 1
ATOM 6196 C CA . ALA A 1 804 ? -637.197 383.461 470.016 1.00 20.94 849 ALA A CA 1
ATOM 6197 C C . ALA A 1 804 ? -637.428 381.979 469.736 1.00 20.52 849 ALA A C 1
ATOM 6198 O O . ALA A 1 804 ? -637.661 381.584 468.589 1.00 24.27 849 ALA A O 1
ATOM 6200 N N . TRP A 1 805 ? -637.298 381.147 470.770 1.00 25.89 850 TRP A N 1
ATOM 6201 C CA . TRP A 1 805 ? -637.620 379.720 470.651 1.00 23.72 850 TRP A CA 1
ATOM 6202 C C . TRP A 1 805 ? -639.055 379.535 470.169 1.00 27.22 850 TRP A C 1
ATOM 6203 O O . TRP A 1 805 ? -639.326 378.718 469.277 1.00 24.92 850 TRP A O 1
ATOM 6214 N N . GLN A 1 806 ? -639.983 380.315 470.714 1.00 24.36 851 GLN A N 1
ATOM 6215 C CA . GLN A 1 806 ? -641.364 380.243 470.251 1.00 22.75 851 GLN A CA 1
ATOM 6216 C C . GLN A 1 806 ? -641.473 380.607 468.775 1.00 24.75 851 GLN A C 1
ATOM 6217 O O . GLN A 1 806 ? -642.181 379.938 468.007 1.00 25.94 851 GLN A O 1
ATOM 6223 N N . PHE A 1 807 ? -640.787 381.684 468.366 1.00 26.04 852 PHE A N 1
ATOM 6224 C CA . PHE A 1 807 ? -640.853 382.136 466.980 1.00 24.11 852 PHE A CA 1
ATOM 6225 C C . PHE A 1 807 ? -640.316 381.070 466.035 1.00 23.19 852 PHE A C 1
ATOM 6226 O O . PHE A 1 807 ? -640.892 380.834 464.968 1.00 23.92 852 PHE A O 1
ATOM 6234 N N . LEU A 1 808 ? -639.208 380.420 466.411 1.00 21.58 853 LEU A N 1
ATOM 6235 C CA . LEU A 1 808 ? -638.650 379.352 465.590 1.00 21.55 853 LEU A CA 1
ATOM 6236 C C . LEU A 1 808 ? -639.634 378.211 465.418 1.00 26.53 853 LEU A C 1
ATOM 6237 O O . LEU A 1 808 ? -639.831 377.716 464.304 1.00 26.47 853 LEU A O 1
ATOM 6242 N N . ARG A 1 809 ? -640.245 377.758 466.520 1.00 24.36 854 ARG A N 1
ATOM 6243 C CA . ARG A 1 809 ? -641.216 376.667 466.411 1.00 23.26 854 ARG A CA 1
ATOM 6244 C C . ARG A 1 809 ? -642.369 377.053 465.506 1.00 27.33 854 ARG A C 1
ATOM 6245 O O . ARG A 1 809 ? -642.781 376.262 464.650 1.00 27.28 854 ARG A O 1
ATOM 6253 N N . LYS A 1 810 ? -642.904 378.277 465.673 1.00 30.31 855 LYS A N 1
ATOM 6254 C CA . LYS A 1 810 ? -644.139 378.649 464.983 1.00 33.97 855 LYS A CA 1
ATOM 6255 C C . LYS A 1 810 ? -643.919 378.901 463.503 1.00 31.22 855 LYS A C 1
ATOM 6256 O O . LYS A 1 810 ? -644.847 378.728 462.707 1.00 35.18 855 LYS A O 1
ATOM 6262 N N . ASN A 1 811 ? -642.702 379.283 463.111 1.00 26.94 856 ASN A N 1
ATOM 6263 C CA . ASN A 1 811 ? -642.422 379.697 461.740 1.00 26.51 856 ASN A CA 1
ATOM 6264 C C . ASN A 1 811 ? -641.411 378.782 461.064 1.00 30.43 856 ASN A C 1
ATOM 6265 O O . ASN A 1 811 ? -640.826 379.150 460.045 1.00 26.42 856 ASN A O 1
ATOM 6270 N N . TRP A 1 812 ? -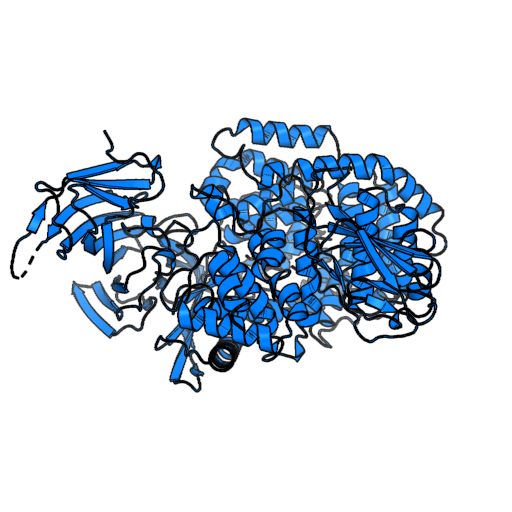641.234 377.579 461.611 1.00 27.30 857 TRP A N 1
ATOM 6271 C CA . TRP A 1 812 ? -640.206 376.654 461.152 1.00 27.37 857 TRP A CA 1
ATOM 6272 C C . TRP A 1 812 ? -640.285 376.408 459.654 1.00 33.22 857 TRP A C 1
ATOM 6273 O O . TRP A 1 812 ? -639.271 376.486 458.953 1.00 26.99 857 TRP A O 1
ATOM 6284 N N . ASN A 1 813 ? -641.486 376.095 459.143 1.00 26.15 858 ASN A N 1
ATOM 6285 C CA . ASN A 1 813 ? -641.593 375.667 457.753 1.00 29.80 858 ASN A CA 1
ATOM 6286 C C . ASN A 1 813 ? -641.152 376.765 456.799 1.00 32.13 858 ASN A C 1
ATOM 6287 O O . ASN A 1 813 ? -640.488 376.491 455.795 1.00 31.90 858 ASN A O 1
ATOM 6292 N N . LYS A 1 814 ? -641.545 378.014 457.062 1.00 28.64 859 LYS A N 1
ATOM 6293 C CA . LYS A 1 814 ? -641.143 379.088 456.166 1.00 27.57 859 LYS A CA 1
ATOM 6294 C C . LYS A 1 814 ? -639.655 379.373 456.291 1.00 26.34 859 LYS A C 1
ATOM 6295 O O . LYS A 1 814 ? -639.004 379.729 455.306 1.00 29.84 859 LYS A O 1
ATOM 6301 N N . LEU A 1 815 ? -639.106 379.239 457.499 1.00 28.25 860 LEU A N 1
ATOM 6302 C CA . LEU A 1 815 ? -637.679 379.494 457.683 1.00 25.19 860 LEU A CA 1
ATOM 6303 C C . LEU A 1 815 ? -636.843 378.431 456.975 1.00 28.00 860 LEU A C 1
ATOM 6304 O O . LEU A 1 815 ? -635.831 378.748 456.344 1.00 28.68 860 LEU A O 1
ATOM 6309 N N . VAL A 1 816 ? -637.269 377.169 457.047 1.00 27.19 861 VAL A N 1
ATOM 6310 C CA . VAL A 1 816 ? -636.606 376.112 456.290 1.00 27.99 861 VAL A CA 1
ATOM 6311 C C . VAL A 1 816 ? -636.690 376.383 454.783 1.00 31.26 861 VAL A C 1
ATOM 6312 O O . VAL A 1 816 ? -635.718 376.171 454.044 1.00 30.06 861 VAL A O 1
ATOM 6316 N N . GLN A 1 817 ? -637.851 376.834 454.296 1.00 26.70 862 GLN A N 1
ATOM 6317 C CA . GLN A 1 817 ? -637.992 377.101 452.865 1.00 29.71 862 GLN A CA 1
ATOM 6318 C C . GLN A 1 817 ? -637.038 378.203 452.403 1.00 32.56 862 GLN A C 1
ATOM 6319 O O . GLN A 1 817 ? -636.511 378.148 451.286 1.00 35.34 862 GLN A O 1
ATOM 6325 N N . LYS A 1 818 ? -636.819 379.215 453.242 1.00 29.82 863 LYS A N 1
ATOM 6326 C CA . LYS A 1 818 ? -635.953 380.339 452.889 1.00 27.52 863 LYS A CA 1
ATOM 6327 C C . LYS A 1 818 ? -634.475 379.959 452.954 1.00 31.91 863 LYS A C 1
ATOM 6328 O O . LYS A 1 818 ? -633.705 380.317 452.054 1.00 31.95 863 LYS A O 1
ATOM 6334 N N . PHE A 1 819 ? -634.076 379.220 453.995 1.00 25.21 864 PHE A N 1
ATOM 6335 C CA . PHE A 1 819 ? -632.662 379.039 454.331 1.00 25.66 864 PHE A CA 1
ATOM 6336 C C . PHE A 1 819 ? -632.130 377.631 454.069 1.00 29.28 864 PHE A C 1
ATOM 6337 O O . PHE A 1 819 ? -630.914 377.467 453.920 1.00 27.98 864 PHE A O 1
ATOM 6345 N N . GLU A 1 820 ? -633.000 376.623 454.051 1.00 27.15 865 GLU A N 1
ATOM 6346 C CA . GLU A 1 820 ? -632.715 375.226 453.690 1.00 27.71 865 GLU A CA 1
ATOM 6347 C C . GLU A 1 820 ? -632.277 374.369 454.867 1.00 25.74 865 GLU A C 1
ATOM 6348 O O . GLU A 1 820 ? -631.458 374.783 455.703 1.00 27.23 865 GLU A O 1
ATOM 6354 N N . LEU A 1 821 ? -632.834 373.163 454.922 1.00 25.06 866 LEU A N 1
ATOM 6355 C CA . LEU A 1 821 ? -632.397 372.175 455.891 1.00 30.96 866 LEU A CA 1
ATOM 6356 C C . LEU A 1 821 ? -630.913 371.885 455.699 1.00 24.32 866 LEU A C 1
ATOM 6357 O O . LEU A 1 821 ? -630.438 371.714 454.571 1.00 28.77 866 LEU A O 1
ATOM 6362 N N . GLY A 1 822 ? -630.191 371.822 456.811 1.00 25.79 867 GLY A N 1
ATOM 6363 C CA . GLY A 1 822 ? -628.770 371.572 456.783 1.00 25.45 867 GLY A CA 1
ATOM 6364 C C . GLY A 1 822 ? -627.920 372.814 456.673 1.00 30.28 867 GLY A C 1
ATOM 6365 O O . GLY A 1 822 ? -626.720 372.745 456.942 1.00 27.22 867 GLY A O 1
ATOM 6366 N N . SER A 1 823 ? -628.522 373.956 456.315 1.00 25.21 868 SER A N 1
ATOM 6367 C CA . SER A 1 823 ? -627.756 375.184 456.186 1.00 27.96 868 SER A CA 1
ATOM 6368 C C . SER A 1 823 ? -627.136 375.552 457.527 1.00 30.98 868 SER A C 1
ATOM 6369 O O . SER A 1 823 ? -627.667 375.249 458.602 1.00 24.71 868 SER A O 1
ATOM 6372 N N . SER A 1 824 ? -626.020 376.264 457.444 1.00 25.21 869 SER A N 1
ATOM 6373 C CA . SER A 1 824 ? -625.441 376.855 458.640 1.00 26.21 869 SER A CA 1
ATOM 6374 C C . SER A 1 824 ? -626.416 377.817 459.306 1.00 26.87 869 SER A C 1
ATOM 6375 O O . SER A 1 824 ? -626.430 377.934 460.536 1.00 23.08 869 SER A O 1
ATOM 6378 N N . SER A 1 825 ? -627.241 378.508 458.509 1.00 25.48 870 SER A N 1
ATOM 6379 C CA . SER A 1 825 ? -628.209 379.457 459.056 1.00 25.35 870 SER A CA 1
ATOM 6380 C C . SER A 1 825 ? -629.238 378.756 459.932 1.00 24.62 870 SER A C 1
ATOM 6381 O O . SER A 1 825 ? -629.568 379.235 461.014 1.00 25.58 870 SER A O 1
ATOM 6384 N N . ILE A 1 826 ? -629.769 377.624 459.469 1.00 20.71 871 ILE A N 1
ATOM 6385 C CA . ILE A 1 826 ? -630.746 376.910 460.283 1.00 26.28 871 ILE A CA 1
ATOM 6386 C C . ILE A 1 826 ? -630.082 376.367 461.541 1.00 23.14 871 ILE A C 1
ATOM 6387 O O . ILE A 1 826 ? -630.628 376.466 462.646 1.00 22.91 871 ILE A O 1
ATOM 6392 N N . ALA A 1 827 ? -628.862 375.842 461.405 1.00 23.56 872 ALA A N 1
ATOM 6393 C CA . ALA A 1 827 ? -628.135 375.356 462.570 1.00 22.75 872 ALA A CA 1
ATOM 6394 C C . ALA A 1 827 ? -627.915 376.461 463.592 1.00 22.74 872 ALA A C 1
ATOM 6395 O O . ALA A 1 827 ? -628.026 376.222 464.799 1.00 22.74 872 ALA A O 1
ATOM 6397 N N . HIS A 1 828 ? -627.568 377.668 463.124 1.00 21.52 873 HIS A N 1
ATOM 6398 C CA . HIS A 1 828 ? -627.368 378.806 464.022 1.00 23.20 873 HIS A CA 1
ATOM 6399 C C . HIS A 1 828 ? -628.660 379.162 464.749 1.00 20.87 873 HIS A C 1
ATOM 6400 O O . HIS A 1 828 ? -628.638 379.481 465.943 1.00 24.08 873 HIS A O 1
ATOM 6407 N N . MET A 1 829 ? -629.791 379.121 464.043 1.00 23.99 874 MET A N 1
ATOM 6408 C CA . MET A 1 829 ? -631.072 379.416 464.681 1.00 23.62 874 MET A CA 1
ATOM 6409 C C . MET A 1 829 ? -631.454 378.336 465.684 1.00 25.53 874 MET A C 1
ATOM 6410 O O . MET A 1 829 ? -631.986 378.631 466.760 1.00 24.89 874 MET A O 1
ATOM 6415 N N . VAL A 1 830 ? -631.210 377.077 465.348 1.00 23.22 875 VAL A N 1
ATOM 6416 C CA . VAL A 1 830 ? -631.531 376.003 466.283 1.00 20.84 875 VAL A CA 1
ATOM 6417 C C . VAL A 1 830 ? -630.682 376.129 467.540 1.00 24.53 875 VAL A C 1
ATOM 6418 O O . VAL A 1 830 ? -631.198 376.148 468.659 1.00 24.53 875 VAL A O 1
ATOM 6422 N N . MET A 1 831 ? -629.366 376.244 467.381 1.00 20.24 876 MET A N 1
ATOM 6423 C CA . MET A 1 831 ? -628.526 376.306 468.575 1.00 22.74 876 MET A CA 1
ATOM 6424 C C . MET A 1 831 ? -628.728 377.616 469.329 1.00 23.73 876 MET A C 1
ATOM 6425 O O . MET A 1 831 ? -628.744 377.630 470.563 1.00 23.19 876 MET A O 1
ATOM 6430 N N . GLY A 1 832 ? -628.930 378.724 468.608 1.00 22.63 877 GLY A N 1
ATOM 6431 C CA . GLY A 1 832 ? -628.985 380.013 469.278 1.00 25.78 877 GLY A CA 1
ATOM 6432 C C . GLY A 1 832 ? -630.244 380.243 470.083 1.00 25.36 877 GLY A C 1
ATOM 6433 O O . GLY A 1 832 ? -630.272 381.145 470.938 1.00 25.68 877 GLY A O 1
ATOM 6434 N N . THR A 1 833 ? -631.310 379.473 469.812 1.00 21.63 878 THR A N 1
ATOM 6435 C CA . THR A 1 833 ? -632.529 379.596 470.591 1.00 18.52 878 THR A CA 1
ATOM 6436 C C . THR A 1 833 ? -632.640 378.524 471.675 1.00 23.64 878 THR A C 1
ATOM 6437 O O . THR A 1 833 ? -633.530 378.626 472.522 1.00 23.81 878 THR A O 1
ATOM 6441 N N . THR A 1 834 ? -631.792 377.491 471.662 1.00 20.36 879 THR A N 1
ATOM 6442 C CA . THR A 1 834 ? -632.021 376.354 472.547 1.00 20.17 879 THR A CA 1
ATOM 6443 C C . THR A 1 834 ? -630.807 375.889 473.343 1.00 21.71 879 THR A C 1
ATOM 6444 O O . THR A 1 834 ? -631.005 375.235 474.377 1.00 23.00 879 THR A O 1
ATOM 6448 N N . ASN A 1 835 ? -629.578 376.176 472.914 1.00 23.02 880 ASN A N 1
ATOM 6449 C CA . ASN A 1 835 ? -628.470 375.449 473.521 1.00 17.80 880 ASN A CA 1
ATOM 6450 C C . ASN A 1 835 ? -627.999 376.058 474.849 1.00 22.94 880 ASN A C 1
ATOM 6451 O O . ASN A 1 835 ? -626.967 375.623 475.382 1.00 24.45 880 ASN A O 1
ATOM 6456 N N . GLN A 1 836 ? -628.748 377.008 475.421 1.00 19.37 881 GLN A N 1
ATOM 6457 C CA . GLN A 1 836 ? -628.475 377.485 476.778 1.00 17.74 881 GLN A CA 1
ATOM 6458 C C . GLN A 1 836 ? -629.585 377.088 477.760 1.00 22.02 881 GLN A C 1
ATOM 6459 O O . GLN A 1 836 ? -629.590 377.535 478.910 1.00 21.98 881 GLN A O 1
ATOM 6465 N N . PHE A 1 837 ? -630.516 376.230 477.342 1.00 20.15 882 PHE A N 1
ATOM 6466 C CA . PHE A 1 837 ? -631.467 375.661 478.288 1.00 21.47 882 PHE A CA 1
ATOM 6467 C C . PHE A 1 837 ? -630.791 374.606 479.167 1.00 22.78 882 PHE A C 1
ATOM 6468 O O . PHE A 1 837 ? -629.810 373.970 478.769 1.00 24.01 882 PHE A O 1
ATOM 6476 N N . SER A 1 838 ? -631.335 374.405 480.382 1.00 23.77 883 SER A N 1
ATOM 6477 C CA . SER A 1 838 ? -630.682 373.486 481.313 1.00 23.76 883 SER A CA 1
ATOM 6478 C C . SER A 1 838 ? -631.676 372.813 482.254 1.00 28.00 883 SER A C 1
ATOM 6479 O O . SER A 1 838 ? -631.314 372.448 483.380 1.00 26.02 883 SER A O 1
ATOM 6482 N N . THR A 1 839 ? -632.924 372.642 481.818 1.00 29.12 884 THR A N 1
ATOM 6483 C CA . THR A 1 839 ? -633.920 371.918 482.589 1.00 26.61 884 THR A CA 1
ATOM 6484 C C . THR A 1 839 ? -634.459 370.750 481.769 1.00 25.97 884 THR A C 1
ATOM 6485 O O . THR A 1 839 ? -634.454 370.779 480.535 1.00 22.38 884 THR A O 1
ATOM 6489 N N . ARG A 1 840 ? -634.916 369.720 482.472 1.00 25.59 885 ARG A N 1
ATOM 6490 C CA . ARG A 1 840 ? -635.521 368.584 481.797 1.00 27.12 885 ARG A CA 1
ATOM 6491 C C . ARG A 1 840 ? -636.771 369.004 481.035 1.00 28.97 885 ARG A C 1
ATOM 6492 O O . ARG A 1 840 ? -637.081 368.421 479.990 1.00 22.69 885 ARG A O 1
ATOM 6500 N N . THR A 1 841 ? -637.498 370.012 481.530 1.00 26.17 886 THR A N 1
ATOM 6501 C CA . THR A 1 841 ? -638.687 370.459 480.805 1.00 23.33 886 THR A CA 1
ATOM 6502 C C . THR A 1 841 ? -638.312 371.096 479.476 1.00 27.00 886 THR A C 1
ATOM 6503 O O . THR A 1 841 ? -638.966 370.849 478.455 1.00 26.00 886 THR A O 1
ATOM 6507 N N . ARG A 1 842 ? -637.260 371.924 479.465 1.00 25.18 887 ARG A N 1
ATOM 6508 C CA . ARG A 1 842 ? -636.806 372.504 478.204 1.00 25.53 887 ARG A CA 1
ATOM 6509 C C . ARG A 1 842 ? -636.266 371.433 477.268 1.00 26.86 887 ARG A C 1
ATOM 6510 O O . ARG A 1 842 ? -636.468 371.505 476.051 1.00 24.26 887 ARG A O 1
ATOM 6518 N N . LEU A 1 843 ? -635.528 370.461 477.813 1.00 25.97 888 LEU A N 1
ATOM 6519 C CA . LEU A 1 843 ? -635.022 369.381 476.977 1.00 25.77 888 LEU A CA 1
ATOM 6520 C C . LEU A 1 843 ? -636.162 368.673 476.250 1.00 26.56 888 LEU A C 1
ATOM 6521 O O . LEU A 1 843 ? -636.055 368.357 475.060 1.00 24.41 888 LEU A O 1
ATOM 6526 N N . GLU A 1 844 ? -637.259 368.396 476.951 1.00 22.88 889 GLU A N 1
ATOM 6527 C CA . GLU A 1 844 ? -638.360 367.712 476.282 1.00 23.59 889 GLU A CA 1
ATOM 6528 C C . GLU A 1 844 ? -639.029 368.595 475.236 1.00 28.42 889 GLU A C 1
ATOM 6529 O O . GLU A 1 844 ? -639.500 368.080 474.218 1.00 23.40 889 GLU A O 1
ATOM 6535 N N . GLU A 1 845 ? -639.124 369.905 475.481 1.00 27.80 890 GLU A N 1
ATOM 6536 C CA . GLU A 1 845 ? -639.641 370.805 474.452 1.00 26.90 890 GLU A CA 1
ATOM 6537 C C . GLU A 1 845 ? -638.859 370.634 473.164 1.00 22.42 890 GLU A C 1
ATOM 6538 O O . GLU A 1 845 ? -639.436 370.564 472.072 1.00 22.69 890 GLU A O 1
ATOM 6544 N N . VAL A 1 846 ? -637.536 370.567 473.280 1.00 21.61 891 VAL A N 1
ATOM 6545 C CA . VAL A 1 846 ? -636.696 370.487 472.098 1.00 23.26 891 VAL A CA 1
ATOM 6546 C C . VAL A 1 846 ? -636.825 369.116 471.451 1.00 21.71 891 VAL A C 1
ATOM 6547 O O . VAL A 1 846 ? -637.051 369.002 470.239 1.00 24.92 891 VAL A O 1
ATOM 6551 N N . LYS A 1 847 ? -636.673 368.054 472.247 1.00 21.87 892 LYS A N 1
ATOM 6552 C CA . LYS A 1 847 ? -636.846 366.708 471.707 1.00 25.41 892 LYS A CA 1
ATOM 6553 C C . LYS A 1 847 ? -638.213 366.551 471.059 1.00 25.59 892 LYS A C 1
ATOM 6554 O O . LYS A 1 847 ? -638.323 366.040 469.938 1.00 28.63 892 LYS A O 1
ATOM 6560 N N . GLY A 1 848 ? -639.272 366.989 471.748 1.00 25.92 893 GLY A N 1
ATOM 6561 C CA . GLY A 1 848 ? -640.620 366.794 471.227 1.00 24.57 893 GLY A CA 1
ATOM 6562 C C . GLY A 1 848 ? -640.893 367.602 469.975 1.00 26.71 893 GLY A C 1
ATOM 6563 O O . GLY A 1 848 ? -641.530 367.111 469.038 1.00 27.35 893 GLY A O 1
ATOM 6564 N N . PHE A 1 849 ? -640.425 368.855 469.935 1.00 27.39 894 PHE A N 1
ATOM 6565 C CA . PHE A 1 849 ? -640.670 369.670 468.753 1.00 25.59 894 PHE A CA 1
ATOM 6566 C C . PHE A 1 849 ? -639.961 369.102 467.526 1.00 26.14 894 PHE A C 1
ATOM 6567 O O . PHE A 1 849 ? -640.584 368.914 466.471 1.00 28.23 894 PHE A O 1
ATOM 6575 N N . PHE A 1 850 ? -638.655 368.844 467.627 1.00 27.64 895 PHE A N 1
ATOM 6576 C CA . PHE A 1 850 ? -637.952 368.388 466.436 1.00 27.11 895 PHE A CA 1
ATOM 6577 C C . PHE A 1 850 ? -638.353 366.966 466.053 1.00 29.20 895 PHE A C 1
ATOM 6578 O O . PHE A 1 850 ? -638.407 366.653 464.859 1.00 31.64 895 PHE A O 1
ATOM 6586 N N . SER A 1 851 ? -638.674 366.105 467.033 1.00 32.20 896 SER A N 1
ATOM 6587 C CA . SER A 1 851 ? -639.259 364.799 466.716 1.00 33.00 896 SER A CA 1
ATOM 6588 C C . SER A 1 851 ? -640.468 364.933 465.802 1.00 35.48 896 SER A C 1
ATOM 6589 O O . SER A 1 851 ? -640.656 364.136 464.877 1.00 41.86 896 SER A O 1
ATOM 6592 N N . SER A 1 852 ? -641.323 365.915 466.062 1.00 40.17 897 SER A N 1
ATOM 6593 C CA . SER A 1 852 ? -642.572 366.001 465.316 1.00 35.14 897 SER A CA 1
ATOM 6594 C C . SER A 1 852 ? -642.371 366.393 463.857 1.00 42.21 897 SER A C 1
ATOM 6595 O O . SER A 1 852 ? -643.304 366.248 463.060 1.00 41.10 897 SER A O 1
ATOM 6598 N N . LEU A 1 853 ? -641.182 366.860 463.480 1.00 38.38 898 LEU A N 1
ATOM 6599 C CA . LEU A 1 853 ? -640.952 367.359 462.130 1.00 35.20 898 LEU A CA 1
ATOM 6600 C C . LEU A 1 853 ? -640.726 366.253 461.113 1.00 37.47 898 LEU A C 1
ATOM 6601 O O . LEU A 1 853 ? -640.819 366.514 459.906 1.00 38.60 898 LEU A O 1
ATOM 6606 N N . LYS A 1 854 ? -640.437 365.031 461.561 1.00 35.93 899 LYS A N 1
ATOM 6607 C CA . LYS A 1 854 ? -640.259 363.913 460.648 1.00 39.99 899 LYS A CA 1
ATOM 6608 C C . LYS A 1 854 ? -639.214 364.238 459.596 1.00 45.74 899 LYS A C 1
ATOM 6609 O O . LYS A 1 854 ? -638.051 364.512 459.920 1.00 41.13 899 LYS A O 1
ATOM 6615 N N . GLU A 1 855 ? -639.614 364.218 458.326 1.00 40.98 900 GLU A N 1
ATOM 6616 C CA . GLU A 1 855 ? -638.675 364.463 457.243 1.00 43.84 900 GLU A CA 1
ATOM 6617 C C . GLU A 1 855 ? -638.255 365.921 457.152 1.00 43.90 900 GLU A C 1
ATOM 6618 O O . GLU A 1 855 ? -637.234 366.215 456.525 1.00 43.71 900 GLU A O 1
ATOM 6624 N N . ASN A 1 856 ? -639.005 366.840 457.750 1.00 40.81 901 ASN A N 1
ATOM 6625 C CA . ASN A 1 856 ? -638.652 368.254 457.668 1.00 30.32 901 ASN A CA 1
ATOM 6626 C C . ASN A 1 856 ? -637.816 368.724 458.848 1.00 28.21 901 ASN A C 1
ATOM 6627 O O . ASN A 1 856 ? -638.025 369.844 459.338 1.00 32.58 901 ASN A O 1
ATOM 6632 N N . GLY A 1 857 ? -636.875 367.911 459.340 1.00 34.13 902 GLY A N 1
ATOM 6633 C CA . GLY A 1 857 ? -635.918 368.413 460.308 1.00 35.50 902 GLY A CA 1
ATOM 6634 C C . GLY A 1 857 ? -635.529 367.506 461.463 1.00 32.46 902 GLY A C 1
ATOM 6635 O O . GLY A 1 857 ? -634.536 367.781 462.148 1.00 35.62 902 GLY A O 1
ATOM 6636 N N . SER A 1 858 ? -636.287 366.432 461.701 1.00 31.50 903 SER A N 1
ATOM 6637 C CA . SER A 1 858 ? -636.032 365.606 462.878 1.00 31.63 903 SER A CA 1
ATOM 6638 C C . SER A 1 858 ? -634.630 365.013 462.875 1.00 32.14 903 SER A C 1
ATOM 6639 O O . SER A 1 858 ? -634.067 364.754 463.949 1.00 33.10 903 SER A O 1
ATOM 6642 N N . GLN A 1 859 ? -634.042 364.810 461.692 1.00 34.26 904 GLN A N 1
ATOM 6643 C CA . GLN A 1 859 ? -632.729 364.180 461.565 1.00 29.38 904 GLN A CA 1
ATOM 6644 C C . GLN A 1 859 ? -631.574 365.180 461.441 1.00 30.62 904 GLN A C 1
ATOM 6645 O O . GLN A 1 859 ? -630.442 364.765 461.152 1.00 32.30 904 GLN A O 1
ATOM 6651 N N . LEU A 1 860 ? -631.812 366.475 461.661 1.00 26.23 905 LEU A N 1
ATOM 6652 C CA . LEU A 1 860 ? -630.727 367.449 461.565 1.00 28.19 905 LEU A CA 1
ATOM 6653 C C . LEU A 1 860 ? -629.630 367.138 462.576 1.00 32.69 905 LEU A C 1
ATOM 6654 O O . LEU A 1 860 ? -629.904 366.829 463.740 1.00 29.87 905 LEU A O 1
ATOM 6659 N N . ARG A 1 861 ? -628.370 367.251 462.145 1.00 31.54 906 ARG A N 1
ATOM 6660 C CA . ARG A 1 861 ? -627.289 367.089 463.116 1.00 27.97 906 ARG A CA 1
ATOM 6661 C C . ARG A 1 861 ? -627.341 368.187 464.170 1.00 26.84 906 ARG A C 1
ATOM 6662 O O . ARG A 1 861 ? -627.084 367.926 465.354 1.00 28.09 906 ARG A O 1
ATOM 6670 N N . CYS A 1 862 ? -627.701 369.423 463.780 1.00 25.47 907 CYS A N 1
ATOM 6671 C CA . CYS A 1 862 ? -627.655 370.468 464.796 1.00 28.55 907 CYS A CA 1
ATOM 6672 C C . CYS A 1 862 ? -628.689 370.172 465.866 1.00 30.01 907 CYS A C 1
ATOM 6673 O O . CYS A 1 862 ? -628.519 370.568 467.021 1.00 25.91 907 CYS A O 1
ATOM 6676 N N . VAL A 1 863 ? -629.735 369.412 465.536 1.00 29.43 908 VAL A N 1
ATOM 6677 C CA . VAL A 1 863 ? -630.742 369.066 466.539 1.00 27.24 908 VAL A CA 1
ATOM 6678 C C . VAL A 1 863 ? -630.181 368.086 467.565 1.00 25.70 908 VAL A C 1
ATOM 6679 O O . VAL A 1 863 ? -630.349 368.267 468.779 1.00 25.88 908 VAL A O 1
ATOM 6683 N N . GLN A 1 864 ? -629.490 367.041 467.104 1.00 28.82 909 GLN A N 1
ATOM 6684 C CA . GLN A 1 864 ? -628.865 366.118 468.050 1.00 23.50 909 GLN A CA 1
ATOM 6685 C C . GLN A 1 864 ? -627.810 366.827 468.889 1.00 25.28 909 GLN A C 1
ATOM 6686 O O . GLN A 1 864 ? -627.687 366.570 470.093 1.00 23.99 909 GLN A O 1
ATOM 6692 N N . GLN A 1 865 ? -627.047 367.733 468.265 1.00 25.53 910 GLN A N 1
ATOM 6693 C CA . GLN A 1 865 ? -626.036 368.496 468.983 1.00 24.63 910 GLN A CA 1
ATOM 6694 C C . GLN A 1 865 ? -626.654 369.378 470.058 1.00 22.87 910 GLN A C 1
ATOM 6695 O O . GLN A 1 865 ? -626.147 369.430 471.181 1.00 22.80 910 GLN A O 1
ATOM 6701 N N . THR A 1 866 ? -627.771 370.055 469.764 1.00 22.07 911 THR A N 1
ATOM 6702 C CA A THR A 1 866 ? -628.379 370.921 470.771 0.11 24.10 911 THR A CA 1
ATOM 6703 C CA B THR A 1 866 ? -628.331 370.920 470.794 0.89 24.36 911 THR A CA 1
ATOM 6704 C C . THR A 1 866 ? -628.959 370.100 471.914 1.00 23.86 911 THR A C 1
ATOM 6705 O O . THR A 1 866 ? -628.850 370.480 473.080 1.00 23.75 911 THR A O 1
ATOM 6712 N N . ILE A 1 867 ? -629.585 368.965 471.582 1.00 24.34 912 ILE A N 1
ATOM 6713 C CA . ILE A 1 867 ? -630.111 368.050 472.596 1.00 21.86 912 ILE A CA 1
ATOM 6714 C C . ILE A 1 867 ? -629.001 367.601 473.534 1.00 24.60 912 ILE A C 1
ATOM 6715 O O . ILE A 1 867 ? -629.133 367.660 474.763 1.00 23.50 912 ILE A O 1
ATOM 6720 N N . GLU A 1 868 ? -627.885 367.150 472.968 1.00 23.49 913 GLU A N 1
ATOM 6721 C CA . GLU A 1 868 ? -626.799 366.690 473.825 1.00 24.59 913 GLU A CA 1
ATOM 6722 C C . GLU A 1 868 ? -626.221 367.832 474.642 1.00 27.12 913 GLU A C 1
ATOM 6723 O O . GLU A 1 868 ? -625.782 367.617 475.780 1.00 25.31 913 GLU A O 1
ATOM 6729 N N . THR A 1 869 ? -626.201 369.040 474.079 1.00 23.05 914 THR A N 1
ATOM 6730 C CA . THR A 1 869 ? -625.727 370.194 474.833 1.00 21.18 914 THR A CA 1
ATOM 6731 C C . THR A 1 869 ? -626.629 370.472 476.018 1.00 23.31 914 THR A C 1
ATOM 6732 O O . THR A 1 869 ? -626.148 370.738 477.126 1.00 22.51 914 THR A O 1
ATOM 6736 N N . ILE A 1 870 ? -627.951 370.430 475.806 1.00 21.76 915 ILE A N 1
ATOM 6737 C CA . ILE A 1 870 ? -628.849 370.688 476.919 1.00 19.68 915 ILE A CA 1
ATOM 6738 C C . ILE A 1 870 ? -628.699 369.605 477.973 1.00 20.58 915 ILE A C 1
ATOM 6739 O O . ILE A 1 870 ? -628.728 369.888 479.176 1.00 22.70 915 ILE A O 1
ATOM 6744 N N . GLU A 1 871 ? -628.547 368.344 477.543 1.00 24.09 916 GLU A N 1
ATOM 6745 C CA . GLU A 1 871 ? -628.311 367.262 478.495 1.00 27.80 916 GLU A CA 1
ATOM 6746 C C . GLU A 1 871 ? -627.093 367.553 479.366 1.00 24.69 916 GLU A C 1
ATOM 6747 O O . GLU A 1 871 ? -627.120 367.345 480.587 1.00 24.64 916 GLU A O 1
ATOM 6753 N N . GLU A 1 872 ? -626.020 368.045 478.756 1.00 24.85 917 GLU A N 1
ATOM 6754 C CA . GLU A 1 872 ? -624.823 368.393 479.518 1.00 24.36 917 GLU A CA 1
ATOM 6755 C C . GLU A 1 872 ? -625.068 369.598 480.427 1.00 27.62 917 GLU A C 1
ATOM 6756 O O . GLU A 1 872 ? -624.619 369.607 481.580 1.00 24.59 917 GLU A O 1
ATOM 6762 N N . ASN A 1 873 ? -625.791 370.617 479.933 1.00 23.75 918 ASN A N 1
ATOM 6763 C CA . ASN A 1 873 ? -626.137 371.766 480.768 1.00 24.14 918 ASN A CA 1
ATOM 6764 C C . ASN A 1 873 ? -626.905 371.335 482.006 1.00 22.18 918 ASN A C 1
ATOM 6765 O O . ASN A 1 873 ? -626.701 371.878 483.094 1.00 23.09 918 ASN A O 1
ATOM 6770 N N . ILE A 1 874 ? -627.862 370.413 481.842 1.00 25.33 919 ILE A N 1
ATOM 6771 C CA . ILE A 1 874 ? -628.623 369.920 482.983 1.00 22.22 919 ILE A CA 1
ATOM 6772 C C . ILE A 1 874 ? -627.692 369.302 484.012 1.00 28.06 919 ILE A C 1
ATOM 6773 O O . ILE A 1 874 ? -627.759 369.624 485.204 1.00 26.79 919 ILE A O 1
ATOM 6778 N N . GLY A 1 875 ? -626.846 368.369 483.572 1.00 22.29 920 GLY A N 1
ATOM 6779 C CA . GLY A 1 875 ? -625.929 367.724 484.499 1.00 26.62 920 GLY A CA 1
ATOM 6780 C C . GLY A 1 875 ? -624.950 368.704 485.118 1.00 25.93 920 GLY A C 1
ATOM 6781 O O . GLY A 1 875 ? -624.660 368.631 486.317 1.00 28.92 920 GLY A O 1
ATOM 6782 N N . TRP A 1 876 ? -624.441 369.641 484.310 1.00 22.14 921 TRP A N 1
ATOM 6783 C CA . TRP A 1 876 ? -623.439 370.584 484.800 1.00 27.63 921 TRP A CA 1
ATOM 6784 C C . TRP A 1 876 ? -624.046 371.509 485.835 1.00 27.48 921 TRP A C 1
ATOM 6785 O O . TRP A 1 876 ? -623.441 371.769 486.875 1.00 26.17 921 TRP A O 1
ATOM 6796 N N . MET A 1 877 ? -625.249 372.020 485.565 1.00 22.79 922 MET A N 1
ATOM 6797 C CA . MET A 1 877 ? -625.878 372.923 486.523 1.00 25.62 922 MET A CA 1
ATOM 6798 C C . MET A 1 877 ? -626.314 372.169 487.768 1.00 27.38 922 MET A C 1
ATOM 6799 O O . MET A 1 877 ? -626.164 372.667 488.889 1.00 27.73 922 MET A O 1
ATOM 6804 N N . ASP A 1 878 ? -626.833 370.952 487.598 1.00 27.42 923 ASP A N 1
ATOM 6805 C CA . ASP A 1 878 ? -627.263 370.187 488.762 1.00 35.84 923 ASP A CA 1
ATOM 6806 C C . ASP A 1 878 ? -626.098 369.949 489.708 1.00 33.77 923 ASP A C 1
ATOM 6807 O O . ASP A 1 878 ? -626.267 369.983 490.932 1.00 35.88 923 ASP A O 1
ATOM 6812 N N . LYS A 1 879 ? -624.897 369.748 489.161 1.00 30.19 924 LYS A N 1
ATOM 6813 C CA . LYS A 1 879 ? -623.759 369.433 490.011 1.00 34.21 924 LYS A CA 1
ATOM 6814 C C . LYS A 1 879 ? -623.108 370.690 490.570 1.00 28.47 924 LYS A C 1
ATOM 6815 O O . LYS A 1 879 ? -622.671 370.708 491.726 1.00 34.96 924 LYS A O 1
ATOM 6821 N N . ASN A 1 880 ? -623.044 371.750 489.774 1.00 24.78 925 ASN A N 1
ATOM 6822 C CA . ASN A 1 880 ? -622.163 372.868 490.067 1.00 23.40 925 ASN A CA 1
ATOM 6823 C C . ASN A 1 880 ? -622.862 374.130 490.560 1.00 30.18 925 ASN A C 1
ATOM 6824 O O . ASN A 1 880 ? -622.178 375.031 491.046 1.00 26.87 925 ASN A O 1
ATOM 6829 N N . PHE A 1 881 ? -624.188 374.238 490.464 1.00 33.04 926 PHE A N 1
ATOM 6830 C CA . PHE A 1 881 ? -624.820 375.518 490.800 1.00 32.24 926 PHE A CA 1
ATOM 6831 C C . PHE A 1 881 ? -624.605 375.883 492.266 1.00 29.20 926 PHE A C 1
ATOM 6832 O O . PHE A 1 881 ? -624.178 376.998 492.582 1.00 37.30 926 PHE A O 1
ATOM 6840 N N . ASP A 1 882 ? -624.906 374.961 493.183 1.00 29.35 927 ASP A N 1
ATOM 6841 C CA . ASP A 1 882 ? -624.700 375.255 494.597 1.00 33.19 927 ASP A CA 1
ATOM 6842 C C . ASP A 1 882 ? -623.222 375.430 494.928 1.00 32.41 927 ASP A C 1
ATOM 6843 O O . ASP A 1 882 ? -622.870 376.210 495.819 1.00 35.44 927 ASP A O 1
ATOM 6848 N N . LYS A 1 883 ? -622.339 374.732 494.221 1.00 32.51 928 LYS A N 1
ATOM 6849 C CA . LYS A 1 883 ? -620.914 374.957 494.434 1.00 25.90 928 LYS A CA 1
ATOM 6850 C C . LYS A 1 883 ? -620.522 376.381 494.058 1.00 31.87 928 LYS A C 1
ATOM 6851 O O . LYS A 1 883 ? -619.742 377.031 494.772 1.00 31.94 928 LYS A O 1
ATOM 6857 N N . ILE A 1 884 ? -621.048 376.879 492.937 1.00 30.18 929 ILE A N 1
ATOM 6858 C CA . ILE A 1 884 ? -620.790 378.254 492.518 1.00 32.10 929 ILE A CA 1
ATOM 6859 C C . ILE A 1 884 ? -621.383 379.238 493.512 1.00 30.93 929 ILE A C 1
ATOM 6860 O O . ILE A 1 884 ? -620.741 380.226 493.884 1.00 34.84 929 ILE A O 1
ATOM 6865 N N . ARG A 1 885 ? -622.619 378.995 493.951 1.00 31.63 930 ARG A N 1
ATOM 6866 C CA . ARG A 1 885 ? -623.247 379.888 494.921 1.00 33.96 930 ARG A CA 1
ATOM 6867 C C . ARG A 1 885 ? -622.381 380.035 496.162 1.00 36.87 930 ARG A C 1
ATOM 6868 O O . ARG A 1 885 ? -622.158 381.149 496.657 1.00 34.90 930 ARG A O 1
ATOM 6876 N N . VAL A 1 886 ? -621.884 378.912 496.683 1.00 35.28 931 VAL A N 1
ATOM 6877 C CA . VAL A 1 886 ? -621.047 378.951 497.879 1.00 41.83 931 VAL A CA 1
ATOM 6878 C C . VAL A 1 886 ? -619.711 379.617 497.577 1.00 43.22 931 VAL A C 1
ATOM 6879 O O . VAL A 1 886 ? -619.198 380.406 498.381 1.00 36.08 931 VAL A O 1
ATOM 6883 N N . TRP A 1 887 ? -619.120 379.298 496.422 1.00 37.22 932 TRP A N 1
ATOM 6884 C CA . TRP A 1 887 ? -617.841 379.896 496.052 1.00 40.43 932 TRP A CA 1
ATOM 6885 C C . TRP A 1 887 ? -617.949 381.415 495.971 1.00 40.00 932 TRP A C 1
ATOM 6886 O O . TRP A 1 887 ? -617.026 382.134 496.365 1.00 33.41 932 TRP A O 1
ATOM 6897 N N . LEU A 1 888 ? -619.074 381.923 495.464 1.00 33.51 933 LEU A N 1
ATOM 6898 C CA . LEU A 1 888 ? -619.243 383.368 495.350 1.00 35.06 933 LEU A CA 1
ATOM 6899 C C . LEU A 1 888 ? -619.368 384.023 496.720 1.00 37.60 933 LEU A C 1
ATOM 6900 O O . LEU A 1 888 ? -618.841 385.120 496.942 1.00 46.39 933 LEU A O 1
ATOM 6905 N N . GLN A 1 889 ? -620.072 383.380 497.647 1.00 42.65 934 GLN A N 1
ATOM 6906 C CA . GLN A 1 889 ? -620.185 383.939 498.989 1.00 55.17 934 GLN A CA 1
ATOM 6907 C C . GLN A 1 889 ? -618.837 383.914 499.697 1.00 62.50 934 GLN A C 1
ATOM 6908 O O . GLN A 1 889 ? -618.368 384.942 500.195 1.00 63.12 934 GLN A O 1
ATOM 6914 N N . SER A 1 890 ? -618.204 382.738 499.756 1.00 66.84 935 SER A N 1
ATOM 6915 C CA . SER A 1 890 ? -616.841 382.662 500.275 1.00 68.13 935 SER A CA 1
ATOM 6916 C C . SER A 1 890 ? -615.945 383.668 499.579 1.00 70.10 935 SER A C 1
ATOM 6917 O O . SER A 1 890 ? -615.071 384.281 500.199 1.00 71.18 935 SER A O 1
ATOM 6920 N N . GLU A 1 891 ? -616.162 383.860 498.284 1.00 84.30 936 GLU A N 1
ATOM 6921 C CA . GLU A 1 891 ? -615.388 384.789 497.477 1.00 86.33 936 GLU A CA 1
ATOM 6922 C C . GLU A 1 891 ? -615.263 386.148 498.157 1.00 93.09 936 GLU A C 1
ATOM 6923 O O . GLU A 1 891 ? -616.043 387.066 497.888 1.00 89.38 936 GLU A O 1
ATOM 6929 N N . LYS A 1 892 ? -614.293 386.272 499.065 1.00 74.94 937 LYS A N 1
ATOM 6930 C CA . LYS A 1 892 ? -613.894 387.565 499.607 1.00 84.87 937 LYS A CA 1
ATOM 6931 C C . LYS A 1 892 ? -612.654 388.123 498.924 1.00 92.61 937 LYS A C 1
ATOM 6932 O O . LYS A 1 892 ? -612.393 389.328 499.030 1.00 96.83 937 LYS A O 1
ATOM 6934 N N . LEU A 1 893 ? -611.891 387.275 498.226 1.00 90.71 938 LEU A N 1
ATOM 6935 C CA . LEU A 1 893 ? -610.745 387.754 497.460 1.00 84.66 938 LEU A CA 1
ATOM 6936 C C . LEU A 1 893 ? -611.182 388.742 496.384 1.00 81.56 938 LEU A C 1
ATOM 6937 O O . LEU A 1 893 ? -610.579 389.809 496.218 1.00 81.62 938 LEU A O 1
ATOM 6939 N N . ARG A 1 894 ? -612.233 388.400 495.643 1.00 73.86 939 ARG A N 1
ATOM 6940 C CA . ARG A 1 894 ? -612.794 389.278 494.613 1.00 71.70 939 ARG A CA 1
ATOM 6941 C C . ARG A 1 894 ? -611.903 389.332 493.373 1.00 65.17 939 ARG A C 1
ATOM 6942 O O . ARG A 1 894 ? -612.345 389.008 492.267 1.00 66.92 939 ARG A O 1
ATOM 6965 N N . ARG B 2 2 ? -618.811 381.465 456.496 1.00 39.94 2 ARG G N 1
ATOM 6966 C CA . ARG B 2 2 ? -619.943 381.813 457.315 1.00 34.50 2 ARG G CA 1
ATOM 6967 C C . ARG B 2 2 ? -619.804 383.187 457.932 1.00 45.57 2 ARG G C 1
ATOM 6968 O O . ARG B 2 2 ? -618.697 383.691 458.147 1.00 41.75 2 ARG G O 1
ATOM 6976 N N . ILE B 2 3 ? -620.955 383.807 458.203 1.00 51.37 3 ILE G N 1
ATOM 6977 C CA . ILE B 2 3 ? -620.969 385.068 458.925 1.00 65.50 3 ILE G CA 1
ATOM 6978 C C . ILE B 2 3 ? -621.046 384.852 460.431 1.00 78.00 3 ILE G C 1
ATOM 6979 O O . ILE B 2 3 ? -621.046 385.828 461.193 1.00 87.43 3 ILE G O 1
ATOM 6984 N N . GLN B 2 4 ? -621.084 383.600 460.883 1.00 82.48 4 GLN G N 1
ATOM 6985 C CA . GLN B 2 4 ? -621.055 383.273 462.307 1.00 84.61 4 GLN G CA 1
ATOM 6986 C C . GLN B 2 4 ? -622.208 383.925 463.064 1.00 85.75 4 GLN G C 1
ATOM 6987 O O . GLN B 2 4 ? -622.056 384.328 464.218 1.00 87.98 4 GLN G O 1
ATOM 6989 N N B ARG B 2 9 ? -617.588 395.497 466.350 0.50 34.18 9 ARG G N 1
ATOM 6990 C CA B ARG B 2 9 ? -618.575 395.779 465.312 0.50 33.48 9 ARG G CA 1
ATOM 6991 C C B ARG B 2 9 ? -619.909 395.157 465.641 0.50 49.08 9 ARG G C 1
ATOM 6992 O O B ARG B 2 9 ? -620.536 394.537 464.783 0.50 52.84 9 ARG G O 1
ATOM 7000 N N A ALA B 2 10 ? -615.576 387.375 467.972 0.50 41.56 10 ALA G N 1
ATOM 7001 N N B ALA B 2 10 ? -620.338 395.314 466.884 0.50 52.06 10 ALA G N 1
ATOM 7002 C CA A ALA B 2 10 ? -614.555 386.899 468.895 0.50 42.20 10 ALA G CA 1
ATOM 7003 C CA B ALA B 2 10 ? -621.503 394.585 467.361 0.50 53.06 10 ALA G CA 1
ATOM 7004 C C A ALA B 2 10 ? -615.141 386.542 470.263 0.50 45.93 10 ALA G C 1
ATOM 7005 C C B ALA B 2 10 ? -621.128 393.128 467.586 0.50 52.03 10 ALA G C 1
ATOM 7006 O O A ALA B 2 10 ? -614.430 386.028 471.132 0.50 39.64 10 ALA G O 1
ATOM 7007 O O B ALA B 2 10 ? -620.184 392.612 466.976 0.50 57.26 10 ALA G O 1
ATOM 7010 N N A PHE B 2 11 ? -616.438 386.793 470.452 0.50 42.28 11 PHE G N 1
ATOM 7011 N N B PHE B 2 11 ? -621.879 392.456 468.445 0.50 49.78 11 PHE G N 1
ATOM 7012 C CA A PHE B 2 11 ? -617.044 386.690 471.773 0.50 39.47 11 PHE G CA 1
ATOM 7013 C CA B PHE B 2 11 ? -621.369 391.300 469.159 0.50 48.43 11 PHE G CA 1
ATOM 7014 C C A PHE B 2 11 ? -618.374 385.964 471.747 0.50 33.16 11 PHE G C 1
ATOM 7015 C C B PHE B 2 11 ? -622.531 390.335 469.385 0.50 51.81 11 PHE G C 1
ATOM 7016 O O A PHE B 2 11 ? -619.178 386.145 470.827 0.50 35.44 11 PHE G O 1
ATOM 7017 O O B PHE B 2 11 ? -623.661 390.604 468.972 0.50 61.96 11 PHE G O 1
ATOM 7032 N N A VAL B 2 12 ? -618.615 385.188 472.805 0.50 23.37 12 VAL G N 1
ATOM 7033 N N B VAL B 2 12 ? -622.268 389.191 470.024 0.50 45.50 12 VAL G N 1
ATOM 7034 C CA A VAL B 2 12 ? -619.966 384.733 473.094 0.50 29.82 12 VAL G CA 1
ATOM 7035 C CA B VAL B 2 12 ? -623.306 388.165 470.008 0.50 34.91 12 VAL G CA 1
ATOM 7036 C C A VAL B 2 12 ? -620.834 385.947 473.397 0.50 33.96 12 VAL G C 1
ATOM 7037 C C B VAL B 2 12 ? -623.327 387.195 471.186 0.50 38.38 12 VAL G C 1
ATOM 7038 O O A VAL B 2 12 ? -620.364 386.946 473.961 0.50 32.87 12 VAL G O 1
ATOM 7039 O O B VAL B 2 12 ? -623.997 386.160 471.111 0.50 40.43 12 VAL G O 1
ATOM 7046 N N A THR B 2 13 ? -622.106 385.880 473.005 0.50 31.86 13 THR G N 1
ATOM 7047 N N B THR B 2 13 ? -622.633 387.487 472.292 0.50 36.34 13 THR G N 1
ATOM 7048 C CA A THR B 2 13 ? -623.011 386.993 473.268 0.50 32.42 13 THR G CA 1
ATOM 7049 C CA B THR B 2 13 ? -622.665 386.521 473.389 0.50 31.75 13 THR G CA 1
ATOM 7050 C C A THR B 2 13 ? -623.108 387.240 474.766 0.50 31.50 13 THR G C 1
ATOM 7051 C C B THR B 2 13 ? -622.909 387.080 474.786 0.50 31.59 13 THR G C 1
ATOM 7052 O O A THR B 2 13 ? -623.274 386.302 475.552 0.50 31.98 13 THR G O 1
ATOM 7053 O O B THR B 2 13 ? -623.239 386.288 475.678 0.50 31.84 13 THR G O 1
ATOM 7060 N N A ILE B 2 14 ? -622.995 388.505 475.163 0.50 30.97 14 ILE G N 1
ATOM 7061 N N B ILE B 2 14 ? -622.761 388.379 475.027 0.50 32.07 14 ILE G N 1
ATOM 7062 C CA A ILE B 2 14 ? -622.941 388.852 476.577 0.50 32.80 14 ILE G CA 1
ATOM 7063 C CA B ILE B 2 14 ? -622.892 388.867 476.400 0.50 32.54 14 ILE G CA 1
ATOM 7064 C C A ILE B 2 14 ? -624.290 388.631 477.247 0.50 35.63 14 ILE G C 1
ATOM 7065 C C B ILE B 2 14 ? -624.312 388.659 476.915 0.50 35.40 14 ILE G C 1
ATOM 7066 O O A ILE B 2 14 ? -624.370 388.677 478.476 0.50 32.94 14 ILE G O 1
ATOM 7067 O O B ILE B 2 14 ? -624.526 388.566 478.127 0.50 35.64 14 ILE G O 1
#

Organism: Homo sapiens (NCBI:txid9606)

GO terms:
  GO:0001525 angiogenesis (P, TAS)
  GO:0005151 interleukin-1, type II receptor binding (F, TAS)
  GO:0005788 endoplasmic reticulum lumen (C, TAS)
  GO:0019885 antigen processing and presentation of endogenous peptide antigen via MHC class I (P, TAS)
  GO:0008217 regulation of blood pressure (P, TAS)
  GO:0005515 protein binding (F, IPI)
  GO:0004175 endopeptidase activity (F, EXP)
  GO:0002474 antigen processing and presentation of peptide antigen via MHC class I (P, TAS)
  GO:0002474 antigen processing and presentation of peptide antigen via MHC class I (P, IDA)
  GO:0005783 endoplasmic reticulum (C, IDA)
  GO:0008235 metalloexopeptidase activity (F, IDA)
  GO:0005576 extracellular region (C, IDA)
  GO:0004177 aminopeptidase activity (F, IDA)
  GO:0006509 membrane protein ectodomain proteolysis (P, IDA)
  GO:0070062 extracellular exosome (C, HDA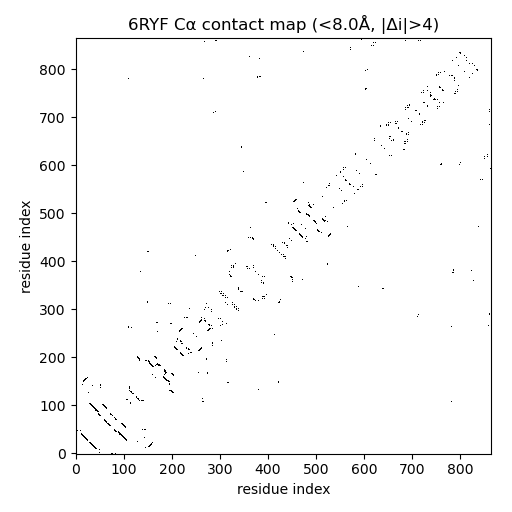)
  GO:0005576 extracellular region (C, HDA)
  GO:0016020 membrane (C, HDA)
  GO:0005138 interleukin-6 receptor binding (F, IPI)

Solvent-accessible surface area: 32264 Å² total; per-residue (Å²): 162,46,68,53,128,130,55,90,8,6,146,55,2,66,3,61,35,0,26,1,39,0,42,9,50,7,99,88,46,45,4,162,6,20,1,77,0,74,1,46,3,80,83,83,21,42,30,0,6,0,4,9,38,144,16,92,34,66,138,5,30,3,86,66,134,136,76,88,45,101,11,108,51,47,118,55,88,156,26,14,1,5,0,0,54,13,90,129,98,4,111,62,56,31,101,26,34,0,1,0,55,7,36,11,115,6,13,92,27,8,22,0,2,0,56,1,28,21,153,11,156,150,41,84,84,79,59,2,0,0,2,27,0,19,14,12,8,0,13,28,0,0,0,0,2,3,11,2,48,14,15,0,20,0,19,2,48,0,67,27,53,82,156,20,64,3,13,0,0,13,35,84,83,124,56,62,99,60,53,181,33,28,30,17,1,41,10,62,68,7,39,100,1,0,1,2,0,0,0,0,0,1,1,39,11,86,53,48,58,91,96,6,111,63,52,8,102,1,5,0,31,0,4,47,38,23,24,127,14,0,87,46,0,12,70,2,1,7,55,0,0,43,26,0,17,110,33,0,84,22,94,10,55,8,74,21,0,6,0,0,0,0,2,16,4,33,42,6,18,7,5,1,0,0,0,0,0,0,7,20,24,17,0,4,38,35,95,105,87,10,6,5,44,8,50,23,32,2,0,20,32,0,0,16,7,1,0,1,2,3,3,0,0,6,4,0,1,70,25,2,46,6,0,0,4,1,3,0,0,0,30,5,0,6,14,15,0,0,53,95,29,22,83,103,2,69,0,40,65,28,18,5,20,58,5,14,79,0,1,121,21,1,0,16,85,8,5,6,30,0,15,21,124,22,86,47,16,26,70,3,35,37,4,28,28,42,1,0,18,7,0,0,0,3,0,0,17,7,2,57,67,68,29,56,47,118,26,1,72,53,0,1,29,63,2,0,102,129,21,19,68,104,28,1,98,13,85,31,0,1,64,5,6,50,83,100,128,91,0,66,58,5,2,46,22,0,0,97,31,34,0,0,0,0,0,7,3,23,52,128,39,106,59,0,78,2,74,2,53,26,2,58,62,76,159,61,71,56,73,0,36,0,16,1,20,10,12,9,42,122,37,127,126,55,50,137,45,54,0,106,69,123,79,60,59,23,100,7,117,104,116,38,147,35,12,3,1,3,22,20,5,54,6,2,1,0,2,16,9,71,95,101,14,14,86,38,2,23,40,20,4,91,60,82,40,109,47,6,56,34,27,3,12,0,2,4,0,9,9,0,14,19,0,6,19,44,50,80,23,47,1,51,98,0,0,45,2,0,30,5,4,72,126,6,80,73,17,15,0,1,5,12,1,2,36,26,1,0,46,10,0,1,16,0,14,19,71,151,18,106,68,8,22,77,72,0,29,42,0,0,16,101,2,5,112,71,26,7,79,159,27,62,19,41,54,110,54,52,9,27,95,42,14,14,15,16,14,0,3,5,0,0,6,38,30,96,24,83,70,6,14,116,124,0,96,19,65,16,127,106,6,74,120,42,99,20,131,66,105,19,28,13,6,0,10,18,1,0,2,3,21,7,0,90,60,73,130,2,9,66,30,0,34,48,51,8,75,172,17,68,3,18,1,19,48,27,6,0,13,26,0,2,0,24,3,110,56,111,146,39,0,56,80,3,0,64,35,0,48,91,24,85,119,4,57,19,22,28,0,14,55,1,0,7,14,0,1,28,0,31,41,0,30,50,28,0,1,63,11,0,76,147,29,5,88,122,2,14,126,58,2,38,32,6,7,43,14,0,27,56,0,0,48,2,4,1,36,23,1,2,40,160,99,51,24,111,57,0,92,32,35,2,64,75,26,128,157,44,3,25,162,12,81,10,5,80,13,0,16,27,30,0,78,30,16,10,40,31,2,87,114,3,43,75,78,0,79,71,20,12,106,83,25,95,88,23,93,76,100,81,94,54,54,34,2

Nearest PDB structures (foldseek):
  6q4r-assembly1_A  TM=1.000E+00  e=0.000E+00  Homo sapiens
  7z28-assembly1_A  TM=9.991E-01  e=0.000E+00  Homo sapiens
  6m8p-assembly1_A  TM=9.979E-01  e=0.000E+00  Homo sapiens
  7p7p-assembly2_B  TM=9.696E-01  e=1.716E-92  Homo sapiens
  6ydx-assembly2_B  TM=9.832E-01  e=4.877E-90  Homo sapiens

Foldseek 3Di:
DDPDDALAFDPFKAWAEKEKEWEADQVQQKIKIKIKTKIFGQDKAQKHKWAAEQKAWPFKWKAQVDDIGGWDWADDRVSRMIMTGHPDIDDHGGIMMMIIIIMHGADPFQAAFHKAWDADLVGDIFIKTKHQQPPHRLNHHPIGNRFFQRWYKYKYKYKAFPQKDKDWQADFDDWADDDVRIIITTGDIGDTGHSRLTIMMIGNWDWDWDAAPVQAIEIETEHPVQRVQQVLLRVLLSLLQVQVCVLLVPHLPGRYAYEYATCDHQDAWDQRNRHIYGHCQLGGHDVQFDALVSSLSNNLVSQLSSQLSQQDTQEHANGLLQCLSRQLRSLLSSCVRCCPRPVLQVCVLVQLVLLLVLQLLLQEPLFAFLRDDDRDPLRSQLNPDSSSHRLSNLVLLLVCVVCPVVLSSQLVSQLSVVQGSGHDDPVSSQVSSVVSPNSPQQVCLRGHGTAAWEWEWEDDFQKTKIFIAGRHFLHDPRFHQWFKWKAFQVGPDTDTDTDGDRMDIDGHPGGGQAMAMCALVSTSYAYHYPDCHLVSVLVCLQPPVVSGDPSSLLRNLSRQLSCCSNPRHPPLSSVSSLLSLLPDDFLRNLVSSCVSQVLVLLLVLQDPNVPLSLLSLVVNCVSCVVVQVPQDQACDDGSSSLQVNLVSLQSCLLSCVPVSVVVLCVVLVVCVVVLNPDRGHSSPLLNSLLSQCQDPVSLVSLLVVLQSDPRSSSVVSSLLSQLQYLPQVSLLVVQVDLCVQDSHHVSCNLVSLLSLCSHSNRLVVSVVSCLVCVVVVCVRQNNNHPSVLSSLQSNAQSHADPVSLCVLLVSLVVCVVSGVPRSSSVSSSSSNVSSNVSCVVCVVVSVVSSVVPPVD/DPPVDDDDD

CATH classification: 2.60.40.1730 (+3 more: 1.10.390.10, 2.60.40.1910, 1.25.50.20)

B-factor: mean 38.61, std 14.6, range [17.54, 117.03]

InterPro domains:
  IPR001930 Peptidase M1, alanine aminopeptidase/leukotriene A4 hydrolase [PR00756] (188-203)
  IPR001930 Peptidase M1, alanine aminopeptidase/leukotriene A4 hydrolase [PR00756] (236-251)
  IPR001930 Peptidase M1, alanine aminopeptidase/leukotriene A4 hydrolase [PR00756] (314-324)
  IPR001930 Peptidase M1, alanine aminopeptidase/leukotriene A4 hydrolase [PR00756] (350-365)
  IPR001930 Peptidase M1, alanine aminopeptidase/leukotriene A4 hydrolase [PR00756] (369-381)
  IPR014782 Peptidase M1, membrane alanine aminopeptidase [PF01433] (281-484)
  IPR024571 ERAP1-like C-terminal domain [PF11838] (597-916)
  IPR027268 Peptidase M4/M1, CTD superfamily [G3DSA:1.10.390.10] (255-529)
  IPR034016 Aminopeptidase N-type [cd09601] (61-526)
  IPR042097 Aminopeptidase N-like , N-terminal domain superfamliy [G3DSA:2.60.40.1730] (45-254)
  IPR042097 Aminopeptidase N-like , N-terminal domain superfamliy [SSF63737] (45-253)
  IPR045357 Aminopeptidase N-like , N-terminal domain [PF17900] (60-246)
  IPR050344 Peptidase M1 family aminopeptidases [PTHR11533] (32-933)

Secondary structure (DSSP, 8-state):
--S---SSPPSSEEEEEEEEEEEEETTTTEEEEEEEEEEEESS--SEEEEE-SS-EEEEEEEE----EEE-EEEEETTTTEEEEE-SS---TT--EEEEEEEEEEPBSSSSEEEEEEEE-TTS-EEEEEEEE-TTTTGGGTS-B--STTS-BEEEEEEEE-TT-EEEESS-EEEEEEEETTEEEEEEPPPPSB-GGG--EEEE--EEEEEE-TTS-EEEEEE-GGGGGG-HHHHHHHHHHHHHHHHHHS----SSEEEEEEESS-SSSEE--TTEEEEEGGGT---TTT--HHHHHHHHHHHHHHHHTTTBTTTEEESSGGGTHHHHHHHHHHHHHHHHHH-GGG-GGGGHHHHHHHHHHHHTSTT---SS----SHHHHHHTSSHIIIIIHHHHHHHHHHHH-HHHHHHHHHHHHHHTTTEEE-HHHHHHHHHT---HHHHHHHHHSS-S-EEEEEEEETTEEEEEEEE-----------EEEEEEETTEEEEEEEEE-SSEEEEE-SS--S-EEESGGG-SS-EEEETTTHHHHHHHHHHHHGGGS-HHHHHHHHHHHHHHHHTTSS-HHHHHHHHGGGGG---HHHHHHHHHHHHHHHHHHHTSS-HHHHHHHHHHHHHHTHHHHHH--SSS-S-HHHHHHHHHHHHHHHHTT-HHHHHHHHHHHHHHHHTTT-----HHHHHHHHHHHTTSHHHHHHHHHHHTT---HHHHHHHHHHHTT-S-HHHHHHHHHHHHHTSSS-GGGHHHHHHHHHTSTTTHHHHHHHHHHTHHHHHHHH-TT-HHHHHHHHHHHTT--SHHHHHHHHHHHHTTGGGTTT-HHHHHHHHHHHHHHHHHHHHHHHHHHHHHH----/---------